Protein AF-0000000087792540 (afdb_homodimer)

Secondary structure (DSSP, 8-state):
-----HHHHHHHHTTT-SEEEEEEEE--SS---HHHHHHHHHHHHHHHHHHHTT-EEEEEEEE-TTSBP-HHHHHHHTTT-HHHHHHHGGGTTSBGGGSPPTTSSSSSHHHHHHHHHHHHHHHTT--PEEEEHHHHHHTTTTHHHHHHHHH-HHHHHHHHHHH-TT---S-SEEEPPTTT--STTEEEEEEETTEEEEEETTTTEEEEEEGGG--EEE-HHHHHHHHHHHTT--EEEEEGGGG-TTT-HHHHHHHHHHHHS-----EEEEE--EEE-GGGTTTHHHHS-HHHHHHHHHSSTTS-EEE-HHHHHHHHHH-EEETTEEHHHIIIIIHHHHTT-GGG--HHHHHHHHHHHHHIIIII----------HHHHHTS-HHHHHHHHHHHHHHHHHHHS--------TT--SHHHHHHHHHHHHHHHHTGGGHHHHHHHHHHHHT-TTSS-HHHHHHHS-HHHHHHHHHHHHHHHHHH-GGGGGT-/-----HHHHHHHHTTT-SEEEEEEEE--SS---HHHHHHHHHHHHHHHHHHHTT-EEEEEEEE-TTSBP-HHHHHHHTTT-HHHHHHHGGGTTSBGGGSPPTTSSSSSHHHHHHHHHHHHHHHTT--PEEEEHHHHHHTTTTHHHHHHHHH-HHHHHHHHHHH-TT---S-SEEEPPTTT--STTEEEEEEETTEEEEEETTTTEEEEEEGGG--EEE-HHHHHHHHHHHTT--EEEEEGGGG-TTT-HHHHHHHHHHHHS-----EEEEE--EEE-GGGTTTHHHHS-HHHHHHHHHSSTTS-EEE-HHHHHHHHHH-EEETTEEHHHIIIIIHHHHTT-GGG--HHHHHHHHHHHHHIIIII----------HHHHHTS-HHHHHHHHHHHHHHHHHHHS--------TTS-SHHHHHHHHHHHHHHHHTGGGHHHHHHHHHHHHT-TTSS-HHHHHHHS-HHHHHHHHHHHHHHHHHH-GGGGGT-

pLDDT: mean 91.98, std 10.21, range [23.58, 98.5]

InterPro domains:
  IPR002904 Lysine-tRNA ligase [PF01921] (36-279)
  IPR002904 Lysine-tRNA ligase [PTHR37940] (22-279)
  IPR014729 Rossmann-like alpha/beta/alpha sandwich fold [G3DSA:3.40.50.620] (3-187)
  IPR014729 Rossmann-like alpha/beta/alpha sandwich fold [G3DSA:3.40.50.620] (188-272)

Radius of gyration: 33.61 Å; Cα contacts (8 Å, |Δi|>4): 1539; chains: 2; bounding box: 86×100×79 Å

Organism: NCBI:txid1960156

Solvent-accessible surface area (backbone atoms only — not comparable to full-atom values): 52754 Å² total; per-residue (Å²): 127,79,81,86,43,70,46,58,50,50,41,62,72,43,66,88,44,52,68,45,26,36,36,39,74,46,62,39,63,36,59,75,40,65,64,67,46,39,56,54,46,44,46,46,51,36,41,50,50,30,39,75,72,46,28,36,51,49,46,36,34,35,30,47,30,58,44,54,36,44,66,70,44,49,36,61,51,52,73,64,38,62,68,58,45,67,73,45,53,83,51,47,28,20,29,31,61,76,34,68,30,91,82,67,81,45,89,12,37,28,54,47,19,45,50,49,41,49,52,56,33,45,63,57,75,37,64,58,37,68,33,55,47,51,36,41,49,75,61,46,74,45,49,68,58,52,52,50,46,68,75,38,49,64,63,54,51,50,52,34,46,70,76,21,69,81,42,78,75,91,48,70,49,35,32,40,31,92,84,78,49,34,28,75,53,21,38,73,73,46,72,55,98,63,30,32,34,35,38,26,73,82,80,68,46,75,46,79,38,48,58,90,71,63,51,61,46,53,26,69,43,58,40,52,18,46,48,31,39,83,68,48,40,37,27,37,48,37,49,59,75,35,55,36,78,58,63,13,49,48,48,54,15,46,52,48,6,48,73,73,38,84,44,51,69,67,48,74,46,61,25,37,55,63,44,62,58,74,88,54,55,68,47,54,76,54,25,36,56,44,68,61,52,48,48,71,53,45,74,54,42,64,48,65,42,74,59,44,68,66,53,51,54,55,48,28,62,65,39,69,75,47,100,88,29,24,43,46,49,32,47,65,46,45,42,46,52,48,46,66,43,61,65,72,48,50,70,70,50,49,53,48,48,52,13,36,34,41,28,24,45,74,72,64,69,41,77,50,53,61,55,66,63,48,69,66,58,57,72,71,46,54,68,68,41,49,50,54,40,46,53,51,52,52,49,53,52,54,63,65,67,48,86,54,95,51,71,79,88,46,90,77,51,74,43,73,55,43,48,55,51,32,50,53,42,45,50,53,56,67,65,54,61,91,51,33,67,61,28,55,53,49,49,23,57,34,54,65,38,79,82,38,62,58,65,44,57,43,68,67,58,47,51,66,68,57,51,49,38,52,49,50,52,52,50,42,50,51,43,56,71,37,67,77,63,56,76,72,116,127,80,80,84,43,72,46,59,51,51,42,60,73,44,66,89,45,53,68,45,27,36,36,39,76,47,62,38,65,37,59,75,40,66,66,64,47,37,57,53,46,45,48,45,50,36,42,50,51,31,38,74,72,45,30,36,51,48,48,37,36,36,30,44,31,59,45,54,36,44,66,69,44,50,35,60,50,53,72,64,36,61,68,59,46,65,72,44,54,83,51,48,28,20,30,31,60,78,33,68,28,91,83,68,82,43,91,13,35,28,53,46,20,44,50,49,38,47,52,56,35,45,64,57,75,38,65,57,37,68,34,54,46,50,36,41,48,75,60,46,73,45,49,66,58,53,53,50,47,67,75,37,50,63,62,54,50,50,51,34,47,71,77,21,67,81,41,77,76,92,50,71,49,36,32,39,33,91,85,80,47,33,28,74,55,20,38,73,76,47,72,55,96,65,30,32,34,35,39,26,72,80,80,68,46,75,47,78,38,49,58,91,70,61,50,62,46,53,26,68,43,58,40,54,18,44,48,32,39,81,68,51,39,39,26,36,47,38,49,61,75,36,58,35,78,58,62,11,50,49,48,51,15,46,51,47,6,49,73,73,37,83,44,49,69,66,48,75,45,59,26,37,56,63,44,62,58,75,89,56,55,68,47,54,78,56,25,36,55,43,67,61,52,47,47,72,54,46,73,53,42,63,47,66,42,74,58,42,69,65,54,51,53,54,48,27,61,66,41,66,75,46,99,91,28,25,42,45,50,34,45,66,45,44,41,46,53,47,47,66,43,61,64,71,48,50,71,70,52,49,52,50,48,51,13,36,35,40,28,23,45,73,72,65,70,41,77,52,52,62,56,66,61,46,69,65,58,56,72,70,45,55,68,69,41,49,50,54,40,48,54,51,50,51,52,53,51,53,62,67,67,47,84,55,93,50,71,78,86,44,91,77,52,73,43,73,56,43,48,53,51,32,51,53,43,44,52,53,56,67,67,54,62,89,52,34,68,60,28,53,52,48,49,22,56,34,53,65,39,78,83,38,62,58,65,46,58,44,69,66,60,48,50,66,68,57,52,50,38,51,49,50,52,50,50,40,49,50,42,56,72,37,68,77,63,55,75,73,116

Foldseek 3Di:
DPPPALLVVLCVVCVPPQEAEEEEEDALLAQWFVLVCLQLLQRVVSVVSNVVSRHHYAYEYEHAQQDFAALVSQCRRVVNPVVSSVVCVVSGQAGQQPAADPVPPDRGSRRVRVVSNQVLCVLLVRHHHYDYVLVCVVVCLCLVVLVVCQVPVVVLQVVCCVQQVPDDDPAQWFFQDPPPRGGRQKHWDHDPPQKTWMAGPVVGDIDIDGSNPTDTDGDPLCRLLQCCPVVVHAEYEDEPQQVDCRHHSQNSSQVCNCPPHPHHHHHYSYFYGEAEDPLCTPLDSQQDRSVLSSCQSHVHGHDYYYDDLVVVVVSQQPDDPDPPDGLNQCLQAQLLQCQQPVVLDDPSVVSSNRNSQSNCVRRVVHGRHHAAFDPCLLVVDDLVLLVLLLVLLVVLLVLVPPPDVFDDDDLQQPGPSSVVSLVVSVVSLVVSPPSSVVSQCSVCVRRVNNPYDPPSRVSSNHDSVRSVVVSVVSVVVSCVPCVVVVPPD/DPPPALLVVLCVVCVPPQEAEEEEEDALLAQWFPLVCLQLLQRVVSVVSNVVSRHHYAYEYEHAQQDFAALVSQCRRVVNPVVSSVVCVVSGQAGQQPAADPVPPDRGSRRVRVVSNQVLCVLLVRHHHYDYVLVCVVVCLCLVVLVVCQVPVVVLQVVCCVQFVPADDPAQWFFQDPPPRGGRQKHWDHDPPQKTWMAGPVVGDIDIDGSNPTDTDGDPLCRLLQCCPVVVHAEYEDEPQQVDCRHHSQNSSQVCNCPPHPHHHHHYSYFYGEAEDPLCTPLDSQQDRSVLSSCQSHVHGHDYYYDDLVVVVVSQQPDDDDPPDGLNQCLQAQLLQCQQVVVLDDPSVVSSNRNSQSNCVRRVVHGRHHAAFDPCLLVVDDLVLLVLLLVLLVVLLVLVPPPDVFDDDDLQQPGPSSVVSLVVSVVSLVVSPPSSVVSQCSVCVRRVNNPYDPPSRVSSNHDSVRSVVVSVVSVVVSCVPCVVVVPPD

Sequence (978 aa):
MQINNLYHNAVAHFSNQPIVTIATGATCAFAGDERSIREHLISDEAARHLRNAGHTVIHLFIDDNLDPLNLRQLRVAVNKDESLIERCKAWCGRPIAHLPDPWGCCESYAAHFEEQVLNRLHYVHCHPTLVRVSKLYERGLYAPAVRFVLENPQKIRDFLQERFPQYTPEKLFWPICPVCDYIDSTRVESVQNGEVQVVCSRCEKTSAQPLDSLTGKLNWKLDCAVRWSFLRIDAEAFSQPFMEPTAGSFPVAQALSQEFFGGHSIFPLNYGLVKMENKMGGKLLDALPPQMLRNIFVDQPVSDINVSRDLLVLTASRHKVLPEFTYLEFIKRILPIWLLTPQDLTWEQRELVKHGIAFGKEFLQTPVQPHLPQRQHIEETDVDVLGDLLTLLKSAVSLREEPIEAPAHSPLGDSEGELELQKQIEDQIAAMGSSKKMALRRFRAIVGQEHGLPVSKLLLLLPLEYLNLLLYLIELFLKCSTPALAEIHMQINNLYHNAVAHFSNQPIVTIATGATCAFAGDERSIREHLISDEAARHLRNAGHTVIHLFIDDNLDPLNLRQLRVAVNKDESLIERCKAWCGRPIAHLPDPWGCCESYAAHFEEQVLNRLHYVHCHPTLVRVSKLYERGLYAPAVRFVLENPQKIRDFLQERFPQYTPEKLFWPICPVCDYIDSTRVESVQNGEVQVVCSRCEKTSAQPLDSLTGKLNWKLDCAVRWSFLRIDAEAFSQPFMEPTAGSFPVAQALSQEFFGGHSIFPLNYGLVKMENKMGGKLLDALPPQMLRNIFVDQPVSDINVSRDLLVLTASRHKVLPEFTYLEFIKRILPIWLLTPQDLTWEQRELVKHGIAFGKEFLQTPVQPHLPQRQHIEETDVDVLGDLLTLLKSAVSLREEPIEAPAHSPLGDSEGELELQKQIEDQIAAMGSSKKMALRRFRAIVGQEHGLPVSKLLLLLPLEYLNLLLYLIELFLKCSTPALAEIH

Nearest PDB structures (foldseek):
  1irx-assembly1_A  TM=7.007E-01  e=8.696E-22  Pyrococcus horikoshii
  1irx-assembly2_B  TM=6.972E-01  e=7.421E-21  Pyrococcus horikoshii
  8qhp-assembly1_B  TM=4.874E-01  e=8.067E-08  Pyrococcus furiosus DSM 3638
  8hfm-assembly1_A  TM=4.895E-01  e=1.969E-05  Mycolicibacterium smegmatis
  5urb-assembly2_B  TM=4.027E-01  e=2.322E-05  Acinetobacter baumannii

Structure (mmCIF, N/CA/C/O backbone):
data_AF-0000000087792540-model_v1
#
loop_
_entity.id
_entity.type
_entity.pdbx_description
1 polymer 'tRNA synthetases class I (K)'
#
loop_
_atom_site.group_PDB
_atom_site.id
_atom_site.type_symbol
_atom_site.label_atom_id
_atom_site.label_alt_id
_atom_site.label_comp_id
_atom_site.label_asym_id
_atom_site.label_entity_id
_atom_site.label_seq_id
_atom_site.pdbx_PDB_ins_code
_atom_site.Cartn_x
_atom_site.Cartn_y
_atom_site.Cartn_z
_atom_site.occupancy
_atom_site.B_iso_or_equiv
_atom_site.auth_seq_id
_atom_site.auth_comp_id
_atom_site.auth_asym_id
_atom_site.auth_atom_id
_atom_site.pdbx_PDB_model_num
ATOM 1 N N . MET A 1 1 ? -4.135 3.269 -38.234 1 23.58 1 MET A N 1
ATOM 2 C CA . MET A 1 1 ? -2.909 2.872 -37.548 1 23.58 1 MET A CA 1
ATOM 3 C C . MET A 1 1 ? -3.222 2.234 -36.199 1 23.58 1 MET A C 1
ATOM 5 O O . MET A 1 1 ? -3.791 2.882 -35.319 1 23.58 1 MET A O 1
ATOM 9 N N . GLN A 1 2 ? -3.684 1.11 -36.043 1 35.21 2 GLN A N 1
ATOM 10 C CA . GLN A 1 2 ? -4.135 0.376 -34.865 1 35.21 2 GLN A CA 1
ATOM 11 C C . GLN A 1 2 ? -3.166 0.556 -33.7 1 35.21 2 GLN A C 1
ATOM 13 O O . GLN A 1 2 ? -1.993 0.191 -33.799 1 35.21 2 GLN A O 1
ATOM 18 N N . ILE A 1 3 ? -3.148 1.649 -33.032 1 42.16 3 ILE A N 1
ATOM 19 C CA . ILE A 1 3 ? -2.23 1.981 -31.948 1 42.16 3 ILE A CA 1
ATOM 20 C C . ILE A 1 3 ? -1.968 0.741 -31.096 1 42.16 3 ILE A C 1
ATOM 22 O O . ILE A 1 3 ? -2.895 0.171 -30.516 1 42.16 3 ILE A O 1
ATOM 26 N N . ASN A 1 4 ? -0.984 -0.176 -31.507 1 56.77 4 ASN A N 1
ATOM 27 C CA . ASN A 1 4 ? -0.444 -1.375 -30.874 1 56.77 4 ASN A CA 1
ATOM 28 C C . ASN A 1 4 ? -0.117 -1.134 -29.403 1 56.77 4 ASN A C 1
ATOM 30 O O . ASN A 1 4 ? 0.945 -0.601 -29.077 1 56.77 4 ASN A O 1
ATOM 34 N N . ASN A 1 5 ? -1.238 -1.122 -28.53 1 86.54 5 ASN A N 1
ATOM 35 C CA . ASN A 1 5 ? -1.163 -0.894 -27.091 1 86.54 5 ASN A CA 1
ATOM 36 C C . ASN A 1 5 ? -0.76 -2.161 -26.343 1 86.54 5 ASN A C 1
ATOM 38 O O . ASN A 1 5 ? -1.407 -3.201 -26.48 1 86.54 5 ASN A O 1
ATOM 42 N N . LEU A 1 6 ? 0.41 -2.161 -25.887 1 94.32 6 LEU A N 1
ATOM 43 C CA . LEU A 1 6 ? 1.03 -3.272 -25.173 1 94.32 6 LEU A CA 1
ATOM 44 C C . LEU A 1 6 ? 0.016 -3.977 -24.28 1 94.32 6 LEU A C 1
ATOM 46 O O . LEU A 1 6 ? -0.065 -5.208 -24.276 1 94.32 6 LEU A O 1
ATOM 50 N N . TYR A 1 7 ? -0.851 -3.293 -23.701 1 96.62 7 TYR A N 1
ATOM 51 C CA . TYR A 1 7 ? -1.78 -3.842 -22.719 1 96.62 7 TYR A CA 1
ATOM 52 C C . TYR A 1 7 ? -2.954 -4.531 -23.405 1 96.62 7 TYR A C 1
ATOM 54 O O . TYR A 1 7 ? -3.353 -5.629 -23.011 1 96.62 7 TYR A O 1
ATOM 62 N N . HIS A 1 8 ? -3.432 -3.916 -24.448 1 95.77 8 HIS A N 1
ATOM 63 C CA . HIS A 1 8 ? -4.518 -4.527 -25.207 1 95.77 8 HIS A CA 1
ATOM 64 C C . HIS A 1 8 ? -4.053 -5.798 -25.909 1 95.77 8 HIS A C 1
ATOM 66 O O . HIS A 1 8 ? -4.811 -6.764 -26.018 1 95.77 8 HIS A O 1
ATOM 72 N N . ASN A 1 9 ? -2.808 -5.72 -26.361 1 96.9 9 ASN A N 1
ATOM 73 C CA . ASN A 1 9 ? -2.246 -6.907 -26.996 1 96.9 9 ASN A CA 1
ATOM 74 C C . ASN A 1 9 ? -2.124 -8.066 -26.011 1 96.9 9 ASN A C 1
ATOM 76 O O . ASN A 1 9 ? -2.334 -9.223 -26.379 1 96.9 9 ASN A O 1
ATOM 80 N N . ALA A 1 10 ? -1.75 -7.784 -24.797 1 97.34 10 ALA A N 1
ATOM 81 C CA . ALA A 1 10 ? -1.669 -8.82 -23.77 1 97.34 10 ALA A CA 1
ATOM 82 C C . ALA A 1 10 ? -3.037 -9.445 -23.512 1 97.34 10 ALA A C 1
ATOM 84 O O . ALA A 1 10 ? -3.164 -10.669 -23.44 1 97.34 10 ALA A O 1
ATOM 85 N N . VAL A 1 11 ? -4.053 -8.581 -23.403 1 97.34 11 VAL A N 1
ATOM 86 C CA . VAL A 1 11 ? -5.408 -9.066 -23.162 1 97.34 11 VAL A CA 1
ATOM 87 C C . VAL A 1 11 ? -5.849 -9.963 -24.316 1 97.34 11 VAL A C 1
ATOM 89 O O . VAL A 1 11 ? -6.416 -11.036 -24.096 1 97.34 11 VAL A O 1
ATOM 92 N N . ALA A 1 12 ? -5.536 -9.516 -25.549 1 97.51 12 ALA A N 1
ATOM 93 C CA . ALA A 1 12 ? -5.898 -10.3 -26.727 1 97.51 12 ALA A CA 1
ATOM 94 C C . ALA A 1 12 ? -5.153 -11.632 -26.749 1 97.51 12 ALA A C 1
ATOM 96 O O . ALA A 1 12 ? -5.74 -12.673 -27.051 1 97.51 12 ALA A O 1
ATOM 97 N N . HIS A 1 13 ? -3.932 -11.59 -26.404 1 97.63 13 HIS A N 1
ATOM 98 C CA . HIS A 1 13 ? -3.079 -12.772 -26.442 1 97.63 13 HIS A CA 1
ATOM 99 C C . HIS A 1 13 ? -3.576 -13.842 -25.475 1 97.63 13 HIS A C 1
ATOM 101 O O . HIS A 1 13 ? -3.572 -15.031 -25.803 1 97.63 13 HIS A O 1
ATOM 107 N N . PHE A 1 14 ? -4.039 -13.437 -24.296 1 97.68 14 PHE A N 1
ATOM 108 C CA . PHE A 1 14 ? -4.397 -14.388 -23.25 1 97.68 14 PHE A CA 1
ATOM 109 C C . PHE A 1 14 ? -5.909 -14.57 -23.179 1 97.68 14 PHE A C 1
ATOM 111 O O . PHE A 1 14 ? -6.439 -15.003 -22.154 1 97.68 14 PHE A O 1
ATOM 118 N N . SER A 1 15 ? -6.64 -14.234 -24.117 1 95.89 15 SER A N 1
ATOM 119 C CA . SER A 1 15 ? -8.098 -14.175 -24.128 1 95.89 15 SER A CA 1
ATOM 120 C C . SER A 1 15 ? -8.708 -15.479 -23.623 1 95.89 15 SER A C 1
ATOM 122 O O . SER A 1 15 ? -9.721 -15.465 -22.921 1 95.89 15 SER A O 1
ATOM 124 N N . ASN A 1 16 ? -8.071 -16.608 -23.875 1 94.56 16 ASN A N 1
ATOM 125 C CA . ASN A 1 16 ? -8.665 -17.897 -23.534 1 94.56 16 ASN A CA 1
ATOM 126 C C . ASN A 1 16 ? -8.024 -18.496 -22.286 1 94.56 16 ASN A C 1
ATOM 128 O O . ASN A 1 16 ? -8.227 -19.673 -21.983 1 94.56 16 ASN A O 1
ATOM 132 N N . GLN A 1 17 ? -7.298 -17.782 -21.621 1 95.32 17 GLN A N 1
ATOM 133 C CA . GLN A 1 17 ? -6.621 -18.256 -20.419 1 95.32 17 GLN A CA 1
ATOM 134 C C . GLN A 1 17 ? -7.233 -17.642 -19.164 1 95.32 17 GLN A C 1
ATOM 136 O O . GLN A 1 17 ? -7.203 -16.423 -18.984 1 95.32 17 GLN A O 1
ATOM 141 N N . PRO A 1 18 ? -7.762 -18.413 -18.282 1 95.79 18 PRO A N 1
ATOM 142 C CA . PRO A 1 18 ? -8.428 -17.864 -17.098 1 95.79 18 PRO A CA 1
ATOM 143 C C . PRO A 1 18 ? -7.445 -17.27 -16.091 1 95.79 18 PRO A C 1
ATOM 145 O O . PRO A 1 18 ? -7.723 -16.227 -15.494 1 95.79 18 PRO A O 1
ATOM 148 N N . ILE A 1 19 ? -6.315 -17.915 -15.888 1 96.65 19 ILE A N 1
ATOM 149 C CA . ILE A 1 19 ? -5.288 -17.479 -14.948 1 96.65 19 ILE A CA 1
ATOM 150 C C . ILE A 1 19 ? -4.013 -17.117 -15.708 1 96.65 19 ILE A C 1
ATOM 152 O O . ILE A 1 19 ? -3.545 -17.887 -16.55 1 96.65 19 ILE A O 1
ATOM 156 N N . VAL A 1 20 ? -3.522 -15.955 -15.538 1 97.84 20 VAL A N 1
ATOM 157 C CA . VAL A 1 20 ? -2.301 -15.479 -16.179 1 97.84 20 VAL A CA 1
ATOM 158 C C . VAL A 1 20 ? -1.269 -15.108 -15.116 1 97.84 20 VAL A C 1
ATOM 160 O O . VAL A 1 20 ? -1.582 -14.391 -14.162 1 97.84 20 VAL A O 1
ATOM 163 N N . THR A 1 21 ? -0.06 -15.569 -15.19 1 98.2 21 THR A N 1
ATOM 164 C CA . THR A 1 21 ? 1.03 -15.217 -14.287 1 98.2 21 THR A CA 1
ATOM 165 C C . THR A 1 21 ? 1.99 -14.237 -14.955 1 98.2 21 THR A C 1
ATOM 167 O O . THR A 1 21 ? 2.535 -14.525 -16.023 1 98.2 21 THR A O 1
ATOM 170 N N . ILE A 1 22 ? 2.147 -13.111 -14.377 1 98.5 22 ILE A N 1
ATOM 171 C CA . ILE A 1 22 ? 3.052 -12.076 -14.865 1 98.5 22 ILE A CA 1
ATOM 172 C C . ILE A 1 22 ? 4.214 -11.904 -13.888 1 98.5 22 ILE A C 1
ATOM 174 O O . ILE A 1 22 ? 4.014 -11.899 -12.672 1 98.5 22 ILE A O 1
ATOM 178 N N . ALA A 1 23 ? 5.436 -11.75 -14.444 1 98.04 23 ALA A N 1
ATOM 179 C CA . ALA A 1 23 ? 6.597 -11.647 -13.564 1 98.04 23 ALA A CA 1
ATOM 180 C C . ALA A 1 23 ? 7.491 -10.478 -13.97 1 98.04 23 ALA A C 1
ATOM 182 O O . ALA A 1 23 ? 7.44 -10.018 -15.113 1 98.04 23 ALA A O 1
ATOM 183 N N . THR A 1 24 ? 8.134 -9.959 -13.003 1 97.4 24 THR A N 1
ATOM 184 C CA . THR A 1 24 ? 9.279 -9.07 -13.168 1 97.4 24 THR A CA 1
ATOM 185 C C . THR A 1 24 ? 10.491 -9.602 -12.408 1 97.4 24 THR A C 1
ATOM 187 O O . THR A 1 24 ? 10.347 -10.412 -11.489 1 97.4 24 THR A O 1
ATOM 190 N N . GLY A 1 25 ? 11.691 -9.227 -12.845 1 94.79 25 GLY A N 1
ATOM 191 C CA . GLY A 1 25 ? 12.912 -9.661 -12.185 1 94.79 25 GLY A CA 1
ATOM 192 C C . GLY A 1 25 ? 13.861 -8.519 -11.874 1 94.79 25 GLY A C 1
ATOM 193 O O . GLY A 1 25 ? 13.985 -7.577 -12.66 1 94.79 25 GLY A O 1
ATOM 194 N N . ALA A 1 26 ? 14.418 -8.572 -10.75 1 94.7 26 ALA A N 1
ATOM 195 C CA . ALA A 1 26 ? 15.459 -7.617 -10.379 1 94.7 26 ALA A CA 1
ATOM 196 C C . ALA A 1 26 ? 16.395 -8.205 -9.328 1 94.7 26 ALA A C 1
ATOM 198 O O . ALA A 1 26 ? 16.078 -9.22 -8.704 1 94.7 26 ALA A O 1
ATOM 199 N N . THR A 1 27 ? 17.563 -7.673 -9.232 1 96.31 27 THR A N 1
ATOM 200 C CA . THR A 1 27 ? 18.474 -7.946 -8.126 1 96.31 27 THR A CA 1
ATOM 201 C C . THR A 1 27 ? 18.371 -6.858 -7.06 1 96.31 27 THR A C 1
ATOM 203 O O . THR A 1 27 ? 18.766 -5.714 -7.294 1 96.31 27 THR A O 1
ATOM 206 N N . CYS A 1 28 ? 17.943 -7.223 -5.876 1 96.11 28 CYS A N 1
ATOM 207 C CA . CYS A 1 28 ? 17.741 -6.247 -4.811 1 96.11 28 CYS A CA 1
ATOM 208 C C . CYS A 1 28 ? 19.028 -6.019 -4.028 1 96.11 28 CYS A C 1
ATOM 210 O O . CYS A 1 28 ? 19.082 -6.281 -2.825 1 96.11 28 CYS A O 1
ATOM 212 N N . ALA A 1 29 ? 19.97 -5.418 -4.687 1 97.02 29 ALA A N 1
ATOM 213 C CA . ALA A 1 29 ? 21.255 -5.119 -4.06 1 97.02 29 ALA A CA 1
ATOM 214 C C . ALA A 1 29 ? 21.259 -3.714 -3.462 1 97.02 29 ALA A C 1
ATOM 216 O O . ALA A 1 29 ? 22.105 -3.392 -2.624 1 97.02 29 ALA A O 1
ATOM 217 N N . PHE A 1 30 ? 20.389 -2.915 -3.893 1 95.2 30 PHE A N 1
ATOM 218 C CA . PHE A 1 30 ? 20.13 -1.556 -3.433 1 95.2 30 PHE A CA 1
ATOM 219 C C . PHE A 1 30 ? 18.701 -1.137 -3.759 1 95.2 30 PHE A C 1
ATOM 221 O O . PHE A 1 30 ? 18.003 -1.824 -4.508 1 95.2 30 PHE A O 1
ATOM 228 N N . ALA A 1 31 ? 18.219 -0.199 -3.24 1 90.91 31 ALA A N 1
ATOM 229 C CA . ALA A 1 31 ? 16.825 0.206 -3.4 1 90.91 31 ALA A CA 1
ATOM 230 C C . ALA A 1 31 ? 16.577 0.783 -4.791 1 90.91 31 ALA A C 1
ATOM 232 O O . ALA A 1 31 ? 15.48 0.652 -5.338 1 90.91 31 ALA A O 1
ATOM 233 N N . GLY A 1 32 ? 17.577 1.341 -5.379 1 87.56 32 GLY A N 1
ATOM 234 C CA . GLY A 1 32 ? 17.402 2 -6.664 1 87.56 32 GLY A CA 1
ATOM 235 C C . GLY A 1 32 ? 16.562 3.26 -6.577 1 87.56 32 GLY A C 1
ATOM 236 O O . GLY A 1 32 ? 16.328 3.783 -5.486 1 87.56 32 GLY A O 1
ATOM 237 N N . ASP A 1 33 ? 16.266 3.864 -7.784 1 90.49 33 ASP A N 1
ATOM 238 C CA . ASP A 1 33 ? 15.39 5.029 -7.861 1 90.49 33 ASP A CA 1
ATOM 239 C C . ASP A 1 33 ? 14.203 4.764 -8.783 1 90.49 33 ASP A C 1
ATOM 241 O O . ASP A 1 33 ? 13.885 3.61 -9.078 1 90.49 33 ASP A O 1
ATOM 245 N N . GLU A 1 34 ? 13.452 5.721 -9.108 1 92.62 34 GLU A N 1
ATOM 246 C CA . GLU A 1 34 ? 12.168 5.549 -9.781 1 92.62 34 GLU A CA 1
ATOM 247 C C . GLU A 1 34 ? 12.353 4.995 -11.19 1 92.62 34 GLU A C 1
ATOM 249 O O . GLU A 1 34 ? 11.408 4.476 -11.788 1 92.62 34 GLU A O 1
ATOM 254 N N . ARG A 1 35 ? 13.592 5.059 -11.839 1 92.87 35 ARG A N 1
ATOM 255 C CA . ARG A 1 35 ? 13.844 4.457 -13.145 1 92.87 35 ARG A CA 1
ATOM 256 C C . ARG A 1 35 ? 13.557 2.96 -13.122 1 92.87 35 ARG A C 1
ATOM 258 O O . ARG A 1 35 ? 12.995 2.416 -14.075 1 92.87 35 ARG A O 1
ATOM 265 N N . SER A 1 36 ? 13.899 2.389 -11.986 1 91.83 36 SER A N 1
ATOM 266 C CA . SER A 1 36 ? 13.781 0.94 -11.868 1 91.83 36 SER A CA 1
ATOM 267 C C . SER A 1 36 ? 12.338 0.522 -11.608 1 91.83 36 SER A C 1
ATOM 269 O O . SER A 1 36 ? 11.981 -0.644 -11.79 1 91.83 36 SER A O 1
ATOM 271 N N . ILE A 1 37 ? 11.497 1.419 -11.232 1 94.63 37 ILE A N 1
ATOM 272 C CA . ILE A 1 37 ? 10.134 1.053 -10.863 1 94.63 37 ILE A CA 1
ATOM 273 C C . ILE A 1 37 ? 9.297 0.842 -12.123 1 94.63 37 ILE A C 1
ATOM 275 O O . ILE A 1 37 ? 8.23 0.226 -12.07 1 94.63 37 ILE A O 1
ATOM 279 N N . ARG A 1 38 ? 9.769 1.461 -13.256 1 95.5 38 ARG A N 1
ATOM 280 C CA . ARG A 1 38 ? 8.975 1.422 -14.48 1 95.5 38 ARG A CA 1
ATOM 281 C C . ARG A 1 38 ? 8.671 -0.015 -14.89 1 95.5 38 ARG A C 1
ATOM 283 O O . ARG A 1 38 ? 7.547 -0.329 -15.287 1 95.5 38 ARG A O 1
ATOM 290 N N . GLU A 1 39 ? 9.702 -0.881 -14.78 1 96.33 39 GLU A N 1
ATOM 291 C CA . GLU A 1 39 ? 9.504 -2.286 -15.122 1 96.33 39 GLU A CA 1
ATOM 292 C C . GLU A 1 39 ? 8.31 -2.873 -14.374 1 96.33 39 GLU A C 1
ATOM 294 O O . GLU A 1 39 ? 7.475 -3.558 -14.967 1 96.33 39 GLU A O 1
ATOM 299 N N . HIS A 1 40 ? 8.247 -2.599 -13.141 1 97.5 40 HIS A N 1
ATOM 300 C CA . HIS A 1 40 ? 7.185 -3.127 -12.291 1 97.5 40 HIS A CA 1
ATOM 301 C C . HIS A 1 40 ? 5.842 -2.486 -12.626 1 97.5 40 HIS A C 1
ATOM 303 O O . HIS A 1 40 ? 4.808 -3.158 -12.61 1 97.5 40 HIS A O 1
ATOM 309 N N . LEU A 1 41 ? 5.855 -1.232 -12.937 1 97.45 41 LEU A N 1
ATOM 310 C CA . LEU A 1 41 ? 4.615 -0.528 -13.243 1 97.45 41 LEU A CA 1
ATOM 311 C C . LEU A 1 41 ? 4.037 -1 -14.573 1 97.45 41 LEU A C 1
ATOM 313 O O . LEU A 1 41 ? 2.816 -1.087 -14.728 1 97.45 41 LEU A O 1
ATOM 317 N N . ILE A 1 42 ? 4.917 -1.309 -15.495 1 97.67 42 ILE A N 1
ATOM 318 C CA . ILE A 1 42 ? 4.468 -1.839 -16.778 1 97.67 42 ILE A CA 1
ATOM 319 C C . ILE A 1 42 ? 3.778 -3.185 -16.568 1 97.67 42 ILE A C 1
ATOM 321 O O . ILE A 1 42 ? 2.69 -3.421 -17.098 1 97.67 42 ILE A O 1
ATOM 325 N N . SER A 1 43 ? 4.404 -4.017 -15.813 1 97.96 43 SER A N 1
ATOM 326 C CA . SER A 1 43 ? 3.823 -5.32 -15.505 1 97.96 43 SER A CA 1
ATOM 327 C C . SER A 1 43 ? 2.508 -5.174 -14.747 1 97.96 43 SER A C 1
ATOM 329 O O . SER A 1 43 ? 1.545 -5.894 -15.02 1 97.96 43 SER A O 1
ATOM 331 N N . ASP A 1 44 ? 2.486 -4.287 -13.836 1 97.94 44 ASP A N 1
ATOM 332 C CA . ASP A 1 44 ? 1.286 -4.065 -13.035 1 97.94 44 ASP A CA 1
ATOM 333 C C . ASP A 1 44 ? 0.145 -3.523 -13.892 1 97.94 44 ASP A C 1
ATOM 335 O O . ASP A 1 44 ? -1.019 -3.866 -13.675 1 97.94 44 ASP A O 1
ATOM 339 N N . GLU A 1 45 ? 0.47 -2.588 -14.784 1 97.75 45 GLU A N 1
ATOM 340 C CA . GLU A 1 45 ? -0.558 -2.054 -15.672 1 97.75 45 GLU A CA 1
ATOM 341 C C . GLU A 1 45 ? -1.13 -3.145 -16.574 1 97.75 45 GLU A C 1
ATOM 343 O O . GLU A 1 45 ? -2.338 -3.187 -16.815 1 97.75 45 GLU A O 1
ATOM 348 N N . ALA A 1 46 ? -0.248 -3.986 -17.081 1 98.07 46 ALA A N 1
ATOM 349 C CA . ALA A 1 46 ? -0.728 -5.134 -17.846 1 98.07 46 ALA A CA 1
ATOM 350 C C . ALA A 1 46 ? -1.633 -6.021 -16.996 1 98.07 46 ALA A C 1
ATOM 352 O O . ALA A 1 46 ? -2.688 -6.464 -17.457 1 98.07 46 ALA A O 1
ATOM 353 N N . ALA A 1 47 ? -1.225 -6.278 -15.808 1 97.92 47 ALA A N 1
ATOM 354 C CA . ALA A 1 47 ? -2.023 -7.077 -14.882 1 97.92 47 ALA A CA 1
ATOM 355 C C . ALA A 1 47 ? -3.4 -6.455 -14.667 1 97.92 47 ALA A C 1
ATOM 357 O O . ALA A 1 47 ? -4.41 -7.162 -14.643 1 97.92 47 ALA A O 1
ATOM 358 N N . ARG A 1 48 ? -3.443 -5.177 -14.462 1 95.78 48 ARG A N 1
ATOM 359 C CA . ARG A 1 48 ? -4.701 -4.468 -14.251 1 95.78 48 ARG A CA 1
ATOM 360 C C . ARG A 1 48 ? -5.63 -4.632 -15.449 1 95.78 48 ARG A C 1
ATOM 362 O O . ARG A 1 48 ? -6.825 -4.882 -15.285 1 95.78 48 ARG A O 1
ATOM 369 N N . HIS A 1 49 ? -5.077 -4.451 -16.681 1 96.76 49 HIS A N 1
ATOM 370 C CA . HIS A 1 49 ? -5.882 -4.627 -17.884 1 96.76 49 HIS A CA 1
ATOM 371 C C . HIS A 1 49 ? -6.418 -6.051 -17.986 1 96.76 49 HIS A C 1
ATOM 373 O O . HIS A 1 49 ? -7.577 -6.257 -18.352 1 96.76 49 HIS A O 1
ATOM 379 N N . LEU A 1 50 ? -5.604 -6.986 -17.632 1 97.87 50 LEU A N 1
ATOM 380 C CA . LEU A 1 50 ? -6.02 -8.383 -17.671 1 97.87 50 LEU A CA 1
ATOM 381 C C . LEU A 1 50 ? -7.089 -8.662 -16.619 1 97.87 50 LEU A C 1
ATOM 383 O O . LEU A 1 50 ? -8.079 -9.342 -16.899 1 97.87 50 LEU A O 1
ATOM 387 N N . ARG A 1 51 ? -6.915 -8.125 -15.441 1 95.45 51 ARG A N 1
ATOM 388 C CA . ARG A 1 51 ? -7.922 -8.291 -14.398 1 95.45 51 ARG A CA 1
ATOM 389 C C . ARG A 1 51 ? -9.257 -7.692 -14.826 1 95.45 51 ARG A C 1
ATOM 391 O O . ARG A 1 51 ? -10.311 -8.296 -14.612 1 95.45 51 ARG A O 1
ATOM 398 N N . ASN A 1 52 ? -9.176 -6.522 -15.386 1 92.91 52 ASN A N 1
ATOM 399 C CA . ASN A 1 52 ? -10.388 -5.861 -15.858 1 92.91 52 ASN A CA 1
ATOM 400 C C . ASN A 1 52 ? -11.078 -6.671 -16.953 1 92.91 52 ASN A C 1
ATOM 402 O O . ASN A 1 52 ? -12.3 -6.607 -17.101 1 92.91 52 ASN A O 1
ATOM 406 N N . ALA A 1 53 ? -10.243 -7.424 -17.688 1 95.17 53 ALA A N 1
ATOM 407 C CA . ALA A 1 53 ? -10.792 -8.271 -18.743 1 95.17 53 ALA A CA 1
ATOM 408 C C . ALA A 1 53 ? -11.313 -9.588 -18.174 1 95.17 53 ALA A C 1
ATOM 410 O O . ALA A 1 53 ? -11.827 -10.431 -18.913 1 95.17 53 ALA A O 1
ATOM 411 N N . GLY A 1 54 ? -11.138 -9.809 -16.892 1 93.68 54 GLY A N 1
ATOM 412 C CA . GLY A 1 54 ? -11.783 -10.94 -16.244 1 93.68 54 GLY A CA 1
ATOM 413 C C . GLY A 1 54 ? -10.815 -12.049 -15.879 1 93.68 54 GLY A C 1
ATOM 414 O O . GLY A 1 54 ? -11.231 -13.123 -15.438 1 93.68 54 GLY A O 1
ATOM 415 N N . HIS A 1 55 ? -9.52 -11.833 -16.023 1 97.07 55 HIS A N 1
ATOM 416 C CA . HIS A 1 55 ? -8.522 -12.843 -15.687 1 97.07 55 HIS A CA 1
ATOM 417 C C . HIS A 1 55 ? -8.141 -12.771 -14.212 1 97.07 55 HIS A C 1
ATOM 419 O O . HIS A 1 55 ? -8.158 -11.693 -13.613 1 97.07 55 HIS A O 1
ATOM 425 N N . THR A 1 56 ? -7.89 -13.912 -13.632 1 96.36 56 THR A N 1
ATOM 426 C CA . THR A 1 56 ? -7.097 -13.942 -12.409 1 96.36 56 THR A CA 1
ATOM 427 C C . THR A 1 56 ? -5.612 -13.788 -12.723 1 96.36 56 THR A C 1
ATOM 429 O O . THR A 1 56 ? -5.061 -14.541 -13.529 1 96.36 56 THR A O 1
ATOM 432 N N . VAL A 1 57 ? -5.008 -12.783 -12.143 1 97.86 57 VAL A N 1
ATOM 433 C CA . VAL A 1 57 ? -3.62 -12.515 -12.504 1 97.86 57 VAL A CA 1
ATOM 434 C C . VAL A 1 57 ? -2.723 -12.706 -11.283 1 97.86 57 VAL A C 1
ATOM 436 O O . VAL A 1 57 ? -2.938 -12.079 -10.243 1 97.86 57 VAL A O 1
ATOM 439 N N . ILE A 1 58 ? -1.763 -13.573 -11.332 1 97.68 58 ILE A N 1
ATOM 440 C CA . ILE A 1 58 ? -0.708 -13.734 -10.337 1 97.68 58 ILE A CA 1
ATOM 441 C C . ILE A 1 58 ? 0.504 -12.891 -10.729 1 97.68 58 ILE A C 1
ATOM 443 O O . ILE A 1 58 ? 1.08 -13.084 -11.802 1 97.68 58 ILE A O 1
ATOM 447 N N . HIS A 1 59 ? 0.79 -11.917 -9.94 1 98.15 59 HIS A N 1
ATOM 448 C CA . HIS A 1 59 ? 1.873 -10.976 -10.2 1 98.15 59 HIS A CA 1
ATOM 449 C C . HIS A 1 59 ? 3.083 -11.272 -9.32 1 98.15 59 HIS A C 1
ATOM 451 O O . HIS A 1 59 ? 3.027 -11.099 -8.101 1 98.15 59 HIS A O 1
ATOM 457 N N . LEU A 1 60 ? 4.209 -11.673 -9.919 1 98.32 60 LEU A N 1
ATOM 458 C CA . LEU A 1 60 ? 5.395 -12.102 -9.186 1 98.32 60 LEU A CA 1
ATOM 459 C C . LEU A 1 60 ? 6.531 -11.097 -9.354 1 98.32 60 LEU A C 1
ATOM 461 O O . LEU A 1 60 ? 6.727 -10.553 -10.443 1 98.32 60 LEU A O 1
ATOM 465 N N . PHE A 1 61 ? 7.202 -10.82 -8.341 1 98.16 61 PHE A N 1
ATOM 466 C CA . PHE A 1 61 ? 8.469 -10.099 -8.328 1 98.16 61 PHE A CA 1
ATOM 467 C C . PHE A 1 61 ? 9.618 -11.029 -7.954 1 98.16 61 PHE A C 1
ATOM 469 O O . PHE A 1 61 ? 9.773 -11.393 -6.786 1 98.16 61 PHE A O 1
ATOM 476 N N . ILE A 1 62 ? 10.447 -11.367 -8.909 1 98.08 62 ILE A N 1
ATOM 477 C CA . ILE A 1 62 ? 11.546 -12.311 -8.737 1 98.08 62 ILE A CA 1
ATOM 478 C C . ILE A 1 62 ? 12.81 -11.562 -8.32 1 98.08 62 ILE A C 1
ATOM 480 O O . ILE A 1 62 ? 13.339 -10.751 -9.084 1 98.08 62 ILE A O 1
ATOM 484 N N . ASP A 1 63 ? 13.28 -11.79 -7.143 1 97.65 63 ASP A N 1
ATOM 485 C CA . ASP A 1 63 ? 14.544 -11.227 -6.681 1 97.65 63 ASP A CA 1
ATOM 486 C C . ASP A 1 63 ? 15.699 -12.197 -6.922 1 97.65 63 ASP A C 1
ATOM 488 O O . ASP A 1 63 ? 15.778 -13.247 -6.281 1 97.65 63 ASP A O 1
ATOM 492 N N . ASP A 1 64 ? 16.581 -11.819 -7.765 1 97.73 64 ASP A N 1
ATOM 493 C CA . ASP A 1 64 ? 17.76 -12.634 -8.045 1 97.73 64 ASP A CA 1
ATOM 494 C C . ASP A 1 64 ? 18.832 -12.434 -6.976 1 97.73 64 ASP A C 1
ATOM 496 O O . ASP A 1 64 ? 19.954 -12.027 -7.283 1 97.73 64 ASP A O 1
ATOM 500 N N . ASN A 1 65 ? 18.538 -12.927 -5.806 1 97.81 65 ASN A N 1
ATOM 501 C CA . ASN A 1 65 ? 19.376 -12.603 -4.657 1 97.81 65 ASN A CA 1
ATOM 502 C C . ASN A 1 65 ? 20.534 -13.586 -4.512 1 97.81 65 ASN A C 1
ATOM 504 O O . ASN A 1 65 ? 21.277 -13.536 -3.53 1 97.81 65 ASN A O 1
ATOM 508 N N . LEU A 1 66 ? 20.804 -14.481 -5.476 1 97.81 66 LEU A N 1
ATOM 509 C CA . LEU A 1 66 ? 22.01 -15.301 -5.515 1 97.81 66 LEU A CA 1
ATOM 510 C C . LEU A 1 66 ? 23.096 -14.631 -6.35 1 97.81 66 LEU A C 1
ATOM 512 O O . LEU A 1 66 ? 24.231 -15.11 -6.399 1 97.81 66 LEU A O 1
ATOM 516 N N . ASP A 1 67 ? 22.714 -13.53 -6.963 1 97.83 67 ASP A N 1
ATOM 517 C CA . ASP A 1 67 ? 23.728 -12.756 -7.671 1 97.83 67 ASP A CA 1
ATOM 518 C C . ASP A 1 67 ? 24.801 -12.248 -6.711 1 97.83 67 ASP A C 1
ATOM 520 O O . ASP A 1 67 ? 24.509 -11.93 -5.557 1 97.83 67 ASP A O 1
ATOM 524 N N . PRO A 1 68 ? 26.014 -12.219 -7.258 1 97.71 68 PRO A N 1
ATOM 525 C CA . PRO A 1 68 ? 27.072 -11.644 -6.424 1 97.71 68 PRO A CA 1
ATOM 526 C C . PRO A 1 68 ? 26.943 -10.131 -6.267 1 97.71 68 PRO A C 1
ATOM 528 O O . PRO A 1 68 ? 26.594 -9.435 -7.224 1 97.71 68 PRO A O 1
ATOM 531 N N . LEU A 1 69 ? 27.228 -9.698 -5.078 1 97.94 69 LEU A N 1
ATOM 532 C CA . LEU A 1 69 ? 27.315 -8.257 -4.87 1 97.94 69 LEU A CA 1
ATOM 533 C C . LEU A 1 69 ? 28.543 -7.679 -5.565 1 97.94 69 LEU A C 1
ATOM 535 O O . LEU A 1 69 ? 29.625 -8.269 -5.514 1 97.94 69 LEU A O 1
ATOM 539 N N . ASN A 1 70 ? 28.39 -6.667 -6.265 1 96.72 70 ASN A N 1
ATOM 540 C CA . ASN A 1 70 ? 29.576 -6.011 -6.805 1 96.72 70 ASN A CA 1
ATOM 541 C C . ASN A 1 70 ? 29.82 -4.659 -6.141 1 96.72 70 ASN A C 1
ATOM 543 O O . ASN A 1 70 ? 28.976 -4.172 -5.387 1 96.72 70 ASN A O 1
ATOM 547 N N . LEU A 1 71 ? 30.939 -4.082 -6.428 1 96.12 71 LEU A N 1
ATOM 548 C CA . LEU A 1 71 ? 31.371 -2.88 -5.723 1 96.12 71 LEU A CA 1
ATOM 549 C C . LEU A 1 71 ? 30.487 -1.691 -6.085 1 96.12 71 LEU A C 1
ATOM 551 O O . LEU A 1 71 ? 30.211 -0.837 -5.239 1 96.12 71 LEU A O 1
ATOM 555 N N . ARG A 1 72 ? 30.123 -1.613 -7.292 1 95.31 72 ARG A N 1
ATOM 556 C CA . ARG A 1 72 ? 29.255 -0.517 -7.711 1 95.31 72 ARG A CA 1
ATOM 557 C C . ARG A 1 72 ? 27.928 -0.552 -6.962 1 95.31 72 ARG A C 1
ATOM 559 O O . ARG A 1 72 ? 27.451 0.48 -6.485 1 95.31 72 ARG A O 1
ATOM 566 N N . GLN A 1 73 ? 27.338 -1.711 -6.872 1 96.07 73 GLN A N 1
ATOM 567 C CA . GLN A 1 73 ? 26.086 -1.896 -6.146 1 96.07 73 GLN A CA 1
ATOM 568 C C . GLN A 1 73 ? 26.245 -1.528 -4.674 1 96.07 73 GLN A C 1
ATOM 570 O O . GLN A 1 73 ? 25.384 -0.856 -4.101 1 96.07 73 GLN A O 1
ATOM 575 N N . LEU A 1 74 ? 27.307 -1.974 -4.119 1 96.92 74 LEU A N 1
ATOM 576 C CA . LEU A 1 74 ? 27.568 -1.672 -2.716 1 96.92 74 LEU A CA 1
ATOM 577 C C . LEU A 1 74 ? 27.663 -0.166 -2.492 1 96.92 74 LEU A C 1
ATOM 579 O O . LEU A 1 74 ? 27.097 0.36 -1.531 1 96.92 74 LEU A O 1
ATOM 583 N N . ARG A 1 75 ? 28.37 0.521 -3.343 1 95.4 75 ARG A N 1
ATOM 584 C CA . ARG A 1 75 ? 28.537 1.966 -3.224 1 95.4 75 ARG A CA 1
ATOM 585 C C . ARG A 1 75 ? 27.187 2.676 -3.251 1 95.4 75 ARG A C 1
ATOM 587 O O . ARG A 1 75 ? 26.944 3.586 -2.456 1 95.4 75 ARG A O 1
ATOM 594 N N . VAL A 1 76 ? 26.314 2.225 -4.142 1 93.03 76 VAL A N 1
ATOM 595 C CA . VAL A 1 76 ? 24.987 2.822 -4.252 1 93.03 76 VAL A CA 1
ATOM 596 C C . VAL A 1 76 ? 24.158 2.468 -3.019 1 93.03 76 VAL A C 1
ATOM 598 O O . VAL A 1 76 ? 23.456 3.32 -2.47 1 93.03 76 VAL A O 1
ATOM 601 N N . ALA A 1 77 ? 24.279 1.298 -2.538 1 94.68 77 ALA A N 1
ATOM 602 C CA . ALA A 1 77 ? 23.491 0.78 -1.423 1 94.68 77 ALA A CA 1
ATOM 603 C C . ALA A 1 77 ? 23.757 1.574 -0.147 1 94.68 77 ALA A C 1
ATOM 605 O O . ALA A 1 77 ? 22.854 1.771 0.669 1 94.68 77 ALA A O 1
ATOM 606 N N . VAL A 1 78 ? 24.993 2.057 -0.002 1 93.25 78 VAL A N 1
ATOM 607 C CA . VAL A 1 78 ? 25.361 2.701 1.255 1 93.25 78 VAL A CA 1
ATOM 608 C C . VAL A 1 78 ? 25.488 4.208 1.046 1 93.25 78 VAL A C 1
ATOM 610 O O . VAL A 1 78 ? 26.117 4.901 1.848 1 93.25 78 VAL A O 1
ATOM 613 N N . ASN A 1 79 ? 25.008 4.691 -0.045 1 88.25 79 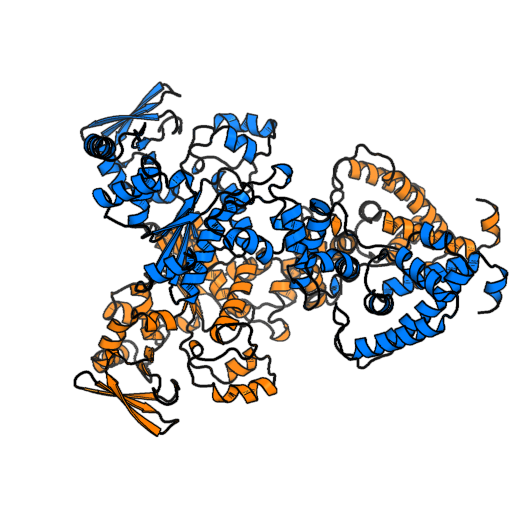ASN A N 1
ATOM 614 C CA . ASN A 1 79 ? 25.035 6.112 -0.373 1 88.25 79 ASN A CA 1
ATOM 615 C C . ASN A 1 79 ? 26.451 6.678 -0.299 1 88.25 79 ASN A C 1
ATOM 617 O O . ASN A 1 79 ? 26.67 7.739 0.287 1 88.25 79 ASN A O 1
ATOM 621 N N . LYS A 1 80 ? 27.504 5.907 -0.671 1 89.59 80 LYS A N 1
ATOM 622 C CA . LYS A 1 80 ? 28.91 6.277 -0.805 1 89.59 80 LYS A CA 1
ATOM 623 C C . LYS A 1 80 ? 29.536 6.561 0.557 1 89.59 80 LYS A C 1
ATOM 625 O O . LYS A 1 80 ? 30.49 7.336 0.657 1 89.59 80 LYS A O 1
ATOM 630 N N . ASP A 1 81 ? 28.87 6.034 1.541 1 93.61 81 ASP A N 1
ATOM 631 C CA . ASP A 1 81 ? 29.487 6.084 2.862 1 93.61 81 ASP A CA 1
ATOM 632 C C . ASP A 1 81 ? 30.772 5.259 2.9 1 93.61 81 ASP A C 1
ATOM 634 O O . ASP A 1 81 ? 30.724 4.027 2.934 1 93.61 81 ASP A O 1
ATOM 638 N N . GLU A 1 82 ? 31.86 5.896 2.99 1 93.83 82 GLU A N 1
ATOM 639 C CA . GLU A 1 82 ? 33.164 5.249 2.884 1 93.83 82 GLU A CA 1
ATOM 640 C C . GLU A 1 82 ? 33.384 4.259 4.025 1 93.83 82 GLU A C 1
ATOM 642 O O . GLU A 1 82 ? 34.037 3.23 3.844 1 93.83 82 GLU A O 1
ATOM 647 N N . SER A 1 83 ? 32.822 4.601 5.119 1 94.9 83 SER A N 1
ATOM 648 C CA . SER A 1 83 ? 32.976 3.712 6.266 1 94.9 83 SER A CA 1
ATOM 649 C C . SER A 1 83 ? 32.265 2.383 6.035 1 94.9 83 SER A C 1
ATOM 651 O O . SER A 1 83 ? 32.816 1.32 6.327 1 94.9 83 SER A O 1
ATOM 653 N N . LEU A 1 84 ? 31.151 2.411 5.522 1 94.33 84 LEU A N 1
ATOM 654 C CA . LEU A 1 84 ? 30.395 1.193 5.253 1 94.33 84 LEU A CA 1
ATOM 655 C C . LEU A 1 84 ? 31.001 0.424 4.083 1 94.33 84 LEU A C 1
ATOM 657 O O . LEU A 1 84 ? 30.99 -0.809 4.074 1 94.33 84 LEU A O 1
ATOM 661 N N . ILE A 1 85 ? 31.474 1.155 3.083 1 95.65 85 ILE A N 1
ATOM 662 C CA . ILE A 1 85 ? 32.107 0.509 1.938 1 95.65 85 ILE A CA 1
ATOM 663 C C . ILE A 1 85 ? 33.308 -0.309 2.407 1 95.65 85 ILE A C 1
ATOM 665 O O . ILE A 1 85 ? 33.458 -1.474 2.031 1 95.65 85 ILE A O 1
ATOM 669 N N . GLU A 1 86 ? 34.113 0.299 3.272 1 95.95 86 GLU A N 1
ATOM 670 C CA . GLU A 1 86 ? 35.304 -0.386 3.765 1 95.95 86 GLU A CA 1
ATOM 671 C C . GLU A 1 86 ? 34.932 -1.618 4.586 1 95.95 86 GLU A C 1
ATOM 673 O O . GLU A 1 86 ? 35.578 -2.662 4.475 1 95.95 86 GLU A O 1
ATOM 678 N N . ARG A 1 87 ? 33.955 -1.495 5.304 1 95.08 87 ARG A N 1
ATOM 679 C CA . ARG A 1 87 ? 33.522 -2.582 6.176 1 95.08 87 ARG A CA 1
ATOM 680 C C . ARG A 1 87 ? 32.947 -3.739 5.366 1 95.08 87 ARG A C 1
ATOM 682 O O . ARG A 1 87 ? 33.061 -4.9 5.764 1 95.08 87 ARG A O 1
ATOM 689 N N . CYS A 1 88 ? 32.362 -3.452 4.203 1 96.5 88 CYS A N 1
ATOM 690 C CA . CYS A 1 88 ? 31.587 -4.465 3.496 1 96.5 88 CYS A CA 1
ATOM 691 C C . CYS A 1 88 ? 32.258 -4.847 2.182 1 96.5 88 CYS A C 1
ATOM 693 O O . CYS A 1 88 ? 31.796 -5.751 1.484 1 96.5 88 CYS A O 1
ATOM 695 N N . LYS A 1 89 ? 33.314 -4.283 1.863 1 95.82 89 LYS A N 1
ATOM 696 C CA . LYS A 1 89 ? 33.994 -4.5 0.589 1 95.82 89 LYS A CA 1
ATOM 697 C C . LYS A 1 89 ? 34.33 -5.974 0.389 1 95.82 89 LYS A C 1
ATOM 699 O O . LYS A 1 89 ? 34.29 -6.479 -0.735 1 95.82 89 LYS A O 1
ATOM 704 N N . ALA A 1 90 ? 34.642 -6.65 1.43 1 95.05 90 ALA A N 1
ATOM 705 C CA . ALA A 1 90 ? 35.01 -8.062 1.365 1 95.05 90 ALA A CA 1
ATOM 706 C C . ALA A 1 90 ? 33.812 -8.924 0.977 1 95.05 90 ALA A C 1
ATOM 708 O O . ALA A 1 90 ? 33.972 -10.091 0.611 1 95.05 90 ALA A O 1
ATOM 709 N N . TRP A 1 91 ? 32.598 -8.374 1.094 1 96.64 91 TRP A N 1
ATOM 710 C CA . TRP A 1 91 ? 31.386 -9.108 0.744 1 96.64 91 TRP A CA 1
ATOM 711 C C . TRP A 1 91 ? 31.254 -9.252 -0.769 1 96.64 91 TRP A C 1
ATOM 713 O O . TRP A 1 91 ? 30.514 -10.11 -1.255 1 96.64 91 TRP A O 1
ATOM 723 N N . CYS A 1 92 ? 31.909 -8.357 -1.55 1 97.68 92 CYS A N 1
ATOM 724 C CA . CYS A 1 92 ? 31.757 -8.34 -3 1 97.68 92 CYS A CA 1
ATOM 725 C C . CYS A 1 92 ? 32.21 -9.659 -3.612 1 97.68 92 CYS A C 1
ATOM 727 O O . CYS A 1 92 ? 33.329 -10.113 -3.362 1 97.68 92 CYS A O 1
ATOM 729 N N . GLY A 1 93 ? 31.343 -10.208 -4.389 1 97.68 93 GLY A N 1
ATOM 730 C CA . GLY A 1 93 ? 31.597 -11.509 -4.987 1 97.68 93 GLY A CA 1
ATOM 731 C C . GLY A 1 93 ? 30.801 -12.628 -4.342 1 97.68 93 GLY A C 1
ATOM 732 O O . GLY A 1 93 ? 30.713 -13.73 -4.889 1 97.68 93 GLY A O 1
ATOM 733 N N . ARG A 1 94 ? 30.267 -12.416 -3.241 1 97.82 94 ARG A N 1
ATOM 734 C CA . ARG A 1 94 ? 29.422 -13.381 -2.544 1 97.82 94 ARG A CA 1
ATOM 735 C C . ARG A 1 94 ? 27.951 -13.167 -2.886 1 97.82 94 ARG A C 1
ATOM 737 O O . ARG A 1 94 ? 27.551 -12.066 -3.27 1 97.82 94 ARG A O 1
ATOM 744 N N . PRO A 1 95 ? 27.153 -14.261 -2.798 1 98.11 95 PRO A N 1
ATOM 745 C CA . PRO A 1 95 ? 25.722 -14.076 -3.05 1 98.11 95 PRO A CA 1
ATOM 746 C C . PRO A 1 95 ? 25.073 -13.098 -2.074 1 98.11 95 PRO A C 1
ATOM 748 O O . PRO A 1 95 ? 25.283 -13.197 -0.863 1 98.11 95 PRO A O 1
ATOM 751 N N . ILE A 1 96 ? 24.247 -12.258 -2.561 1 98.29 96 ILE A N 1
ATOM 752 C CA . ILE A 1 96 ? 23.6 -11.197 -1.797 1 98.29 96 ILE A CA 1
ATOM 753 C C . ILE A 1 96 ? 22.749 -11.807 -0.685 1 98.29 96 ILE A C 1
ATOM 755 O O . ILE A 1 96 ? 22.705 -11.283 0.43 1 98.29 96 ILE A O 1
ATOM 759 N N . ALA A 1 97 ? 22.139 -12.925 -0.936 1 96.86 97 ALA A N 1
ATOM 760 C CA . ALA A 1 97 ? 21.25 -13.6 0.006 1 96.86 97 ALA A CA 1
ATOM 761 C C . ALA A 1 97 ? 22.015 -14.079 1.237 1 96.86 97 ALA A C 1
ATOM 763 O O . ALA A 1 97 ? 21.421 -14.317 2.291 1 96.86 97 ALA A O 1
ATOM 764 N N . HIS A 1 98 ? 23.348 -14.208 1.15 1 96.73 98 HIS A N 1
ATOM 765 C CA . HIS A 1 98 ? 24.146 -14.793 2.222 1 96.73 98 HIS A CA 1
ATOM 766 C C . HIS A 1 98 ? 24.806 -13.712 3.071 1 96.73 98 HIS A C 1
ATOM 768 O O . HIS A 1 98 ? 25.498 -14.017 4.045 1 96.73 98 HIS A O 1
ATOM 774 N N . LEU A 1 99 ? 24.514 -12.503 2.742 1 97.83 99 LEU A N 1
ATOM 775 C CA . LEU A 1 99 ? 25.207 -11.403 3.404 1 97.83 99 LEU A CA 1
ATOM 776 C C . LEU A 1 99 ? 24.41 -10.902 4.604 1 97.83 99 LEU A C 1
ATOM 778 O O . LEU A 1 99 ? 23.181 -10.821 4.548 1 97.83 99 LEU A O 1
ATOM 782 N N . PRO A 1 100 ? 25.076 -10.562 5.649 1 96.12 100 PRO A N 1
ATOM 783 C CA . PRO A 1 100 ? 24.384 -9.965 6.794 1 96.12 100 PRO A CA 1
ATOM 784 C C . PRO A 1 100 ? 23.929 -8.532 6.528 1 96.12 100 PRO A C 1
ATOM 786 O O . PRO A 1 100 ? 24.466 -7.865 5.64 1 96.12 100 PRO A O 1
ATOM 789 N N . ASP A 1 101 ? 23.036 -8.087 7.227 1 95.13 101 ASP A N 1
ATOM 790 C CA . ASP A 1 101 ? 22.566 -6.708 7.143 1 95.13 101 ASP A CA 1
ATOM 791 C C . ASP A 1 101 ? 23.456 -5.774 7.959 1 95.13 101 ASP A C 1
ATOM 793 O O . ASP A 1 101 ? 23.479 -5.848 9.19 1 95.13 101 ASP A O 1
ATOM 797 N N . PRO A 1 102 ? 24.086 -4.889 7.351 1 93.38 102 PRO A N 1
ATOM 798 C CA . PRO A 1 102 ? 24.999 -4.028 8.107 1 93.38 102 PRO A CA 1
ATOM 799 C C . PRO A 1 102 ? 24.265 -3.022 8.99 1 93.38 102 PRO A C 1
ATOM 801 O O . PRO A 1 102 ? 24.877 -2.398 9.861 1 93.38 102 PRO A O 1
ATOM 804 N N . TRP A 1 103 ? 23.015 -2.813 8.83 1 92.15 103 TRP A N 1
ATOM 805 C CA . TRP A 1 103 ? 22.242 -1.855 9.614 1 92.15 103 TRP A CA 1
ATOM 806 C C . TRP A 1 103 ? 21.567 -2.539 10.798 1 92.15 103 TRP A C 1
ATOM 808 O O . TRP A 1 103 ? 21.057 -1.871 11.701 1 92.15 103 TRP A O 1
ATOM 818 N N . GLY A 1 104 ? 21.503 -3.898 10.784 1 91.59 104 GLY A N 1
ATOM 819 C CA . GLY A 1 104 ? 20.998 -4.664 11.912 1 91.59 104 GLY A CA 1
ATOM 820 C C . GLY A 1 104 ? 19.482 -4.691 11.983 1 91.59 104 GLY A C 1
ATOM 821 O O . GLY A 1 104 ? 18.91 -5.225 12.936 1 91.59 104 GLY A O 1
ATOM 822 N N . CYS A 1 105 ? 18.813 -4.22 11.033 1 88.06 105 CYS A N 1
ATOM 823 C CA . CYS A 1 105 ? 17.362 -4.082 11.092 1 88.06 105 CYS A CA 1
ATOM 824 C C . CYS A 1 105 ? 16.674 -5.311 10.509 1 88.06 105 CYS A C 1
ATOM 826 O O . CYS A 1 105 ? 15.516 -5.588 10.827 1 88.06 105 CYS A O 1
ATOM 828 N N . CYS A 1 106 ? 17.329 -6.023 9.614 1 91.53 106 CYS A N 1
ATOM 829 C CA . CYS A 1 106 ? 16.705 -7.109 8.867 1 91.53 106 CYS A CA 1
ATOM 830 C C . CYS A 1 106 ? 17.525 -8.389 8.981 1 91.53 106 CYS A C 1
ATOM 832 O O . CYS A 1 106 ? 18.646 -8.371 9.493 1 91.53 106 CYS A O 1
ATOM 834 N N . GLU A 1 107 ? 17.006 -9.469 8.468 1 90.75 107 GLU A N 1
ATOM 835 C CA . GLU A 1 107 ? 17.62 -10.789 8.578 1 90.75 107 GLU A CA 1
ATOM 836 C C . GLU A 1 107 ? 18.875 -10.887 7.716 1 90.75 107 GLU A C 1
ATOM 838 O O . GLU A 1 107 ? 19.794 -11.646 8.033 1 90.75 107 GLU A O 1
ATOM 843 N N . SER A 1 108 ? 18.897 -10.115 6.664 1 95.06 108 SER A N 1
ATOM 844 C CA . SER A 1 108 ? 20.011 -10.166 5.723 1 95.06 108 SER A CA 1
ATOM 845 C C . SER A 1 108 ? 20.091 -8.891 4.891 1 95.06 108 SER A C 1
ATOM 847 O O . SER A 1 108 ? 19.19 -8.05 4.946 1 95.06 108 SER A O 1
ATOM 849 N N . TYR A 1 109 ? 21.18 -8.792 4.203 1 96.98 109 TYR A N 1
ATOM 850 C CA . TYR A 1 109 ? 21.372 -7.707 3.248 1 96.98 109 TYR A CA 1
ATOM 851 C C . TYR A 1 109 ? 20.268 -7.702 2.198 1 96.98 109 TYR A C 1
ATOM 853 O O . TYR A 1 109 ? 19.676 -6.657 1.915 1 96.98 109 TYR A O 1
ATOM 861 N N . ALA A 1 110 ? 19.948 -8.822 1.677 1 96.46 110 ALA A N 1
ATOM 862 C CA . ALA A 1 110 ? 18.906 -8.946 0.661 1 96.46 110 ALA A CA 1
ATOM 863 C C . ALA A 1 110 ? 17.544 -8.545 1.22 1 96.46 110 ALA A C 1
ATOM 865 O O . ALA A 1 110 ? 16.804 -7.787 0.588 1 96.46 110 ALA A O 1
ATOM 866 N N . ALA A 1 111 ? 17.251 -9.051 2.408 1 95.34 111 ALA A N 1
ATOM 867 C CA . ALA A 1 111 ? 15.966 -8.758 3.037 1 95.34 111 ALA A CA 1
ATOM 868 C C . ALA A 1 111 ? 15.779 -7.255 3.227 1 95.34 111 ALA A C 1
ATOM 870 O O . ALA A 1 111 ? 14.672 -6.736 3.064 1 95.34 111 ALA A O 1
ATOM 871 N N . HIS A 1 112 ? 16.882 -6.602 3.599 1 96.67 112 HIS A N 1
ATOM 872 C CA . HIS A 1 112 ? 16.856 -5.158 3.802 1 96.67 112 HIS A CA 1
ATOM 873 C C . HIS A 1 112 ? 16.408 -4.432 2.538 1 96.67 112 HIS A C 1
ATOM 875 O O . HIS A 1 112 ? 15.502 -3.597 2.584 1 96.67 112 HIS A O 1
ATOM 881 N N . PHE A 1 113 ? 16.872 -4.759 1.455 1 97.24 113 PHE A N 1
ATOM 882 C CA . PHE A 1 113 ? 16.582 -4.024 0.23 1 97.24 113 PHE A CA 1
ATOM 883 C C . PHE A 1 113 ? 15.303 -4.539 -0.42 1 97.24 113 PHE A C 1
ATOM 885 O O . PHE A 1 113 ? 14.592 -3.784 -1.087 1 97.24 113 PHE A O 1
ATOM 892 N N . GLU A 1 114 ? 14.979 -5.835 -0.251 1 96.68 114 GLU A N 1
ATOM 893 C CA . GLU A 1 114 ? 13.673 -6.33 -0.676 1 96.68 114 GLU A CA 1
ATOM 894 C C . GLU A 1 114 ? 12.544 -5.512 -0.057 1 96.68 114 GLU A C 1
ATOM 896 O O . GLU A 1 114 ? 11.61 -5.106 -0.752 1 96.68 114 GLU A O 1
ATOM 901 N N . GLU A 1 115 ? 12.722 -5.303 1.184 1 94.77 115 GLU A N 1
ATOM 902 C CA . GLU A 1 115 ? 11.713 -4.524 1.895 1 94.77 115 GLU A CA 1
ATOM 903 C C . GLU A 1 115 ? 11.621 -3.104 1.343 1 94.77 115 GLU A C 1
ATOM 905 O O . GLU A 1 115 ? 10.524 -2.572 1.162 1 94.77 115 GLU A O 1
ATOM 910 N N . GLN A 1 116 ? 12.73 -2.515 1.111 1 94.46 116 GLN A N 1
ATOM 911 C CA . GLN A 1 116 ? 12.748 -1.152 0.591 1 94.46 116 GLN A CA 1
ATOM 912 C C . GLN A 1 116 ? 12.117 -1.085 -0.797 1 94.46 116 GLN A C 1
ATOM 914 O O . GLN A 1 116 ? 11.338 -0.174 -1.087 1 94.46 116 GLN A O 1
ATOM 919 N N . VAL A 1 117 ? 12.413 -2.001 -1.631 1 96.3 117 VAL A N 1
ATOM 920 C CA . VAL A 1 117 ? 11.872 -2.03 -2.986 1 96.3 117 VAL A CA 1
ATOM 921 C C . VAL A 1 117 ? 10.363 -2.259 -2.935 1 96.3 117 VAL A C 1
ATOM 923 O O . VAL A 1 117 ? 9.599 -1.552 -3.595 1 96.3 117 VAL A O 1
ATOM 926 N N . LEU A 1 118 ? 9.905 -3.147 -2.134 1 95.71 118 LEU A N 1
ATOM 927 C CA . LEU A 1 118 ? 8.481 -3.444 -2.018 1 95.71 118 LEU A CA 1
ATOM 928 C C . LEU A 1 118 ? 7.715 -2.238 -1.486 1 95.71 118 LEU A C 1
ATOM 930 O O . LEU A 1 118 ? 6.618 -1.936 -1.959 1 95.71 118 LEU A O 1
ATOM 934 N N . ASN A 1 119 ? 8.318 -1.61 -0.493 1 92.34 119 ASN A N 1
ATOM 935 C CA . ASN A 1 119 ? 7.661 -0.428 0.053 1 92.34 119 ASN A CA 1
ATOM 936 C C . ASN A 1 119 ? 7.444 0.638 -1.017 1 92.34 119 ASN A C 1
ATOM 938 O O . ASN A 1 119 ? 6.398 1.289 -1.048 1 92.34 119 ASN A O 1
ATOM 942 N N . ARG A 1 120 ? 8.381 0.796 -1.84 1 93.59 120 ARG A N 1
ATOM 943 C CA . ARG A 1 120 ? 8.265 1.759 -2.93 1 93.59 120 ARG A CA 1
ATOM 944 C C . ARG A 1 120 ? 7.183 1.339 -3.919 1 93.59 120 ARG A C 1
ATOM 946 O O . ARG A 1 120 ? 6.4 2.171 -4.382 1 93.59 120 ARG A O 1
ATOM 953 N N . LEU A 1 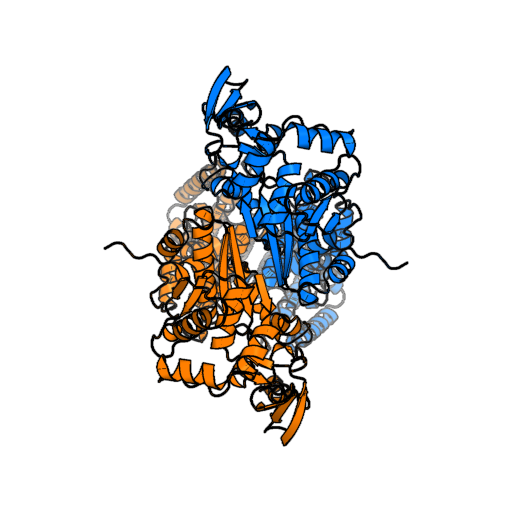121 ? 7.112 0.103 -4.214 1 96.09 121 LEU A N 1
ATOM 954 C CA . LEU A 1 121 ? 6.097 -0.402 -5.133 1 96.09 121 LEU A CA 1
ATOM 955 C C . LEU A 1 121 ? 4.702 -0.261 -4.533 1 96.09 121 LEU A C 1
ATOM 957 O O . LEU A 1 121 ? 3.764 0.145 -5.222 1 96.09 121 LEU A O 1
ATOM 961 N N . HIS A 1 122 ? 4.639 -0.584 -3.27 1 94.03 122 HIS A N 1
ATOM 962 C CA . HIS A 1 122 ? 3.354 -0.482 -2.589 1 94.03 122 HIS A CA 1
ATOM 963 C C . HIS A 1 122 ? 2.845 0.956 -2.584 1 94.03 122 HIS A C 1
ATOM 965 O O . HIS A 1 122 ? 1.639 1.193 -2.681 1 94.03 122 HIS A O 1
ATOM 971 N N . TYR A 1 123 ? 3.755 1.787 -2.513 1 88.92 123 TYR A N 1
ATOM 972 C CA . TYR A 1 123 ? 3.397 3.201 -2.49 1 88.92 123 TYR A CA 1
ATOM 973 C C . TYR A 1 123 ? 2.682 3.603 -3.775 1 88.92 123 TYR A C 1
ATOM 975 O O . TYR A 1 123 ? 1.8 4.464 -3.757 1 88.92 123 TYR A O 1
ATOM 983 N N . VAL A 1 124 ? 3.019 3.01 -4.852 1 93.93 124 VAL A N 1
ATOM 984 C CA . VAL A 1 124 ? 2.398 3.349 -6.129 1 93.93 124 VAL A CA 1
ATOM 985 C C . VAL A 1 124 ? 1.364 2.288 -6.498 1 93.93 124 VAL A C 1
ATOM 987 O O . VAL A 1 124 ? 1.092 2.062 -7.68 1 93.93 124 VAL A O 1
ATOM 990 N N . HIS A 1 125 ? 0.896 1.562 -5.508 1 93.88 125 HIS A N 1
ATOM 991 C CA . HIS A 1 125 ? -0.221 0.628 -5.596 1 93.88 125 HIS A CA 1
ATOM 992 C C . HIS A 1 125 ? 0.13 -0.569 -6.474 1 93.88 125 HIS A C 1
ATOM 994 O O . HIS A 1 125 ? -0.713 -1.058 -7.23 1 93.88 125 HIS A O 1
ATOM 1000 N N . CYS A 1 126 ? 1.389 -0.902 -6.506 1 96.64 126 CYS A N 1
ATOM 1001 C CA . CYS A 1 126 ? 1.881 -2.136 -7.108 1 96.64 126 CYS A CA 1
ATOM 1002 C C . CYS A 1 126 ? 2.208 -3.172 -6.039 1 96.64 126 CYS A C 1
ATOM 1004 O O . CYS A 1 126 ? 3.071 -2.944 -5.19 1 96.64 126 CYS A O 1
ATOM 1006 N N . HIS A 1 127 ? 1.504 -4.3 -6.101 1 96.67 127 HIS A N 1
ATOM 1007 C CA . HIS A 1 127 ? 1.591 -5.241 -4.99 1 96.67 127 HIS A CA 1
ATOM 1008 C C . HIS A 1 127 ? 1.934 -6.643 -5.481 1 96.67 127 HIS A C 1
ATOM 1010 O O . HIS A 1 127 ? 1.137 -7.572 -5.326 1 96.67 127 HIS A O 1
ATOM 1016 N N . PRO A 1 128 ? 3.119 -6.856 -5.944 1 97.41 128 PRO A N 1
ATOM 1017 C CA . PRO A 1 128 ? 3.511 -8.189 -6.41 1 97.41 128 PRO A CA 1
ATOM 1018 C C . PRO A 1 128 ? 3.895 -9.124 -5.266 1 97.41 128 PRO A C 1
ATOM 1020 O O . PRO A 1 128 ? 4.119 -8.671 -4.141 1 97.41 128 PRO A O 1
ATOM 1023 N N . THR A 1 129 ? 3.938 -10.385 -5.574 1 97.03 129 THR A N 1
ATOM 1024 C CA . THR A 1 129 ? 4.426 -11.416 -4.665 1 97.03 129 THR A CA 1
ATOM 1025 C C . THR A 1 129 ? 5.933 -11.6 -4.815 1 97.03 129 THR A C 1
ATOM 1027 O O . THR A 1 129 ? 6.422 -11.9 -5.906 1 97.03 129 THR A O 1
ATOM 1030 N N . LEU A 1 130 ? 6.607 -11.452 -3.756 1 97.03 130 LEU A N 1
ATOM 1031 C CA . LEU A 1 130 ? 8.061 -11.58 -3.773 1 97.03 130 LEU A CA 1
ATOM 1032 C C . LEU A 1 130 ? 8.476 -13.043 -3.882 1 97.03 130 LEU A C 1
ATOM 1034 O O . LEU A 1 130 ? 7.939 -13.9 -3.175 1 97.03 130 LEU A O 1
ATOM 1038 N N . VAL A 1 131 ? 9.349 -13.327 -4.805 1 97.91 131 VAL A N 1
ATOM 1039 C CA . VAL A 1 131 ? 9.97 -14.636 -4.98 1 97.91 131 VAL A CA 1
ATOM 1040 C C . VAL A 1 131 ? 11.484 -14.515 -4.82 1 97.91 131 VAL A C 1
ATOM 1042 O O . VAL A 1 131 ? 12.132 -13.753 -5.541 1 97.91 131 VAL A O 1
ATOM 1045 N N . ARG A 1 132 ? 12.025 -15.237 -3.919 1 96.98 132 ARG A N 1
ATOM 1046 C CA . ARG A 1 132 ? 13.467 -15.255 -3.697 1 96.98 132 ARG A CA 1
ATOM 1047 C C . ARG A 1 132 ? 14.118 -16.429 -4.42 1 96.98 132 ARG A C 1
ATOM 1049 O O . ARG A 1 132 ? 13.912 -17.586 -4.047 1 96.98 132 ARG A O 1
ATOM 1056 N N . VAL A 1 133 ? 14.918 -16.101 -5.327 1 97.58 133 VAL A N 1
ATOM 1057 C CA . VAL A 1 133 ? 15.518 -17.141 -6.157 1 97.58 133 VAL A CA 1
ATOM 1058 C C . VAL A 1 133 ? 16.361 -18.073 -5.289 1 97.58 133 VAL A C 1
ATOM 1060 O O . VAL A 1 133 ? 16.356 -19.29 -5.488 1 97.58 133 VAL A O 1
ATOM 1063 N N . SER A 1 134 ? 17.081 -17.521 -4.332 1 97.31 134 SER A N 1
ATOM 1064 C CA . SER A 1 134 ? 17.894 -18.343 -3.441 1 97.31 134 SER A CA 1
ATOM 1065 C C . SER A 1 134 ? 17.058 -19.436 -2.783 1 97.31 134 SER A C 1
ATOM 1067 O O . SER A 1 134 ? 17.511 -20.575 -2.649 1 97.31 134 SER A O 1
ATOM 1069 N N . LYS A 1 135 ? 15.897 -19.092 -2.436 1 96.73 135 LYS A N 1
ATOM 1070 C CA . LYS A 1 135 ? 15.036 -20.046 -1.743 1 96.73 135 LYS A CA 1
ATOM 1071 C C . LYS A 1 135 ? 14.486 -21.092 -2.708 1 96.73 135 LYS A C 1
ATOM 1073 O O . LYS A 1 135 ? 14.265 -22.242 -2.324 1 96.73 135 LYS A O 1
ATOM 1078 N N . LEU A 1 136 ? 14.284 -20.745 -3.958 1 96.91 136 LEU A N 1
ATOM 1079 C CA . LEU A 1 136 ? 13.88 -21.722 -4.963 1 96.91 136 LEU A CA 1
ATOM 1080 C C . LEU A 1 136 ? 14.957 -22.786 -5.15 1 96.91 136 LEU A C 1
ATOM 1082 O O . LEU A 1 136 ? 14.648 -23.972 -5.278 1 96.91 136 LEU A O 1
ATOM 1086 N N . TYR A 1 137 ? 16.207 -22.306 -5.169 1 96.8 137 TYR A N 1
ATOM 1087 C CA . TYR A 1 137 ? 17.317 -23.248 -5.266 1 96.8 137 TYR A CA 1
ATOM 1088 C C . TYR A 1 137 ? 17.411 -24.11 -4.013 1 96.8 137 TYR A C 1
ATOM 1090 O O . TYR A 1 137 ? 17.555 -25.332 -4.103 1 96.8 137 TYR A O 1
ATOM 1098 N N . GLU A 1 138 ? 17.335 -23.493 -2.882 1 95.51 138 GLU A N 1
ATOM 1099 C CA . GLU A 1 138 ? 17.455 -24.188 -1.604 1 95.51 138 GLU A CA 1
ATOM 1100 C C . GLU A 1 138 ? 16.375 -25.255 -1.451 1 95.51 138 GLU A C 1
ATOM 1102 O O . GLU A 1 138 ? 16.615 -26.309 -0.86 1 95.51 138 GLU A O 1
ATOM 1107 N N . ARG A 1 139 ? 15.292 -25.032 -2.051 1 94.45 139 ARG A N 1
ATOM 1108 C CA . ARG A 1 139 ? 14.168 -25.941 -1.855 1 94.45 139 ARG A CA 1
ATOM 1109 C C . ARG A 1 139 ? 14.035 -26.908 -3.027 1 94.45 139 ARG A C 1
ATOM 1111 O O . ARG A 1 139 ? 13.044 -27.635 -3.13 1 94.45 139 ARG A O 1
ATOM 1118 N N . GLY A 1 140 ? 14.918 -26.837 -3.973 1 94.35 140 GLY A N 1
ATOM 1119 C CA . GLY A 1 140 ? 15.111 -27.934 -4.909 1 94.35 140 GLY A CA 1
ATOM 1120 C C . GLY A 1 140 ? 14.357 -27.747 -6.211 1 94.35 140 GLY A C 1
ATOM 1121 O O . GLY A 1 140 ? 14.354 -28.635 -7.066 1 94.35 140 GLY A O 1
ATOM 1122 N N . LEU A 1 141 ? 13.785 -26.601 -6.428 1 95.45 141 LEU A N 1
ATOM 1123 C CA . LEU A 1 141 ? 12.985 -26.421 -7.635 1 95.45 141 LEU A CA 1
ATOM 1124 C C . LEU A 1 141 ? 13.871 -26.385 -8.875 1 95.45 141 LEU A C 1
ATOM 1126 O O . LEU A 1 141 ? 13.447 -26.794 -9.958 1 95.45 141 LEU A O 1
ATOM 1130 N N . TYR A 1 142 ? 15.109 -25.988 -8.695 1 96.71 142 TYR A N 1
ATOM 1131 C CA . TYR A 1 142 ? 16.035 -25.896 -9.818 1 96.71 142 TYR A CA 1
ATOM 1132 C C . TYR A 1 142 ? 16.841 -27.181 -9.967 1 96.71 142 TYR A C 1
ATOM 1134 O O . TYR A 1 142 ? 17.542 -27.369 -10.964 1 96.71 142 TYR A O 1
ATOM 1142 N N . ALA A 1 143 ? 16.777 -28.124 -9.073 1 95.97 143 ALA A N 1
ATOM 1143 C CA . ALA A 1 143 ? 17.68 -29.269 -8.98 1 95.97 143 ALA A CA 1
ATOM 1144 C C . ALA A 1 143 ? 17.665 -30.084 -10.27 1 95.97 143 ALA A C 1
ATOM 1146 O O . ALA A 1 143 ? 18.721 -30.432 -10.804 1 95.97 143 ALA A O 1
ATOM 1147 N N . PRO A 1 144 ? 16.437 -30.349 -10.838 1 96.1 144 PRO A N 1
ATOM 1148 C CA . PRO A 1 144 ? 16.44 -31.12 -12.083 1 96.1 144 PRO A CA 1
ATOM 1149 C C . PRO A 1 144 ? 17.158 -30.399 -13.222 1 96.1 144 PRO A C 1
ATOM 1151 O O . PRO A 1 144 ? 17.887 -31.027 -13.993 1 96.1 144 PRO A O 1
ATOM 1154 N N . ALA A 1 145 ? 16.969 -29.133 -13.334 1 96.98 145 ALA A N 1
ATOM 1155 C CA . ALA A 1 145 ? 17.596 -28.357 -14.401 1 96.98 145 ALA A CA 1
ATOM 1156 C C . ALA A 1 145 ? 19.106 -28.265 -14.198 1 96.98 145 ALA A C 1
ATOM 1158 O O . ALA A 1 145 ? 19.874 -28.346 -15.159 1 96.98 145 ALA A O 1
ATOM 1159 N N . VAL A 1 146 ? 19.515 -28.043 -12.957 1 96.9 146 VAL A N 1
ATOM 1160 C CA . VAL A 1 146 ? 20.94 -27.977 -12.651 1 96.9 146 VAL A CA 1
ATOM 1161 C C . VAL A 1 146 ? 21.613 -29.292 -13.036 1 96.9 146 VAL A C 1
ATOM 1163 O O . VAL A 1 146 ? 22.67 -29.293 -13.671 1 96.9 146 VAL A O 1
ATOM 1166 N N . ARG A 1 147 ? 21.054 -30.43 -12.681 1 96.04 147 ARG A N 1
ATOM 1167 C CA . ARG A 1 147 ? 21.586 -31.742 -13.035 1 96.04 147 ARG A CA 1
ATOM 1168 C C . ARG A 1 147 ? 21.702 -31.895 -14.548 1 96.04 147 ARG A C 1
ATOM 1170 O O . ARG A 1 147 ? 22.74 -32.326 -15.056 1 96.04 147 ARG A O 1
ATOM 1177 N N . PHE A 1 148 ? 20.668 -31.545 -15.239 1 96.64 148 PHE A N 1
ATOM 1178 C CA . PHE A 1 148 ? 20.657 -31.657 -16.693 1 96.64 148 PHE A CA 1
ATOM 1179 C C . PHE A 1 148 ? 21.784 -30.837 -17.308 1 96.64 148 PHE A C 1
ATOM 1181 O O . PHE A 1 148 ? 22.504 -31.32 -18.184 1 96.64 148 PHE A O 1
ATOM 1188 N N . VAL A 1 149 ? 21.943 -29.559 -16.848 1 97.16 149 VAL A N 1
ATOM 1189 C CA . VAL A 1 149 ? 22.926 -28.638 -17.41 1 97.16 149 VAL A CA 1
ATOM 1190 C C . VAL A 1 149 ? 24.336 -29.165 -17.148 1 97.16 149 VAL A C 1
ATOM 1192 O O . VAL A 1 149 ? 25.192 -29.132 -18.035 1 97.16 149 VAL A O 1
ATOM 1195 N N . LEU A 1 150 ? 24.567 -29.666 -15.951 1 96.35 150 LEU A N 1
ATOM 1196 C CA . LEU A 1 150 ? 25.896 -30.131 -15.569 1 96.35 150 LEU A CA 1
ATOM 1197 C C . LEU A 1 150 ? 26.228 -31.451 -16.255 1 96.35 150 LEU A C 1
ATOM 1199 O O . LEU A 1 150 ? 27.394 -31.729 -16.546 1 96.35 150 LEU A O 1
ATOM 1203 N N . GLU A 1 151 ? 25.253 -32.245 -16.587 1 94.88 151 GLU A N 1
ATOM 1204 C CA . GLU A 1 151 ? 25.473 -33.536 -17.232 1 94.88 151 GLU A CA 1
ATOM 1205 C C . GLU A 1 151 ? 25.539 -33.391 -18.749 1 94.88 151 GLU A C 1
ATOM 1207 O O . GLU A 1 151 ? 26.052 -34.274 -19.44 1 94.88 151 GLU A O 1
ATOM 1212 N N . ASN A 1 152 ? 25.001 -32.276 -19.288 1 95.47 152 ASN A N 1
ATOM 1213 C CA . ASN A 1 152 ? 24.947 -32.094 -20.735 1 95.47 152 ASN A CA 1
ATOM 1214 C C . ASN A 1 152 ? 25.456 -30.716 -21.146 1 95.47 152 ASN A C 1
ATOM 1216 O O . ASN A 1 152 ? 24.791 -30.003 -21.9 1 95.47 152 ASN A O 1
ATOM 1220 N N . PRO A 1 153 ? 26.56 -30.309 -20.66 1 95.86 153 PRO A N 1
ATOM 1221 C CA . PRO A 1 153 ? 27.022 -28.955 -20.972 1 95.86 153 PRO A CA 1
ATOM 1222 C C . PRO A 1 153 ? 27.294 -28.753 -22.461 1 95.86 153 PRO A C 1
ATOM 1224 O O . PRO A 1 153 ? 27.006 -27.683 -23.005 1 95.86 153 PRO A O 1
ATOM 1227 N N . GLN A 1 154 ? 27.803 -29.752 -23.174 1 96.12 154 GLN A N 1
ATOM 1228 C CA . GLN A 1 154 ? 28.144 -29.616 -24.586 1 96.12 154 GLN A CA 1
ATOM 1229 C C . GLN A 1 154 ? 26.889 -29.479 -25.444 1 96.12 154 GLN A C 1
ATOM 1231 O O . GLN A 1 154 ? 26.876 -28.722 -26.417 1 96.12 154 GLN A O 1
ATOM 1236 N N . LYS A 1 155 ? 25.902 -30.198 -25.096 1 97.58 155 LYS A N 1
ATOM 1237 C CA . LYS A 1 155 ? 24.633 -30.098 -25.811 1 97.58 155 LYS A CA 1
ATOM 1238 C C . LYS A 1 155 ? 24.101 -28.668 -25.79 1 97.58 155 LYS A C 1
ATOM 1240 O O . LYS A 1 155 ? 23.62 -28.164 -26.807 1 97.58 155 LYS A O 1
ATOM 1245 N N . ILE A 1 156 ? 24.17 -28.016 -24.655 1 97.9 156 ILE A N 1
ATOM 1246 C CA . ILE A 1 156 ? 23.672 -26.656 -24.48 1 97.9 156 ILE A CA 1
ATOM 1247 C C . ILE A 1 156 ? 24.568 -25.677 -25.235 1 97.9 156 ILE A C 1
ATOM 1249 O O . ILE A 1 156 ? 24.076 -24.785 -25.931 1 97.9 156 ILE A O 1
ATOM 1253 N N . ARG A 1 157 ? 25.843 -25.909 -25.149 1 97.36 157 ARG A N 1
ATOM 1254 C CA . ARG A 1 157 ? 26.781 -25.026 -25.835 1 97.36 157 ARG A CA 1
ATOM 1255 C C . ARG A 1 157 ? 26.632 -25.139 -27.348 1 97.36 157 ARG A C 1
ATOM 1257 O O . ARG A 1 157 ? 26.695 -24.134 -28.06 1 97.36 157 ARG A O 1
ATOM 1264 N N . ASP A 1 158 ? 26.431 -26.357 -27.836 1 98.02 158 ASP A N 1
ATOM 1265 C CA . ASP A 1 158 ? 26.225 -26.561 -29.267 1 98.02 158 ASP A CA 1
ATOM 1266 C C . ASP A 1 158 ? 24.959 -25.854 -29.745 1 98.02 158 ASP A C 1
ATOM 1268 O O . ASP A 1 158 ? 24.959 -25.215 -30.8 1 98.02 158 ASP A O 1
ATOM 1272 N N . PHE A 1 159 ? 23.939 -26 -28.989 1 97.85 159 PHE A N 1
ATOM 1273 C CA . PHE A 1 159 ? 22.674 -25.354 -29.318 1 97.85 159 PHE A CA 1
ATOM 1274 C C . PHE A 1 159 ? 22.841 -23.841 -29.392 1 97.85 159 PHE A C 1
ATOM 1276 O O . PHE A 1 159 ? 22.378 -23.206 -30.341 1 97.85 159 PHE A O 1
ATOM 1283 N N . LEU A 1 160 ? 23.538 -23.241 -28.403 1 97.79 160 LEU A N 1
ATOM 1284 C CA . LEU A 1 160 ? 23.738 -21.797 -28.343 1 97.79 160 LEU A CA 1
ATOM 1285 C C . LEU A 1 160 ? 24.624 -21.323 -29.49 1 97.79 160 LEU A C 1
ATOM 1287 O O . LEU A 1 160 ? 24.363 -20.278 -30.09 1 97.79 160 LEU A O 1
ATOM 1291 N N . GLN A 1 161 ? 25.606 -22.122 -29.782 1 97.06 161 GLN A N 1
ATOM 1292 C CA . GLN A 1 161 ? 26.514 -21.762 -30.867 1 97.06 161 GLN A CA 1
ATOM 1293 C C . GLN A 1 161 ? 25.79 -21.753 -32.21 1 97.06 161 GLN A C 1
ATOM 1295 O O . GLN A 1 161 ? 26.056 -20.9 -33.059 1 97.06 161 GLN A O 1
ATOM 1300 N N . GLU A 1 162 ? 24.971 -22.644 -32.364 1 97.41 162 GLU A N 1
ATOM 1301 C CA . GLU A 1 162 ? 24.236 -22.768 -33.619 1 97.41 162 GLU A CA 1
ATOM 1302 C C . GLU A 1 162 ? 23.184 -21.671 -33.753 1 97.41 162 GLU A C 1
ATOM 1304 O O . GLU A 1 162 ? 23.083 -21.025 -34.798 1 97.41 162 GLU A O 1
ATOM 1309 N N . ARG A 1 163 ? 22.476 -21.395 -32.784 1 96.79 163 ARG A N 1
ATOM 1310 C CA . ARG A 1 163 ? 21.307 -20.525 -32.874 1 96.79 163 ARG A CA 1
ATOM 1311 C C . ARG A 1 163 ? 21.672 -19.081 -32.547 1 96.79 163 ARG A C 1
ATOM 1313 O O . ARG A 1 163 ? 21.077 -18.147 -33.088 1 96.79 163 ARG A O 1
ATOM 1320 N N . PHE A 1 164 ? 22.624 -18.964 -31.63 1 97.4 164 PHE A N 1
ATOM 1321 C CA . PHE A 1 164 ? 23.041 -17.643 -31.173 1 97.4 164 PHE A CA 1
ATOM 1322 C C . PHE A 1 164 ? 24.56 -17.524 -31.175 1 97.4 164 PHE A C 1
ATOM 1324 O O . PHE A 1 164 ? 25.176 -17.354 -30.121 1 97.4 164 PHE A O 1
ATOM 1331 N N . PRO A 1 165 ? 25.157 -17.456 -32.25 1 95.91 165 PRO A N 1
ATOM 1332 C CA . PRO A 1 165 ? 26.619 -17.48 -32.339 1 95.91 165 PRO A CA 1
ATOM 1333 C C . PRO A 1 165 ? 27.273 -16.299 -31.625 1 95.91 165 PRO A C 1
ATOM 1335 O O . PRO A 1 165 ? 28.441 -16.378 -31.235 1 95.91 165 PRO A O 1
ATOM 1338 N N . GLN A 1 166 ? 26.575 -15.294 -31.38 1 94.59 166 GLN A N 1
ATOM 1339 C CA . GLN A 1 166 ? 27.138 -14.102 -30.753 1 94.59 166 GLN A CA 1
ATOM 1340 C C . GLN A 1 166 ? 27.05 -14.188 -29.232 1 94.59 166 GLN A C 1
ATOM 1342 O O . GLN A 1 166 ? 27.51 -13.287 -28.527 1 94.59 166 GLN A O 1
ATOM 1347 N N . TYR A 1 167 ? 26.447 -15.202 -28.726 1 95.19 167 TYR A N 1
ATOM 1348 C CA . TYR A 1 167 ? 26.315 -15.371 -27.283 1 95.19 167 TYR A CA 1
ATOM 1349 C C . TYR A 1 167 ? 27.064 -16.611 -26.808 1 95.19 167 TYR A C 1
ATOM 1351 O O . TYR A 1 167 ? 26.682 -17.737 -27.134 1 95.19 167 TYR A O 1
ATOM 1359 N N . THR A 1 168 ? 28.113 -16.456 -26.074 1 94.7 168 THR A N 1
ATOM 1360 C CA . THR A 1 168 ? 28.892 -17.523 -25.454 1 94.7 168 THR A CA 1
ATOM 1361 C C . THR A 1 168 ? 29.011 -17.301 -23.949 1 94.7 168 THR A C 1
ATOM 1363 O O . THR A 1 168 ? 29.844 -16.513 -23.496 1 94.7 168 THR A O 1
ATOM 1366 N N . PRO A 1 169 ? 28.195 -18.018 -23.204 1 94.52 169 PRO A N 1
ATOM 1367 C CA . PRO A 1 169 ? 28.275 -17.817 -21.755 1 94.52 169 PRO A CA 1
ATOM 1368 C C . PRO A 1 169 ? 29.599 -18.299 -21.165 1 94.52 169 PRO A C 1
ATOM 1370 O O . PRO A 1 169 ? 30.119 -19.34 -21.575 1 94.52 169 PRO A O 1
ATOM 1373 N N . GLU A 1 170 ? 30.067 -17.563 -20.251 1 90.68 170 GLU A N 1
ATOM 1374 C CA . GLU A 1 170 ? 31.29 -17.954 -19.556 1 90.68 170 GLU A CA 1
ATOM 1375 C C . GLU A 1 170 ? 31.091 -19.252 -18.778 1 90.68 170 GLU A C 1
ATOM 1377 O O . GLU A 1 170 ? 31.938 -20.146 -18.824 1 90.68 170 GLU A O 1
ATOM 1382 N N . LYS A 1 171 ? 30.024 -19.314 -18.028 1 95.39 171 LYS A N 1
ATOM 1383 C CA . LYS A 1 171 ? 29.628 -20.467 -17.225 1 95.39 171 LYS A CA 1
ATOM 1384 C C . LYS A 1 171 ? 28.147 -20.784 -17.411 1 95.39 171 LYS A C 1
ATOM 1386 O O . LYS A 1 171 ? 27.318 -19.875 -17.487 1 95.39 171 LYS A O 1
ATOM 1391 N N . LEU A 1 172 ? 27.909 -22.035 -17.501 1 97.2 172 LEU A N 1
ATOM 1392 C CA . LEU A 1 172 ? 26.509 -22.443 -17.523 1 97.2 172 LEU A CA 1
ATOM 1393 C C . LEU A 1 172 ? 25.946 -22.533 -16.109 1 97.2 172 LEU A C 1
ATOM 1395 O O . LEU A 1 172 ? 24.741 -22.368 -15.904 1 97.2 172 LEU A O 1
ATOM 1399 N N . PHE A 1 173 ? 26.826 -22.816 -15.201 1 97.69 173 PHE A N 1
ATOM 1400 C CA . PHE A 1 173 ? 26.507 -22.912 -13.781 1 97.69 173 PHE A CA 1
ATOM 1401 C C . PHE A 1 173 ? 27.572 -22.22 -12.939 1 97.69 173 PHE A C 1
ATOM 1403 O O . PHE A 1 173 ? 28.769 -22.387 -13.182 1 97.69 173 PHE A O 1
ATOM 1410 N N . TRP A 1 174 ? 27.082 -21.411 -12.009 1 97.82 174 TRP A N 1
ATOM 1411 C CA . TRP A 1 174 ? 27.95 -20.682 -11.091 1 97.82 174 TRP A CA 1
ATOM 1412 C C . TRP A 1 174 ? 27.918 -21.306 -9.7 1 97.82 174 TRP A C 1
ATOM 1414 O O . TRP A 1 174 ? 27.039 -20.995 -8.893 1 97.82 174 TRP A O 1
ATOM 1424 N N . PRO A 1 175 ? 28.875 -22.15 -9.402 1 97.59 175 PRO A N 1
ATOM 1425 C CA . PRO A 1 175 ? 28.898 -22.774 -8.077 1 97.59 175 PRO A CA 1
ATOM 1426 C C . PRO A 1 175 ? 29.389 -21.825 -6.986 1 97.59 175 PRO A C 1
ATOM 1428 O O . PRO A 1 175 ? 30.211 -20.944 -7.253 1 97.59 175 PRO A O 1
ATOM 1431 N N . ILE A 1 176 ? 28.862 -21.974 -5.809 1 97.76 176 ILE A N 1
ATOM 1432 C CA . ILE A 1 176 ? 29.37 -21.273 -4.635 1 97.76 176 ILE A CA 1
ATOM 1433 C C . ILE A 1 176 ? 30.493 -22.086 -3.994 1 97.76 176 ILE A C 1
ATOM 1435 O O . ILE A 1 176 ? 30.342 -23.287 -3.759 1 97.76 176 ILE A O 1
ATOM 1439 N N . CYS A 1 177 ? 31.561 -21.446 -3.737 1 96.96 177 CYS A N 1
ATOM 1440 C CA . CYS A 1 177 ? 32.675 -22.131 -3.091 1 96.96 177 CYS A CA 1
ATOM 1441 C C . CYS A 1 177 ? 32.283 -22.62 -1.702 1 96.96 177 CYS A C 1
ATOM 1443 O O . CYS A 1 177 ? 31.854 -21.83 -0.859 1 96.96 177 CYS A O 1
ATOM 1445 N N . PRO A 1 178 ? 32.399 -23.888 -1.42 1 94.55 178 PRO A N 1
ATOM 1446 C CA . PRO A 1 178 ? 32.019 -24.4 -0.101 1 94.55 178 PRO A CA 1
ATOM 1447 C C . PRO A 1 178 ? 32.967 -23.943 1.005 1 94.55 178 PRO A C 1
ATOM 1449 O O . PRO A 1 178 ? 32.662 -24.101 2.19 1 94.55 178 PRO A O 1
ATOM 1452 N N . VAL A 1 179 ? 34.132 -23.328 0.633 1 94.82 179 VAL A N 1
ATOM 1453 C CA . VAL A 1 179 ? 35.155 -22.958 1.606 1 94.82 179 VAL A CA 1
ATOM 1454 C C . VAL A 1 179 ? 35.013 -21.481 1.969 1 94.82 179 VAL A C 1
ATOM 1456 O O . VAL A 1 179 ? 34.974 -21.127 3.149 1 94.82 179 VAL A O 1
ATOM 1459 N N . CYS A 1 180 ? 34.868 -20.69 0.952 1 96.14 180 CYS A N 1
ATOM 1460 C CA . CYS A 1 180 ? 34.918 -19.265 1.258 1 96.14 180 CYS A CA 1
ATOM 1461 C C . CYS A 1 180 ? 33.625 -18.572 0.846 1 96.14 180 CYS A C 1
ATOM 1463 O O . CYS A 1 180 ? 33.48 -17.362 1.025 1 96.14 180 CYS A O 1
ATOM 1465 N N . ASP A 1 181 ? 32.68 -19.2 0.211 1 96.02 181 ASP A N 1
ATOM 1466 C CA . ASP A 1 181 ? 31.311 -18.767 -0.056 1 96.02 181 ASP A CA 1
ATOM 1467 C C . ASP A 1 181 ? 31.261 -17.805 -1.241 1 96.02 181 ASP A C 1
ATOM 1469 O O . ASP A 1 181 ? 30.237 -17.164 -1.484 1 96.02 181 ASP A O 1
ATOM 1473 N N . TYR A 1 182 ? 32.382 -17.652 -1.999 1 97.24 182 TYR A N 1
ATOM 1474 C CA . TYR A 1 182 ? 32.388 -16.787 -3.173 1 97.24 182 TYR A CA 1
ATOM 1475 C C . TYR A 1 182 ? 31.804 -17.506 -4.383 1 97.24 182 TYR A C 1
ATOM 1477 O O . TYR A 1 182 ? 32.038 -18.701 -4.576 1 97.24 182 TYR A O 1
ATOM 1485 N N . ILE A 1 183 ? 31.071 -16.799 -5.177 1 97.9 183 ILE A N 1
ATOM 1486 C CA . ILE A 1 183 ? 30.411 -17.39 -6.336 1 97.9 183 ILE A CA 1
ATOM 1487 C C . ILE A 1 183 ? 31.042 -16.851 -7.619 1 97.9 183 ILE A C 1
ATOM 1489 O O . ILE A 1 183 ? 31.121 -17.56 -8.625 1 97.9 183 ILE A O 1
ATOM 1493 N N . ASP A 1 184 ? 31.561 -15.63 -7.645 1 95.94 184 ASP A N 1
ATOM 1494 C CA . ASP A 1 184 ? 32.044 -14.975 -8.857 1 95.94 184 ASP A CA 1
ATOM 1495 C C . ASP A 1 184 ? 33.352 -15.601 -9.336 1 95.94 184 ASP A C 1
ATOM 1497 O O . ASP A 1 184 ? 33.613 -15.664 -10.539 1 95.94 184 ASP A O 1
ATOM 1501 N N . SER A 1 185 ? 34.173 -16.213 -8.432 1 95.59 185 SER A N 1
ATOM 1502 C CA . SER A 1 185 ? 35.504 -16.715 -8.76 1 95.59 185 SER A CA 1
ATOM 1503 C C . SER A 1 185 ? 35.55 -18.238 -8.697 1 95.59 185 SER A C 1
ATOM 1505 O O . SER A 1 185 ? 36.63 -18.83 -8.641 1 95.59 185 SER A O 1
ATOM 1507 N N . THR A 1 186 ? 34.407 -18.849 -8.637 1 96.9 186 THR A N 1
ATOM 1508 C CA . THR A 1 186 ? 34.31 -20.299 -8.518 1 96.9 186 THR A CA 1
ATOM 1509 C C . THR A 1 186 ? 33.789 -20.914 -9.814 1 96.9 186 THR A C 1
ATOM 1511 O O . THR A 1 186 ? 32.922 -20.34 -10.475 1 96.9 186 THR A O 1
ATOM 1514 N N . ARG A 1 187 ? 34.336 -22.073 -10.226 1 96.27 187 ARG A N 1
ATOM 1515 C CA . ARG A 1 187 ? 33.904 -22.708 -11.467 1 96.27 187 ARG A CA 1
ATOM 1516 C C . ARG A 1 187 ? 33.855 -24.225 -11.318 1 96.27 187 ARG A C 1
ATOM 1518 O O . ARG A 1 187 ? 34.511 -24.79 -10.44 1 96.27 187 ARG A O 1
ATOM 1525 N N . VAL A 1 188 ? 33.067 -24.779 -12.157 1 96.03 188 VAL A N 1
ATOM 1526 C CA . VAL A 1 188 ? 33.025 -26.234 -12.265 1 96.03 188 VAL A CA 1
ATOM 1527 C C . VAL A 1 188 ? 34.166 -26.719 -13.157 1 96.03 188 VAL A C 1
ATOM 1529 O O . VAL A 1 188 ? 34.308 -26.265 -14.295 1 96.03 188 VAL A O 1
ATOM 1532 N N . GLU A 1 189 ? 34.952 -27.611 -12.656 1 94.43 189 GLU A N 1
ATOM 1533 C CA . GLU A 1 189 ? 36.068 -28.146 -13.43 1 94.43 189 GLU A CA 1
ATOM 1534 C C . GLU A 1 189 ? 35.674 -29.432 -14.151 1 94.43 189 GLU A C 1
ATOM 1536 O O . GLU A 1 189 ? 36.107 -29.675 -15.279 1 94.43 189 GLU A O 1
ATOM 1541 N N . SER A 1 190 ? 34.997 -30.309 -13.454 1 93.48 190 SER A N 1
ATOM 1542 C CA . SER A 1 190 ? 34.58 -31.571 -14.057 1 93.48 190 SER A CA 1
ATOM 1543 C C . SER A 1 190 ? 33.396 -32.176 -13.312 1 93.48 190 SER A C 1
ATOM 1545 O O . SER A 1 190 ? 33.172 -31.87 -12.138 1 93.48 190 SER A O 1
ATOM 1547 N N . VAL A 1 191 ? 32.6 -32.851 -14.026 1 93.96 191 VAL A N 1
ATOM 1548 C CA . VAL A 1 191 ? 31.491 -33.629 -13.483 1 93.96 191 VAL A CA 1
ATOM 1549 C C . VAL A 1 191 ? 31.658 -35.1 -13.858 1 93.96 191 VAL A C 1
ATOM 1551 O O . VAL A 1 191 ? 31.605 -35.456 -15.038 1 93.96 191 VAL A O 1
ATOM 1554 N N . GLN A 1 192 ? 31.967 -36.001 -12.843 1 90.35 192 GLN A N 1
ATOM 1555 C CA . GLN A 1 192 ? 32.192 -37.422 -13.085 1 90.35 192 GLN A CA 1
ATOM 1556 C C . GLN A 1 192 ? 31.596 -38.272 -11.966 1 90.35 192 GLN A C 1
ATOM 1558 O O . GLN A 1 192 ? 31.71 -37.926 -10.789 1 90.35 192 GLN A O 1
ATOM 1563 N N . ASN A 1 193 ? 31.003 -39.361 -12.271 1 89.3 193 ASN A N 1
ATOM 1564 C CA . ASN A 1 193 ? 30.504 -40.358 -11.33 1 89.3 193 ASN A CA 1
ATOM 1565 C C . ASN A 1 193 ? 29.665 -39.719 -10.227 1 89.3 193 ASN A C 1
ATOM 1567 O O . ASN A 1 193 ? 29.862 -40.009 -9.046 1 89.3 193 ASN A O 1
ATOM 1571 N N . GLY A 1 194 ? 28.889 -38.696 -10.586 1 88.83 194 GLY A N 1
ATOM 1572 C CA . GLY A 1 194 ? 27.982 -38.091 -9.623 1 88.83 194 GLY A CA 1
ATOM 1573 C C . GLY A 1 194 ? 28.654 -37.058 -8.739 1 88.83 194 GLY A C 1
ATOM 1574 O O . GLY A 1 194 ? 28.04 -36.54 -7.804 1 88.83 194 GLY A O 1
ATOM 1575 N N . GLU A 1 195 ? 29.883 -36.715 -9.049 1 93.62 195 GLU A N 1
ATOM 1576 C CA . GLU A 1 195 ? 30.624 -35.712 -8.291 1 93.62 195 GLU A CA 1
ATOM 1577 C C . GLU A 1 195 ? 31.027 -34.537 -9.178 1 93.62 195 GLU A C 1
ATOM 1579 O O . GLU A 1 195 ? 31.336 -34.72 -10.358 1 93.62 195 GLU A O 1
ATOM 1584 N N . VAL A 1 196 ? 31.032 -33.386 -8.51 1 95.81 196 VAL A N 1
ATOM 1585 C CA . VAL A 1 196 ? 31.423 -32.163 -9.203 1 95.81 196 VAL A CA 1
ATOM 1586 C C . VAL A 1 196 ? 32.684 -31.587 -8.563 1 95.81 196 VAL A C 1
ATOM 1588 O O . VAL A 1 196 ? 32.73 -31.373 -7.349 1 95.81 196 VAL A O 1
ATOM 1591 N N . GLN A 1 197 ? 33.688 -31.415 -9.347 1 95.9 197 GLN A N 1
ATOM 1592 C CA . GLN A 1 197 ? 34.894 -30.739 -8.882 1 95.9 197 GLN A CA 1
ATOM 1593 C C . GLN A 1 197 ? 34.796 -29.231 -9.095 1 95.9 197 GLN A C 1
ATOM 1595 O O . GLN A 1 197 ? 34.589 -28.77 -10.219 1 95.9 197 GLN A O 1
ATOM 1600 N N . VAL A 1 198 ? 34.921 -28.5 -8.021 1 96.52 198 VAL A N 1
ATOM 1601 C CA . VAL A 1 198 ? 34.847 -27.044 -8.076 1 96.52 198 VAL A CA 1
ATOM 1602 C C . VAL A 1 198 ? 36.194 -26.443 -7.681 1 96.52 198 VAL A C 1
ATOM 1604 O O . VAL A 1 198 ? 36.863 -26.944 -6.774 1 96.52 198 VAL A O 1
ATOM 1607 N N . VAL A 1 199 ? 36.591 -25.405 -8.399 1 97.07 199 VAL A N 1
ATOM 1608 C CA . VAL A 1 199 ? 37.834 -24.692 -8.123 1 97.07 199 VAL A CA 1
ATOM 1609 C C . VAL A 1 199 ? 37.541 -23.211 -7.894 1 97.07 199 VAL A C 1
ATOM 1611 O O . VAL A 1 199 ? 36.714 -22.62 -8.594 1 97.07 199 VAL A O 1
ATOM 1614 N N . CYS A 1 200 ? 38.144 -22.63 -6.939 1 97.34 200 CYS A N 1
ATOM 1615 C CA . CYS A 1 200 ? 37.963 -21.222 -6.604 1 97.34 200 CYS A CA 1
ATOM 1616 C C . CYS A 1 200 ? 39.275 -20.458 -6.728 1 97.34 200 CYS A C 1
ATOM 1618 O O . CYS A 1 200 ? 40.269 -20.815 -6.094 1 97.34 200 CYS A O 1
ATOM 1620 N N . SER A 1 201 ? 39.3 -19.409 -7.464 1 96.28 201 SER A N 1
ATOM 1621 C CA . SER A 1 201 ? 40.519 -18.641 -7.693 1 96.28 201 SER A CA 1
ATOM 1622 C C . SER A 1 201 ? 40.801 -17.691 -6.534 1 96.28 201 SER A C 1
ATOM 1624 O O . SER A 1 201 ? 41.924 -17.207 -6.38 1 96.28 201 SER A O 1
ATOM 1626 N N . ARG A 1 202 ? 39.817 -17.437 -5.745 1 94.76 202 ARG A N 1
ATOM 1627 C CA . ARG A 1 202 ? 40.003 -16.531 -4.616 1 94.76 202 ARG A CA 1
ATOM 1628 C C . ARG A 1 202 ? 40.72 -17.229 -3.466 1 94.76 202 ARG A C 1
ATOM 1630 O O . ARG A 1 202 ? 41.667 -16.684 -2.895 1 94.76 202 ARG A O 1
ATOM 1637 N N . CYS A 1 203 ? 40.272 -18.435 -3.101 1 95.67 203 CYS A N 1
ATOM 1638 C CA . CYS A 1 203 ? 40.923 -19.134 -1.999 1 95.67 203 CYS A CA 1
ATOM 1639 C C . CYS A 1 203 ? 41.853 -20.224 -2.519 1 95.67 203 CYS A C 1
ATOM 1641 O O . CYS A 1 203 ? 42.498 -20.922 -1.734 1 95.67 203 CYS A O 1
ATOM 1643 N N . GLU A 1 204 ? 41.898 -20.545 -3.739 1 95.71 204 GLU A N 1
ATOM 1644 C CA . GLU A 1 204 ? 42.793 -21.467 -4.432 1 95.71 204 GLU A CA 1
ATOM 1645 C C . GLU A 1 204 ? 42.559 -22.906 -3.982 1 95.71 204 GLU A C 1
ATOM 1647 O O . GLU A 1 204 ? 43.506 -23.687 -3.865 1 95.71 204 GLU A O 1
ATOM 1652 N N . LYS A 1 205 ? 41.399 -23.177 -3.647 1 96.19 205 LYS A N 1
ATOM 1653 C CA . LYS A 1 205 ? 41.063 -24.532 -3.22 1 96.19 205 LYS A CA 1
ATOM 1654 C C . LYS A 1 205 ? 40.235 -25.253 -4.279 1 96.19 205 LYS A C 1
ATOM 1656 O O . LYS A 1 205 ? 39.542 -24.614 -5.074 1 96.19 205 LYS A O 1
ATOM 1661 N N . THR A 1 206 ? 40.44 -26.568 -4.302 1 95.51 206 THR A N 1
ATOM 1662 C CA . THR A 1 206 ? 39.625 -27.484 -5.093 1 95.51 206 THR A CA 1
ATOM 1663 C C . THR A 1 206 ? 38.805 -28.398 -4.188 1 95.51 206 THR A C 1
ATOM 1665 O O . THR A 1 206 ? 39.328 -28.953 -3.219 1 95.51 206 THR A O 1
ATOM 1668 N N . SER A 1 207 ? 37.59 -28.424 -4.426 1 94.28 207 SER A N 1
ATOM 1669 C CA . SER A 1 207 ? 36.701 -29.237 -3.602 1 94.28 207 SER A CA 1
ATOM 1670 C C . SER A 1 207 ? 35.822 -30.139 -4.462 1 94.28 207 SER A C 1
ATOM 1672 O O . SER A 1 207 ? 35.435 -29.763 -5.57 1 94.28 207 SER A O 1
ATOM 1674 N N . ALA A 1 208 ? 35.609 -31.364 -3.962 1 93.58 208 ALA A N 1
ATOM 1675 C CA . ALA A 1 208 ? 34.675 -32.291 -4.595 1 93.58 208 ALA A CA 1
ATOM 1676 C C . ALA A 1 208 ? 33.37 -32.376 -3.808 1 93.58 208 ALA A C 1
ATOM 1678 O O . ALA A 1 208 ? 33.384 -32.463 -2.578 1 93.58 208 ALA A O 1
ATOM 1679 N N . GLN A 1 209 ? 32.295 -32.196 -4.535 1 92.8 209 GLN A N 1
ATOM 1680 C CA . GLN A 1 209 ? 30.976 -32.265 -3.916 1 92.8 209 GLN A CA 1
ATOM 1681 C C . GLN A 1 209 ? 30.033 -33.15 -4.727 1 92.8 209 GLN A C 1
ATOM 1683 O O . GLN A 1 209 ? 30.14 -33.219 -5.953 1 92.8 209 GLN A O 1
ATOM 1688 N N . PRO A 1 210 ? 29.188 -33.857 -3.965 1 93.52 210 PRO A N 1
ATOM 1689 C CA . PRO A 1 210 ? 28.139 -34.545 -4.721 1 93.52 210 PRO A CA 1
ATOM 1690 C C . PRO A 1 210 ? 27.27 -33.586 -5.532 1 93.52 210 PRO A C 1
ATOM 1692 O O . PRO A 1 210 ? 26.96 -32.486 -5.067 1 93.52 210 PRO A O 1
ATOM 1695 N N . LEU A 1 211 ? 26.886 -34.046 -6.666 1 91.72 211 LEU A N 1
ATOM 1696 C CA . LEU A 1 211 ? 26.087 -33.232 -7.576 1 91.72 211 LEU A CA 1
ATOM 1697 C C . LEU A 1 211 ? 24.832 -32.715 -6.881 1 91.72 211 LEU A C 1
ATOM 1699 O O . LEU A 1 211 ? 24.448 -31.557 -7.064 1 91.72 211 LEU A O 1
ATOM 1703 N N . ASP A 1 212 ? 24.215 -33.488 -6.012 1 88.13 212 ASP A N 1
ATOM 1704 C CA . ASP A 1 212 ? 22.938 -33.154 -5.389 1 88.13 212 ASP A CA 1
ATOM 1705 C C . ASP A 1 212 ? 23.13 -32.18 -4.228 1 88.13 212 ASP A C 1
ATOM 1707 O O . ASP A 1 212 ? 22.166 -31.579 -3.749 1 88.13 212 ASP A O 1
ATOM 1711 N N . SER A 1 213 ? 24.379 -31.97 -3.813 1 89.74 213 SER A N 1
ATOM 1712 C CA . SER A 1 213 ? 24.662 -31.077 -2.694 1 89.74 213 SER A CA 1
ATOM 1713 C C . SER A 1 213 ? 25.283 -29.769 -3.174 1 89.74 213 SER A C 1
ATOM 1715 O O . SER A 1 213 ? 25.603 -28.895 -2.366 1 89.74 213 SER A O 1
ATOM 1717 N N . LEU A 1 214 ? 25.398 -29.685 -4.456 1 92.54 214 LEU A N 1
ATOM 1718 C CA . LEU A 1 214 ? 26.055 -28.514 -5.027 1 92.54 214 LEU A CA 1
ATOM 1719 C C . LEU A 1 214 ? 25.194 -27.268 -4.85 1 92.54 214 LEU A C 1
ATOM 1721 O O . LEU A 1 214 ? 23.989 -27.298 -5.11 1 92.54 214 LEU A O 1
ATOM 1725 N N . THR A 1 215 ? 25.837 -26.225 -4.322 1 95.03 215 THR A N 1
ATOM 1726 C CA . THR A 1 215 ? 25.158 -24.94 -4.192 1 95.03 215 THR A CA 1
ATOM 1727 C C . THR A 1 215 ? 25.652 -23.958 -5.25 1 95.03 215 THR A C 1
ATOM 1729 O O . THR A 1 215 ? 26.833 -23.961 -5.604 1 95.03 215 THR A O 1
ATOM 1732 N N . GLY A 1 216 ? 24.744 -23.192 -5.778 1 97.04 216 GLY A N 1
ATOM 1733 C CA . GLY A 1 216 ? 25.036 -22.238 -6.836 1 97.04 216 GLY A CA 1
ATOM 1734 C C . GLY A 1 216 ? 23.806 -21.824 -7.622 1 97.04 216 GLY A C 1
ATOM 1735 O O . GLY A 1 216 ? 22.679 -21.979 -7.148 1 97.04 216 GLY A O 1
ATOM 1736 N N . LYS A 1 217 ? 24.051 -21.231 -8.765 1 97.43 217 LYS A N 1
ATOM 1737 C CA . LYS A 1 217 ? 22.941 -20.794 -9.605 1 97.43 217 LYS A CA 1
ATOM 1738 C C . LYS A 1 217 ? 23.264 -20.981 -11.085 1 97.43 217 LYS A C 1
ATOM 1740 O O . LYS A 1 217 ? 24.42 -20.858 -11.493 1 97.43 217 LYS A O 1
ATOM 1745 N N . LEU A 1 218 ? 22.318 -21.247 -11.826 1 98.14 218 LEU A N 1
ATOM 1746 C CA . LEU A 1 218 ? 22.453 -21.303 -13.277 1 98.14 218 LEU A CA 1
ATOM 1747 C C . LEU A 1 218 ? 22.779 -19.926 -13.846 1 98.14 218 LEU A C 1
ATOM 1749 O O . LEU A 1 218 ? 22.502 -18.906 -13.212 1 98.14 218 LEU A O 1
ATOM 1753 N N . ASN A 1 219 ? 23.423 -19.98 -15.013 1 96.94 219 ASN A N 1
ATOM 1754 C CA . ASN A 1 219 ? 23.522 -18.74 -15.775 1 96.94 219 ASN A CA 1
ATOM 1755 C C . ASN A 1 219 ? 22.172 -18.036 -15.879 1 96.94 219 ASN A C 1
ATOM 1757 O O . ASN A 1 219 ? 21.133 -18.69 -15.982 1 96.94 219 ASN A O 1
ATOM 1761 N N . TRP A 1 220 ? 22.232 -16.745 -15.861 1 95.52 220 TRP A N 1
ATOM 1762 C CA . TRP A 1 220 ? 21.005 -15.979 -15.668 1 95.52 220 TRP A CA 1
ATOM 1763 C C . TRP A 1 220 ? 19.996 -16.282 -16.771 1 95.52 220 TRP A C 1
ATOM 1765 O O . TRP A 1 220 ? 18.787 -16.293 -16.528 1 95.52 220 TRP A O 1
ATOM 1775 N N . LYS A 1 221 ? 20.404 -16.502 -18.041 1 96.72 221 LYS A N 1
ATOM 1776 C CA . LYS A 1 221 ? 19.465 -16.795 -19.119 1 96.72 221 LYS A CA 1
ATOM 1777 C C . LYS A 1 221 ? 18.877 -18.195 -18.971 1 96.72 221 LYS A C 1
ATOM 1779 O O . LYS A 1 221 ? 17.702 -18.416 -19.272 1 96.72 221 LYS A O 1
ATOM 1784 N N . LEU A 1 222 ? 19.703 -19.134 -18.517 1 97.77 222 LEU A N 1
ATOM 1785 C CA . LEU A 1 222 ? 19.215 -20.47 -18.191 1 97.77 222 LEU A CA 1
ATOM 1786 C C . LEU A 1 222 ? 18.249 -20.422 -17.012 1 97.77 222 LEU A C 1
ATOM 1788 O O . LEU A 1 222 ? 17.213 -21.091 -17.025 1 97.77 222 LEU A O 1
ATOM 1792 N N . ASP A 1 223 ? 18.667 -19.655 -16.022 1 97.46 223 ASP A N 1
ATOM 1793 C CA . ASP A 1 223 ? 17.818 -19.488 -14.846 1 97.46 223 ASP A CA 1
ATOM 1794 C C . ASP A 1 223 ? 16.428 -18.994 -15.237 1 97.46 223 ASP A C 1
ATOM 1796 O O . ASP A 1 223 ? 15.419 -19.555 -14.804 1 97.46 223 ASP A O 1
ATOM 1800 N N . CYS A 1 224 ? 16.363 -17.988 -16.035 1 96.41 224 CYS A N 1
ATOM 1801 C CA . CYS A 1 224 ? 15.111 -17.423 -16.526 1 96.41 224 CYS A CA 1
ATOM 1802 C C . CYS A 1 224 ? 14.279 -18.481 -17.24 1 96.41 224 CYS A C 1
ATOM 1804 O O . CYS A 1 224 ? 13.082 -18.615 -16.98 1 96.41 224 CYS A O 1
ATOM 1806 N N . ALA A 1 225 ? 14.894 -19.233 -18.136 1 97.45 225 ALA A N 1
ATOM 1807 C CA . ALA A 1 225 ? 14.218 -20.27 -18.912 1 97.45 225 ALA A CA 1
ATOM 1808 C C . ALA A 1 225 ? 13.581 -21.312 -17.997 1 97.45 225 ALA A C 1
ATOM 1810 O O . ALA A 1 225 ? 12.447 -21.739 -18.227 1 97.45 225 ALA A O 1
ATOM 1811 N N . VAL A 1 226 ? 14.3 -21.673 -16.978 1 97.63 226 VAL A N 1
ATOM 1812 C CA . VAL A 1 226 ? 13.88 -22.749 -16.087 1 97.63 226 VAL A CA 1
ATOM 1813 C C . VAL A 1 226 ? 12.709 -22.28 -15.226 1 97.63 226 VAL A C 1
ATOM 1815 O O . VAL A 1 226 ? 11.704 -22.983 -15.098 1 97.63 226 VAL A O 1
ATOM 1818 N N . ARG A 1 227 ? 12.774 -21.1 -14.651 1 96.88 227 ARG A N 1
ATOM 1819 C CA . ARG A 1 227 ? 11.74 -20.653 -13.723 1 96.88 227 ARG A CA 1
ATOM 1820 C C . ARG A 1 227 ? 10.43 -20.38 -14.453 1 96.88 227 ARG A C 1
ATOM 1822 O O . ARG A 1 227 ? 9.354 -20.448 -13.855 1 96.88 227 ARG A O 1
ATOM 1829 N N . TRP A 1 228 ? 10.512 -20.04 -15.784 1 97.35 228 TRP A N 1
ATOM 1830 C CA . TRP A 1 228 ? 9.289 -19.842 -16.555 1 97.35 228 TRP A CA 1
ATOM 1831 C C . TRP A 1 228 ? 8.402 -21.082 -16.495 1 97.35 228 TRP A C 1
ATOM 1833 O O . TRP A 1 228 ? 7.175 -20.972 -16.439 1 97.35 228 TRP A O 1
ATOM 1843 N N . SER A 1 229 ? 9.014 -22.218 -16.42 1 94.23 229 SER A N 1
ATOM 1844 C CA . SER A 1 229 ? 8.273 -23.474 -16.45 1 94.23 229 SER A CA 1
ATOM 1845 C C . SER A 1 229 ? 7.667 -23.791 -15.087 1 94.23 229 SER A C 1
ATOM 1847 O O . SER A 1 229 ? 6.447 -23.914 -14.957 1 94.23 229 SER A O 1
ATOM 1849 N N . PHE A 1 230 ? 8.477 -23.817 -14.052 1 92.94 230 PHE A N 1
ATOM 1850 C CA . PHE A 1 230 ? 7.935 -24.351 -12.808 1 92.94 230 PHE A CA 1
ATOM 1851 C C . PHE A 1 230 ? 7.125 -23.29 -12.072 1 92.94 230 PHE A C 1
ATOM 1853 O O . PHE A 1 230 ? 6.309 -23.614 -11.206 1 92.94 230 PHE A O 1
ATOM 1860 N N . LEU A 1 231 ? 7.267 -22.018 -12.398 1 95.24 231 LEU A N 1
ATOM 1861 C CA . LEU A 1 231 ? 6.412 -20.981 -11.83 1 95.24 231 LEU A CA 1
ATOM 1862 C C . LEU A 1 231 ? 5.25 -20.662 -12.766 1 95.24 231 LEU A C 1
ATOM 1864 O O . LEU A 1 231 ? 4.395 -19.836 -12.44 1 95.24 231 LEU A O 1
ATOM 1868 N N . ARG A 1 232 ? 5.286 -21.229 -13.967 1 93.96 232 ARG A N 1
ATOM 1869 C CA . ARG A 1 232 ? 4.235 -21.056 -14.964 1 93.96 232 ARG A CA 1
ATOM 1870 C C . ARG A 1 232 ? 4.059 -19.585 -15.325 1 93.96 232 ARG A C 1
ATOM 1872 O O . ARG A 1 232 ? 2.942 -19.063 -15.297 1 93.96 232 ARG A O 1
ATOM 1879 N N . ILE A 1 233 ? 5.129 -18.953 -15.572 1 97.71 233 ILE A N 1
ATOM 1880 C CA . ILE A 1 233 ? 5.104 -17.542 -15.943 1 97.71 233 ILE A CA 1
ATOM 1881 C C . ILE A 1 233 ? 4.638 -17.397 -17.39 1 97.71 233 ILE A C 1
ATOM 1883 O O . ILE A 1 233 ? 5.171 -18.051 -18.289 1 97.71 233 ILE A O 1
ATOM 1887 N N . ASP A 1 234 ? 3.673 -16.56 -17.615 1 98.24 234 ASP A N 1
ATOM 1888 C CA . ASP A 1 234 ? 3.09 -16.387 -18.941 1 98.24 234 ASP A CA 1
ATOM 1889 C C . ASP A 1 234 ? 3.632 -15.132 -19.621 1 98.24 234 ASP A C 1
ATOM 1891 O O . ASP A 1 234 ? 3.693 -15.062 -20.85 1 98.24 234 ASP A O 1
ATOM 1895 N N . ALA A 1 235 ? 3.915 -14.15 -18.85 1 98.39 235 ALA A N 1
ATOM 1896 C CA . ALA A 1 235 ? 4.419 -12.877 -19.361 1 98.39 235 ALA A CA 1
ATOM 1897 C C . ALA A 1 235 ? 5.486 -12.299 -18.436 1 98.39 235 ALA A C 1
ATOM 1899 O O . ALA A 1 235 ? 5.426 -12.482 -17.218 1 98.39 235 ALA A O 1
ATOM 1900 N N . GLU A 1 236 ? 6.388 -11.577 -18.994 1 97.81 236 GLU A N 1
ATOM 1901 C CA . GLU A 1 236 ? 7.45 -10.927 -18.232 1 97.81 236 GLU A CA 1
ATOM 1902 C C . GLU A 1 236 ? 7.911 -9.641 -18.914 1 97.81 236 GLU A C 1
ATOM 1904 O O . GLU A 1 236 ? 7.918 -9.553 -20.143 1 97.81 236 GLU A O 1
ATOM 1909 N N . ALA A 1 237 ? 8.242 -8.656 -18.114 1 96.47 237 ALA A N 1
ATOM 1910 C CA . ALA A 1 237 ? 8.678 -7.366 -18.643 1 96.47 237 ALA A CA 1
ATOM 1911 C C . ALA A 1 237 ? 10.165 -7.386 -18.981 1 96.47 237 ALA A C 1
ATOM 1913 O O . ALA A 1 237 ? 10.975 -7.918 -18.218 1 96.47 237 ALA A O 1
ATOM 1914 N N . PHE A 1 238 ? 10.497 -6.84 -20.155 1 95.36 238 PHE A N 1
ATOM 1915 C CA . PHE A 1 238 ? 11.871 -6.678 -20.617 1 95.36 238 PHE A CA 1
ATOM 1916 C C . PHE A 1 238 ? 12.085 -5.288 -21.203 1 95.36 238 PHE A C 1
ATOM 1918 O O . PHE A 1 238 ? 11.267 -4.807 -21.99 1 95.36 238 PHE A O 1
ATOM 1925 N N . SER A 1 239 ? 13.132 -4.721 -20.78 1 93.74 239 SER A N 1
ATOM 1926 C CA . SER A 1 239 ? 13.495 -3.485 -21.466 1 93.74 239 SER A CA 1
ATOM 1927 C C . SER A 1 239 ? 14.042 -3.768 -22.861 1 93.74 239 SER A C 1
ATOM 1929 O O . SER A 1 239 ? 14.398 -4.906 -23.175 1 93.74 239 SER A O 1
ATOM 1931 N N . GLN A 1 240 ? 14.221 -2.837 -23.646 1 90.18 240 GLN A N 1
ATOM 1932 C CA . GLN A 1 240 ? 14.559 -2.941 -25.061 1 90.18 240 GLN A CA 1
ATOM 1933 C C . GLN A 1 240 ? 15.899 -3.646 -25.256 1 90.18 240 GLN A C 1
ATOM 1935 O O . GLN A 1 240 ? 16.026 -4.523 -26.113 1 90.18 240 GLN A O 1
ATOM 1940 N N . PRO A 1 241 ? 16.869 -3.42 -24.484 1 88.79 241 PRO A N 1
ATOM 1941 C CA . PRO A 1 241 ? 18.163 -4.07 -24.704 1 88.79 241 PRO A CA 1
ATOM 1942 C C . PRO A 1 241 ? 18.101 -5.585 -24.523 1 88.79 241 PRO A C 1
ATOM 1944 O O . PRO A 1 241 ? 18.844 -6.32 -25.178 1 88.79 241 PRO A O 1
ATOM 1947 N N . PHE A 1 242 ? 17.23 -6.031 -23.708 1 92.12 242 PHE A N 1
ATOM 1948 C CA . PHE A 1 242 ? 17.139 -7.455 -23.412 1 92.12 242 PHE A CA 1
ATOM 1949 C C . PHE A 1 242 ? 16.349 -8.184 -24.493 1 92.12 242 PHE A C 1
ATOM 1951 O O . PHE A 1 242 ? 16.312 -9.416 -24.518 1 92.12 242 PHE A O 1
ATOM 1958 N N . MET A 1 243 ? 15.85 -7.389 -25.401 1 92.08 243 MET A N 1
ATOM 1959 C CA . MET A 1 243 ? 15.033 -7.949 -26.474 1 92.08 243 MET A CA 1
ATOM 1960 C C . MET A 1 243 ? 15.85 -8.112 -27.752 1 92.08 243 MET A C 1
ATOM 1962 O O . MET A 1 243 ? 15.352 -8.637 -28.749 1 92.08 243 MET A O 1
ATOM 1966 N N . GLU A 1 244 ? 17.062 -7.748 -27.7 1 91.95 244 GLU A N 1
ATOM 1967 C CA . GLU A 1 244 ? 17.912 -7.856 -28.883 1 91.95 244 GLU A CA 1
ATOM 1968 C C . GLU A 1 244 ? 17.939 -9.286 -29.415 1 91.95 244 GLU A C 1
ATOM 1970 O O . GLU A 1 244 ? 18.24 -10.224 -28.673 1 91.95 244 GLU A O 1
ATOM 1975 N N . PRO A 1 245 ? 17.768 -9.55 -30.649 1 91.4 245 PRO A N 1
ATOM 1976 C CA . PRO A 1 245 ? 17.488 -10.869 -31.221 1 91.4 245 PRO A CA 1
ATOM 1977 C C . PRO A 1 245 ? 18.697 -11.8 -31.174 1 91.4 245 PRO A C 1
ATOM 1979 O O . PRO A 1 245 ? 18.538 -13.022 -31.118 1 91.4 245 PRO A O 1
ATOM 1982 N N . THR A 1 246 ? 19.892 -11.334 -31.19 1 91.78 246 THR A N 1
ATOM 1983 C CA . THR A 1 246 ? 21.049 -12.197 -31.405 1 91.78 246 THR A CA 1
ATOM 1984 C C . THR A 1 246 ? 21.639 -12.652 -30.073 1 91.78 246 THR A C 1
ATOM 1986 O O . THR A 1 246 ? 22.218 -13.736 -29.982 1 91.78 246 THR A O 1
ATOM 1989 N N . ALA A 1 247 ? 21.458 -11.85 -29.12 1 90.47 247 ALA A N 1
ATOM 1990 C CA . ALA A 1 247 ? 22.112 -12.202 -27.862 1 90.47 247 ALA A CA 1
ATOM 1991 C C . ALA A 1 247 ? 21.304 -11.705 -26.667 1 90.47 247 ALA A C 1
ATOM 1993 O O . ALA A 1 247 ? 21.725 -11.86 -25.518 1 90.47 247 ALA A O 1
ATOM 1994 N N . GLY A 1 248 ? 20.208 -11.165 -26.943 1 93.03 248 GLY A N 1
ATOM 1995 C CA . GLY A 1 248 ? 19.377 -10.644 -25.869 1 93.03 248 GLY A CA 1
ATOM 1996 C C . GLY A 1 248 ? 18.908 -11.716 -24.903 1 93.03 248 GLY A C 1
ATOM 1997 O O . GLY A 1 248 ? 18.808 -12.888 -25.27 1 93.03 248 GLY A O 1
ATOM 1998 N N . SER A 1 249 ? 18.633 -11.302 -23.734 1 94.38 249 SER A N 1
ATOM 1999 C CA . SER A 1 249 ? 18.243 -12.237 -22.684 1 94.38 249 SER A CA 1
ATOM 2000 C C . SER A 1 249 ? 16.937 -12.944 -23.03 1 94.38 249 SER A C 1
ATOM 2002 O O . SER A 1 249 ? 16.81 -14.155 -22.836 1 94.38 249 SER A O 1
ATOM 2004 N N . PHE A 1 250 ? 16.017 -12.212 -23.631 1 96.13 250 PHE A N 1
ATOM 2005 C CA . PHE A 1 250 ? 14.701 -12.791 -23.876 1 96.13 250 PHE A CA 1
ATOM 2006 C C . PHE A 1 250 ? 14.774 -13.859 -24.961 1 96.13 250 PHE A C 1
ATOM 2008 O O . PHE A 1 250 ? 14.395 -15.01 -24.734 1 96.13 250 PHE A O 1
ATOM 2015 N N . PRO A 1 251 ? 15.326 -13.588 -26.17 1 96.61 251 PRO A N 1
ATOM 2016 C CA . PRO A 1 251 ? 15.335 -14.614 -27.215 1 96.61 251 PRO A CA 1
ATOM 2017 C C . PRO A 1 251 ? 16.14 -15.851 -26.821 1 96.61 251 PRO A C 1
ATOM 2019 O O . PRO A 1 251 ? 15.746 -16.976 -27.139 1 96.61 251 PRO A O 1
ATOM 2022 N N . VAL A 1 252 ? 17.216 -15.664 -26.167 1 97.38 252 VAL A N 1
ATOM 2023 C CA . VAL A 1 252 ? 18.055 -16.79 -25.772 1 97.38 252 VAL A CA 1
ATOM 2024 C C . VAL A 1 252 ? 17.321 -17.645 -24.741 1 97.38 252 VAL A C 1
ATOM 2026 O O . VAL A 1 252 ? 17.242 -18.867 -24.882 1 97.38 252 VAL A O 1
ATOM 2029 N N . ALA A 1 253 ? 16.79 -17.003 -23.684 1 97.42 253 ALA A N 1
ATOM 2030 C CA . ALA A 1 253 ? 16.058 -17.731 -22.65 1 97.42 253 ALA A CA 1
ATOM 2031 C C . ALA A 1 253 ? 14.843 -18.443 -23.238 1 97.42 253 ALA A C 1
ATOM 2033 O O . ALA A 1 253 ? 14.544 -19.582 -22.87 1 97.42 253 ALA A O 1
ATOM 2034 N N . GLN A 1 254 ? 14.147 -17.764 -24.149 1 97.12 254 GLN A N 1
ATOM 2035 C CA . GLN A 1 254 ? 12.98 -18.354 -24.797 1 97.12 254 GLN A CA 1
ATOM 2036 C C . GLN A 1 254 ? 13.358 -19.618 -25.565 1 97.12 254 GLN A C 1
ATOM 2038 O O . GLN A 1 254 ? 12.671 -20.637 -25.471 1 97.12 254 GLN A O 1
ATOM 2043 N N . ALA A 1 255 ? 14.436 -19.553 -26.295 1 97.19 255 ALA A N 1
ATOM 2044 C CA . ALA A 1 255 ? 14.896 -20.698 -27.076 1 97.19 255 ALA A CA 1
ATOM 2045 C C . ALA A 1 255 ? 15.311 -21.852 -26.166 1 97.19 255 ALA A C 1
ATOM 2047 O O . ALA A 1 255 ? 14.999 -23.012 -26.444 1 97.19 255 ALA A O 1
ATOM 2048 N N . LEU A 1 256 ? 15.987 -21.529 -25.104 1 97.76 256 LEU A N 1
ATOM 2049 C CA . LEU A 1 256 ? 16.428 -22.539 -24.148 1 97.76 256 LEU A CA 1
ATOM 2050 C C . LEU A 1 256 ? 15.234 -23.209 -23.476 1 97.76 256 LEU A C 1
ATOM 2052 O O . LEU A 1 256 ? 15.232 -24.425 -23.273 1 97.76 256 LEU A O 1
ATOM 2056 N N . SER A 1 257 ? 14.273 -22.402 -23.095 1 97.41 257 SER A N 1
ATOM 2057 C CA . SER A 1 257 ? 13.06 -22.927 -22.478 1 97.41 257 SER A CA 1
ATOM 2058 C C . SER A 1 257 ? 12.354 -23.915 -23.4 1 97.41 257 SER A C 1
ATOM 2060 O O . SER A 1 257 ? 11.968 -25.005 -22.971 1 97.41 257 SER A O 1
ATOM 2062 N N . GLN A 1 258 ? 12.199 -23.633 -24.666 1 96.48 258 GLN A N 1
ATOM 2063 C CA . GLN A 1 258 ? 11.485 -24.441 -25.649 1 96.48 258 GLN A CA 1
ATOM 2064 C C . GLN A 1 258 ? 12.23 -25.74 -25.939 1 96.48 258 GLN A C 1
ATOM 2066 O O . GLN A 1 258 ? 11.61 -26.787 -26.137 1 96.48 258 GLN A O 1
ATOM 2071 N N . GLU A 1 259 ? 13.478 -25.61 -25.925 1 97.12 259 GLU A N 1
ATOM 2072 C CA . GLU A 1 259 ? 14.286 -26.753 -26.34 1 97.12 259 GLU A CA 1
ATOM 2073 C C . GLU A 1 259 ? 14.505 -27.723 -25.183 1 97.12 259 GLU A C 1
ATOM 2075 O O . GLU A 1 259 ? 14.452 -28.941 -25.368 1 97.12 259 GLU A O 1
ATOM 2080 N N . PHE A 1 260 ? 14.715 -27.173 -23.961 1 97.49 260 PHE A N 1
ATOM 2081 C CA . PHE A 1 260 ? 15.289 -28.058 -22.954 1 97.49 260 PHE A CA 1
ATOM 2082 C C . PHE A 1 260 ? 14.412 -28.103 -21.709 1 97.49 260 PHE A C 1
ATOM 2084 O O . PHE A 1 260 ? 14.519 -29.028 -20.9 1 97.49 260 PHE A O 1
ATOM 2091 N N . PHE A 1 261 ? 13.588 -27.089 -21.456 1 96.94 261 PHE A N 1
ATOM 2092 C CA . PHE A 1 261 ? 13.055 -26.959 -20.105 1 96.94 261 PHE A CA 1
ATOM 2093 C C . PHE A 1 261 ? 11.535 -26.864 -20.13 1 96.94 261 PHE A C 1
ATOM 2095 O O . PHE A 1 261 ? 10.947 -26.04 -19.426 1 96.94 261 PHE A O 1
ATOM 2102 N N . GLY A 1 262 ? 10.852 -27.602 -20.847 1 91.54 262 GLY A N 1
ATOM 2103 C CA . GLY A 1 262 ? 9.412 -27.781 -20.746 1 91.54 262 GLY A CA 1
ATOM 2104 C C . GLY A 1 262 ? 8.642 -27.044 -21.825 1 91.54 262 GLY A C 1
ATOM 2105 O O . GLY A 1 262 ? 7.433 -27.236 -21.974 1 91.54 262 GLY A O 1
ATOM 2106 N N . GLY A 1 263 ? 9.305 -26.056 -22.615 1 90.03 263 GLY A N 1
ATOM 2107 C CA . GLY A 1 263 ? 8.716 -25.464 -23.805 1 90.03 263 GLY A CA 1
ATOM 2108 C C . GLY A 1 263 ? 7.765 -24.323 -23.496 1 90.03 263 GLY A C 1
ATOM 2109 O O . GLY A 1 263 ? 6.912 -23.978 -24.317 1 90.03 263 GLY A O 1
ATOM 2110 N N . HIS A 1 264 ? 7.834 -23.793 -22.285 1 91.02 264 HIS A N 1
ATOM 2111 C CA . HIS A 1 264 ? 6.979 -22.672 -21.912 1 91.02 264 HIS A CA 1
ATOM 2112 C C . HIS A 1 264 ? 7.311 -21.43 -22.733 1 91.02 264 HIS A C 1
ATOM 2114 O O . HIS A 1 264 ? 8.484 -21.103 -22.925 1 91.02 264 HIS A O 1
ATOM 2120 N N . SER A 1 265 ? 6.272 -20.791 -23.328 1 92.86 265 SER A N 1
ATOM 2121 C CA . SER A 1 265 ? 6.443 -19.568 -24.105 1 92.86 265 SER A CA 1
ATOM 2122 C C . SER A 1 265 ? 5.986 -18.344 -23.317 1 92.86 265 SER A C 1
ATOM 2124 O O . SER A 1 265 ? 4.916 -18.358 -22.705 1 92.86 265 SER A O 1
ATOM 2126 N N . ILE A 1 266 ? 6.749 -17.294 -23.431 1 96.62 266 ILE A N 1
ATOM 2127 C CA . ILE A 1 266 ? 6.5 -16.095 -22.638 1 96.62 266 ILE A CA 1
ATOM 2128 C C . ILE A 1 266 ? 6.06 -14.954 -23.552 1 96.62 266 ILE A C 1
ATOM 2130 O O . ILE A 1 266 ? 6.638 -14.749 -24.623 1 96.62 266 ILE A O 1
ATOM 2134 N N . PHE A 1 267 ? 5.02 -14.252 -23.167 1 97.45 267 PHE A N 1
ATOM 2135 C CA . PHE A 1 267 ? 4.651 -12.989 -23.795 1 97.45 267 PHE A CA 1
ATOM 2136 C C . PHE A 1 267 ? 5.493 -11.844 -23.245 1 97.45 267 PHE A C 1
ATOM 2138 O O . PHE A 1 267 ? 5.39 -11.501 -22.066 1 97.45 267 PHE A O 1
ATOM 2145 N N . PRO A 1 268 ? 6.358 -11.269 -24.02 1 96.82 268 PRO A N 1
ATOM 2146 C CA . PRO A 1 268 ? 7.219 -10.196 -23.517 1 96.82 268 PRO A CA 1
ATOM 2147 C C . PRO A 1 268 ? 6.488 -8.862 -23.393 1 96.82 268 PRO A C 1
ATOM 2149 O O . PRO A 1 268 ? 5.82 -8.43 -24.336 1 96.82 268 PRO A O 1
ATOM 2152 N N . LEU A 1 269 ? 6.542 -8.259 -22.271 1 97.12 269 LEU A N 1
ATOM 2153 C CA . LEU A 1 269 ? 6.096 -6.885 -22.068 1 97.12 269 LEU A CA 1
ATOM 2154 C C . LEU A 1 269 ? 7.246 -5.905 -22.266 1 97.12 269 LEU A C 1
ATOM 2156 O O . LEU A 1 269 ? 7.867 -5.465 -21.296 1 97.12 269 LEU A O 1
ATOM 2160 N N . ASN A 1 270 ? 7.469 -5.597 -23.47 1 95.81 270 ASN A N 1
ATOM 2161 C CA . ASN A 1 270 ? 8.596 -4.748 -23.841 1 95.81 270 ASN A CA 1
ATOM 2162 C C . ASN A 1 270 ? 8.328 -3.283 -23.506 1 95.81 270 ASN A C 1
ATOM 2164 O O . ASN A 1 270 ? 7.267 -2.75 -23.838 1 95.81 270 ASN A O 1
ATOM 2168 N N . TYR A 1 271 ? 9.254 -2.632 -22.838 1 95.32 271 TYR A N 1
ATOM 2169 C CA . TYR A 1 271 ? 9.037 -1.245 -22.443 1 95.32 271 TYR A CA 1
ATOM 2170 C C . TYR A 1 271 ? 10.276 -0.4 -22.716 1 95.32 271 TYR A C 1
ATOM 2172 O O . TYR A 1 271 ? 11.377 -0.933 -22.873 1 95.32 271 TYR A O 1
ATOM 2180 N N . GLY A 1 272 ? 10.125 0.881 -22.835 1 95.07 272 GLY A N 1
ATOM 2181 C CA . GLY A 1 272 ? 11.204 1.816 -23.111 1 95.07 272 GLY A CA 1
ATOM 2182 C C . GLY A 1 272 ? 11.982 2.211 -21.87 1 95.07 272 GLY A C 1
ATOM 2183 O O . GLY A 1 272 ? 11.513 2.014 -20.748 1 95.07 272 GLY A O 1
ATOM 2184 N N . LEU A 1 273 ? 13.062 2.841 -22.098 1 94.88 273 LEU A N 1
ATOM 2185 C CA . LEU A 1 273 ? 13.963 3.223 -21.016 1 94.88 273 LEU A CA 1
ATOM 2186 C C . LEU A 1 273 ? 13.543 4.555 -20.403 1 94.88 273 LEU A C 1
ATOM 2188 O O . LEU A 1 273 ? 12.816 5.329 -21.029 1 94.88 273 LEU A O 1
ATOM 2192 N N . VAL A 1 274 ? 13.983 4.774 -19.192 1 95.18 274 VAL A N 1
ATOM 2193 C CA . VAL A 1 274 ? 13.728 6.026 -18.488 1 95.18 274 VAL A CA 1
ATOM 2194 C C . VAL A 1 274 ? 15.032 6.804 -18.326 1 95.18 274 VAL A C 1
ATOM 2196 O O . VAL A 1 274 ? 15.995 6.299 -17.746 1 95.18 274 VAL A O 1
ATOM 2199 N N . LYS A 1 275 ? 15.075 7.925 -18.862 1 94.45 275 LYS A N 1
ATOM 2200 C CA . LYS A 1 275 ? 16.165 8.864 -18.614 1 94.45 275 LYS A CA 1
ATOM 2201 C C . LYS A 1 275 ? 15.77 9.9 -17.565 1 94.45 275 LYS A C 1
ATOM 2203 O O . LYS A 1 275 ? 14.645 10.403 -17.574 1 94.45 275 LYS A O 1
ATOM 2208 N N . MET A 1 276 ? 16.591 10.115 -16.615 1 94.22 276 MET A N 1
ATOM 2209 C CA . MET A 1 276 ? 16.325 11.054 -15.529 1 94.22 276 MET A CA 1
ATOM 2210 C C . MET A 1 276 ? 17.627 11.599 -14.95 1 94.22 276 MET A C 1
ATOM 2212 O O . MET A 1 276 ? 18.617 10.873 -14.847 1 94.22 276 MET A O 1
ATOM 2216 N N . GLU A 1 277 ? 17.649 12.848 -14.608 1 89.39 277 GLU A N 1
ATOM 2217 C CA . GLU A 1 277 ? 18.826 13.401 -13.944 1 89.39 277 GLU A CA 1
ATOM 2218 C C . GLU A 1 277 ? 19.059 12.737 -12.59 1 89.39 277 GLU A C 1
ATOM 2220 O O . GLU A 1 277 ? 18.106 12.435 -11.868 1 89.39 277 GLU A O 1
ATOM 2225 N N . ASN A 1 278 ? 20.292 12.542 -12.23 1 85.64 278 ASN A N 1
ATOM 2226 C CA . ASN A 1 278 ? 20.665 11.848 -11.002 1 85.64 278 ASN A CA 1
ATOM 2227 C C . 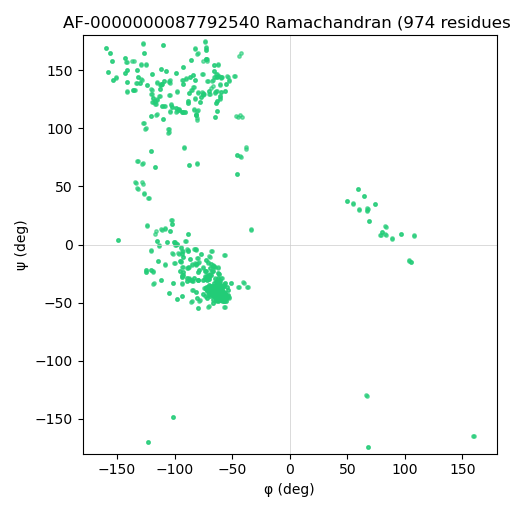ASN A 1 278 ? 20.115 12.557 -9.768 1 85.64 278 ASN A C 1
ATOM 2229 O O . ASN A 1 278 ? 19.706 11.907 -8.804 1 85.64 278 ASN A O 1
ATOM 2233 N N . LYS A 1 279 ? 20.076 13.887 -9.818 1 86.81 279 LYS A N 1
ATOM 2234 C CA . LYS A 1 279 ? 19.659 14.67 -8.658 1 86.81 279 LYS A CA 1
ATOM 2235 C C . LYS A 1 279 ? 18.183 14.445 -8.345 1 86.81 279 LYS A C 1
ATOM 2237 O O . LYS A 1 279 ? 17.731 14.713 -7.23 1 86.81 279 LYS A O 1
ATOM 2242 N N . MET A 1 280 ? 17.442 13.948 -9.279 1 90.91 280 MET A N 1
ATOM 2243 C CA . MET A 1 280 ? 16.004 13.761 -9.109 1 90.91 280 MET A CA 1
ATOM 2244 C C . MET A 1 280 ? 15.694 12.36 -8.593 1 90.91 280 MET A C 1
ATOM 2246 O O . MET A 1 280 ? 14.57 12.084 -8.171 1 90.91 280 MET A O 1
ATOM 2250 N N . GLY A 1 281 ? 16.697 11.501 -8.596 1 88.5 281 GLY A N 1
ATOM 2251 C CA . GLY A 1 281 ? 16.5 10.127 -8.163 1 88.5 281 GLY A CA 1
ATOM 2252 C C . GLY A 1 281 ? 16.041 10.015 -6.722 1 88.5 281 GLY A C 1
ATOM 2253 O O . GLY A 1 281 ? 16.651 10.598 -5.823 1 88.5 281 GLY A O 1
ATOM 2254 N N . GLY A 1 282 ? 14.931 9.327 -6.514 1 89.95 282 GLY A N 1
ATOM 2255 C CA . GLY A 1 282 ? 14.436 9.073 -5.17 1 89.95 282 GLY A CA 1
ATOM 2256 C C . GLY A 1 282 ? 13.519 10.165 -4.655 1 89.95 282 GLY A C 1
ATOM 2257 O O . GLY A 1 282 ? 13.049 10.104 -3.517 1 89.95 282 GLY A O 1
ATOM 2258 N N . LYS A 1 283 ? 13.179 11.138 -5.462 1 92.44 283 LYS A N 1
ATOM 2259 C CA . LYS A 1 283 ? 12.407 12.283 -4.986 1 92.44 283 LYS A CA 1
ATOM 2260 C C . LYS A 1 283 ? 10.979 12.244 -5.524 1 92.44 283 LYS A C 1
ATOM 2262 O O . LYS A 1 283 ? 10.092 12.915 -4.993 1 92.44 283 LYS A O 1
ATOM 2267 N N . LEU A 1 284 ? 10.733 11.469 -6.549 1 95.24 284 LEU A N 1
ATOM 2268 C CA . LEU A 1 284 ? 9.446 11.501 -7.235 1 95.24 284 LEU A CA 1
ATOM 2269 C C . LEU A 1 284 ? 8.363 10.836 -6.391 1 95.24 284 LEU A C 1
ATOM 2271 O O . LEU A 1 284 ? 7.233 11.324 -6.326 1 95.24 284 LEU A O 1
ATOM 2275 N N . LEU A 1 285 ? 8.708 9.801 -5.718 1 93.63 285 LEU A N 1
ATOM 2276 C CA . LEU A 1 285 ? 7.728 9.045 -4.946 1 93.63 285 LEU A CA 1
ATOM 2277 C C . LEU A 1 285 ? 7.113 9.911 -3.852 1 93.63 285 LEU A C 1
ATOM 2279 O O . LEU A 1 285 ? 5.918 9.802 -3.566 1 93.63 285 LEU A O 1
ATOM 2283 N N . ASP A 1 286 ? 7.916 10.733 -3.285 1 91.14 286 ASP A N 1
ATOM 2284 C CA . ASP A 1 286 ? 7.439 11.593 -2.206 1 91.14 286 ASP A CA 1
ATOM 2285 C C . ASP A 1 286 ? 6.687 12.801 -2.759 1 91.14 286 ASP A C 1
ATOM 2287 O O . ASP A 1 286 ? 5.76 13.306 -2.122 1 91.14 286 ASP A O 1
ATOM 2291 N N . ALA A 1 287 ? 7.095 13.193 -3.911 1 94.54 287 ALA A N 1
ATOM 2292 C CA . ALA A 1 287 ? 6.651 14.495 -4.403 1 94.54 287 ALA A CA 1
ATOM 2293 C C . ALA A 1 287 ? 5.393 14.359 -5.256 1 94.54 287 ALA A C 1
ATOM 2295 O O . ALA A 1 287 ? 4.653 15.328 -5.439 1 94.54 287 ALA A O 1
ATOM 2296 N N . LEU A 1 288 ? 5.171 13.214 -5.817 1 96.44 288 LEU A N 1
ATOM 2297 C CA . LEU A 1 288 ? 4.073 13.072 -6.767 1 96.44 288 LEU A CA 1
ATOM 2298 C C . LEU A 1 288 ? 2.977 12.174 -6.202 1 96.44 288 LEU A C 1
ATOM 2300 O O . LEU A 1 288 ? 3.267 11.139 -5.598 1 96.44 288 LEU A O 1
ATOM 2304 N N . PRO A 1 289 ? 1.69 12.612 -6.41 1 95.77 289 PRO A N 1
ATOM 2305 C CA . PRO A 1 289 ? 0.622 11.639 -6.169 1 95.77 289 PRO A CA 1
ATOM 2306 C C . PRO A 1 289 ? 0.829 10.334 -6.934 1 95.77 289 PRO A C 1
ATOM 2308 O O . PRO A 1 289 ? 1.28 10.351 -8.082 1 95.77 289 PRO A O 1
ATOM 2311 N N . PRO A 1 290 ? 0.54 9.235 -6.377 1 94.94 290 PRO A N 1
ATOM 2312 C CA . PRO A 1 290 ? 0.83 7.932 -6.982 1 94.94 290 PRO A CA 1
ATOM 2313 C C . PRO A 1 290 ? 0.273 7.802 -8.397 1 94.94 290 PRO A C 1
ATOM 2315 O O . PRO A 1 290 ? 0.964 7.31 -9.293 1 94.94 290 PRO A O 1
ATOM 2318 N N . GLN A 1 291 ? -0.95 8.249 -8.605 1 94.42 291 GLN A N 1
ATOM 2319 C CA . GLN A 1 291 ? -1.565 8.113 -9.922 1 94.42 291 GLN A CA 1
ATOM 2320 C C . GLN A 1 291 ? -0.822 8.943 -10.964 1 94.42 291 GLN A C 1
ATOM 2322 O O . GLN A 1 291 ? -0.689 8.528 -12.117 1 94.42 291 GLN A O 1
ATOM 2327 N N . MET A 1 292 ? -0.413 10.118 -10.555 1 96.42 292 MET A N 1
ATOM 2328 C CA . MET A 1 292 ? 0.342 10.971 -11.468 1 96.42 292 MET A CA 1
ATOM 2329 C C . MET A 1 292 ? 1.65 10.304 -11.88 1 96.42 292 MET A C 1
ATOM 2331 O O . MET A 1 292 ? 1.997 10.286 -13.062 1 96.42 292 MET A O 1
ATOM 2335 N N . LEU A 1 293 ? 2.343 9.803 -10.927 1 96.2 293 LEU A N 1
ATOM 2336 C CA . LEU A 1 293 ? 3.598 9.111 -11.202 1 96.2 293 LEU A CA 1
ATOM 2337 C C . LEU A 1 293 ? 3.367 7.91 -12.113 1 96.2 293 LEU A C 1
ATOM 2339 O O . LEU A 1 293 ? 4.096 7.716 -13.089 1 96.2 293 LEU A O 1
ATOM 2343 N N . ARG A 1 294 ? 2.403 7.105 -11.848 1 95.93 294 ARG A N 1
ATOM 2344 C CA . ARG A 1 294 ? 2.076 5.935 -12.656 1 95.93 294 ARG A CA 1
ATOM 2345 C C . ARG A 1 294 ? 1.802 6.328 -14.104 1 95.93 294 ARG A C 1
ATOM 2347 O O . ARG A 1 294 ? 2.316 5.699 -15.031 1 95.93 294 ARG A O 1
ATOM 2354 N N . ASN A 1 295 ? 1.022 7.359 -14.262 1 95.55 295 ASN A N 1
ATOM 2355 C CA . ASN A 1 295 ? 0.652 7.782 -15.608 1 95.55 295 ASN A CA 1
ATOM 2356 C C . ASN A 1 295 ? 1.88 8.143 -16.439 1 95.55 295 ASN A C 1
ATOM 2358 O O . ASN A 1 295 ? 1.949 7.818 -17.626 1 95.55 295 ASN A O 1
ATOM 2362 N N . ILE A 1 296 ? 2.793 8.75 -15.829 1 95.76 296 ILE A N 1
ATOM 2363 C CA . ILE A 1 296 ? 4.012 9.142 -16.528 1 95.76 296 ILE A CA 1
ATOM 2364 C C . ILE A 1 296 ? 4.732 7.899 -17.046 1 95.76 296 ILE A C 1
ATOM 2366 O O . ILE A 1 296 ? 5.239 7.892 -18.17 1 95.76 296 ILE A O 1
ATOM 2370 N N . PHE A 1 297 ? 4.686 6.82 -16.337 1 96.16 297 PHE A N 1
ATOM 2371 C CA . PHE A 1 297 ? 5.526 5.662 -16.619 1 96.16 297 PHE A CA 1
ATOM 2372 C C . PHE A 1 297 ? 4.782 4.65 -17.481 1 96.16 297 PHE A C 1
ATOM 2374 O O . PHE A 1 297 ? 5.402 3.84 -18.172 1 96.16 297 PHE A O 1
ATOM 2381 N N . VAL A 1 298 ? 3.398 4.664 -17.491 1 96.25 298 VAL A N 1
ATOM 2382 C CA . VAL A 1 298 ? 2.72 3.516 -18.083 1 96.25 298 VAL A CA 1
ATOM 2383 C C . VAL A 1 298 ? 1.965 3.951 -19.337 1 96.25 298 VAL A C 1
ATOM 2385 O O . VAL A 1 298 ? 1.536 3.112 -20.133 1 96.25 298 VAL A O 1
ATOM 2388 N N . ASP A 1 299 ? 1.771 5.244 -19.572 1 94.57 299 ASP A N 1
ATOM 2389 C CA . ASP A 1 299 ? 0.911 5.718 -20.652 1 94.57 299 ASP A CA 1
ATOM 2390 C C . ASP A 1 299 ? 1.483 5.338 -22.016 1 94.57 299 ASP A C 1
ATOM 2392 O O . ASP A 1 299 ? 0.738 4.974 -22.929 1 94.57 299 ASP A O 1
ATOM 2396 N N . GLN A 1 300 ? 2.809 5.477 -22.155 1 94.28 300 GLN A N 1
ATOM 2397 C CA . GLN A 1 300 ? 3.509 5.087 -23.374 1 94.28 300 GLN A CA 1
ATOM 2398 C C . GLN A 1 300 ? 4.567 4.026 -23.085 1 94.28 300 GLN A C 1
ATOM 2400 O O . GLN A 1 300 ? 5.764 4.32 -23.08 1 94.28 300 GLN A O 1
ATOM 2405 N N . PRO A 1 301 ? 4.115 2.809 -22.971 1 94.77 301 PRO A N 1
ATOM 2406 C CA . PRO A 1 301 ? 4.974 1.757 -22.422 1 94.77 301 PRO A CA 1
ATOM 2407 C C . PRO A 1 301 ? 6.202 1.485 -23.289 1 94.77 301 PRO A C 1
ATOM 2409 O O . PRO A 1 301 ? 7.289 1.232 -22.764 1 94.77 301 PRO A O 1
ATOM 2412 N N . VAL A 1 302 ? 6.134 1.579 -24.601 1 93.71 302 VAL A N 1
ATOM 2413 C CA . VAL A 1 302 ? 7.21 1.146 -25.487 1 93.71 302 VAL A CA 1
ATOM 2414 C C . VAL A 1 302 ? 8.186 2.297 -25.717 1 93.71 302 VAL A C 1
ATOM 2416 O O . VAL A 1 302 ? 9.338 2.076 -26.096 1 93.71 302 VAL A O 1
ATOM 2419 N N . SER A 1 303 ? 7.734 3.53 -25.474 1 94.15 303 SER A N 1
ATOM 2420 C CA . SER A 1 303 ? 8.559 4.707 -25.732 1 94.15 303 SER A CA 1
ATOM 2421 C C . SER A 1 303 ? 9.489 4.997 -24.559 1 94.15 303 SER A C 1
ATOM 2423 O O . SER A 1 303 ? 9.128 4.771 -23.402 1 94.15 303 SER A O 1
ATOM 2425 N N . ASP A 1 304 ? 10.652 5.483 -24.907 1 95.72 304 ASP A N 1
ATOM 2426 C CA . ASP A 1 304 ? 11.526 6.014 -23.866 1 95.72 304 ASP A CA 1
ATOM 2427 C C . ASP A 1 304 ? 10.916 7.254 -23.217 1 95.72 304 ASP A C 1
ATOM 2429 O O . ASP A 1 304 ? 10.161 7.989 -23.857 1 95.72 304 ASP A O 1
ATOM 2433 N N . ILE A 1 305 ? 11.215 7.453 -21.98 1 95.36 305 ILE A N 1
ATOM 2434 C CA . ILE A 1 305 ? 10.732 8.626 -21.259 1 95.36 305 ILE A CA 1
ATOM 2435 C C . ILE A 1 305 ? 11.918 9.445 -20.755 1 95.36 305 ILE A C 1
ATOM 2437 O O . ILE A 1 305 ? 12.894 8.889 -20.245 1 95.36 305 ILE A O 1
ATOM 2441 N N . ASN A 1 306 ? 11.873 10.688 -20.949 1 95.88 306 ASN A N 1
ATOM 2442 C CA . ASN A 1 306 ? 12.809 11.627 -20.339 1 95.88 306 ASN A CA 1
ATOM 2443 C C . ASN A 1 306 ? 12.154 12.417 -19.209 1 95.88 306 ASN A C 1
ATOM 2445 O O . ASN A 1 306 ? 11.454 13.4 -19.458 1 95.88 306 ASN A O 1
ATOM 2449 N N . VAL A 1 307 ? 12.383 12.017 -18.032 1 95.84 307 VAL A N 1
ATOM 2450 C CA . VAL A 1 307 ? 11.787 12.667 -16.87 1 95.84 307 VAL A CA 1
ATOM 2451 C C . VAL A 1 307 ? 12.591 13.913 -16.505 1 95.84 307 VAL A C 1
ATOM 2453 O O . VAL A 1 307 ? 13.744 13.813 -16.079 1 95.84 307 VAL A O 1
ATOM 2456 N N . SER A 1 308 ? 12.028 15.025 -16.68 1 95.48 308 SER A N 1
ATOM 2457 C CA . SER A 1 308 ? 12.635 16.316 -16.374 1 95.48 308 SER A CA 1
ATOM 2458 C C . SER A 1 308 ? 11.739 17.145 -15.46 1 95.48 308 SER A C 1
ATOM 2460 O O . SER A 1 308 ? 10.566 16.819 -15.269 1 95.48 308 SER A O 1
ATOM 2462 N N . ARG A 1 309 ? 12.326 18.139 -14.912 1 94.73 309 ARG A N 1
ATOM 2463 C CA . ARG A 1 309 ? 11.542 19.069 -14.106 1 94.73 309 ARG A CA 1
ATOM 2464 C C . ARG A 1 309 ? 10.397 19.666 -14.917 1 94.73 309 ARG A C 1
ATOM 2466 O O . ARG A 1 309 ? 9.277 19.794 -14.419 1 94.73 309 ARG A O 1
ATOM 2473 N N . ASP A 1 310 ? 10.673 19.985 -16.127 1 95.46 310 ASP A N 1
ATOM 2474 C CA . ASP A 1 310 ? 9.665 20.571 -17.005 1 95.46 310 ASP A CA 1
ATOM 2475 C C . ASP A 1 310 ? 8.498 19.61 -17.22 1 95.46 310 ASP A C 1
ATOM 2477 O O . ASP A 1 310 ? 7.336 20.02 -17.195 1 95.46 310 ASP A O 1
ATOM 2481 N N . LEU A 1 311 ? 8.835 18.387 -17.459 1 95.95 311 LEU A N 1
ATOM 2482 C CA . LEU A 1 311 ? 7.781 17.393 -17.633 1 95.95 311 LEU A CA 1
ATOM 2483 C C . LEU A 1 311 ? 6.918 17.291 -16.381 1 95.95 311 LEU A C 1
ATOM 2485 O O . LEU A 1 311 ? 5.691 17.206 -16.473 1 95.95 311 LEU A O 1
ATOM 2489 N N . LEU A 1 312 ? 7.57 17.296 -15.231 1 96.97 312 LEU A N 1
ATOM 2490 C CA . LEU A 1 312 ? 6.855 17.148 -13.968 1 96.97 312 LEU A CA 1
ATOM 2491 C C . LEU A 1 312 ? 5.936 18.339 -13.721 1 96.97 312 LEU A C 1
ATOM 2493 O O . LEU A 1 312 ? 4.783 18.166 -13.318 1 96.97 312 LEU A O 1
ATOM 2497 N N . VAL A 1 313 ? 6.441 19.52 -13.971 1 96.84 313 VAL A N 1
ATOM 2498 C CA . VAL A 1 313 ? 5.659 20.733 -13.754 1 96.84 313 VAL A CA 1
ATOM 2499 C C . VAL A 1 313 ? 4.492 20.78 -14.738 1 96.84 313 VAL A C 1
ATOM 2501 O O . VAL A 1 313 ? 3.373 21.138 -14.366 1 96.84 313 VAL A O 1
ATOM 2504 N N . LEU A 1 314 ? 4.759 20.45 -15.957 1 96.94 314 LEU A N 1
ATOM 2505 C CA . LEU A 1 314 ? 3.704 20.403 -16.963 1 96.94 314 LEU A CA 1
ATOM 2506 C C . LEU A 1 314 ? 2.624 19.401 -16.572 1 96.94 314 LEU A C 1
ATOM 2508 O O . LEU A 1 314 ? 1.431 19.7 -16.663 1 96.94 314 LEU A O 1
ATOM 2512 N N . THR A 1 315 ? 3.031 18.213 -16.174 1 97.23 315 THR A N 1
ATOM 2513 C CA . THR A 1 315 ? 2.076 17.187 -15.768 1 97.23 315 THR A CA 1
ATOM 2514 C C . THR A 1 315 ? 1.285 17.637 -14.543 1 97.23 315 THR A C 1
ATOM 2516 O O . THR A 1 315 ? 0.082 17.387 -14.448 1 97.23 315 THR A O 1
ATOM 2519 N N . ALA A 1 316 ? 1.968 18.279 -13.604 1 97.72 316 ALA A N 1
ATOM 2520 C CA . ALA A 1 316 ? 1.327 18.783 -12.393 1 97.72 316 ALA A CA 1
ATOM 2521 C C . ALA A 1 316 ? 0.278 19.841 -12.727 1 97.72 316 ALA A C 1
ATOM 2523 O O . ALA A 1 316 ? -0.718 19.983 -12.014 1 97.72 316 ALA A O 1
ATOM 2524 N N . SER A 1 317 ? 0.478 20.592 -13.804 1 97.57 317 SER A N 1
ATOM 2525 C CA . SER A 1 317 ? -0.434 21.657 -14.21 1 97.57 317 SER A CA 1
ATOM 2526 C C . SER A 1 317 ? -1.683 21.091 -14.876 1 97.57 317 SER A C 1
ATOM 2528 O O . SER A 1 317 ? -2.684 21.795 -15.03 1 97.57 317 SER A O 1
ATOM 2530 N N . ARG A 1 318 ? -1.685 19.78 -15.135 1 97.09 318 ARG A N 1
ATOM 2531 C CA . ARG A 1 318 ? -2.801 19.181 -15.859 1 97.09 318 ARG A CA 1
ATOM 2532 C C . ARG A 1 318 ? -3.505 18.129 -15.008 1 97.09 318 ARG A C 1
ATOM 2534 O O . ARG A 1 318 ? -4.682 17.832 -15.226 1 97.09 318 ARG A O 1
ATOM 2541 N N . HIS A 1 319 ? -2.808 17.608 -14.057 1 97.29 319 HIS A N 1
ATOM 2542 C CA . HIS A 1 319 ? -3.347 16.525 -13.242 1 97.29 319 HIS A CA 1
ATOM 2543 C C . HIS A 1 319 ? -4.282 17.061 -12.163 1 97.29 319 HIS A C 1
ATOM 2545 O O . HIS A 1 319 ? -3.837 17.724 -11.223 1 97.29 319 HIS A O 1
ATOM 2551 N N . LYS A 1 320 ? -5.528 16.708 -12.261 1 96.07 320 LYS A N 1
ATOM 2552 C CA . LYS A 1 320 ? -6.511 17.165 -11.284 1 96.07 320 LYS A CA 1
ATOM 2553 C C . LYS A 1 320 ? -6.436 16.341 -10.001 1 96.07 320 LYS A C 1
ATOM 2555 O O . LYS A 1 320 ? -6.382 15.111 -10.05 1 96.07 320 LYS A O 1
ATOM 2560 N N . VAL A 1 321 ? -6.38 16.969 -8.851 1 95.66 321 VAL A N 1
ATOM 2561 C CA . VAL A 1 321 ? -6.317 16.265 -7.574 1 95.66 321 VAL A CA 1
ATOM 2562 C C . VAL A 1 321 ? -7.516 16.65 -6.711 1 95.66 321 VAL A C 1
ATOM 2564 O O . VAL A 1 321 ? -7.852 15.948 -5.755 1 95.66 321 VAL A O 1
ATOM 2567 N N . LEU A 1 322 ? -8.134 17.765 -6.952 1 92.61 322 LEU A N 1
ATOM 2568 C CA . LEU A 1 322 ? -9.382 18.237 -6.361 1 92.61 322 LEU A CA 1
ATOM 2569 C C . LEU A 1 322 ? -10.363 18.678 -7.442 1 92.61 322 LEU A C 1
ATOM 2571 O O . LEU A 1 322 ? -9.967 18.919 -8.584 1 92.61 322 LEU A O 1
ATOM 2575 N N . PRO A 1 323 ? -11.695 18.687 -7.212 1 85.53 323 PRO A N 1
ATOM 2576 C CA . PRO A 1 323 ? -12.681 19.011 -8.245 1 85.53 323 PRO A CA 1
ATOM 2577 C C . PRO A 1 323 ? -12.29 20.236 -9.069 1 85.53 323 PRO A C 1
ATOM 2579 O O . PRO A 1 323 ? -12.431 20.231 -10.294 1 85.53 323 PRO A O 1
ATOM 2582 N N . GLU A 1 324 ? -11.695 21.249 -8.541 1 87.05 324 GLU A N 1
ATOM 2583 C CA . GLU A 1 324 ? -11.457 22.467 -9.309 1 87.05 324 GLU A CA 1
ATOM 2584 C C . GLU A 1 324 ? -9.974 22.826 -9.33 1 87.05 324 GLU A C 1
ATOM 2586 O O . GLU A 1 324 ? -9.592 23.882 -9.838 1 87.05 324 GLU A O 1
ATOM 2591 N N . PHE A 1 325 ? -9.132 21.882 -8.977 1 94.16 325 PHE A N 1
ATOM 2592 C CA . PHE A 1 325 ? -7.736 22.291 -8.868 1 94.16 325 PHE A CA 1
ATOM 2593 C C . PHE A 1 325 ? -6.81 21.203 -9.398 1 94.16 325 PHE A C 1
ATOM 2595 O O . PHE A 1 325 ? -6.986 20.024 -9.085 1 94.16 325 PHE A O 1
ATOM 2602 N N . THR A 1 326 ? -5.882 21.602 -10.236 1 97.26 326 THR A N 1
ATOM 2603 C CA . THR A 1 326 ? -4.767 20.737 -10.607 1 97.26 326 THR A CA 1
ATOM 2604 C C . THR A 1 326 ? -3.774 20.61 -9.456 1 97.26 326 THR A C 1
ATOM 2606 O O . THR A 1 326 ? -3.876 21.328 -8.459 1 97.26 326 THR A O 1
ATOM 2609 N N . TYR A 1 327 ? -2.912 19.681 -9.604 1 97.85 327 TYR A N 1
ATOM 2610 C CA . TYR A 1 327 ? -1.909 19.46 -8.568 1 97.85 327 TYR A CA 1
ATOM 2611 C C . TYR A 1 327 ? -1.085 20.72 -8.33 1 97.85 327 TYR A C 1
ATOM 2613 O O . TYR A 1 327 ? -0.831 21.096 -7.183 1 97.85 327 TYR A O 1
ATOM 2621 N N . LEU A 1 328 ? -0.68 21.41 -9.372 1 96.57 328 LEU A N 1
ATOM 2622 C CA . LEU A 1 328 ? 0.106 22.633 -9.25 1 96.57 328 LEU A CA 1
ATOM 2623 C C . LEU A 1 328 ? -0.707 23.737 -8.582 1 96.57 328 LEU A C 1
ATOM 2625 O O . LEU A 1 328 ? -0.194 24.46 -7.725 1 96.57 328 LEU A O 1
ATOM 2629 N N . GLU A 1 329 ? -1.969 23.872 -8.922 1 94.08 329 GLU A N 1
ATOM 2630 C CA . GLU A 1 329 ? -2.842 24.871 -8.314 1 94.08 329 GLU A CA 1
ATOM 2631 C C . GLU A 1 329 ? -3.08 24.57 -6.837 1 94.08 329 GLU A C 1
ATOM 2633 O O . GLU A 1 329 ? -3.124 25.484 -6.011 1 94.08 329 GLU A O 1
ATOM 2638 N N . PHE A 1 330 ? -3.257 23.319 -6.569 1 95.62 330 PHE A N 1
ATOM 2639 C CA . PHE A 1 330 ? -3.411 22.917 -5.176 1 95.62 330 PHE A CA 1
ATOM 2640 C C . PHE A 1 330 ? -2.218 23.374 -4.345 1 95.62 330 PHE A C 1
ATOM 2642 O O . PHE A 1 330 ? -2.389 23.96 -3.274 1 95.62 330 PHE A O 1
ATOM 2649 N N . ILE A 1 331 ? -1.018 23.144 -4.849 1 94.87 331 ILE A N 1
ATOM 2650 C CA . ILE A 1 331 ? 0.207 23.447 -4.116 1 94.87 331 ILE A CA 1
ATOM 2651 C C . ILE A 1 331 ? 0.318 24.954 -3.897 1 94.87 331 ILE A C 1
ATOM 2653 O O . ILE A 1 331 ? 0.683 25.404 -2.808 1 94.87 331 ILE A O 1
ATOM 2657 N N . LYS A 1 332 ? -0.101 25.718 -4.809 1 91.23 332 LYS A N 1
ATOM 2658 C CA . LYS A 1 332 ? 0.107 27.163 -4.758 1 91.23 332 LYS A CA 1
ATOM 2659 C C . LYS A 1 332 ? -1.013 27.853 -3.984 1 91.23 332 LYS A C 1
ATOM 2661 O O . LYS A 1 332 ? -0.776 28.844 -3.29 1 91.23 332 LYS A O 1
ATOM 2666 N N . ARG A 1 333 ? -2.196 27.274 -4.013 1 90.23 333 ARG A N 1
ATOM 2667 C CA . ARG A 1 333 ? -3.333 28.08 -3.581 1 90.23 333 ARG A CA 1
ATOM 2668 C C . ARG A 1 333 ? -4.007 27.467 -2.358 1 90.23 333 ARG A C 1
ATOM 2670 O O . ARG A 1 333 ? -4.612 28.178 -1.554 1 90.23 333 ARG A O 1
ATOM 2677 N N . ILE A 1 334 ? -4.019 26.197 -2.262 1 92.32 334 ILE A N 1
ATOM 2678 C CA . ILE A 1 334 ? -4.818 25.535 -1.235 1 92.32 334 ILE A CA 1
ATOM 2679 C C . ILE A 1 334 ? -3.906 25.023 -0.123 1 92.32 334 ILE A C 1
ATOM 2681 O O . ILE A 1 334 ? -4.229 25.148 1.061 1 92.32 334 ILE A O 1
ATOM 2685 N N . LEU A 1 335 ? -2.759 24.461 -0.487 1 93.39 335 LEU A N 1
ATOM 2686 C CA . LEU A 1 335 ? -1.855 23.769 0.424 1 93.39 335 LEU A CA 1
ATOM 2687 C C . LEU A 1 335 ? -1.448 24.677 1.58 1 93.39 335 LEU A C 1
ATOM 2689 O O . LEU A 1 335 ? -1.469 24.26 2.74 1 93.39 335 LEU A O 1
ATOM 2693 N N . PRO A 1 336 ? -1.141 25.951 1.387 1 90.16 336 PRO A N 1
ATOM 2694 C CA . PRO A 1 336 ? -0.749 26.804 2.511 1 90.16 336 PRO A CA 1
ATOM 2695 C C . PRO A 1 336 ? -1.854 26.95 3.555 1 90.16 336 PRO A C 1
ATOM 2697 O O . PRO A 1 336 ? -1.568 27.101 4.745 1 90.16 336 PRO A O 1
ATOM 2700 N N . ILE A 1 337 ? -3.079 26.916 3.115 1 90.71 337 ILE A N 1
ATOM 2701 C CA . ILE A 1 337 ? -4.218 27.045 4.018 1 90.71 337 ILE A CA 1
ATOM 2702 C C . ILE A 1 337 ? -4.411 25.745 4.794 1 90.71 337 ILE A C 1
ATOM 2704 O O . ILE A 1 337 ? -4.657 25.767 6.003 1 90.71 337 ILE A O 1
ATOM 2708 N N . TRP A 1 338 ? -4.282 24.614 4.071 1 91.26 338 TRP A N 1
ATOM 2709 C CA . TRP A 1 338 ? -4.463 23.304 4.688 1 91.26 338 TRP A CA 1
ATOM 2710 C C . TRP A 1 338 ? -3.422 23.066 5.776 1 91.26 338 TRP A C 1
ATOM 2712 O O . TRP A 1 338 ? -3.667 22.319 6.726 1 91.26 338 TRP A O 1
ATOM 2722 N N . LEU A 1 339 ? -2.294 23.743 5.673 1 90.76 339 LEU A N 1
ATOM 2723 C CA . LEU A 1 339 ? -1.241 23.577 6.669 1 90.76 339 LEU A CA 1
ATOM 2724 C C . LEU A 1 339 ? -1.643 24.21 7.997 1 90.76 339 LEU A C 1
ATOM 2726 O O . LEU A 1 339 ? -1.07 23.89 9.04 1 90.76 339 LEU A O 1
ATOM 2730 N N . LEU A 1 340 ? -2.679 25.048 7.943 1 89.61 340 LEU A N 1
ATOM 2731 C CA . LEU A 1 340 ? -3.113 25.735 9.155 1 89.61 340 LEU A CA 1
ATOM 2732 C C . LEU A 1 340 ? -4.247 24.975 9.834 1 89.61 340 LEU A C 1
ATOM 2734 O O . LEU A 1 340 ? -4.578 25.248 10.99 1 89.61 340 LEU A O 1
ATOM 2738 N N . THR A 1 341 ? -4.845 24.019 9.099 1 87.92 341 THR A N 1
ATOM 2739 C CA . THR A 1 341 ? -5.975 23.282 9.655 1 87.92 341 THR A CA 1
ATOM 2740 C C . THR A 1 341 ? -5.823 21.785 9.397 1 87.92 341 THR A C 1
ATOM 2742 O O . THR A 1 341 ? -6.741 21.142 8.886 1 87.92 341 THR A O 1
ATOM 2745 N N . PRO A 1 342 ? -4.74 21.231 9.768 1 85.48 342 PRO A N 1
ATOM 2746 C CA . PRO A 1 342 ? -4.516 19.813 9.477 1 85.48 342 PRO A CA 1
ATOM 2747 C C . PRO A 1 342 ? -5.554 18.905 10.133 1 85.48 342 PRO A C 1
ATOM 2749 O O . PRO A 1 342 ? -5.828 17.811 9.631 1 85.48 342 PRO A O 1
ATOM 2752 N N . GLN A 1 343 ? -6.164 19.359 11.227 1 81.85 343 GLN A N 1
ATOM 2753 C CA . GLN A 1 343 ? -7.111 18.539 11.975 1 81.85 343 GLN A CA 1
ATOM 2754 C C . GLN A 1 343 ? -8.399 18.326 11.184 1 81.85 343 GLN A C 1
ATOM 2756 O O . GLN A 1 343 ? -9.163 17.403 11.469 1 81.85 343 GLN A O 1
ATOM 2761 N N . ASP A 1 344 ? -8.639 19.183 10.216 1 84.91 344 ASP A N 1
ATOM 2762 C CA . ASP A 1 344 ? -9.895 19.143 9.472 1 84.91 344 ASP A CA 1
ATOM 2763 C C . ASP A 1 344 ? -9.752 18.314 8.198 1 84.91 344 ASP A C 1
ATOM 2765 O O . ASP A 1 344 ? -10.727 18.11 7.472 1 84.91 344 ASP A O 1
ATOM 2769 N N . LEU A 1 345 ? -8.575 17.835 7.95 1 87.71 345 LEU A N 1
ATOM 2770 C CA . LEU A 1 345 ? -8.314 17.173 6.676 1 87.71 345 LEU A CA 1
ATOM 2771 C C . LEU A 1 345 ? -8.605 15.679 6.771 1 87.71 345 LEU A C 1
ATOM 2773 O O . LEU A 1 345 ? -8.335 15.054 7.799 1 87.71 345 LEU A O 1
ATOM 2777 N N . THR A 1 346 ? -9.119 15.223 5.703 1 84.21 346 THR A N 1
ATOM 2778 C CA . THR A 1 346 ? -9.279 13.779 5.569 1 84.21 346 THR A CA 1
ATOM 2779 C C . THR A 1 346 ? -7.931 13.106 5.322 1 84.21 346 THR A C 1
ATOM 2781 O O . THR A 1 346 ? -6.926 13.782 5.096 1 84.21 346 THR A O 1
ATOM 2784 N N . TRP A 1 347 ? -7.993 11.885 5.309 1 79.11 347 TRP A N 1
ATOM 2785 C CA . TRP A 1 347 ? -6.781 11.105 5.079 1 79.11 347 TRP A CA 1
ATOM 2786 C C . TRP A 1 347 ? -6.214 11.377 3.69 1 79.11 347 TRP A C 1
ATOM 2788 O O . TRP A 1 347 ? -5.003 11.553 3.531 1 79.11 347 TRP A O 1
ATOM 2798 N N . GLU A 1 348 ? -7.031 11.358 2.781 1 84.71 348 GLU A N 1
ATOM 2799 C CA . GLU A 1 348 ? -6.611 11.589 1.402 1 84.71 348 GLU A CA 1
ATOM 2800 C C . GLU A 1 348 ? -6.006 12.98 1.236 1 84.71 348 GLU A C 1
ATOM 2802 O O . GLU A 1 348 ? -5.016 13.151 0.521 1 84.71 348 GLU A O 1
ATOM 2807 N N . GLN A 1 349 ? -6.58 13.872 1.928 1 90.5 349 GLN A N 1
ATOM 2808 C CA . GLN A 1 349 ? -6.102 15.248 1.839 1 90.5 349 GLN A CA 1
ATOM 2809 C C . GLN A 1 349 ? -4.739 15.4 2.509 1 90.5 349 GLN A C 1
ATOM 2811 O O . GLN A 1 349 ? -3.881 16.14 2.023 1 90.5 349 GLN A O 1
ATOM 2816 N N . ARG A 1 350 ? -4.583 14.704 3.552 1 88.24 350 ARG A N 1
ATOM 2817 C CA . ARG A 1 350 ? -3.295 14.747 4.235 1 88.24 350 ARG A CA 1
ATOM 2818 C C . ARG A 1 350 ? -2.188 14.176 3.355 1 88.24 350 ARG A C 1
ATOM 2820 O O . ARG A 1 350 ? -1.054 14.658 3.383 1 88.24 350 ARG A O 1
ATOM 2827 N N . GLU A 1 351 ? -2.535 13.13 2.65 1 88.53 351 GLU A N 1
ATOM 2828 C CA . GLU A 1 351 ? -1.57 12.567 1.71 1 88.53 351 GLU A CA 1
ATOM 2829 C C . GLU A 1 351 ? -1.197 13.579 0.63 1 88.53 351 GLU A C 1
ATOM 2831 O O . GLU A 1 351 ? -0.032 13.677 0.239 1 88.53 351 GLU A O 1
ATOM 2836 N N . LEU A 1 352 ? -2.184 14.207 0.203 1 93.26 352 LEU A N 1
ATOM 2837 C CA . LEU A 1 352 ? -1.954 15.227 -0.814 1 93.26 352 LEU A CA 1
ATOM 2838 C C . LEU A 1 352 ? -1.058 16.338 -0.277 1 93.26 352 LEU A C 1
ATOM 2840 O O . LEU A 1 352 ? -0.205 16.858 -1 1 93.26 352 LEU A O 1
ATOM 2844 N N . VAL A 1 353 ? -1.282 16.71 0.95 1 92.65 353 VAL A N 1
ATOM 2845 C CA . VAL A 1 353 ? -0.465 17.726 1.605 1 92.65 353 VAL A CA 1
ATOM 2846 C C . VAL A 1 353 ? 0.995 17.28 1.628 1 92.65 353 VAL A C 1
ATOM 2848 O O . VAL A 1 353 ? 1.893 18.058 1.297 1 92.65 353 VAL A O 1
ATOM 2851 N N . LYS A 1 354 ? 1.193 16.078 1.959 1 90.8 354 LYS A N 1
ATOM 2852 C CA . LYS A 1 354 ? 2.539 15.515 2.007 1 90.8 354 LYS A CA 1
ATOM 2853 C C . LYS A 1 354 ? 3.227 15.618 0.649 1 90.8 354 LYS A C 1
ATOM 2855 O O . LYS A 1 354 ? 4.358 16.099 0.555 1 90.8 354 LYS A O 1
ATOM 2860 N N . HIS A 1 355 ? 2.612 15.247 -0.367 1 94.98 355 HIS A N 1
ATOM 2861 C CA . HIS A 1 355 ? 3.169 15.3 -1.714 1 94.98 355 HIS A CA 1
ATOM 2862 C C . HIS A 1 355 ? 3.44 16.738 -2.143 1 94.98 355 HIS A C 1
ATOM 2864 O O . HIS A 1 355 ? 4.465 17.022 -2.765 1 94.98 355 HIS A O 1
ATOM 2870 N N . GLY A 1 356 ? 2.511 17.519 -1.829 1 95.35 356 GLY A N 1
ATOM 2871 C CA . GLY A 1 356 ? 2.65 18.911 -2.225 1 95.35 356 GLY A CA 1
ATOM 2872 C C . GLY A 1 356 ? 3.852 19.593 -1.598 1 95.35 356 GLY A C 1
ATOM 2873 O O . GLY A 1 356 ? 4.559 20.352 -2.264 1 95.35 356 GLY A O 1
ATOM 2874 N N . ILE A 1 357 ? 4.06 19.331 -0.315 1 93.29 357 ILE A N 1
ATOM 2875 C CA . ILE A 1 357 ? 5.2 19.921 0.378 1 93.29 357 ILE A CA 1
ATOM 2876 C C . ILE A 1 357 ? 6.499 19.466 -0.285 1 93.29 357 ILE A C 1
ATOM 2878 O O . ILE A 1 357 ? 7.374 20.284 -0.576 1 93.29 357 ILE A O 1
ATOM 2882 N N . ALA A 1 358 ? 6.588 18.23 -0.581 1 93.22 358 ALA A N 1
ATOM 2883 C CA . ALA A 1 358 ? 7.793 17.675 -1.192 1 93.22 358 ALA A CA 1
ATOM 2884 C C . ALA A 1 358 ? 7.999 18.227 -2.599 1 93.22 358 ALA A C 1
ATOM 2886 O O . ALA A 1 358 ? 9.122 18.563 -2.983 1 93.22 358 ALA A O 1
ATOM 2887 N N . PHE A 1 359 ? 6.942 18.295 -3.337 1 95.98 359 PHE A N 1
ATOM 2888 C CA . PHE A 1 359 ? 7.028 18.808 -4.699 1 95.98 359 PHE A CA 1
ATOM 2889 C C . PHE A 1 359 ? 7.488 20.26 -4.703 1 95.98 359 PHE A C 1
ATOM 2891 O O . PHE A 1 359 ? 8.32 20.651 -5.525 1 95.98 359 PHE A O 1
ATOM 2898 N N . GLY A 1 360 ? 6.854 21.074 -3.878 1 93.87 360 GLY A N 1
ATOM 2899 C CA . GLY A 1 360 ? 7.247 22.47 -3.765 1 93.87 360 GLY A CA 1
ATOM 2900 C C . GLY A 1 360 ? 8.72 22.651 -3.451 1 93.87 360 GLY A C 1
ATOM 2901 O O . GLY A 1 360 ? 9.398 23.467 -4.077 1 93.87 360 GLY A O 1
ATOM 2902 N N . LYS A 1 361 ? 9.159 21.891 -2.555 1 90.39 361 LYS A N 1
ATOM 2903 C CA . LYS A 1 361 ? 10.548 21.98 -2.114 1 90.39 361 LYS A CA 1
ATOM 2904 C C . LYS A 1 361 ? 11.503 21.503 -3.204 1 90.39 361 LYS A C 1
ATOM 2906 O O . LYS A 1 361 ? 12.481 22.183 -3.521 1 90.39 361 LYS A O 1
ATOM 2911 N N . GLU A 1 362 ? 11.197 20.385 -3.867 1 91.85 362 GLU A N 1
ATOM 2912 C CA . GLU A 1 362 ? 12.159 19.694 -4.721 1 91.85 362 GLU A CA 1
ATOM 2913 C C . GLU A 1 362 ? 12.111 20.227 -6.15 1 91.85 362 GLU A C 1
ATOM 2915 O O . GLU A 1 362 ? 13.132 20.259 -6.84 1 91.85 362 GLU A O 1
ATOM 2920 N N . PHE A 1 363 ? 10.93 20.671 -6.58 1 94.26 363 PHE A N 1
ATOM 2921 C CA . PHE A 1 363 ? 10.82 20.908 -8.015 1 94.26 363 PHE A CA 1
ATOM 2922 C C . PHE A 1 363 ? 10.362 22.335 -8.294 1 94.26 363 PHE A C 1
ATOM 2924 O O . PHE A 1 363 ? 10.542 22.844 -9.402 1 94.26 363 PHE A O 1
ATOM 2931 N N . LEU A 1 364 ? 9.728 22.964 -7.346 1 93.48 364 LEU A N 1
ATOM 2932 C CA . LEU A 1 364 ? 9.343 24.36 -7.529 1 93.48 364 LEU A CA 1
ATOM 2933 C C . LEU A 1 364 ? 10.32 25.291 -6.82 1 93.48 364 LEU A C 1
ATOM 2935 O O . LEU A 1 364 ? 10.285 26.506 -7.023 1 93.48 364 LEU A O 1
ATOM 2939 N N . GLN A 1 365 ? 11.103 24.703 -5.932 1 88.36 365 GLN A N 1
ATOM 2940 C CA . GLN A 1 365 ? 12.07 25.463 -5.147 1 88.36 365 GLN A CA 1
ATOM 2941 C C . GLN A 1 365 ? 11.377 26.531 -4.306 1 88.36 365 GLN A C 1
ATOM 2943 O O . GLN A 1 365 ? 11.885 27.646 -4.168 1 88.36 365 GLN A O 1
ATOM 2948 N N . THR A 1 366 ? 10.218 26.279 -3.922 1 84.89 366 THR A N 1
ATOM 2949 C CA . THR A 1 366 ? 9.433 27.121 -3.027 1 84.89 366 THR A CA 1
ATOM 2950 C C . THR A 1 366 ? 8.895 26.309 -1.852 1 84.89 366 THR A C 1
ATOM 2952 O O . THR A 1 366 ? 7.94 25.544 -2.006 1 84.89 366 THR A O 1
ATOM 2955 N N . PRO A 1 367 ? 9.496 26.513 -0.771 1 82.41 367 PRO A N 1
ATOM 2956 C CA . PRO A 1 367 ? 8.97 25.785 0.386 1 82.41 367 PRO A CA 1
ATOM 2957 C C . PRO A 1 367 ? 7.544 26.197 0.743 1 82.41 367 PRO A C 1
ATOM 2959 O O . PRO A 1 367 ? 7.216 27.386 0.719 1 82.41 367 PRO A O 1
ATOM 2962 N N . VAL A 1 368 ? 6.744 25.248 0.936 1 86.35 368 VAL A N 1
ATOM 2963 C CA . VAL A 1 368 ? 5.38 25.51 1.382 1 86.35 368 VAL A CA 1
ATOM 2964 C C . VAL A 1 368 ? 5.282 25.303 2.892 1 86.35 368 VAL A C 1
ATOM 2966 O O . VAL A 1 368 ? 5.566 24.214 3.396 1 86.35 368 VAL A O 1
ATOM 2969 N N . GLN A 1 369 ? 4.977 26.298 3.58 1 87.24 369 GLN A N 1
ATOM 2970 C CA . GLN A 1 369 ? 4.885 26.256 5.036 1 87.24 369 GLN A CA 1
ATOM 2971 C C . GLN A 1 369 ? 3.733 27.122 5.539 1 87.24 369 GLN A C 1
ATOM 2973 O O . GLN A 1 369 ? 3.225 27.974 4.808 1 87.24 369 GLN A O 1
ATOM 2978 N N . PRO A 1 370 ? 3.333 26.807 6.792 1 87.43 370 PRO A N 1
ATOM 2979 C CA . PRO A 1 370 ? 2.352 27.724 7.376 1 87.43 370 PRO A CA 1
ATOM 2980 C C . PRO A 1 370 ? 2.871 29.157 7.477 1 87.43 370 PRO A C 1
ATOM 2982 O O . PRO A 1 370 ? 4.01 29.377 7.899 1 87.43 370 PRO A O 1
ATOM 2985 N N . HIS A 1 371 ? 2.061 30.069 7.009 1 89.47 371 HIS A N 1
ATOM 2986 C CA . HIS A 1 371 ? 2.463 31.47 7.054 1 89.47 371 HIS A CA 1
ATOM 2987 C C . HIS A 1 371 ? 1.849 32.181 8.256 1 89.47 371 HIS A C 1
ATOM 2989 O O . HIS A 1 371 ? 0.627 32.324 8.34 1 89.47 371 HIS A O 1
ATOM 2995 N N . LEU A 1 372 ? 2.719 32.587 9.14 1 92.11 372 LEU A N 1
ATOM 2996 C CA . LEU A 1 372 ? 2.273 33.377 10.282 1 92.11 372 LEU A CA 1
ATOM 2997 C C . LEU A 1 372 ? 2.52 34.863 10.044 1 92.11 372 LEU A C 1
ATOM 2999 O O . LEU A 1 372 ? 3.429 35.234 9.299 1 92.11 372 LEU A O 1
ATOM 3003 N N . PRO A 1 373 ? 1.626 35.691 10.612 1 92.96 373 PRO A N 1
ATOM 3004 C CA . PRO A 1 373 ? 1.833 37.131 10.438 1 92.96 373 PRO A CA 1
ATOM 3005 C C . PRO A 1 373 ? 3.213 37.589 10.903 1 92.96 373 PRO A C 1
ATOM 3007 O O . PRO A 1 373 ? 3.697 37.142 11.947 1 92.96 373 PRO A O 1
ATOM 3010 N N . GLN A 1 374 ? 3.767 38.444 10.113 1 92.17 374 GLN A N 1
ATOM 3011 C CA . GLN A 1 374 ? 5.106 38.94 10.415 1 92.17 374 GLN A CA 1
ATOM 3012 C C . GLN A 1 374 ? 5.071 40.415 10.806 1 92.17 374 GLN A C 1
ATOM 3014 O O . GLN A 1 374 ? 4.282 41.189 10.259 1 92.17 374 GLN A O 1
ATOM 3019 N N . ARG A 1 375 ? 6.02 40.76 11.628 1 93.66 375 ARG A N 1
ATOM 3020 C CA . ARG A 1 375 ? 6.145 42.126 12.126 1 93.66 375 ARG A CA 1
ATOM 3021 C C . ARG A 1 375 ? 6.258 43.12 10.975 1 93.66 375 ARG A C 1
ATOM 3023 O O . ARG A 1 375 ? 5.585 44.153 10.972 1 93.66 375 ARG A O 1
ATOM 3030 N N . GLN A 1 376 ? 7.022 42.743 10.019 1 93.54 376 GLN A N 1
ATOM 3031 C CA . GLN A 1 376 ? 7.33 43.635 8.907 1 93.54 376 GLN A CA 1
ATOM 3032 C C . GLN A 1 376 ? 6.069 44.005 8.132 1 93.54 376 GLN A C 1
ATOM 3034 O O . GLN A 1 376 ? 5.877 45.166 7.765 1 93.54 376 GLN A O 1
ATOM 3039 N N . HIS A 1 377 ? 5.203 43.089 7.947 1 93.34 377 HIS A N 1
ATOM 3040 C CA . HIS A 1 377 ? 4.005 43.317 7.147 1 93.34 377 HIS A CA 1
ATOM 3041 C C . HIS A 1 377 ? 3.017 44.22 7.879 1 93.34 377 HIS A C 1
ATOM 3043 O O . HIS A 1 377 ? 2.301 45.002 7.25 1 93.34 377 HIS A O 1
ATOM 3049 N N . ILE A 1 378 ? 3.038 44.139 9.183 1 93.09 378 ILE A N 1
ATOM 3050 C CA . ILE A 1 378 ? 2.125 44.948 9.983 1 93.09 378 ILE A CA 1
ATOM 3051 C C . ILE A 1 378 ? 2.676 46.366 10.12 1 93.09 378 ILE A C 1
ATOM 3053 O O . ILE A 1 378 ? 1.969 47.342 9.857 1 93.09 378 ILE A O 1
ATOM 3057 N N . GLU A 1 379 ? 3.916 46.452 10.414 1 92.99 379 GLU A N 1
ATOM 3058 C CA . GLU A 1 379 ? 4.519 47.746 10.719 1 92.99 379 GLU A CA 1
ATOM 3059 C C . GLU A 1 379 ? 4.701 48.582 9.456 1 92.99 379 GLU A C 1
ATOM 3061 O O . GLU A 1 379 ? 4.729 49.813 9.519 1 92.99 379 GLU A O 1
ATOM 3066 N N . GLU A 1 380 ? 4.759 47.933 8.33 1 91.99 380 GLU A N 1
ATOM 3067 C CA . GLU A 1 380 ? 4.964 48.647 7.073 1 91.99 380 GLU A CA 1
ATOM 3068 C C . GLU A 1 380 ? 3.636 49.096 6.47 1 91.99 380 GLU A C 1
ATOM 3070 O O . GLU A 1 380 ? 3.614 49.866 5.508 1 91.99 380 GLU A O 1
ATOM 3075 N N . THR A 1 381 ? 2.597 48.721 7.034 1 91.96 381 THR A N 1
ATOM 3076 C CA . THR A 1 381 ? 1.284 49.063 6.498 1 91.96 381 THR A CA 1
ATOM 3077 C C . THR A 1 381 ? 0.762 50.351 7.128 1 91.96 381 THR A C 1
ATOM 3079 O O . THR A 1 381 ? 0.883 50.55 8.339 1 91.96 381 THR A O 1
ATOM 3082 N N . ASP A 1 382 ? 0.151 51.224 6.261 1 92.06 382 ASP A N 1
ATOM 3083 C CA . ASP A 1 382 ? -0.443 52.474 6.726 1 92.06 382 ASP A CA 1
ATOM 3084 C C . ASP A 1 382 ? -1.546 52.211 7.748 1 92.06 382 ASP A C 1
ATOM 3086 O O . ASP A 1 382 ? -2.348 51.289 7.581 1 92.06 382 ASP A O 1
ATOM 3090 N N . VAL A 1 383 ? -1.649 53.088 8.752 1 92.77 383 VAL A N 1
ATOM 3091 C CA . VAL A 1 383 ? -2.566 52.913 9.874 1 92.77 383 VAL A CA 1
ATOM 3092 C C . VAL A 1 383 ? -4.007 52.925 9.371 1 92.77 383 VAL A C 1
ATOM 3094 O O . VAL A 1 383 ? -4.852 52.179 9.871 1 92.77 383 VAL A O 1
ATOM 3097 N N . ASP A 1 384 ? -4.288 53.754 8.371 1 91.79 384 ASP A N 1
ATOM 3098 C CA . ASP A 1 384 ? -5.644 53.835 7.837 1 91.79 384 ASP A CA 1
ATOM 3099 C C . ASP A 1 384 ? -6.023 52.55 7.105 1 91.79 384 ASP A C 1
ATOM 3101 O O . ASP A 1 384 ? -7.158 52.081 7.211 1 91.79 384 ASP A O 1
ATOM 3105 N N . VAL A 1 385 ? -5.047 52.083 6.441 1 93.89 385 VAL A N 1
ATOM 3106 C CA . VAL A 1 385 ? -5.254 50.842 5.701 1 93.89 385 VAL A CA 1
ATOM 3107 C C . VAL A 1 385 ? -5.477 49.69 6.678 1 93.89 385 VAL A C 1
ATOM 3109 O O . VAL A 1 385 ? -6.353 48.848 6.465 1 93.89 385 VAL A O 1
ATOM 3112 N N . LEU A 1 386 ? -4.734 49.647 7.747 1 94.3 386 LEU A N 1
ATOM 3113 C CA . LEU A 1 386 ? -4.885 48.617 8.77 1 94.3 386 LEU A CA 1
ATOM 3114 C C . LEU A 1 386 ? -6.246 48.723 9.451 1 94.3 386 LEU A C 1
ATOM 3116 O O . LEU A 1 386 ? -6.828 47.71 9.844 1 94.3 386 LEU A O 1
ATOM 3120 N N . GLY A 1 387 ? -6.621 49.978 9.638 1 93.61 387 GLY A N 1
ATOM 3121 C CA . GLY A 1 387 ? -7.944 50.179 10.209 1 93.61 387 GLY A CA 1
ATOM 3122 C C . GLY A 1 387 ? -9.055 49.583 9.365 1 93.61 387 GLY A C 1
ATOM 3123 O O . GLY A 1 387 ? -9.975 48.956 9.894 1 93.61 387 GLY A O 1
ATOM 3124 N N . ASP A 1 388 ? -8.988 49.793 8.104 1 94.24 388 ASP A N 1
ATOM 3125 C CA . ASP A 1 388 ? -9.969 49.236 7.179 1 94.24 388 ASP A CA 1
ATOM 3126 C C . ASP A 1 388 ? -9.917 47.71 7.175 1 94.24 388 ASP A C 1
ATOM 3128 O O . ASP A 1 388 ? -10.955 47.049 7.111 1 94.24 388 ASP A O 1
ATOM 3132 N N . LEU A 1 389 ? -8.715 47.258 7.195 1 94.67 389 LEU A N 1
ATOM 3133 C CA . LEU A 1 389 ? -8.535 45.811 7.237 1 94.67 389 LEU A CA 1
ATOM 3134 C C . LEU A 1 389 ? -9.124 45.226 8.516 1 94.67 389 LEU A C 1
ATOM 3136 O O . LEU A 1 389 ? -9.746 44.162 8.488 1 94.67 389 LEU A O 1
ATOM 3140 N N . LEU A 1 390 ? -8.909 45.898 9.576 1 95.45 390 LEU A N 1
ATOM 3141 C CA . LEU A 1 390 ? -9.448 45.467 10.861 1 95.45 390 LEU A CA 1
ATOM 3142 C C . LEU A 1 390 ? -10.968 45.359 10.805 1 95.45 390 LEU A C 1
ATOM 3144 O O . LEU A 1 390 ? -11.545 44.397 11.318 1 95.45 390 LEU A O 1
ATOM 3148 N N . THR A 1 391 ? -11.604 46.312 10.223 1 94.95 391 THR A N 1
ATOM 3149 C CA . THR A 1 391 ? -13.057 46.316 10.094 1 94.95 391 THR A CA 1
ATOM 3150 C C . THR A 1 391 ? -13.53 45.124 9.267 1 94.95 391 THR A C 1
ATOM 3152 O O . THR A 1 391 ? -14.512 44.467 9.62 1 94.95 391 THR A O 1
ATOM 3155 N N . LEU A 1 392 ? -12.842 44.885 8.243 1 95.23 392 LEU A N 1
ATOM 3156 C CA . LEU A 1 392 ? -13.179 43.748 7.393 1 95.23 392 LEU A CA 1
ATOM 3157 C C . LEU A 1 392 ? -13.022 42.435 8.153 1 95.23 392 LEU A C 1
ATOM 3159 O O . LEU A 1 392 ? -13.887 41.56 8.073 1 95.23 392 LEU A O 1
ATOM 3163 N N . LEU A 1 393 ? -11.912 42.248 8.863 1 96.36 393 LEU A N 1
ATOM 3164 C CA . LEU A 1 393 ? -11.638 41.033 9.622 1 96.36 393 LEU A CA 1
ATOM 3165 C C . LEU A 1 393 ? -12.687 40.823 10.709 1 96.36 393 LEU A C 1
ATOM 3167 O O . LEU A 1 393 ? -13.154 39.701 10.918 1 96.36 393 LEU A O 1
ATOM 3171 N N . LYS A 1 394 ? -13.047 41.882 11.366 1 95.92 394 LYS A N 1
ATOM 3172 C CA . LYS A 1 394 ? -14.072 41.798 12.402 1 95.92 394 LYS A CA 1
ATOM 3173 C C . LYS A 1 394 ? -15.401 41.319 11.824 1 95.92 394 LYS A C 1
ATOM 3175 O O . LYS A 1 394 ? -16.082 40.486 12.426 1 95.92 394 LYS A O 1
ATOM 3180 N N . SER A 1 395 ? -15.699 41.855 10.731 1 94.24 395 SER A N 1
ATOM 3181 C CA . SER A 1 395 ? -16.941 41.459 10.076 1 94.24 395 SER A CA 1
ATOM 3182 C C . SER A 1 395 ? -16.905 39.991 9.663 1 94.24 395 SER A C 1
ATOM 3184 O O . SER A 1 395 ? -17.879 39.261 9.861 1 94.24 395 SER A O 1
ATOM 3186 N N . ALA A 1 396 ? -15.825 39.597 9.065 1 94.18 396 ALA A N 1
ATOM 3187 C CA . ALA A 1 396 ? -15.683 38.216 8.613 1 94.18 396 ALA A CA 1
ATOM 3188 C C . ALA A 1 396 ? -15.773 37.243 9.786 1 94.18 396 ALA A C 1
ATOM 3190 O O . ALA A 1 396 ? -16.437 36.208 9.693 1 94.18 396 ALA A O 1
ATOM 3191 N N . VAL A 1 397 ? -15.102 37.55 10.884 1 94.84 397 VAL A N 1
ATOM 3192 C CA . VAL A 1 397 ? -15.098 36.691 12.064 1 94.84 397 VAL A CA 1
ATOM 3193 C C . VAL A 1 397 ? -16.499 36.633 12.666 1 94.84 397 VAL A C 1
ATOM 3195 O O . VAL A 1 397 ? -16.964 35.565 13.072 1 94.84 397 VAL A O 1
ATOM 3198 N N . SER A 1 398 ? -17.148 37.753 12.706 1 93.71 398 SER A N 1
ATOM 3199 C CA . SER A 1 398 ? -18.501 37.81 13.25 1 93.71 398 SER A CA 1
ATOM 3200 C C . SER A 1 398 ? -19.464 36.961 12.427 1 93.71 398 SER A C 1
ATOM 3202 O O . SER A 1 398 ? -20.3 36.247 12.983 1 93.71 398 SER A O 1
ATOM 3204 N N . LEU A 1 399 ? -19.347 37.001 11.169 1 91.69 399 LEU A N 1
ATOM 3205 C CA . LEU A 1 399 ? -20.21 36.239 10.274 1 91.69 399 LEU A CA 1
ATOM 3206 C C . LEU A 1 399 ? -19.986 34.74 10.449 1 91.69 399 LEU A C 1
ATOM 3208 O O . LEU A 1 399 ? -20.924 33.949 10.327 1 91.69 399 LEU A O 1
ATOM 3212 N N . ARG A 1 400 ? -18.793 34.366 10.749 1 90.53 400 ARG A N 1
ATOM 3213 C CA . ARG A 1 400 ? -18.445 32.951 10.833 1 90.53 400 ARG A CA 1
ATOM 3214 C C . ARG A 1 400 ? -18.786 32.384 12.207 1 90.53 400 ARG A C 1
ATOM 3216 O O . ARG A 1 400 ? -18.965 31.173 12.357 1 90.53 400 ARG A O 1
ATOM 3223 N N . GLU A 1 401 ? -18.727 33.145 13.241 1 87.41 401 GLU A N 1
ATOM 3224 C CA . GLU A 1 401 ? -19.061 32.687 14.587 1 87.41 401 GLU A CA 1
ATOM 3225 C C . GLU A 1 401 ? -20.571 32.559 14.768 1 87.41 401 GLU A C 1
ATOM 3227 O O . GLU A 1 401 ? -21.036 31.897 15.698 1 87.41 401 GLU A O 1
ATOM 3232 N N . GLU A 1 402 ? -21.324 33.174 13.98 1 74.15 402 GLU A N 1
ATOM 3233 C CA . GLU A 1 402 ? -22.776 33.054 14.058 1 74.15 402 GLU A CA 1
ATOM 3234 C C . GLU A 1 402 ? -23.229 31.627 13.764 1 74.15 402 GLU A C 1
ATOM 3236 O O . GLU A 1 402 ? -22.685 30.969 12.874 1 74.15 402 GLU A O 1
ATOM 3241 N N . PRO A 1 403 ? -24.005 30.964 14.843 1 59.29 403 PRO A N 1
ATOM 3242 C CA . PRO A 1 403 ? -24.453 29.573 14.742 1 59.29 403 PRO A CA 1
ATOM 3243 C C . PRO A 1 403 ? -25.085 29.253 13.389 1 59.29 403 PRO A C 1
ATOM 3245 O O . PRO A 1 403 ? -26.072 29.882 13 1 59.29 403 PRO A O 1
ATOM 3248 N N . ILE A 1 404 ? -24.494 29.351 12.403 1 51.11 404 ILE A N 1
ATOM 3249 C CA . ILE A 1 404 ? -25.199 28.898 11.209 1 51.11 404 ILE A CA 1
ATOM 3250 C C . ILE A 1 404 ? -25.491 27.403 11.319 1 51.11 404 ILE A C 1
ATOM 3252 O O . ILE A 1 404 ? -24.657 26.635 11.805 1 51.11 404 ILE A O 1
ATOM 3256 N N . GLU A 1 405 ? -26.749 27.067 11.381 1 47.42 405 GLU A N 1
ATOM 3257 C CA . GLU A 1 405 ? -27.088 25.657 11.222 1 47.42 405 GLU A CA 1
ATOM 3258 C C . GLU A 1 405 ? -26.137 24.967 10.247 1 47.42 405 GLU A C 1
ATOM 3260 O O . GLU A 1 405 ? -26.578 24.31 9.302 1 47.42 405 GLU A O 1
ATOM 3265 N N . ALA A 1 406 ? -25.077 25.666 9.939 1 45.78 406 ALA A N 1
ATOM 3266 C CA . ALA A 1 406 ? -24.395 25.395 8.676 1 45.78 406 ALA A CA 1
ATOM 3267 C C . ALA A 1 406 ? -23.767 24.005 8.679 1 45.78 406 ALA A C 1
ATOM 3269 O O . ALA A 1 406 ? -23.331 23.516 9.724 1 45.78 406 ALA A O 1
ATOM 3270 N N . PRO A 1 407 ? -23.949 23.393 7.615 1 48.24 407 PRO A N 1
ATOM 3271 C CA . PRO A 1 407 ? -23.392 22.092 7.238 1 48.24 407 PRO A CA 1
ATOM 3272 C C . PRO A 1 407 ? -21.909 21.963 7.578 1 48.24 407 PRO A C 1
ATOM 3274 O O . PRO A 1 407 ? -21.231 22.971 7.79 1 48.24 407 PRO A O 1
ATOM 3277 N N . ALA A 1 408 ? -21.378 20.83 7.636 1 52.43 408 ALA A N 1
ATOM 3278 C CA . ALA A 1 408 ? -20.032 20.331 7.903 1 52.43 408 ALA A CA 1
ATOM 3279 C C . ALA A 1 408 ? -18.986 21.137 7.137 1 52.43 408 ALA A C 1
ATOM 3281 O O . ALA A 1 408 ? -19.131 21.369 5.935 1 52.43 408 ALA A O 1
ATOM 3282 N N . HIS A 1 409 ? -18.173 21.939 7.829 1 58.1 409 HIS A N 1
ATOM 3283 C CA . HIS A 1 409 ? -17.042 22.679 7.279 1 58.1 409 HIS A CA 1
ATOM 3284 C C . HIS A 1 409 ? -16.257 21.827 6.287 1 58.1 409 HIS A C 1
ATOM 3286 O O . HIS A 1 409 ? -15.957 20.663 6.562 1 58.1 409 HIS A O 1
ATOM 3292 N N . SER A 1 410 ? -16.383 22.244 4.939 1 68.47 410 SER A N 1
ATOM 3293 C CA . SER A 1 410 ? -15.571 21.6 3.912 1 68.47 410 SER A CA 1
ATOM 3294 C C . SER A 1 410 ? -14.188 22.238 3.819 1 68.47 410 SER A C 1
ATOM 3296 O O . SER A 1 410 ? -14.058 23.462 3.889 1 68.47 410 SER A O 1
ATOM 3298 N N . PRO A 1 411 ? -13.258 21.504 3.79 1 69.23 411 PRO A N 1
ATOM 3299 C CA . PRO A 1 411 ? -11.911 22.068 3.681 1 69.23 411 PRO A CA 1
ATOM 3300 C C . PRO A 1 411 ? -11.742 22.961 2.454 1 69.23 411 PRO A C 1
ATOM 3302 O O . PRO A 1 411 ? -10.79 23.742 2.38 1 69.23 411 PRO A O 1
ATOM 3305 N N . LEU A 1 412 ? -12.819 22.925 1.567 1 77.31 412 LEU A N 1
ATOM 3306 C CA . LEU A 1 412 ? -12.699 23.75 0.37 1 77.31 412 LEU A CA 1
ATOM 3307 C C . LEU A 1 412 ? -13.748 24.857 0.366 1 77.31 412 LEU A C 1
ATOM 3309 O O . LEU A 1 412 ? -13.786 25.678 -0.553 1 77.31 412 LEU A O 1
ATOM 3313 N N . GLY A 1 413 ? -14.531 24.993 1.365 1 71.86 413 GLY A N 1
ATOM 3314 C CA . GLY A 1 413 ? -15.523 26.053 1.461 1 71.86 413 GLY A CA 1
ATOM 3315 C C . GLY A 1 413 ? -16.601 25.959 0.398 1 71.86 413 GLY A C 1
ATOM 3316 O O . GLY A 1 413 ? -16.992 26.97 -0.189 1 71.86 413 GLY A O 1
ATOM 3317 N N . ASP A 1 414 ? -17.088 24.788 0.1 1 74.86 414 ASP A N 1
ATOM 3318 C CA . ASP A 1 414 ? -17.978 24.663 -1.05 1 74.86 414 ASP A CA 1
ATOM 3319 C C . ASP A 1 414 ? -19.374 24.219 -0.618 1 74.86 414 ASP A C 1
ATOM 3321 O O . ASP A 1 414 ? -20.237 23.96 -1.459 1 74.86 414 ASP A O 1
ATOM 3325 N N . SER A 1 415 ? -19.61 24.26 0.617 1 79 415 SER A N 1
ATOM 3326 C CA . SER A 1 415 ? -20.966 23.958 1.065 1 79 415 SER A CA 1
ATOM 3327 C C . SER A 1 415 ? -21.912 25.12 0.786 1 79 415 SER A C 1
ATOM 3329 O O . SER A 1 415 ? -21.469 26.245 0.548 1 79 415 SER A O 1
ATOM 3331 N N . GLU A 1 416 ? -23.179 24.914 0.698 1 78.93 416 GLU A N 1
ATOM 3332 C CA . GLU A 1 416 ? -24.174 25.946 0.421 1 78.93 416 GLU A CA 1
ATOM 3333 C C . GLU A 1 416 ? -24.098 27.075 1.445 1 78.93 416 GLU A C 1
ATOM 3335 O O . GLU A 1 416 ? -24.176 28.252 1.087 1 78.93 416 GLU A O 1
ATOM 3340 N N . GLY A 1 417 ? -23.946 26.761 2.64 1 80.28 417 GLY A N 1
ATOM 3341 C CA . GLY A 1 417 ? -23.804 27.755 3.692 1 80.28 417 GLY A CA 1
ATOM 3342 C C . GLY A 1 417 ? -22.555 28.603 3.547 1 80.28 417 GLY A C 1
ATOM 3343 O O . GLY A 1 417 ? -22.598 29.82 3.743 1 80.28 417 GLY A O 1
ATOM 3344 N N . GLU A 1 418 ? -21.552 28.004 3.101 1 84.46 418 GLU A N 1
ATOM 3345 C CA . GLU A 1 418 ? -20.285 28.71 2.936 1 84.46 418 GLU A CA 1
ATOM 3346 C C . GLU A 1 418 ? -20.332 29.656 1.739 1 84.46 418 GLU A C 1
ATOM 3348 O O . GLU A 1 418 ? -19.731 30.732 1.768 1 84.46 418 GLU A O 1
ATOM 3353 N N . LEU A 1 419 ? -21.127 29.263 0.799 1 86.96 419 LEU A N 1
ATOM 3354 C CA . LEU A 1 419 ? -21.26 30.115 -0.378 1 86.96 419 LEU A CA 1
ATOM 3355 C C . LEU A 1 419 ? -22.038 31.384 -0.045 1 86.96 419 LEU A C 1
ATOM 3357 O O . LEU A 1 419 ? -21.742 32.457 -0.576 1 86.96 419 LEU A O 1
ATOM 3361 N N . GLU A 1 420 ? -23.022 31.229 0.746 1 89.22 420 GLU A N 1
ATOM 3362 C CA . GLU A 1 420 ? -23.767 32.398 1.203 1 89.22 420 GLU A CA 1
ATOM 3363 C C . GLU A 1 420 ? -22.883 33.33 2.027 1 89.22 420 GLU A C 1
ATOM 3365 O O . GLU A 1 420 ? -22.955 34.552 1.881 1 89.22 420 GLU A O 1
ATOM 3370 N N . LEU A 1 421 ? -22.119 32.76 2.871 1 89.92 421 LEU A N 1
ATOM 3371 C CA . LEU A 1 421 ? -21.198 33.544 3.687 1 89.92 421 LEU A CA 1
ATOM 3372 C C . LEU A 1 421 ? -20.177 34.266 2.815 1 89.92 421 LEU A C 1
ATOM 3374 O O . LEU A 1 421 ? -19.822 35.414 3.088 1 89.92 421 LEU A O 1
ATOM 3378 N N . GLN A 1 422 ? -19.777 33.589 1.796 1 90.99 422 GLN A N 1
ATOM 3379 C CA . GLN A 1 422 ? -18.808 34.187 0.882 1 90.99 422 GLN A CA 1
ATOM 3380 C C . GLN A 1 422 ? -19.393 35.412 0.185 1 90.99 422 GLN A C 1
ATOM 3382 O O . GLN A 1 422 ? -18.707 36.422 0.014 1 90.99 422 GLN A O 1
ATOM 3387 N N . LYS A 1 423 ? -20.617 35.313 -0.14 1 92.84 423 LYS A N 1
ATOM 3388 C CA . LYS A 1 423 ? -21.29 36.438 -0.784 1 92.84 423 LYS A CA 1
ATOM 3389 C C . LYS A 1 423 ? -21.392 37.632 0.161 1 92.84 423 LYS A C 1
ATOM 3391 O O . LYS A 1 423 ? -21.214 38.778 -0.257 1 92.84 423 LYS A O 1
ATOM 3396 N N . GLN A 1 424 ? -21.635 37.358 1.337 1 93.34 424 GLN A N 1
ATOM 3397 C CA . GLN A 1 424 ? -21.728 38.426 2.327 1 93.34 424 GLN A CA 1
ATOM 3398 C C . GLN A 1 424 ? -20.381 39.119 2.516 1 93.34 424 GLN A C 1
ATOM 3400 O O . GLN A 1 424 ? -20.32 40.342 2.651 1 93.34 424 GLN A O 1
ATOM 3405 N N . ILE A 1 425 ? -19.349 38.362 2.509 1 93.88 425 ILE A N 1
ATOM 3406 C CA . ILE A 1 425 ? -18.009 38.922 2.654 1 93.88 425 ILE A CA 1
ATOM 3407 C C . ILE A 1 425 ? -17.659 39.75 1.419 1 93.88 425 ILE A C 1
ATOM 3409 O O . ILE A 1 425 ? -17.047 40.815 1.531 1 93.88 425 ILE A O 1
ATOM 3413 N N . GLU A 1 426 ? -18.118 39.266 0.322 1 93.9 426 GLU A N 1
ATOM 3414 C CA . GLU A 1 426 ? -17.891 40.006 -0.916 1 93.9 426 GLU A CA 1
ATOM 3415 C C . GLU A 1 426 ? -18.598 41.358 -0.889 1 93.9 426 GLU A C 1
ATOM 3417 O O . GLU A 1 426 ? -18.065 42.353 -1.383 1 93.9 426 GLU A O 1
ATOM 3422 N N . ASP A 1 427 ? -19.696 41.363 -0.307 1 93.8 427 ASP A N 1
ATOM 3423 C CA . ASP A 1 427 ? -20.44 42.612 -0.176 1 93.8 427 ASP A CA 1
ATOM 3424 C C . ASP A 1 427 ? -19.71 43.593 0.739 1 93.8 427 ASP A C 1
ATOM 3426 O O . ASP A 1 427 ? -19.701 44.799 0.485 1 93.8 427 ASP A O 1
ATOM 3430 N N . GLN A 1 428 ? -19.164 43.087 1.735 1 92.55 428 GLN A N 1
ATOM 3431 C CA . GLN A 1 428 ? -18.407 43.927 2.657 1 92.55 428 GLN A CA 1
ATOM 3432 C C . GLN A 1 428 ? -17.154 44.486 1.988 1 92.55 428 GLN A C 1
ATOM 3434 O O . GLN A 1 428 ? -16.78 45.638 2.222 1 92.55 428 GLN A O 1
ATOM 3439 N N . ILE A 1 429 ? -16.523 43.665 1.206 1 94.68 429 ILE A N 1
ATOM 3440 C CA . ILE A 1 429 ? -15.33 44.092 0.483 1 94.68 429 ILE A CA 1
ATOM 3441 C C . ILE A 1 429 ? -15.695 45.194 -0.509 1 94.68 429 ILE A C 1
ATOM 3443 O O . ILE A 1 429 ? -14.961 46.175 -0.654 1 94.68 429 ILE A O 1
ATOM 3447 N N . ALA A 1 430 ? -16.835 45.024 -1.081 1 91.93 430 ALA A N 1
ATOM 3448 C CA . ALA A 1 430 ? -17.299 46.004 -2.06 1 91.93 430 ALA A CA 1
ATOM 3449 C C . ALA A 1 430 ? -17.604 47.343 -1.393 1 91.93 430 ALA A C 1
ATOM 3451 O O . ALA A 1 430 ? -17.442 48.4 -2.006 1 91.93 430 ALA A O 1
ATOM 3452 N N . ALA A 1 431 ? -17.864 47.37 -0.138 1 89.75 431 ALA A N 1
ATOM 3453 C CA . ALA A 1 431 ? -18.268 48.565 0.597 1 89.75 431 ALA A CA 1
ATOM 3454 C C . ALA A 1 431 ? -17.052 49.345 1.088 1 89.75 431 ALA A C 1
ATOM 3456 O O . ALA A 1 431 ? -17.178 50.487 1.537 1 89.75 431 ALA A O 1
ATOM 3457 N N . MET A 1 432 ? -15.712 48.864 1.103 1 88.56 432 MET A N 1
ATOM 3458 C CA . MET A 1 432 ? -14.505 49.461 1.666 1 88.56 432 MET A CA 1
ATOM 3459 C C . MET A 1 432 ? -14.108 50.716 0.895 1 88.56 432 MET A C 1
ATOM 3461 O O . MET A 1 432 ? -13.348 51.545 1.399 1 88.56 432 MET A O 1
ATOM 3465 N N . GLY A 1 433 ? -14.668 51.107 -0.129 1 81.29 433 GLY A N 1
ATOM 3466 C CA . GLY A 1 433 ? -14.422 52.344 -0.854 1 81.29 433 GLY A CA 1
ATOM 3467 C C . GLY A 1 433 ? -13.047 52.399 -1.492 1 81.29 433 GLY A C 1
ATOM 3468 O O . GLY A 1 433 ? -12.625 51.447 -2.152 1 81.29 433 GLY A O 1
ATOM 3469 N N . SER A 1 434 ? -12.195 53.565 -1.261 1 81.68 434 SER A N 1
ATOM 3470 C CA . SER A 1 434 ? -10.97 53.877 -1.991 1 81.68 434 SER A CA 1
ATOM 3471 C C . SER A 1 434 ? -9.793 53.058 -1.472 1 81.68 434 SER A C 1
ATOM 3473 O O . SER A 1 434 ? -8.822 52.829 -2.196 1 81.68 434 SER A O 1
ATOM 3475 N N . SER A 1 435 ? -9.818 52.574 -0.251 1 87.1 435 SER A N 1
ATOM 3476 C CA . SER A 1 435 ? -8.693 51.855 0.336 1 87.1 435 SER A CA 1
ATOM 3477 C C . SER A 1 435 ? -8.799 50.356 0.077 1 87.1 435 SER A C 1
ATOM 3479 O O . SER A 1 435 ? -7.934 49.585 0.498 1 87.1 435 SER A O 1
ATOM 3481 N N . LYS A 1 436 ? -9.766 49.922 -0.644 1 91.88 436 LYS A N 1
ATOM 3482 C CA . LYS A 1 436 ? -10.069 48.512 -0.87 1 91.88 436 LYS A CA 1
ATOM 3483 C C . LYS A 1 436 ? -8.87 47.781 -1.465 1 91.88 436 LYS A C 1
ATOM 3485 O O . LYS A 1 436 ? -8.407 46.782 -0.91 1 91.88 436 LYS A O 1
ATOM 3490 N N . LYS A 1 437 ? -8.375 48.326 -2.565 1 93 437 LYS A N 1
ATOM 3491 C CA . LYS A 1 437 ? -7.292 47.669 -3.292 1 93 437 LYS A CA 1
ATOM 3492 C C . LYS A 1 437 ? -6.057 47.51 -2.411 1 93 437 LYS A C 1
ATOM 3494 O O . LYS A 1 437 ? -5.445 46.44 -2.378 1 93 437 LYS A O 1
ATOM 3499 N N . MET A 1 438 ? -5.697 48.503 -1.715 1 93.35 438 MET A N 1
ATOM 3500 C CA . MET A 1 438 ? -4.506 48.474 -0.872 1 93.35 438 MET A CA 1
ATOM 3501 C C . MET A 1 438 ? -4.71 47.557 0.329 1 93.35 438 MET A C 1
ATOM 3503 O O . MET A 1 438 ? -3.802 46.816 0.711 1 93.35 438 MET A O 1
ATOM 3507 N N . ALA A 1 439 ? -5.835 47.618 0.943 1 94.36 439 ALA A N 1
ATOM 3508 C CA . ALA A 1 439 ? -6.142 46.777 2.097 1 94.36 439 ALA A CA 1
ATOM 3509 C C . ALA A 1 439 ? -6.074 45.297 1.731 1 94.36 439 ALA A C 1
ATOM 3511 O O . ALA A 1 439 ? -5.526 44.49 2.484 1 94.36 439 ALA A O 1
ATOM 3512 N N . LEU A 1 440 ? -6.618 44.96 0.594 1 95.14 440 LEU A N 1
ATOM 3513 C CA . LEU A 1 440 ? -6.645 43.566 0.166 1 95.14 440 LEU A CA 1
ATOM 3514 C C . LEU A 1 440 ? -5.244 43.078 -0.187 1 95.14 440 LEU A C 1
ATOM 3516 O O . LEU A 1 440 ? -4.891 41.932 0.099 1 95.14 440 LEU A O 1
ATOM 3520 N N . ARG A 1 441 ? -4.489 43.905 -0.812 1 93.71 441 ARG A N 1
ATOM 3521 C CA . ARG A 1 441 ? -3.108 43.558 -1.134 1 93.71 441 ARG A CA 1
ATOM 3522 C C . ARG A 1 441 ? -2.297 43.306 0.133 1 93.71 441 ARG A C 1
ATOM 3524 O O . ARG A 1 441 ? -1.516 42.355 0.196 1 93.71 441 ARG A O 1
ATOM 3531 N N . ARG A 1 442 ? -2.455 44.107 1.098 1 93.36 442 ARG A N 1
ATOM 3532 C CA . ARG A 1 442 ? -1.721 43.966 2.351 1 93.36 442 ARG A CA 1
ATOM 3533 C C . ARG A 1 442 ? -2.169 42.723 3.111 1 93.36 442 ARG A C 1
ATOM 3535 O O . ARG A 1 442 ? -1.352 42.038 3.73 1 93.36 442 ARG A O 1
ATOM 3542 N N . PHE A 1 443 ? -3.464 42.501 3.056 1 94.75 443 PHE A N 1
ATOM 3543 C CA . PHE A 1 443 ? -3.968 41.284 3.681 1 94.75 443 PHE A CA 1
ATOM 3544 C C . PHE A 1 443 ? -3.284 40.053 3.098 1 94.75 443 PHE A C 1
ATOM 3546 O O . PHE A 1 443 ? -2.81 39.19 3.84 1 94.75 443 PHE A O 1
ATOM 3553 N N . ARG A 1 444 ? -3.165 40.026 1.838 1 93.35 444 ARG A N 1
ATOM 3554 C CA . ARG A 1 444 ? -2.533 38.902 1.155 1 93.35 444 ARG A CA 1
ATOM 3555 C C . ARG A 1 444 ? -1.07 38.765 1.564 1 93.35 444 ARG A C 1
ATOM 3557 O O . ARG A 1 444 ? -0.566 37.652 1.724 1 93.35 444 ARG A O 1
ATOM 3564 N N . ALA A 1 445 ? -0.469 39.81 1.723 1 91.81 445 ALA A N 1
ATOM 3565 C CA . ALA A 1 445 ? 0.933 39.804 2.132 1 91.81 445 ALA A CA 1
ATOM 3566 C C . ALA A 1 445 ? 1.087 39.282 3.558 1 91.81 445 ALA A C 1
ATOM 3568 O O . ALA A 1 445 ? 2.017 38.528 3.852 1 91.81 445 ALA A O 1
ATOM 3569 N N . ILE A 1 446 ? 0.177 39.676 4.396 1 92.23 446 ILE A N 1
ATOM 3570 C CA . ILE A 1 446 ? 0.243 39.31 5.806 1 92.23 446 ILE A CA 1
ATOM 3571 C C . ILE A 1 446 ? 0.027 37.806 5.96 1 92.23 446 ILE A C 1
ATOM 3573 O O . ILE A 1 446 ? 0.676 37.16 6.786 1 92.23 446 ILE A O 1
ATOM 3577 N N . VAL A 1 447 ? -0.844 37.281 5.091 1 91.21 447 VAL A N 1
ATOM 3578 C CA . VAL A 1 447 ? -1.193 35.874 5.257 1 91.21 447 VAL A CA 1
ATOM 3579 C C . VAL A 1 447 ? -0.361 35.019 4.304 1 91.21 447 VAL A C 1
ATOM 3581 O O . VAL A 1 447 ? -0.542 33.801 4.234 1 91.21 447 VAL A O 1
ATOM 3584 N N . GLY A 1 448 ? 0.472 35.569 3.541 1 86.61 448 GLY A N 1
ATOM 3585 C CA . GLY A 1 448 ? 1.383 34.851 2.663 1 86.61 448 GLY A CA 1
ATOM 3586 C C . GLY A 1 448 ? 0.695 34.253 1.45 1 86.61 448 GLY A C 1
ATOM 3587 O O . GLY A 1 448 ? 1.026 33.144 1.027 1 86.61 448 GLY A O 1
ATOM 3588 N N . GLN A 1 449 ? -0.332 34.911 0.889 1 86.89 449 GLN A N 1
ATOM 3589 C CA . GLN A 1 449 ? -1.103 34.422 -0.249 1 86.89 449 GLN A CA 1
ATOM 3590 C C . GLN A 1 449 ? -1.17 35.468 -1.358 1 86.89 449 GLN A C 1
ATOM 3592 O O . GLN A 1 449 ? -2.252 35.786 -1.855 1 86.89 449 GLN A O 1
ATOM 3597 N N . GLU A 1 450 ? -0.082 35.959 -1.758 1 83.41 450 GLU A N 1
ATOM 3598 C CA . GLU A 1 450 ? -0.022 37.028 -2.751 1 83.41 450 GLU A CA 1
ATOM 3599 C C . GLU A 1 450 ? -0.653 36.591 -4.07 1 83.41 450 GLU A C 1
ATOM 3601 O O . GLU A 1 450 ? -1.278 37.398 -4.762 1 83.41 450 GLU A O 1
ATOM 3606 N N . HIS A 1 451 ? -0.571 35.34 -4.464 1 78.89 451 HIS A N 1
ATOM 3607 C CA . HIS A 1 451 ? -1.17 34.834 -5.694 1 78.89 451 HIS A CA 1
ATOM 3608 C C . HIS A 1 451 ? -2.138 33.692 -5.407 1 78.89 451 HIS A C 1
ATOM 3610 O O . HIS A 1 451 ? -2.239 32.746 -6.192 1 78.89 451 HIS A O 1
ATOM 3616 N N . GLY A 1 452 ? -2.85 33.876 -4.363 1 83.89 452 GLY A N 1
ATOM 3617 C CA . GLY A 1 452 ? -3.714 32.787 -3.935 1 83.89 452 GLY A CA 1
ATOM 3618 C C . GLY A 1 452 ? -5.166 32.987 -4.327 1 83.89 452 GLY A C 1
ATOM 3619 O O . GLY A 1 452 ? -5.457 33.546 -5.386 1 83.89 452 GLY A O 1
ATOM 3620 N N . LEU A 1 453 ? -6.076 32.544 -3.603 1 89.15 453 LEU A N 1
ATOM 3621 C CA . LEU A 1 453 ? -7.521 32.572 -3.801 1 89.15 453 LEU A CA 1
ATOM 3622 C C . LEU A 1 453 ? -8.07 33.98 -3.601 1 89.15 453 LEU A C 1
ATOM 3624 O O . LEU A 1 453 ? -7.408 34.829 -3 1 89.15 453 LEU A O 1
ATOM 3628 N N . PRO A 1 454 ? -9.255 34.169 -4.168 1 90.27 454 PRO A N 1
ATOM 3629 C CA . PRO A 1 454 ? -9.899 35.439 -3.828 1 90.27 454 PRO A CA 1
ATOM 3630 C C . PRO A 1 454 ? -10.022 35.654 -2.321 1 90.27 454 PRO A C 1
ATOM 3632 O O . PRO A 1 454 ? -10.278 34.704 -1.577 1 90.27 454 PRO A O 1
ATOM 3635 N N . VAL A 1 455 ? -9.887 36.881 -1.923 1 93.99 455 VAL A N 1
ATOM 3636 C CA . VAL A 1 455 ? -9.834 37.226 -0.506 1 93.99 455 VAL A CA 1
ATOM 3637 C C . VAL A 1 455 ? -11.103 36.743 0.191 1 93.99 455 VAL A C 1
ATOM 3639 O O . VAL A 1 455 ? -11.055 36.292 1.338 1 93.99 455 VAL A O 1
ATOM 3642 N N . SER A 1 456 ? -12.267 36.807 -0.513 1 93.24 456 SER A N 1
ATOM 3643 C CA . SER A 1 456 ? -13.517 36.349 0.085 1 93.24 456 SER A CA 1
ATOM 3644 C C . SER A 1 456 ? -13.446 34.87 0.45 1 93.24 456 SER A C 1
ATOM 3646 O O . SER A 1 456 ? -13.896 34.468 1.526 1 93.24 456 SER A O 1
ATOM 3648 N N . LYS A 1 457 ? -12.888 34.133 -0.382 1 91.42 457 LYS A N 1
ATOM 3649 C CA . LYS A 1 457 ? -12.738 32.704 -0.127 1 91.42 457 LYS A CA 1
ATOM 3650 C C . LYS A 1 457 ? -11.671 32.443 0.933 1 91.42 457 LYS A C 1
ATOM 3652 O O . LYS A 1 457 ? -11.817 31.539 1.758 1 91.42 457 LYS A O 1
ATOM 3657 N N . LEU A 1 458 ? -10.594 33.233 0.87 1 92.52 458 LEU A N 1
ATOM 3658 C CA . LEU A 1 458 ? -9.51 33.092 1.836 1 92.52 458 LEU A CA 1
ATOM 3659 C C . LEU A 1 458 ? -10.012 33.328 3.256 1 92.52 458 LEU A C 1
ATOM 3661 O O . LEU A 1 458 ? -9.663 32.584 4.175 1 92.52 458 LEU A O 1
ATOM 3665 N N . LEU A 1 459 ? -10.82 34.305 3.426 1 93.52 459 LEU A N 1
ATOM 3666 C CA . LEU A 1 459 ? -11.353 34.664 4.736 1 93.52 459 LEU A CA 1
ATOM 3667 C C . LEU A 1 459 ? -12.276 33.572 5.265 1 93.52 459 LEU A C 1
ATOM 3669 O O . LEU A 1 459 ? -12.44 33.426 6.479 1 93.52 459 LEU A O 1
ATOM 3673 N N . LEU A 1 460 ? -12.766 32.841 4.347 1 91.06 460 LEU A N 1
ATOM 3674 C CA . LEU A 1 460 ? -13.655 31.755 4.746 1 91.06 460 LEU A CA 1
ATOM 3675 C C . LEU A 1 460 ? -12.859 30.507 5.112 1 91.06 460 LEU A C 1
ATOM 3677 O O . LEU A 1 460 ? -13.285 29.72 5.96 1 91.06 460 LEU A O 1
ATOM 3681 N N . LEU A 1 461 ? -11.731 30.349 4.482 1 90.02 461 LEU A N 1
ATOM 3682 C CA . LEU A 1 461 ? -11.006 29.089 4.608 1 90.02 461 LEU A CA 1
ATOM 3683 C C . LEU A 1 461 ? -9.973 29.166 5.728 1 90.02 461 LEU A C 1
ATOM 3685 O O . LEU A 1 461 ? -9.606 28.143 6.311 1 90.02 461 LEU A O 1
ATOM 3689 N N . LEU A 1 462 ? -9.463 30.34 6.054 1 91.99 462 LEU A N 1
ATOM 3690 C CA . LEU A 1 462 ? -8.505 30.481 7.145 1 91.99 462 LEU A CA 1
ATOM 3691 C C . LEU A 1 462 ? -9.151 30.141 8.484 1 91.99 462 LEU A C 1
ATOM 3693 O O . LEU A 1 462 ? -10.319 30.464 8.714 1 91.99 462 LEU A O 1
ATOM 3697 N N . PRO A 1 463 ? -8.415 29.536 9.358 1 90.99 463 PRO A N 1
ATOM 3698 C CA . PRO A 1 463 ? -8.983 29.206 10.667 1 90.99 463 PRO A CA 1
ATOM 3699 C C . PRO A 1 463 ? -9.369 30.445 11.472 1 90.99 463 PRO A C 1
ATOM 3701 O O . PRO A 1 463 ? -8.665 31.457 11.43 1 90.99 463 PRO A O 1
ATOM 3704 N N . LEU A 1 464 ? -10.424 30.261 12.237 1 91.47 464 LEU A N 1
ATOM 3705 C CA . LEU A 1 464 ? -10.883 31.369 13.067 1 91.47 464 LEU A CA 1
ATOM 3706 C C . LEU A 1 464 ? -9.803 31.789 14.059 1 91.47 464 LEU A C 1
ATOM 3708 O O . LEU A 1 464 ? -9.652 32.976 14.353 1 91.47 464 LEU A O 1
ATOM 3712 N N . GLU A 1 465 ? -9.068 30.868 14.576 1 90.67 465 GLU A N 1
ATOM 3713 C CA . GLU A 1 465 ? -7.998 31.187 15.517 1 90.67 465 GLU A CA 1
ATOM 3714 C C . GLU A 1 465 ? -6.922 32.045 14.858 1 90.67 465 GLU A C 1
ATOM 3716 O O . GLU A 1 465 ? -6.343 32.924 15.499 1 90.67 465 GLU A O 1
ATOM 3721 N N . TYR A 1 466 ? -6.707 31.719 13.656 1 94.07 466 TYR A N 1
ATOM 3722 C CA . TYR A 1 466 ? -5.729 32.482 12.888 1 94.07 466 TYR A CA 1
ATOM 3723 C C . TYR A 1 466 ? -6.206 33.913 12.666 1 94.07 466 TYR A C 1
ATOM 3725 O O . TYR A 1 466 ? -5.444 34.864 12.855 1 94.07 466 TYR A O 1
ATOM 3733 N N . LEU A 1 467 ? -7.436 34.058 12.329 1 95.31 467 LEU A N 1
ATOM 3734 C CA . LEU A 1 467 ? -8.006 35.38 12.093 1 95.31 467 LEU A CA 1
ATOM 3735 C C . LEU A 1 467 ? -8.066 36.185 13.387 1 95.31 467 LEU A C 1
ATOM 3737 O O . LEU A 1 467 ? -7.807 37.391 13.385 1 95.31 467 LEU A O 1
ATOM 3741 N N . ASN A 1 468 ? -8.384 35.501 14.415 1 95.27 468 ASN A N 1
ATOM 3742 C CA . ASN A 1 468 ? -8.431 36.169 15.711 1 95.27 468 ASN A CA 1
ATOM 3743 C C . ASN A 1 468 ? -7.049 36.654 16.141 1 95.27 468 ASN A C 1
ATOM 3745 O O . ASN A 1 468 ? -6.921 37.72 16.745 1 95.27 468 ASN A O 1
ATOM 3749 N N . LEU A 1 469 ? -6.113 35.89 15.896 1 95.49 469 LEU A N 1
ATOM 3750 C CA . LEU A 1 469 ? -4.742 36.302 16.178 1 95.49 469 LEU A CA 1
ATOM 3751 C C . LEU A 1 469 ? -4.369 37.541 15.371 1 95.49 469 LEU A C 1
ATOM 3753 O O . LEU A 1 469 ? -3.769 38.477 15.904 1 95.49 469 LEU A O 1
ATOM 3757 N N . LEU A 1 470 ? -4.692 37.514 14.142 1 95.84 470 LEU A N 1
ATOM 3758 C CA . LEU A 1 470 ? -4.407 38.648 13.27 1 95.84 470 LEU A CA 1
ATOM 3759 C C . LEU A 1 470 ? -5.144 39.896 13.743 1 95.84 470 LEU A C 1
ATOM 3761 O O . LEU A 1 470 ? -4.57 40.987 13.774 1 95.84 470 LEU A O 1
ATOM 3765 N N . LEU A 1 471 ? -6.391 39.714 14.111 1 95.95 471 LEU A N 1
ATOM 3766 C CA . LEU A 1 471 ? -7.191 40.806 14.655 1 95.95 471 LEU A CA 1
ATOM 3767 C C . LEU A 1 471 ? -6.523 41.407 15.887 1 95.95 471 LEU A C 1
ATOM 3769 O O . LEU A 1 471 ? -6.392 42.629 15.993 1 95.95 471 LEU A O 1
ATOM 3773 N N . TYR A 1 472 ? -6.143 40.573 16.726 1 95.58 472 TYR A N 1
ATOM 3774 C CA . TYR A 1 472 ? -5.535 41.017 17.975 1 95.58 472 TYR A CA 1
ATOM 3775 C C . TYR A 1 472 ? -4.23 41.758 17.714 1 95.58 472 TYR A C 1
ATOM 3777 O O . TYR A 1 472 ? -3.976 42.81 18.306 1 95.58 472 TYR A O 1
ATOM 3785 N N . LEU A 1 473 ? -3.473 41.231 16.848 1 95.75 473 LEU A N 1
ATOM 3786 C CA . LEU A 1 473 ? -2.187 41.824 16.498 1 95.75 473 LEU A CA 1
ATOM 3787 C C . LEU A 1 473 ? -2.373 43.224 15.922 1 95.75 473 LEU A C 1
ATOM 3789 O O . LEU A 1 473 ? -1.667 44.158 16.308 1 95.75 473 LEU A O 1
ATOM 3793 N N . ILE A 1 474 ? -3.307 43.392 15.048 1 95.68 474 ILE A N 1
ATOM 3794 C CA . ILE A 1 474 ? -3.564 44.673 14.4 1 95.68 474 ILE A CA 1
ATOM 3795 C C . ILE A 1 474 ? -4.148 45.656 15.413 1 95.68 474 ILE A C 1
ATOM 3797 O O . ILE A 1 474 ? -3.776 46.832 15.432 1 95.68 474 ILE A O 1
ATOM 3801 N N . GLU A 1 475 ? -5.02 45.179 16.248 1 95.03 475 GLU A N 1
ATOM 3802 C CA . GLU A 1 475 ? -5.592 46.025 17.292 1 95.03 475 GLU A CA 1
ATOM 3803 C C . GLU A 1 475 ? -4.506 46.58 18.209 1 95.03 475 GLU A C 1
ATOM 3805 O O . GLU A 1 475 ? -4.506 47.771 18.528 1 95.03 475 GLU A O 1
ATOM 3810 N N . LEU A 1 476 ? -3.66 45.716 18.624 1 94.56 476 LEU A N 1
ATOM 3811 C CA . LEU A 1 476 ? -2.576 46.137 19.505 1 94.56 476 LEU A CA 1
ATOM 3812 C C . LEU A 1 476 ? -1.678 47.158 18.814 1 94.56 476 LEU A C 1
ATOM 3814 O O . LEU A 1 476 ? -1.273 48.149 19.425 1 94.56 476 LEU A O 1
ATOM 3818 N N . PHE A 1 477 ? -1.354 46.944 17.606 1 95.01 477 PHE A N 1
ATOM 3819 C CA . PHE A 1 477 ? -0.479 47.847 16.866 1 95.01 477 PHE A CA 1
ATOM 3820 C C . PHE A 1 477 ? -1.125 49.218 16.709 1 95.01 477 PHE A C 1
ATOM 3822 O O . PHE A 1 477 ? -0.468 50.244 16.896 1 95.01 477 PHE A O 1
ATOM 3829 N N . LEU A 1 478 ? -2.382 49.24 16.371 1 93.71 478 LEU A N 1
ATOM 3830 C CA . LEU A 1 478 ? -3.098 50.497 16.183 1 93.71 478 LEU A CA 1
ATOM 3831 C C . LEU A 1 478 ? -3.23 51.25 17.502 1 93.71 478 LEU A C 1
ATOM 3833 O O . LEU A 1 478 ? -3.146 52.48 17.531 1 93.71 478 LEU A O 1
ATOM 3837 N N . LYS A 1 479 ? -3.454 50.489 18.53 1 90.74 479 LYS A N 1
ATOM 3838 C CA . LYS A 1 479 ? -3.551 51.097 19.854 1 90.74 479 LYS A CA 1
ATOM 3839 C C . LYS A 1 479 ? -2.233 51.752 20.256 1 90.74 479 LYS A C 1
ATOM 3841 O O . LYS A 1 479 ? -2.227 52.811 20.888 1 90.74 479 LYS A O 1
ATOM 3846 N N . CYS A 1 480 ? -1.162 51.183 19.879 1 88.8 480 CYS A N 1
ATOM 3847 C CA . CYS A 1 480 ? 0.161 51.687 20.231 1 88.8 480 CYS A CA 1
ATOM 3848 C C . CYS A 1 480 ? 0.562 52.846 19.326 1 88.8 480 CYS A C 1
ATOM 3850 O O . CYS A 1 480 ? 1.335 53.716 19.73 1 88.8 480 CYS A O 1
ATOM 3852 N N . SER A 1 481 ? 0.166 52.913 18.179 1 84.54 481 SER A N 1
ATOM 3853 C CA . SER A 1 481 ? 0.608 53.896 17.195 1 84.54 481 SER A CA 1
ATOM 3854 C C . SER A 1 481 ? -0.256 55.152 17.242 1 84.54 481 SER A C 1
ATOM 3856 O O . SER A 1 481 ? 0.17 56.222 16.801 1 84.54 481 SER A O 1
ATOM 3858 N N . THR A 1 482 ? -1.47 55.112 17.609 1 72.14 482 THR A N 1
ATOM 3859 C CA . THR A 1 482 ? -2.332 56.287 17.672 1 72.14 482 THR A CA 1
ATOM 3860 C C . THR A 1 482 ? -2.783 56.55 19.106 1 72.14 482 THR A C 1
ATOM 3862 O O . THR A 1 482 ? -3.853 56.097 19.519 1 72.14 482 THR A O 1
ATOM 3865 N N . PRO A 1 483 ? -1.897 56.911 20.022 1 55.92 483 PRO A N 1
ATOM 3866 C CA . PRO A 1 483 ? -2.288 57.1 21.421 1 55.92 483 PRO A CA 1
ATOM 3867 C C . PRO A 1 483 ? -3.644 57.789 21.566 1 55.92 483 PRO A C 1
ATOM 3869 O O . PRO A 1 483 ? -4.323 57.614 22.581 1 55.92 483 PRO A O 1
ATOM 3872 N N . ALA A 1 484 ? -4.053 58.605 20.805 1 49.78 484 ALA A N 1
ATOM 3873 C CA . ALA A 1 484 ? -5.342 59.282 20.925 1 49.78 484 ALA A CA 1
ATOM 3874 C C . ALA A 1 484 ? -6.496 58.309 20.699 1 49.78 484 ALA A C 1
ATOM 3876 O O . ALA A 1 484 ? -7.594 58.505 21.225 1 49.78 484 ALA A O 1
ATOM 3877 N N . LEU A 1 485 ? -6.431 57.235 20.002 1 43.65 485 LEU A N 1
ATOM 3878 C CA . LEU A 1 485 ? -7.516 56.337 19.624 1 43.65 485 LEU A CA 1
ATOM 3879 C C . LEU A 1 485 ? -7.792 55.323 20.729 1 43.65 485 LEU A C 1
ATOM 3881 O O . LEU A 1 485 ? -8.793 54.603 20.681 1 43.65 485 LEU A O 1
ATOM 3885 N N . ALA A 1 486 ? -7.058 55.006 21.695 1 44 486 ALA A N 1
ATOM 3886 C CA . ALA A 1 486 ? -7.277 54.151 22.859 1 44 486 ALA A CA 1
ATOM 3887 C C . ALA A 1 486 ? -8.427 54.675 23.715 1 44 486 ALA A C 1
ATOM 3889 O O . ALA A 1 486 ? -8.943 53.959 24.577 1 44 486 ALA A O 1
ATOM 3890 N N . GLU A 1 487 ? -8.691 55.893 23.795 1 37.83 487 GLU A N 1
ATOM 3891 C CA . GLU A 1 487 ? -9.715 56.445 24.678 1 37.83 487 GLU A CA 1
ATOM 3892 C C . GLU A 1 487 ? -11.115 56.08 24.195 1 37.83 487 GLU A C 1
ATOM 3894 O O . GLU A 1 487 ? -12.099 56.301 24.904 1 37.83 487 GLU A O 1
ATOM 3899 N N . ILE A 1 488 ? -11.357 55.863 22.959 1 36.26 488 ILE A N 1
ATOM 3900 C CA . ILE A 1 488 ? -12.763 55.797 22.578 1 36.26 488 ILE A CA 1
ATOM 3901 C C . ILE A 1 488 ? -13.293 54.383 22.803 1 36.26 488 ILE A C 1
ATOM 3903 O O . ILE A 1 488 ? -14.505 54.174 22.892 1 36.26 488 ILE A O 1
ATOM 3907 N N . HIS A 1 489 ? -12.793 53.218 22.44 1 34.93 489 HIS A N 1
ATOM 3908 C CA . HIS A 1 489 ? -13.563 51.994 22.636 1 34.93 489 HIS A CA 1
ATOM 3909 C C . HIS A 1 489 ? -13.193 51.316 23.951 1 34.93 489 HIS A C 1
ATOM 3911 O O . HIS A 1 489 ? -12.012 51.217 24.293 1 34.93 489 HIS A O 1
ATOM 3917 N N . MET B 1 1 ? 4.365 -26.381 27.98 1 23.59 1 MET B N 1
ATOM 3918 C CA . MET B 1 1 ? 3.134 -26.13 27.236 1 23.59 1 MET B CA 1
ATOM 3919 C C . MET B 1 1 ? 3.439 -25.548 25.86 1 23.59 1 MET B C 1
ATOM 3921 O O . MET B 1 1 ? 4.019 -24.466 25.753 1 23.59 1 MET B O 1
ATOM 3925 N N . GLN B 1 2 ? 3.897 -26.177 24.91 1 35.1 2 GLN B N 1
ATOM 3926 C CA . GLN B 1 2 ? 4.323 -25.79 23.569 1 35.1 2 GLN B CA 1
ATOM 3927 C C . GLN B 1 2 ? 3.344 -24.8 22.945 1 35.1 2 GLN B C 1
ATOM 3929 O O . GLN B 1 2 ? 2.166 -25.116 22.761 1 35.1 2 GLN B O 1
ATOM 3934 N N . ILE B 1 3 ? 3.315 -23.579 23.314 1 42.07 3 ILE B N 1
ATOM 3935 C CA . ILE B 1 3 ? 2.391 -22.552 22.846 1 42.07 3 ILE B CA 1
ATOM 3936 C C . ILE B 1 3 ? 2.125 -22.738 21.354 1 42.07 3 ILE B C 1
ATOM 3938 O O . ILE B 1 3 ? 3.048 -22.665 20.538 1 42.07 3 ILE B O 1
ATOM 3942 N N . ASN B 1 4 ? 1.161 -23.692 20.956 1 56.52 4 ASN B N 1
ATOM 3943 C CA . ASN B 1 4 ? 0.628 -24.029 19.64 1 56.52 4 ASN B CA 1
ATOM 3944 C C . ASN B 1 4 ? 0.267 -22.778 18.844 1 56.52 4 ASN B C 1
ATOM 3946 O O . ASN B 1 4 ? -0.821 -22.225 19.009 1 56.52 4 ASN B O 1
ATOM 3950 N N . ASN B 1 5 ? 1.376 -22.084 18.261 1 86.6 5 ASN B N 1
ATOM 3951 C CA . ASN B 1 5 ? 1.26 -20.856 17.481 1 86.6 5 ASN B CA 1
ATOM 3952 C C . ASN B 1 5 ? 0.841 -21.144 16.042 1 86.6 5 ASN B C 1
ATOM 3954 O O . ASN B 1 5 ? 1.475 -21.947 15.355 1 86.6 5 ASN B O 1
ATOM 3958 N N . LEU B 1 6 ? -0.338 -20.805 15.747 1 94.35 6 LEU B N 1
ATOM 3959 C CA . LEU B 1 6 ? -0.965 -21.004 14.445 1 94.35 6 LEU B CA 1
ATOM 3960 C C . LEU B 1 6 ? 0.047 -20.817 13.32 1 94.35 6 LEU B C 1
ATOM 3962 O O . LEU B 1 6 ? 0.118 -21.636 12.401 1 94.35 6 LEU B O 1
ATOM 3966 N N . TYR B 1 7 ? 0.924 -19.942 13.443 1 96.64 7 TYR B N 1
ATOM 3967 C CA . TYR B 1 7 ? 1.85 -19.583 12.375 1 96.64 7 TYR B CA 1
ATOM 3968 C C . TYR B 1 7 ? 3.015 -20.564 12.312 1 96.64 7 TYR B C 1
ATOM 3970 O O . TYR B 1 7 ? 3.406 -21.003 11.229 1 96.64 7 TYR B O 1
ATOM 3978 N N . HIS B 1 8 ? 3.49 -20.937 13.462 1 95.74 8 HIS B N 1
ATOM 3979 C CA . HIS B 1 8 ? 4.569 -21.918 13.508 1 95.74 8 HIS B CA 1
ATOM 3980 C C . HIS B 1 8 ? 4.091 -23.285 13.03 1 95.74 8 HIS B C 1
ATOM 3982 O O . HIS B 1 8 ? 4.841 -24.016 12.377 1 95.74 8 HIS B O 1
ATOM 3988 N N . ASN B 1 9 ? 2.848 -23.555 13.392 1 96.87 9 ASN B N 1
ATOM 3989 C CA . ASN B 1 9 ? 2.274 -24.816 12.933 1 96.87 9 ASN B CA 1
ATOM 3990 C C . ASN B 1 9 ? 2.145 -24.852 11.413 1 96.87 9 ASN B C 1
ATOM 3992 O O . ASN B 1 9 ? 2.347 -25.898 10.794 1 96.87 9 ASN B O 1
ATOM 3996 N N . ALA B 1 10 ? 1.779 -23.755 10.823 1 97.32 10 ALA B N 1
ATOM 3997 C CA . ALA B 1 10 ? 1.691 -23.679 9.367 1 97.32 10 ALA B CA 1
ATOM 3998 C C . ALA B 1 10 ? 3.054 -23.913 8.722 1 97.32 10 ALA B C 1
ATOM 4000 O O . ALA B 1 10 ? 3.171 -24.677 7.761 1 97.32 10 ALA B O 1
ATOM 4001 N N . VAL B 1 11 ? 4.075 -23.269 9.283 1 97.32 11 VAL B N 1
ATOM 4002 C CA . VAL B 1 11 ? 5.426 -23.423 8.754 1 97.32 11 VAL B CA 1
ATOM 4003 C C . VAL B 1 11 ? 5.856 -24.885 8.852 1 97.32 11 VAL B C 1
ATOM 4005 O O . VAL B 1 11 ? 6.416 -25.439 7.903 1 97.32 11 VAL B O 1
ATOM 4008 N N . ALA B 1 12 ? 5.543 -25.495 10.004 1 97.49 12 ALA B N 1
ATOM 4009 C CA . ALA B 1 12 ? 5.894 -26.899 10.202 1 97.49 12 ALA B CA 1
ATOM 4010 C C . ALA B 1 12 ? 5.137 -27.796 9.227 1 97.49 12 ALA B C 1
ATOM 4012 O O . ALA B 1 12 ? 5.714 -28.719 8.647 1 97.49 12 ALA B O 1
ATOM 4013 N N . HIS B 1 13 ? 3.915 -27.509 9.041 1 97.63 13 HIS B N 1
ATOM 4014 C CA . HIS B 1 13 ? 3.051 -28.317 8.187 1 97.63 13 HIS B CA 1
ATOM 4015 C C . HIS B 1 13 ? 3.541 -28.311 6.743 1 97.63 13 HIS B C 1
ATOM 4017 O O . HIS B 1 13 ? 3.523 -29.346 6.073 1 97.63 13 HIS B O 1
ATOM 4023 N N . PHE B 1 14 ? 4.013 -27.171 6.254 1 97.68 14 PHE B N 1
ATOM 4024 C CA . PHE B 1 14 ? 4.367 -27.027 4.847 1 97.68 14 PHE B CA 1
ATOM 4025 C C . PHE B 1 14 ? 5.877 -27.109 4.657 1 97.68 14 PHE B C 1
ATOM 4027 O O . PHE B 1 14 ? 6.408 -26.637 3.65 1 97.68 14 PHE B O 1
ATOM 4034 N N . SER B 1 15 ? 6.609 -27.592 5.53 1 95.9 15 SER B N 1
ATOM 4035 C CA . SER B 1 15 ? 8.067 -27.576 5.575 1 95.9 15 SER B CA 1
ATOM 4036 C C . SER B 1 15 ? 8.666 -28.074 4.264 1 95.9 15 SER B C 1
ATOM 4038 O O . SER B 1 15 ? 9.683 -27.552 3.802 1 95.9 15 SER B O 1
ATOM 4040 N N . ASN B 1 16 ? 8.018 -29.005 3.588 1 94.56 16 ASN B N 1
ATOM 4041 C CA . ASN B 1 16 ? 8.599 -29.615 2.396 1 94.56 16 ASN B CA 1
ATOM 4042 C C . ASN B 1 16 ? 7.957 -29.076 1.121 1 94.56 16 ASN B C 1
ATOM 4044 O O . ASN B 1 16 ? 8.149 -29.636 0.04 1 94.56 16 ASN B O 1
ATOM 4048 N N . GLN B 1 17 ? 7.238 -28.089 1.214 1 95.3 17 GLN B N 1
ATOM 4049 C CA . GLN B 1 17 ? 6.562 -27.5 0.064 1 95.3 17 GLN B CA 1
ATOM 4050 C C . GLN B 1 17 ? 7.185 -26.159 -0.314 1 95.3 17 GLN B C 1
ATOM 4052 O O . GLN B 1 17 ? 7.165 -25.214 0.478 1 95.3 17 GLN B O 1
ATOM 4057 N N . PRO B 1 18 ? 7.711 -26.026 -1.481 1 95.73 18 PRO B N 1
ATOM 4058 C CA . PRO B 1 18 ? 8.388 -24.783 -1.86 1 95.73 18 PRO B CA 1
ATOM 4059 C C . PRO B 1 18 ? 7.417 -23.627 -2.084 1 95.73 18 PRO B C 1
ATOM 4061 O O . PRO B 1 18 ? 7.709 -22.489 -1.708 1 95.73 18 PRO B O 1
ATOM 4064 N N . ILE B 1 19 ? 6.284 -23.895 -2.693 1 96.63 19 ILE B N 1
ATOM 4065 C CA . ILE B 1 19 ? 5.265 -22.894 -2.99 1 96.63 19 ILE B CA 1
ATOM 4066 C C . ILE B 1 19 ? 3.991 -23.207 -2.209 1 96.63 19 ILE B C 1
ATOM 4068 O O . ILE B 1 19 ? 3.511 -24.343 -2.222 1 96.63 19 ILE B O 1
ATOM 4072 N N . VAL B 1 20 ? 3.507 -22.292 -1.459 1 97.84 20 VAL B N 1
ATOM 4073 C CA . VAL B 1 20 ? 2.29 -22.443 -0.669 1 97.84 20 VAL B CA 1
ATOM 4074 C C . VAL B 1 20 ? 1.265 -21.394 -1.094 1 97.84 20 VAL B C 1
ATOM 4076 O O . VAL B 1 20 ? 1.586 -20.208 -1.196 1 97.84 20 VAL B O 1
ATOM 4079 N N . THR B 1 21 ? 0.052 -21.746 -1.387 1 98.2 21 THR B N 1
ATOM 4080 C CA . THR B 1 21 ? -1.032 -20.828 -1.719 1 98.2 21 THR B CA 1
ATOM 4081 C C . THR B 1 21 ? -1.986 -20.669 -0.539 1 98.2 21 THR B C 1
ATOM 4083 O O . THR B 1 21 ? -2.536 -21.653 -0.041 1 98.2 21 THR B O 1
ATOM 4086 N N . ILE B 1 22 ? -2.125 -19.495 -0.08 1 98.5 22 ILE B N 1
ATOM 4087 C CA . ILE B 1 22 ? -3.024 -19.164 1.02 1 98.5 22 ILE B CA 1
ATOM 4088 C C . ILE B 1 22 ? -4.181 -18.313 0.503 1 98.5 22 ILE B C 1
ATOM 4090 O O . ILE B 1 22 ? -3.978 -17.405 -0.307 1 98.5 22 ILE B O 1
ATOM 4094 N N . ALA B 1 23 ? -5.407 -18.613 0.996 1 98.03 23 ALA B N 1
ATOM 4095 C CA . ALA B 1 23 ? -6.564 -17.877 0.492 1 98.03 23 ALA B CA 1
ATOM 4096 C C . ALA B 1 23 ? -7.449 -17.395 1.638 1 98.03 23 ALA B C 1
ATOM 4098 O O . ALA B 1 23 ? -7.4 -17.943 2.742 1 98.03 23 ALA B O 1
ATOM 4099 N N . THR B 1 24 ? -8.08 -16.321 1.381 1 97.36 24 THR B N 1
ATOM 4100 C CA . THR B 1 24 ? -9.214 -15.838 2.161 1 97.36 24 THR B CA 1
ATOM 4101 C C . THR B 1 24 ? -10.429 -15.612 1.265 1 97.36 24 THR B C 1
ATOM 4103 O O . THR B 1 24 ? -10.29 -15.461 0.05 1 97.36 24 THR B O 1
ATOM 4106 N N . GLY B 1 25 ? -11.625 -15.68 1.843 1 94.72 25 GLY B N 1
ATOM 4107 C CA . GLY B 1 25 ? -12.848 -15.465 1.086 1 94.72 25 GLY B CA 1
ATOM 4108 C C . GLY B 1 25 ? -13.782 -14.461 1.736 1 94.72 25 GLY B C 1
ATOM 4109 O O . GLY B 1 25 ? -13.9 -14.418 2.962 1 94.72 25 GLY B O 1
ATOM 4110 N N . ALA B 1 26 ? -14.34 -13.657 0.943 1 94.63 26 ALA B N 1
ATOM 4111 C CA . ALA B 1 26 ? -15.368 -12.732 1.414 1 94.63 26 ALA B CA 1
ATOM 4112 C C . ALA B 1 26 ? -16.308 -12.334 0.28 1 94.63 26 ALA B C 1
ATOM 4114 O O . ALA B 1 26 ? -15.999 -12.545 -0.895 1 94.63 26 ALA B O 1
ATOM 4115 N N . THR B 1 27 ? -17.477 -11.903 0.622 1 96.32 27 THR B N 1
ATOM 4116 C CA . THR B 1 27 ? -18.388 -11.251 -0.312 1 96.32 27 THR B CA 1
ATOM 4117 C C . THR B 1 27 ? -18.273 -9.733 -0.21 1 96.32 27 THR B C 1
ATOM 4119 O O . THR B 1 27 ? -18.656 -9.143 0.803 1 96.32 27 THR B O 1
ATOM 4122 N N . CYS B 1 28 ? -17.846 -9.091 -1.268 1 96.09 28 CYS B N 1
ATOM 4123 C CA . CYS B 1 28 ? -17.63 -7.649 -1.246 1 96.09 28 CYS B CA 1
ATOM 4124 C C . CYS B 1 28 ? -18.912 -6.9 -1.591 1 96.09 28 CYS B C 1
ATOM 4126 O O . CYS B 1 28 ? -18.966 -6.177 -2.587 1 96.09 28 CYS B O 1
ATOM 4128 N N . ALA B 1 29 ? -19.851 -6.988 -0.703 1 97.03 29 ALA B N 1
ATOM 4129 C CA . ALA B 1 29 ? -21.13 -6.308 -0.889 1 97.03 29 ALA B CA 1
ATOM 4130 C C . ALA B 1 29 ? -21.117 -4.927 -0.24 1 97.03 29 ALA B C 1
ATOM 4132 O O . ALA B 1 29 ? -21.955 -4.078 -0.554 1 97.03 29 ALA B O 1
ATOM 4133 N N . PHE B 1 30 ? -20.234 -4.724 0.639 1 95.23 30 PHE B N 1
ATOM 4134 C CA . PHE B 1 30 ? -19.96 -3.477 1.343 1 95.23 30 PHE B CA 1
ATOM 4135 C C . PHE B 1 30 ? -18.527 -3.451 1.863 1 95.23 30 PHE B C 1
ATOM 4137 O O . PHE B 1 30 ? -17.836 -4.472 1.842 1 95.23 30 PHE B O 1
ATOM 4144 N N . ALA B 1 31 ? -18.033 -2.445 2.216 1 90.86 31 ALA B N 1
ATOM 4145 C CA . ALA B 1 31 ? -16.635 -2.304 2.614 1 90.86 31 ALA B CA 1
ATOM 4146 C C . ALA B 1 31 ? -16.382 -2.958 3.97 1 90.86 31 ALA B C 1
ATOM 4148 O O . ALA B 1 31 ? -15.289 -3.468 4.226 1 90.86 31 ALA B O 1
ATOM 4149 N N . GLY B 1 32 ? -17.376 -3.014 4.787 1 87.62 32 GLY B N 1
ATOM 4150 C CA . GLY B 1 32 ? -17.194 -3.533 6.134 1 87.62 32 GLY B CA 1
ATOM 4151 C C . GLY B 1 32 ? -16.339 -2.636 7.009 1 87.62 32 GLY B C 1
ATOM 4152 O O . GLY B 1 32 ? -16.089 -1.479 6.664 1 87.62 32 GLY B O 1
ATOM 4153 N N . ASP B 1 33 ? -16.04 -3.139 8.26 1 90.51 33 ASP B N 1
ATOM 4154 C CA . ASP B 1 33 ? -15.152 -2.425 9.173 1 90.51 33 ASP B CA 1
ATOM 4155 C C . ASP B 1 33 ? -13.972 -3.301 9.588 1 90.51 33 ASP B C 1
ATOM 4157 O O . ASP B 1 33 ? -13.665 -4.294 8.925 1 90.51 33 ASP B O 1
ATOM 4161 N N . GLU B 1 34 ? -13.213 -2.908 10.513 1 92.65 34 GLU B N 1
ATOM 4162 C CA . GLU B 1 34 ? -11.936 -3.538 10.833 1 92.65 34 GLU B CA 1
ATOM 4163 C C . GLU B 1 34 ? -12.137 -4.956 11.361 1 92.65 34 GLU B C 1
ATOM 4165 O O . GLU B 1 34 ? -11.203 -5.76 11.369 1 92.65 34 GLU B O 1
ATOM 4170 N N . ARG B 1 35 ? -13.378 -5.38 11.845 1 92.88 35 ARG B N 1
ATOM 4171 C CA . ARG B 1 35 ? -13.647 -6.751 12.265 1 92.88 35 ARG B CA 1
ATOM 4172 C C . ARG B 1 35 ? -13.378 -7.734 11.13 1 92.88 35 ARG B C 1
ATOM 4174 O O . ARG B 1 35 ? -12.828 -8.814 11.355 1 92.88 35 ARG B O 1
ATOM 4181 N N . SER B 1 36 ? -13.716 -7.268 9.951 1 91.82 36 SER B N 1
ATOM 4182 C CA . SER B 1 36 ? -13.618 -8.148 8.79 1 91.82 36 SER B CA 1
ATOM 4183 C C . SER B 1 36 ? -12.179 -8.25 8.294 1 91.82 36 SER B C 1
ATOM 4185 O O . SER B 1 36 ? -11.84 -9.167 7.542 1 91.82 36 SER B O 1
ATOM 4187 N N . ILE B 1 37 ? -11.325 -7.374 8.701 1 94.59 37 ILE B N 1
ATOM 4188 C CA . ILE B 1 37 ? -9.967 -7.364 8.166 1 94.59 37 ILE B CA 1
ATOM 4189 C C . ILE B 1 37 ? -9.137 -8.452 8.845 1 94.59 37 ILE B C 1
ATOM 4191 O O . ILE B 1 37 ? -8.078 -8.836 8.344 1 94.59 37 ILE B O 1
ATOM 4195 N N . ARG B 1 38 ? -9.604 -8.88 10.062 1 95.46 38 ARG B N 1
ATOM 4196 C CA . ARG B 1 38 ? -8.816 -9.826 10.846 1 95.46 38 ARG B CA 1
ATOM 4197 C C . ARG B 1 38 ? -8.526 -11.091 10.046 1 95.46 38 ARG B C 1
ATOM 4199 O O . ARG B 1 38 ? -7.406 -11.607 10.074 1 95.46 38 ARG B O 1
ATOM 4206 N N . GLU B 1 39 ? -9.563 -11.58 9.33 1 96.29 39 GLU B N 1
ATOM 4207 C CA . GLU B 1 39 ? -9.381 -12.773 8.509 1 96.29 39 GLU B CA 1
ATOM 4208 C C . GLU B 1 39 ? -8.191 -12.618 7.566 1 96.29 39 GLU B C 1
ATOM 4210 O O . GLU B 1 39 ? -7.367 -13.526 7.444 1 96.29 39 GLU B O 1
ATOM 4215 N N . HIS B 1 40 ? -8.121 -11.515 6.957 1 97.48 40 HIS B N 1
ATOM 4216 C CA . HIS B 1 40 ? -7.059 -11.243 5.994 1 97.48 40 HIS B CA 1
ATOM 4217 C C . HIS B 1 40 ? -5.713 -11.076 6.691 1 97.48 40 HIS B C 1
ATOM 4219 O O . HIS B 1 40 ? -4.684 -11.522 6.177 1 97.48 40 HIS B O 1
ATOM 4225 N N . LEU B 1 41 ? -5.714 -10.47 7.833 1 97.41 41 LEU B N 1
ATOM 4226 C CA . LEU B 1 41 ? -4.47 -10.238 8.559 1 97.41 41 LEU B CA 1
ATOM 4227 C C . LEU B 1 41 ? -3.899 -11.547 9.091 1 97.41 41 LEU B C 1
ATOM 4229 O O . LEU B 1 41 ? -2.679 -11.73 9.125 1 97.41 41 LEU B O 1
ATOM 4233 N N . ILE B 1 42 ? -4.787 -12.436 9.477 1 97.64 42 ILE B N 1
ATOM 4234 C CA . ILE B 1 42 ? -4.345 -13.748 9.936 1 97.64 42 ILE B CA 1
ATOM 4235 C C . ILE B 1 42 ? -3.668 -14.496 8.79 1 97.64 42 ILE B C 1
ATOM 4237 O O . ILE B 1 42 ? -2.585 -15.061 8.963 1 97.64 42 ILE B O 1
ATOM 4241 N N . SER B 1 43 ? -4.294 -14.478 7.671 1 97.95 43 SER B N 1
ATOM 4242 C CA . SER B 1 43 ? -3.726 -15.121 6.491 1 97.95 43 SER B CA 1
ATOM 4243 C C . SER B 1 43 ? -2.407 -14.471 6.087 1 97.95 43 SER B C 1
ATOM 4245 O O . SER B 1 43 ? -1.451 -15.163 5.729 1 97.95 43 SER B O 1
ATOM 4247 N N . ASP B 1 44 ? -2.379 -13.201 6.141 1 97.93 44 ASP B N 1
ATOM 4248 C CA . ASP B 1 44 ? -1.175 -12.465 5.768 1 97.93 44 ASP B CA 1
ATOM 4249 C C . ASP B 1 44 ? -0.032 -12.752 6.739 1 97.93 44 ASP B C 1
ATOM 4251 O O . ASP B 1 44 ? 1.129 -12.829 6.333 1 97.93 44 ASP B O 1
ATOM 4255 N N . GLU B 1 45 ? -0.348 -12.8 8.027 1 97.72 45 GLU B N 1
ATOM 4256 C CA . GLU B 1 45 ? 0.681 -13.115 9.013 1 97.72 45 GLU B CA 1
ATOM 4257 C C . GLU B 1 45 ? 1.24 -14.519 8.799 1 97.72 45 GLU B C 1
ATOM 4259 O O . GLU B 1 45 ? 2.447 -14.738 8.923 1 97.72 45 GLU B O 1
ATOM 4264 N N . ALA B 1 46 ? 0.344 -15.445 8.512 1 98.07 46 ALA B N 1
ATOM 4265 C CA . ALA B 1 46 ? 0.81 -16.785 8.165 1 98.07 46 ALA B CA 1
ATOM 4266 C C . ALA B 1 46 ? 1.71 -16.751 6.933 1 98.07 46 ALA B C 1
ATOM 4268 O O . ALA B 1 46 ? 2.76 -17.398 6.906 1 98.07 46 ALA B O 1
ATOM 4269 N N . ALA B 1 47 ? 1.306 -16.036 5.957 1 97.93 47 ALA B N 1
ATOM 4270 C CA . ALA B 1 47 ? 2.101 -15.885 4.74 1 97.93 47 ALA B CA 1
ATOM 4271 C C . ALA B 1 47 ? 3.484 -15.322 5.055 1 97.93 47 ALA B C 1
ATOM 4273 O O . ALA B 1 47 ? 4.488 -15.784 4.508 1 97.93 47 ALA B O 1
ATOM 4274 N N . ARG B 1 48 ? 3.542 -14.317 5.868 1 95.77 48 ARG B N 1
ATOM 4275 C CA . ARG B 1 48 ? 4.807 -13.699 6.251 1 95.77 48 ARG B CA 1
ATOM 4276 C C . ARG B 1 48 ? 5.728 -14.71 6.925 1 95.77 48 ARG B C 1
ATOM 4278 O O . ARG B 1 48 ? 6.923 -14.766 6.625 1 95.77 48 ARG B O 1
ATOM 4285 N N . HIS B 1 49 ? 5.173 -15.499 7.878 1 96.76 49 HIS B N 1
ATOM 4286 C CA . HIS B 1 49 ? 5.971 -16.521 8.547 1 96.76 49 HIS B CA 1
ATOM 4287 C C . HIS B 1 49 ? 6.495 -17.551 7.552 1 96.76 49 HIS B C 1
ATOM 4289 O O . HIS B 1 49 ? 7.649 -17.974 7.64 1 96.76 49 HIS B O 1
ATOM 4295 N N . LEU B 1 50 ? 5.671 -17.906 6.624 1 97.86 50 LEU B N 1
ATOM 4296 C CA . LEU B 1 50 ? 6.073 -18.871 5.606 1 97.86 50 LEU B CA 1
ATOM 4297 C C . LEU B 1 50 ? 7.144 -18.283 4.694 1 97.86 50 LEU B C 1
ATOM 4299 O O . LEU B 1 50 ? 8.125 -18.956 4.368 1 97.86 50 LEU B O 1
ATOM 4303 N N . ARG B 1 51 ? 6.981 -17.039 4.309 1 95.5 51 ARG B N 1
ATOM 4304 C CA . ARG B 1 51 ? 7.992 -16.38 3.488 1 95.5 51 ARG B CA 1
ATOM 4305 C C . ARG B 1 51 ? 9.33 -16.315 4.216 1 95.5 51 ARG B C 1
ATOM 4307 O O . ARG B 1 51 ? 10.38 -16.567 3.62 1 95.5 51 ARG B O 1
ATOM 4314 N N . ASN B 1 52 ? 9.257 -15.957 5.459 1 92.9 52 ASN B N 1
ATOM 4315 C CA . ASN B 1 52 ? 10.472 -15.882 6.264 1 92.9 52 ASN B CA 1
ATOM 4316 C C . ASN B 1 52 ? 11.149 -17.244 6.386 1 92.9 52 ASN B C 1
ATOM 4318 O O . ASN B 1 52 ? 12.37 -17.325 6.529 1 92.9 52 ASN B O 1
ATOM 4322 N N . ALA B 1 53 ? 10.305 -18.286 6.31 1 95.15 53 ALA B N 1
ATOM 4323 C CA . ALA B 1 53 ? 10.84 -19.643 6.378 1 95.15 53 ALA B CA 1
ATOM 4324 C C . ALA B 1 53 ? 11.351 -20.101 5.015 1 95.15 53 ALA B C 1
ATOM 4326 O O . ALA B 1 53 ? 11.855 -21.218 4.876 1 95.15 53 ALA B O 1
ATOM 4327 N N . GLY B 1 54 ? 11.177 -19.287 3.997 1 93.68 54 GLY B N 1
ATOM 4328 C CA . GLY B 1 54 ? 11.813 -19.564 2.719 1 93.68 54 GLY B CA 1
ATOM 4329 C C . GLY B 1 54 ? 10.835 -20.022 1.653 1 93.68 54 GLY B C 1
ATOM 4330 O O . GLY B 1 54 ? 11.242 -20.412 0.557 1 93.68 54 GLY B O 1
ATOM 4331 N N . HIS B 1 55 ? 9.543 -19.977 1.924 1 97.09 55 HIS B N 1
ATOM 4332 C CA . HIS B 1 55 ? 8.537 -20.39 0.952 1 97.09 55 HIS B CA 1
ATOM 4333 C C . HIS B 1 55 ? 8.161 -19.239 0.025 1 97.09 55 HIS B C 1
ATOM 4335 O O . HIS B 1 55 ? 8.19 -18.075 0.431 1 97.09 55 HIS B O 1
ATOM 4341 N N . THR B 1 56 ? 7.899 -19.566 -1.212 1 96.34 56 THR B N 1
ATOM 4342 C CA . THR B 1 56 ? 7.112 -18.665 -2.046 1 96.34 56 THR B CA 1
ATOM 4343 C C . THR B 1 56 ? 5.627 -18.78 -1.715 1 96.34 56 THR B C 1
ATOM 4345 O O . THR B 1 56 ? 5.064 -19.877 -1.735 1 96.34 56 THR B O 1
ATOM 4348 N N . VAL B 1 57 ? 5.035 -17.667 -1.354 1 97.87 57 VAL B N 1
ATOM 4349 C CA . VAL B 1 57 ? 3.648 -17.745 -0.907 1 97.87 57 VAL B CA 1
ATOM 4350 C C . VAL B 1 57 ? 2.754 -16.951 -1.857 1 97.87 57 VAL B C 1
ATOM 4352 O O . VAL B 1 57 ? 2.98 -15.76 -2.083 1 97.87 57 VAL B O 1
ATOM 4355 N N . ILE B 1 58 ? 1.787 -17.553 -2.466 1 97.7 58 ILE B N 1
ATOM 4356 C CA . ILE B 1 58 ? 0.735 -16.906 -3.243 1 97.7 58 ILE B CA 1
ATOM 4357 C C . ILE B 1 58 ? -0.471 -16.63 -2.348 1 97.7 58 ILE B C 1
ATOM 4359 O O . ILE B 1 58 ? -1.054 -17.555 -1.778 1 97.7 58 ILE B O 1
ATOM 4363 N N . HIS B 1 59 ? -0.749 -15.397 -2.14 1 98.15 59 HIS B N 1
ATOM 4364 C CA . HIS B 1 59 ? -1.826 -14.958 -1.26 1 98.15 59 HIS B CA 1
ATOM 4365 C C . HIS B 1 59 ? -3.036 -14.487 -2.061 1 98.15 59 HIS B C 1
ATOM 4367 O O . HIS B 1 59 ? -2.975 -13.459 -2.739 1 98.15 59 HIS B O 1
ATOM 4373 N N . LEU B 1 60 ? -4.159 -15.19 -1.964 1 98.32 60 LEU B N 1
ATOM 4374 C CA . LEU B 1 60 ? -5.347 -14.917 -2.765 1 98.32 60 LEU B CA 1
ATOM 4375 C C . LEU B 1 60 ? -6.471 -14.36 -1.898 1 98.32 60 LEU B C 1
ATOM 4377 O O . LEU B 1 60 ? -6.667 -14.807 -0.765 1 98.32 60 LEU B O 1
ATOM 4381 N N . PHE B 1 61 ? -7.138 -13.41 -2.363 1 98.13 61 PHE B N 1
ATOM 4382 C CA . PHE B 1 61 ? -8.398 -12.906 -1.83 1 98.13 61 PHE B CA 1
ATOM 4383 C C . PHE B 1 61 ? -9.554 -13.235 -2.768 1 98.13 61 PHE B C 1
ATOM 4385 O O . PHE B 1 61 ? -9.709 -12.604 -3.815 1 98.13 61 PHE B O 1
ATOM 4392 N N . ILE B 1 62 ? -10.387 -14.162 -2.381 1 98.07 62 ILE B N 1
ATOM 4393 C CA . ILE B 1 62 ? -11.492 -14.655 -3.196 1 98.07 62 ILE B CA 1
ATOM 4394 C C . ILE B 1 62 ? -12.749 -13.836 -2.909 1 98.07 62 ILE B C 1
ATOM 4396 O O . ILE B 1 62 ? -13.275 -13.865 -1.794 1 98.07 62 ILE B O 1
ATOM 4400 N N . ASP B 1 63 ? -13.213 -13.105 -3.865 1 97.64 63 ASP B N 1
ATOM 4401 C CA . ASP B 1 63 ? -14.472 -12.375 -3.748 1 97.64 63 ASP B CA 1
ATOM 4402 C C . ASP B 1 63 ? -15.635 -13.192 -4.306 1 97.64 63 ASP B C 1
ATOM 4404 O O . ASP B 1 63 ? -15.722 -13.412 -5.515 1 97.64 63 ASP B O 1
ATOM 4408 N N . ASP B 1 64 ? -16.516 -13.569 -3.461 1 97.71 64 ASP B N 1
ATOM 4409 C CA . ASP B 1 64 ? -17.702 -14.31 -3.878 1 97.71 64 ASP B CA 1
ATOM 4410 C C . ASP B 1 64 ? -18.769 -13.371 -4.435 1 97.71 64 ASP B C 1
ATOM 4412 O O . ASP B 1 64 ? -19.887 -13.317 -3.918 1 97.71 64 ASP B O 1
ATOM 4416 N N . ASN B 1 65 ? -18.481 -12.83 -5.58 1 97.81 65 ASN B N 1
ATOM 4417 C CA . ASN B 1 65 ? -19.311 -11.749 -6.099 1 97.81 65 ASN B CA 1
ATOM 4418 C C . ASN B 1 65 ? -20.482 -12.284 -6.919 1 97.81 65 ASN B C 1
ATOM 4420 O O . ASN B 1 65 ? -21.223 -11.511 -7.529 1 97.81 65 ASN B O 1
ATOM 4424 N N . LEU B 1 66 ? -20.762 -13.6 -6.946 1 97.81 66 LEU B N 1
ATOM 4425 C CA . LEU B 1 66 ? -21.978 -14.162 -7.522 1 97.81 66 LEU B CA 1
ATOM 4426 C C . LEU B 1 66 ? -23.057 -14.33 -6.458 1 97.81 66 LEU B C 1
ATOM 4428 O O . LEU B 1 66 ? -24.198 -14.676 -6.774 1 97.81 66 LEU B O 1
ATOM 4432 N N . ASP B 1 67 ? -22.665 -14.061 -5.228 1 97.84 67 ASP B N 1
ATOM 4433 C CA . ASP B 1 67 ? -23.672 -14.065 -4.171 1 97.84 67 ASP B CA 1
ATOM 4434 C C . ASP B 1 67 ? -24.738 -13.002 -4.425 1 97.84 67 ASP B C 1
ATOM 4436 O O . ASP B 1 67 ? -24.44 -11.932 -4.961 1 97.84 67 ASP B O 1
ATOM 4440 N N . PRO B 1 68 ? -25.949 -13.381 -4.032 1 97.72 68 PRO B N 1
ATOM 4441 C CA . PRO B 1 68 ? -26.999 -12.368 -4.152 1 97.72 68 PRO B CA 1
ATOM 4442 C C . PRO B 1 68 ? -26.856 -11.245 -3.126 1 97.72 68 PRO B C 1
ATOM 4444 O O . PRO B 1 68 ? -26.499 -11.5 -1.973 1 97.72 68 PRO B O 1
ATOM 4447 N N . LEU B 1 69 ? -27.135 -10.063 -3.587 1 97.94 69 LEU B N 1
ATOM 4448 C CA . LEU B 1 69 ? -27.206 -8.948 -2.649 1 97.94 69 LEU B CA 1
ATOM 4449 C C . LEU B 1 69 ? -28.43 -9.073 -1.748 1 97.94 69 LEU B C 1
ATOM 4451 O O . LEU B 1 69 ? -29.52 -9.409 -2.218 1 97.94 69 LEU B O 1
ATOM 4455 N N . ASN B 1 70 ? -28.271 -8.925 -0.532 1 96.74 70 ASN B N 1
ATOM 4456 C CA . ASN B 1 70 ? -29.453 -8.881 0.322 1 96.74 70 ASN B CA 1
ATOM 4457 C C . ASN B 1 70 ? -29.685 -7.483 0.887 1 96.74 70 ASN B C 1
ATOM 4459 O O . ASN B 1 70 ? -28.837 -6.601 0.739 1 96.74 70 ASN B O 1
ATOM 4463 N N . LEU B 1 71 ? -30.793 -7.309 1.519 1 96.18 71 LEU B N 1
ATOM 4464 C CA . LEU B 1 71 ? -31.214 -5.98 1.947 1 96.18 71 LEU B CA 1
ATOM 4465 C C . LEU B 1 71 ? -30.321 -5.462 3.069 1 96.18 71 LEU B C 1
ATOM 4467 O O . LEU B 1 71 ? -30.035 -4.264 3.139 1 96.18 71 LEU B O 1
ATOM 4471 N N . ARG B 1 72 ? -29.956 -6.31 3.928 1 95.37 72 ARG B N 1
ATOM 4472 C CA . ARG B 1 72 ? -29.081 -5.896 5.02 1 95.37 72 ARG B CA 1
ATOM 4473 C C . ARG B 1 72 ? -27.751 -5.373 4.488 1 95.37 72 ARG B C 1
ATOM 4475 O O . ARG B 1 72 ? -27.263 -4.334 4.936 1 95.37 72 ARG B O 1
ATOM 4482 N N . GLN B 1 73 ? -27.18 -6.089 3.56 1 96.11 73 GLN B N 1
ATOM 4483 C CA . GLN B 1 73 ? -25.927 -5.683 2.931 1 96.11 73 GLN B CA 1
ATOM 4484 C C . GLN B 1 73 ? -26.077 -4.338 2.225 1 96.11 73 GLN B C 1
ATOM 4486 O O . GLN B 1 73 ? -25.209 -3.471 2.34 1 96.11 73 GLN B O 1
ATOM 4491 N N . LEU B 1 74 ? -27.138 -4.204 1.527 1 96.97 74 LEU B N 1
ATOM 4492 C CA . LEU B 1 74 ? -27.392 -2.955 0.819 1 96.97 74 LEU B CA 1
ATOM 4493 C C . LEU B 1 74 ? -27.471 -1.784 1.793 1 96.97 74 LEU B C 1
ATOM 4495 O O . LEU B 1 74 ? -26.897 -0.722 1.542 1 96.97 74 LEU B O 1
ATOM 4499 N N . ARG B 1 75 ? -28.177 -1.956 2.879 1 95.48 75 ARG B N 1
ATOM 4500 C CA . ARG B 1 75 ? -28.328 -0.904 3.879 1 95.48 75 ARG B CA 1
ATOM 4501 C C . ARG B 1 75 ? -26.972 -0.461 4.417 1 95.48 75 ARG B C 1
ATOM 4503 O O . ARG B 1 75 ? -26.715 0.736 4.56 1 95.48 75 ARG B O 1
ATOM 4510 N N . VAL B 1 76 ? -26.104 -1.432 4.672 1 93.07 76 VAL B N 1
ATOM 4511 C CA . VAL B 1 76 ? -24.771 -1.128 5.181 1 93.07 76 VAL B CA 1
ATOM 4512 C C . VAL B 1 76 ? -23.944 -0.45 4.09 1 93.07 76 VAL B C 1
ATOM 4514 O O . VAL B 1 76 ? -23.235 0.524 4.354 1 93.07 76 VAL B O 1
ATOM 4517 N N . ALA B 1 77 ? -24.077 -0.876 2.9 1 94.74 77 ALA B N 1
ATOM 4518 C CA . ALA B 1 77 ? -23.293 -0.396 1.765 1 94.74 77 ALA B CA 1
ATOM 4519 C C . ALA B 1 77 ? -23.548 1.087 1.511 1 94.74 77 ALA B C 1
ATOM 4521 O O . ALA B 1 77 ? -22.64 1.82 1.111 1 94.74 77 ALA B O 1
ATOM 4522 N N . VAL B 1 78 ? -24.776 1.527 1.782 1 93.37 78 VAL B N 1
ATOM 4523 C CA . VAL B 1 78 ? -25.134 2.897 1.428 1 93.37 78 VAL B CA 1
ATOM 4524 C C . VAL B 1 78 ? -25.245 3.745 2.693 1 93.37 78 VAL B C 1
ATOM 4526 O O . VAL B 1 78 ? -25.863 4.813 2.68 1 93.37 78 VAL B O 1
ATOM 4529 N N . ASN B 1 79 ? -24.769 3.241 3.772 1 88.55 79 ASN B N 1
ATOM 4530 C CA . ASN B 1 79 ? -24.779 3.941 5.052 1 88.55 79 ASN B CA 1
ATOM 4531 C C . ASN B 1 79 ? -26.187 4.386 5.437 1 88.55 79 ASN B C 1
ATOM 4533 O O . ASN B 1 79 ? -26.392 5.532 5.842 1 88.55 79 ASN B O 1
ATOM 4537 N N . LYS B 1 80 ? -27.213 3.591 5.115 1 89.83 80 LYS B N 1
ATOM 4538 C CA . LYS B 1 80 ? -28.614 3.75 5.496 1 89.83 80 LYS B CA 1
ATOM 4539 C C . LYS B 1 80 ? -29.237 4.962 4.809 1 89.83 80 LYS B C 1
ATOM 4541 O O . LYS B 1 80 ? -30.186 5.555 5.326 1 89.83 80 LYS B O 1
ATOM 4546 N N . ASP B 1 81 ? -28.598 5.345 3.755 1 93.71 81 ASP B N 1
ATOM 4547 C CA . ASP B 1 81 ? -29.212 6.37 2.917 1 93.71 81 ASP B CA 1
ATOM 4548 C C . ASP B 1 81 ? -30.505 5.86 2.284 1 93.71 81 ASP B C 1
ATOM 4550 O O . ASP B 1 81 ? -30.47 5.068 1.34 1 93.71 81 ASP B O 1
ATOM 4554 N N . GLU B 1 82 ? -31.585 6.361 2.713 1 93.87 82 GLU B N 1
ATOM 4555 C CA . GLU B 1 82 ? -32.896 5.862 2.311 1 93.87 82 GLU B CA 1
ATOM 4556 C C . GLU B 1 82 ? -33.125 6.055 0.814 1 93.87 82 GLU B C 1
ATOM 4558 O O . GLU B 1 82 ? -33.79 5.24 0.172 1 93.87 82 GLU B O 1
ATOM 4563 N N . SER B 1 83 ? -32.557 7.092 0.33 1 94.99 83 SER B N 1
ATOM 4564 C CA . SER B 1 83 ? -32.72 7.358 -1.096 1 94.99 83 SER B CA 1
ATOM 4565 C C . SER B 1 83 ? -32.022 6.297 -1.94 1 94.99 83 SER B C 1
ATOM 4567 O O . SER B 1 83 ? -32.583 5.812 -2.924 1 94.99 83 SER B O 1
ATOM 4569 N N . LEU B 1 84 ? -30.912 5.929 -1.583 1 94.4 84 LEU B N 1
ATOM 4570 C CA . LEU B 1 84 ? -30.168 4.913 -2.32 1 94.4 84 LEU B CA 1
ATOM 4571 C C . LEU B 1 84 ? -30.781 3.532 -2.11 1 94.4 84 LEU B C 1
ATOM 4573 O O . LEU B 1 84 ? -30.78 2.703 -3.023 1 94.4 84 LEU B O 1
ATOM 4577 N N . ILE B 1 85 ? -31.259 3.28 -0.899 1 95.69 85 ILE B N 1
ATOM 4578 C CA . ILE B 1 85 ? -31.901 2.001 -0.616 1 95.69 85 ILE B CA 1
ATOM 4579 C C . ILE B 1 85 ? -33.11 1.816 -1.53 1 95.69 85 ILE B C 1
ATOM 4581 O O . ILE B 1 85 ? -33.272 0.763 -2.151 1 95.69 85 ILE B O 1
ATOM 4585 N N . GLU B 1 86 ? -33.904 2.874 -1.647 1 96.02 86 GLU B N 1
ATOM 4586 C CA . GLU B 1 86 ? -35.101 2.797 -2.48 1 96.02 86 GLU B CA 1
ATOM 4587 C C . GLU B 1 86 ? -34.74 2.586 -3.947 1 96.02 86 GLU B C 1
ATOM 4589 O O . GLU B 1 86 ? -35.396 1.814 -4.649 1 96.02 86 GLU B O 1
ATOM 4594 N N . ARG B 1 87 ? -33.763 3.188 -4.345 1 95.19 87 ARG B N 1
ATOM 4595 C CA . ARG B 1 87 ? -33.34 3.113 -5.74 1 95.19 87 ARG B CA 1
ATOM 4596 C C . ARG B 1 87 ? -32.778 1.734 -6.068 1 95.19 87 ARG B C 1
ATOM 4598 O O . ARG B 1 87 ? -32.905 1.258 -7.199 1 95.19 87 ARG B O 1
ATOM 4605 N N . CYS B 1 88 ? -32.194 1.06 -5.083 1 96.53 88 CYS B N 1
ATOM 4606 C CA . CYS B 1 88 ? -31.428 -0.147 -5.373 1 96.53 88 CYS B CA 1
ATOM 4607 C C . CYS B 1 88 ? -32.106 -1.378 -4.782 1 96.53 88 CYS B C 1
ATOM 4609 O O . CYS B 1 88 ? -31.652 -2.504 -4.994 1 96.53 88 CYS B O 1
ATOM 4611 N N . LYS B 1 89 ? -33.153 -1.231 -4.135 1 95.82 89 LYS B N 1
ATOM 4612 C CA . LYS B 1 89 ? -33.839 -2.321 -3.447 1 95.82 89 LYS B CA 1
ATOM 4613 C C . LYS B 1 89 ? -34.188 -3.448 -4.414 1 95.82 89 LYS B C 1
ATOM 4615 O O . LYS B 1 89 ? -34.156 -4.624 -4.043 1 95.82 89 LYS B O 1
ATOM 4620 N N . ALA B 1 90 ? -34.499 -3.114 -5.619 1 95.03 90 ALA B N 1
ATOM 4621 C CA . ALA B 1 90 ? -34.879 -4.098 -6.629 1 95.03 90 ALA B CA 1
ATOM 4622 C C . ALA B 1 90 ? -33.691 -4.973 -7.018 1 95.03 90 ALA B C 1
ATOM 4624 O O . ALA B 1 90 ? -33.862 -6.02 -7.646 1 95.03 90 ALA B O 1
ATOM 4625 N N . TRP B 1 91 ? -32.477 -4.531 -6.692 1 96.67 91 TRP B N 1
ATOM 4626 C CA . TRP B 1 91 ? -31.273 -5.291 -7.011 1 96.67 91 TRP B CA 1
ATOM 4627 C C . TRP B 1 91 ? -31.151 -6.518 -6.114 1 96.67 91 TRP B C 1
ATOM 4629 O O . TRP B 1 91 ? -30.421 -7.459 -6.436 1 96.67 91 TRP B O 1
ATOM 4639 N N . CYS B 1 92 ? -31.799 -6.503 -4.917 1 97.71 92 CYS B N 1
ATOM 4640 C CA . CYS B 1 92 ? -31.65 -7.575 -3.939 1 97.71 92 CYS B CA 1
ATOM 4641 C C . CYS B 1 92 ? -32.117 -8.906 -4.515 1 97.71 92 CYS B C 1
ATOM 4643 O O . CYS B 1 92 ? -33.237 -9.012 -5.017 1 97.71 92 CYS B O 1
ATOM 4645 N N . GLY B 1 93 ? -31.248 -9.856 -4.402 1 97.69 93 GLY B N 1
ATOM 4646 C CA . GLY B 1 93 ? -31.517 -11.167 -4.973 1 97.69 93 GLY B CA 1
ATOM 4647 C C . GLY B 1 93 ? -30.733 -11.437 -6.243 1 97.69 93 GLY B C 1
ATOM 4648 O O . GLY B 1 93 ? -30.656 -12.579 -6.7 1 97.69 93 GLY B O 1
ATOM 4649 N N . ARG B 1 94 ? -30.194 -10.479 -6.831 1 97.83 94 ARG B N 1
ATOM 4650 C CA . ARG B 1 94 ? -29.355 -10.609 -8.019 1 97.83 94 ARG B CA 1
ATOM 4651 C C . ARG B 1 94 ? -27.884 -10.737 -7.639 1 97.83 94 ARG B C 1
ATOM 4653 O O . ARG B 1 94 ? -27.474 -10.294 -6.564 1 97.83 94 ARG B O 1
ATOM 4660 N N . PRO B 1 95 ? -27.099 -11.4 -8.516 1 98.13 95 PRO B N 1
ATOM 4661 C CA . PRO B 1 95 ? -25.667 -11.477 -8.217 1 98.13 95 PRO B CA 1
ATOM 4662 C C . PRO B 1 95 ? -25.006 -10.103 -8.138 1 98.13 95 PRO B C 1
ATOM 4664 O O . PRO B 1 95 ? -25.217 -9.261 -9.015 1 98.13 95 PRO B O 1
ATOM 4667 N N . ILE B 1 96 ? -24.171 -9.913 -7.193 1 98.3 96 ILE B N 1
ATOM 4668 C CA . ILE B 1 96 ? -23.514 -8.641 -6.915 1 98.3 96 ILE B CA 1
ATOM 4669 C C . ILE B 1 96 ? -22.667 -8.224 -8.116 1 98.3 96 ILE B C 1
ATOM 4671 O O . ILE B 1 96 ? -22.618 -7.043 -8.468 1 98.3 96 ILE B O 1
ATOM 4675 N N . ALA B 1 97 ? -22.069 -9.166 -8.79 1 96.9 97 ALA B N 1
ATOM 4676 C CA . ALA B 1 97 ? -21.186 -8.921 -9.927 1 96.9 97 ALA B CA 1
ATOM 4677 C C . ALA B 1 97 ? -21.955 -8.315 -11.098 1 96.9 97 ALA B C 1
ATOM 4679 O O . ALA B 1 97 ? -21.362 -7.695 -11.984 1 96.9 97 ALA B O 1
ATOM 4680 N N . HIS B 1 98 ? -23.287 -8.45 -11.131 1 96.82 98 HIS B N 1
ATOM 4681 C CA . HIS B 1 98 ? -24.09 -8.031 -12.275 1 96.82 98 HIS B CA 1
ATOM 4682 C C . HIS B 1 98 ? -24.727 -6.667 -12.031 1 96.82 98 HIS B C 1
ATOM 4684 O O . HIS B 1 98 ? -25.397 -6.124 -12.912 1 96.82 98 HIS B O 1
ATOM 4690 N N . LEU B 1 99 ? -24.429 -6.121 -10.91 1 97.85 99 LEU B N 1
ATOM 4691 C CA . LEU B 1 99 ? -25.106 -4.888 -10.524 1 97.85 99 LEU B CA 1
ATOM 4692 C C . LEU B 1 99 ? -24.3 -3.667 -10.954 1 97.85 99 LEU B C 1
ATOM 4694 O O . LEU B 1 99 ? -23.07 -3.667 -10.866 1 97.85 99 LEU B O 1
ATOM 4698 N N . PRO B 1 100 ? -24.963 -2.655 -11.393 1 96.15 100 PRO B N 1
ATOM 4699 C CA . PRO B 1 100 ? -24.261 -1.411 -11.716 1 96.15 100 PRO B CA 1
ATOM 4700 C C . PRO B 1 100 ? -23.792 -0.659 -10.472 1 96.15 100 PRO B C 1
ATOM 4702 O O . PRO B 1 100 ? -24.322 -0.874 -9.379 1 96.15 100 PRO B O 1
ATOM 4705 N N . ASP B 1 101 ? -22.892 0.15 -10.607 1 95.2 101 ASP B N 1
ATOM 4706 C CA . ASP B 1 101 ? -22.407 1.002 -9.525 1 95.2 101 ASP B CA 1
ATOM 4707 C C . ASP B 1 101 ? -23.285 2.241 -9.366 1 95.2 101 ASP B C 1
ATOM 4709 O O . ASP B 1 101 ? -23.299 3.114 -10.237 1 95.2 101 ASP B O 1
ATOM 4713 N N . PRO B 1 102 ? -23.915 2.386 -8.303 1 93.49 102 PRO B N 1
ATOM 4714 C CA . PRO B 1 102 ? -24.814 3.533 -8.159 1 93.49 102 PRO B CA 1
ATOM 4715 C C . PRO B 1 102 ? -24.064 4.853 -7.992 1 93.49 102 PRO B C 1
ATOM 4717 O O . PRO B 1 102 ? -24.664 5.926 -8.096 1 93.49 102 PRO B O 1
ATOM 4720 N N . TRP B 1 103 ? -22.808 4.857 -7.733 1 92.21 103 TRP B N 1
ATOM 4721 C CA . TRP B 1 103 ? -22.019 6.07 -7.539 1 92.21 103 TRP B CA 1
ATOM 4722 C C . TRP B 1 103 ? -21.344 6.495 -8.839 1 92.21 103 TRP B C 1
ATOM 4724 O O . TRP B 1 103 ? -20.812 7.603 -8.936 1 92.21 103 TRP B O 1
ATOM 4734 N N . GLY B 1 104 ? -21.31 5.586 -9.851 1 91.61 104 GLY B N 1
ATOM 4735 C CA . GLY B 1 104 ? -20.808 5.917 -11.175 1 91.61 104 GLY B CA 1
ATOM 4736 C C . GLY B 1 104 ? -19.293 5.937 -11.251 1 91.61 104 GLY B C 1
ATOM 4737 O O . GLY B 1 104 ? -18.723 6.294 -12.284 1 91.61 104 GLY B O 1
ATOM 4738 N N . CYS B 1 105 ? -18.623 5.529 -10.275 1 88.07 105 CYS B N 1
ATOM 4739 C CA . CYS B 1 105 ? -17.171 5.65 -10.216 1 88.07 105 CYS B CA 1
ATOM 4740 C C . CYS B 1 105 ? -16.497 4.391 -10.75 1 88.07 105 CYS B C 1
ATOM 4742 O O . CYS B 1 105 ? -15.341 4.433 -11.173 1 88.07 105 CYS B O 1
ATOM 4744 N N . CYS B 1 106 ? -17.163 3.25 -10.686 1 91.47 106 CYS B N 1
ATOM 4745 C CA . CYS B 1 106 ? -16.553 1.964 -11.006 1 91.47 106 CYS B CA 1
ATOM 4746 C C . CYS B 1 106 ? -17.387 1.205 -12.032 1 91.47 106 CYS B C 1
ATOM 4748 O O . CYS B 1 106 ? -18.508 1.61 -12.348 1 91.47 106 CYS B O 1
ATOM 4750 N N . GLU B 1 107 ? -16.877 0.103 -12.508 1 90.73 107 GLU B N 1
ATOM 4751 C CA . GLU B 1 107 ? -17.506 -0.687 -13.562 1 90.73 107 GLU B CA 1
ATOM 4752 C C . GLU B 1 107 ? -18.763 -1.387 -13.052 1 90.73 107 GLU B C 1
ATOM 4754 O O . GLU B 1 107 ? -19.689 -1.65 -13.821 1 90.73 107 GLU B O 1
ATOM 4759 N N . SER B 1 108 ? -18.779 -1.652 -11.78 1 95.03 108 SER B N 1
ATOM 4760 C CA . SER B 1 108 ? -19.894 -2.38 -11.183 1 95.03 108 SER B CA 1
ATOM 4761 C C . SER B 1 108 ? -19.964 -2.148 -9.677 1 95.03 108 SER B C 1
ATOM 4763 O O . SER B 1 108 ? -19.055 -1.554 -9.093 1 95.03 108 SER B O 1
ATOM 4765 N N . TYR B 1 109 ? -21.055 -2.59 -9.137 1 96.99 109 TYR B N 1
ATOM 4766 C CA . TYR B 1 109 ? -21.241 -2.576 -7.69 1 96.99 109 TYR B CA 1
ATOM 4767 C C . TYR B 1 109 ? -20.141 -3.366 -6.992 1 96.99 109 TYR B C 1
ATOM 4769 O O . TYR B 1 109 ? -19.54 -2.886 -6.028 1 96.99 109 TYR B O 1
ATOM 4777 N N . ALA B 1 110 ? -19.825 -4.497 -7.482 1 96.47 110 ALA B N 1
ATOM 4778 C CA . ALA B 1 110 ? -18.788 -5.347 -6.901 1 96.47 110 ALA B CA 1
ATOM 4779 C C . ALA B 1 110 ? -17.42 -4.675 -6.982 1 96.47 110 ALA B C 1
ATOM 4781 O O . ALA B 1 110 ? -16.676 -4.647 -5.999 1 96.47 110 ALA B O 1
ATOM 4782 N N . ALA B 1 111 ? -17.128 -4.129 -8.148 1 95.34 111 ALA B N 1
ATOM 4783 C CA . ALA B 1 111 ? -15.839 -3.475 -8.355 1 95.34 111 ALA B CA 1
ATOM 4784 C C . ALA B 1 111 ? -15.637 -2.333 -7.363 1 95.34 111 ALA B C 1
ATOM 4786 O O . ALA B 1 111 ? -14.527 -2.118 -6.872 1 95.34 111 ALA B O 1
ATOM 4787 N N . HIS B 1 112 ? -16.73 -1.617 -7.115 1 96.7 112 HIS B N 1
ATOM 4788 C CA . HIS B 1 112 ? -16.691 -0.505 -6.173 1 96.7 112 HIS B CA 1
ATOM 4789 C C . HIS B 1 112 ? -16.24 -0.968 -4.792 1 96.7 112 HIS B C 1
ATOM 4791 O O . HIS B 1 112 ? -15.329 -0.383 -4.202 1 96.7 112 HIS B O 1
ATOM 4797 N N . PHE B 1 113 ? -16.713 -1.992 -4.317 1 97.24 113 PHE B N 1
ATOM 4798 C CA . PHE B 1 113 ? -16.418 -2.418 -2.954 1 97.24 113 PHE B CA 1
ATOM 4799 C C . PHE B 1 113 ? -15.147 -3.258 -2.912 1 97.24 113 PHE B C 1
ATOM 4801 O O . PHE B 1 113 ? -14.433 -3.263 -1.907 1 97.24 113 PHE B O 1
ATOM 4808 N N . GLU B 1 114 ? -14.832 -3.993 -3.996 1 96.67 114 GLU B N 1
ATOM 4809 C CA . GLU B 1 114 ? -13.532 -4.648 -4.09 1 96.67 114 GLU B CA 1
ATOM 4810 C C . GLU B 1 114 ? -12.394 -3.65 -3.895 1 96.67 114 GLU B C 1
ATOM 4812 O O . GLU B 1 114 ? -11.457 -3.909 -3.138 1 96.67 114 GLU B O 1
ATOM 4817 N N . GLU B 1 115 ? -12.572 -2.579 -4.559 1 94.74 115 GLU B N 1
ATOM 4818 C CA . GLU B 1 115 ? -11.555 -1.536 -4.456 1 94.74 115 GLU B CA 1
ATOM 4819 C C . GLU B 1 115 ? -11.453 -1.005 -3.029 1 94.74 115 GLU B C 1
ATOM 4821 O O . GLU B 1 115 ? -10.351 -0.796 -2.517 1 94.74 115 GLU B O 1
ATOM 4826 N N . GLN B 1 116 ? -12.559 -0.78 -2.43 1 94.39 116 GLN B N 1
ATOM 4827 C CA . GLN B 1 116 ? -12.566 -0.26 -1.067 1 94.39 116 GLN B CA 1
ATOM 4828 C C . GLN B 1 116 ? -11.939 -1.257 -0.095 1 94.39 116 GLN B C 1
ATOM 4830 O O . GLN B 1 116 ? -11.154 -0.873 0.774 1 94.39 116 GLN B O 1
ATOM 4835 N N . VAL B 1 117 ? -12.243 -2.489 -0.228 1 96.25 117 VAL B N 1
ATOM 4836 C CA . VAL B 1 117 ? -11.705 -3.523 0.649 1 96.25 117 VAL B CA 1
ATOM 4837 C C . VAL B 1 117 ? -10.198 -3.648 0.437 1 96.25 117 VAL B C 1
ATOM 4839 O O . VAL B 1 117 ? -9.429 -3.674 1.401 1 96.25 117 VAL B O 1
ATOM 4842 N N . LEU B 1 118 ? -9.744 -3.649 -0.757 1 95.67 118 LEU B N 1
ATOM 4843 C CA . LEU B 1 118 ? -8.323 -3.771 -1.064 1 95.67 118 LEU B CA 1
ATOM 4844 C C . LEU B 1 118 ? -7.545 -2.576 -0.524 1 95.67 118 LEU B C 1
ATOM 4846 O O . LEU B 1 118 ? -6.445 -2.735 0.009 1 95.67 118 LEU B O 1
ATOM 4850 N N . ASN B 1 119 ? -8.134 -1.411 -0.712 1 92.25 119 ASN B N 1
ATOM 4851 C CA . ASN B 1 119 ? -7.466 -0.22 -0.198 1 92.25 119 ASN B CA 1
ATOM 4852 C C . ASN B 1 119 ? -7.241 -0.31 1.309 1 92.25 119 ASN B C 1
ATOM 4854 O O . ASN B 1 119 ? -6.189 0.092 1.809 1 92.25 119 ASN B O 1
ATOM 4858 N N . ARG B 1 120 ? -8.183 -0.809 1.986 1 93.58 120 ARG B N 1
ATOM 4859 C CA . ARG B 1 120 ? -8.058 -0.981 3.43 1 93.58 120 ARG B CA 1
ATOM 4860 C C . ARG B 1 120 ? -6.982 -2.007 3.768 1 93.58 120 ARG B C 1
ATOM 4862 O O . ARG B 1 120 ? -6.196 -1.807 4.696 1 93.58 120 ARG B O 1
ATOM 4869 N N . LEU B 1 121 ? -6.925 -3.046 3.043 1 96.06 121 LEU B N 1
ATOM 4870 C CA . LEU B 1 121 ? -5.918 -4.076 3.272 1 96.06 121 LEU B CA 1
ATOM 4871 C C . LEU B 1 121 ? -4.52 -3.546 2.969 1 96.06 121 LEU B C 1
ATOM 4873 O O . LEU B 1 121 ? -3.58 -3.796 3.726 1 96.06 121 LEU B O 1
ATOM 4877 N N . HIS B 1 122 ? -4.459 -2.824 1.885 1 94.04 122 HIS B N 1
ATOM 4878 C CA . HIS B 1 122 ? -3.171 -2.257 1.498 1 94.04 122 HIS B CA 1
ATOM 4879 C C . HIS B 1 122 ? -2.649 -1.298 2.563 1 94.04 122 HIS B C 1
ATOM 4881 O O . HIS B 1 122 ? -1.441 -1.223 2.798 1 94.04 122 HIS B O 1
ATOM 4887 N N . TYR B 1 123 ? -3.549 -0.685 3.142 1 88.98 123 TYR B N 1
ATOM 4888 C CA . TYR B 1 123 ? -3.179 0.272 4.179 1 88.98 123 TYR B CA 1
ATOM 4889 C C . TYR B 1 123 ? -2.463 -0.422 5.331 1 88.98 123 TYR B C 1
ATOM 4891 O O . TYR B 1 123 ? -1.575 0.16 5.96 1 88.98 123 TYR B O 1
ATOM 4899 N N . VAL B 1 124 ? -2.8 -1.622 5.602 1 93.92 124 VAL B N 1
ATOM 4900 C CA . VAL B 1 124 ? -2.18 -2.353 6.702 1 93.92 124 VAL B CA 1
ATOM 4901 C C . VAL B 1 124 ? -1.159 -3.347 6.152 1 93.92 124 VAL B C 1
ATOM 4903 O O . VAL B 1 124 ? -0.897 -4.383 6.768 1 93.92 124 VAL B O 1
ATOM 4906 N N . HIS B 1 125 ? -0.697 -3.098 4.946 1 93.89 125 HIS B N 1
ATOM 4907 C CA . HIS B 1 125 ? 0.409 -3.797 4.301 1 93.89 125 HIS B CA 1
ATOM 4908 C C . HIS B 1 125 ? 0.043 -5.245 3.995 1 93.89 125 HIS B C 1
ATOM 4910 O O . HIS B 1 125 ? 0.88 -6.142 4.123 1 93.89 125 HIS B O 1
ATOM 4916 N N . CYS B 1 126 ? -1.217 -5.474 3.772 1 96.64 126 CYS B N 1
ATOM 4917 C CA . CYS B 1 126 ? -1.724 -6.74 3.257 1 96.64 126 CYS B CA 1
ATOM 4918 C C . CYS B 1 126 ? -2.059 -6.631 1.775 1 96.64 126 CYS B C 1
ATOM 4920 O O . CYS B 1 126 ? -2.92 -5.841 1.385 1 96.64 126 CYS B O 1
ATOM 4922 N N . HIS B 1 127 ? -1.367 -7.438 0.97 1 96.66 127 HIS B N 1
ATOM 4923 C CA . HIS B 1 127 ? -1.463 -7.236 -0.471 1 96.66 127 HIS B CA 1
ATOM 4924 C C . HIS B 1 127 ? -1.82 -8.534 -1.187 1 96.66 127 HIS B C 1
ATOM 4926 O O . HIS B 1 127 ? -1.033 -9.042 -1.99 1 96.66 127 HIS B O 1
ATOM 4932 N N . PRO B 1 128 ? -3.006 -9.014 -1.02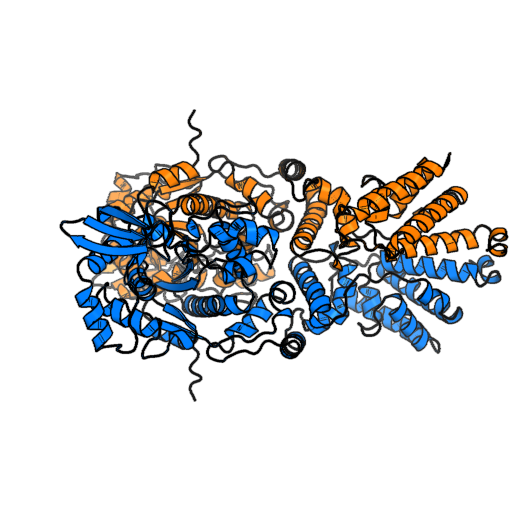4 1 97.42 128 PRO B N 1
ATOM 4933 C CA . PRO B 1 128 ? -3.412 -10.247 -1.703 1 97.42 128 PRO B CA 1
ATOM 4934 C C . PRO B 1 128 ? -3.803 -10.016 -3.161 1 97.42 128 PRO B C 1
ATOM 4936 O O . PRO B 1 128 ? -4.016 -8.873 -3.574 1 97.42 128 PRO B O 1
ATOM 4939 N N . THR B 1 129 ? -3.863 -11.087 -3.889 1 97.02 129 THR B N 1
ATOM 4940 C CA . THR B 1 129 ? -4.356 -11.093 -5.262 1 97.02 129 THR B CA 1
ATOM 4941 C C . THR B 1 129 ? -5.866 -11.313 -5.293 1 97.02 129 THR B C 1
ATOM 4943 O O . THR B 1 129 ? -6.362 -12.322 -4.788 1 97.02 129 THR B O 1
ATOM 4946 N N . LEU B 1 130 ? -6.534 -10.417 -5.891 1 97.01 130 LEU B N 1
ATOM 4947 C CA . LEU B 1 130 ? -7.989 -10.501 -5.971 1 97.01 130 LEU B CA 1
ATOM 4948 C C . LEU B 1 130 ? -8.417 -11.555 -6.987 1 97.01 130 LEU B C 1
ATOM 4950 O O . LEU B 1 130 ? -7.883 -11.606 -8.097 1 97.01 130 LEU B O 1
ATOM 4954 N N . VAL B 1 131 ? -9.287 -12.427 -6.583 1 97.91 131 VAL B N 1
ATOM 4955 C CA . VAL B 1 131 ? -9.922 -13.424 -7.439 1 97.91 131 VAL B CA 1
ATOM 4956 C C . VAL B 1 131 ? -11.433 -13.209 -7.45 1 97.91 131 VAL B C 1
ATOM 4958 O O . VAL B 1 131 ? -12.078 -13.233 -6.399 1 97.91 131 VAL B O 1
ATOM 4961 N N . ARG B 1 132 ? -11.985 -13.009 -8.584 1 96.97 132 ARG B N 1
ATOM 4962 C CA . ARG B 1 132 ? -13.427 -12.844 -8.74 1 96.97 132 ARG B CA 1
ATOM 4963 C C . ARG B 1 132 ? -14.09 -14.161 -9.129 1 96.97 132 ARG B C 1
ATOM 4965 O O . ARG B 1 132 ? -13.893 -14.657 -10.241 1 96.97 132 ARG B O 1
ATOM 4972 N N . VAL B 1 133 ? -14.892 -14.614 -8.278 1 97.6 133 VAL B N 1
ATOM 4973 C CA . VAL B 1 133 ? -15.502 -15.921 -8.497 1 97.6 133 VAL B CA 1
ATOM 4974 C C . VAL B 1 133 ? -16.352 -15.889 -9.765 1 97.6 133 VAL B C 1
ATOM 4976 O O . VAL B 1 133 ? -16.361 -16.849 -10.539 1 97.6 133 VAL B O 1
ATOM 4979 N N . SER B 1 134 ? -17.065 -14.804 -9.99 1 97.31 134 SER B N 1
ATOM 4980 C CA . SER B 1 134 ? -17.882 -14.681 -11.192 1 97.31 134 SER B CA 1
ATOM 4981 C C . SER B 1 134 ? -17.056 -14.929 -12.45 1 97.31 134 SER B C 1
ATOM 4983 O O . SER B 1 134 ? -17.52 -15.588 -13.384 1 97.31 134 SER B O 1
ATOM 4985 N N . LYS B 1 135 ? -15.888 -14.45 -12.43 1 96.76 135 LYS B N 1
ATOM 4986 C CA . LYS B 1 135 ? -15.034 -14.576 -13.608 1 96.76 135 LYS B CA 1
ATOM 4987 C C . LYS B 1 135 ? -14.497 -15.998 -13.747 1 96.76 135 LYS B C 1
ATOM 4989 O O . LYS B 1 135 ? -14.284 -16.48 -14.861 1 96.76 135 LYS B O 1
ATOM 4994 N N . LEU B 1 136 ? -14.299 -16.697 -12.659 1 96.92 136 LEU B N 1
ATOM 4995 C CA . LEU B 1 136 ? -13.908 -18.101 -12.721 1 96.92 136 LEU B CA 1
ATOM 4996 C C . LEU B 1 136 ? -14.996 -18.94 -13.383 1 96.92 136 LEU B C 1
ATOM 4998 O O . LEU B 1 136 ? -14.699 -19.83 -14.184 1 96.92 136 LEU B O 1
ATOM 5002 N N . TYR B 1 137 ? -16.233 -18.618 -13.009 1 96.83 137 TYR B N 1
ATOM 5003 C CA . TYR B 1 137 ? -17.353 -19.308 -13.64 1 96.83 137 TYR B CA 1
ATOM 5004 C C . TYR B 1 137 ? -17.452 -18.949 -15.118 1 96.83 137 TYR B C 1
ATOM 5006 O O . TYR B 1 137 ? -17.608 -19.829 -15.967 1 96.83 137 TYR B O 1
ATOM 5014 N N . GLU B 1 138 ? -17.376 -17.699 -15.412 1 95.52 138 GLU B N 1
ATOM 5015 C CA . GLU B 1 138 ? -17.5 -17.208 -16.781 1 95.52 138 GLU B CA 1
ATOM 5016 C C . GLU B 1 138 ? -16.429 -17.813 -17.684 1 95.52 138 GLU B C 1
ATOM 5018 O O . GLU B 1 138 ? -16.677 -18.071 -18.863 1 95.52 138 GLU B O 1
ATOM 5023 N N . ARG B 1 139 ? -15.348 -18.122 -17.116 1 94.4 139 ARG B N 1
ATOM 5024 C CA . ARG B 1 139 ? -14.232 -18.591 -17.93 1 94.4 139 ARG B CA 1
ATOM 5025 C C . ARG B 1 139 ? -14.111 -20.11 -17.872 1 94.4 139 ARG B C 1
ATOM 5027 O O . ARG B 1 139 ? -13.127 -20.679 -18.348 1 94.4 139 ARG B O 1
ATOM 5034 N N . GLY B 1 140 ? -14.993 -20.758 -17.182 1 94.34 140 GLY B N 1
ATOM 5035 C CA . GLY B 1 140 ? -15.199 -22.185 -17.374 1 94.34 140 GLY B CA 1
ATOM 5036 C C . GLY B 1 140 ? -14.445 -23.037 -16.372 1 94.34 140 GLY B C 1
ATOM 5037 O O . GLY B 1 140 ? -14.453 -24.267 -16.464 1 94.34 140 GLY B O 1
ATOM 5038 N N . LEU B 1 141 ? -13.863 -22.44 -15.381 1 95.45 141 LEU B N 1
ATOM 5039 C CA . LEU B 1 141 ? -13.064 -23.228 -14.449 1 95.45 141 LEU B CA 1
ATOM 5040 C C . LEU B 1 141 ? -13.953 -24.124 -13.593 1 95.45 141 LEU B C 1
ATOM 5042 O O . LEU B 1 141 ? -13.535 -25.208 -13.181 1 95.45 141 LEU B O 1
ATOM 5046 N N . TYR B 1 142 ? -15.185 -23.713 -13.406 1 96.72 142 TYR B N 1
ATOM 5047 C CA . TYR B 1 142 ? -16.113 -24.483 -12.584 1 96.72 142 TYR B CA 1
ATOM 5048 C C . TYR B 1 142 ? -16.934 -25.44 -13.44 1 96.72 142 TYR B C 1
ATOM 5050 O O . TYR B 1 142 ? -17.641 -26.303 -12.914 1 96.72 142 TYR B O 1
ATOM 5058 N N . ALA B 1 143 ? -16.876 -25.405 -14.739 1 96.02 143 ALA B N 1
ATOM 5059 C CA . ALA B 1 143 ? -17.791 -26.088 -15.65 1 96.02 143 ALA B CA 1
ATOM 5060 C C . ALA B 1 143 ? -17.791 -27.594 -15.4 1 96.02 143 ALA B C 1
ATOM 5062 O O . ALA B 1 143 ? -18.853 -28.213 -15.299 1 96.02 143 ALA B O 1
ATOM 5063 N N . PRO B 1 144 ? -16.562 -28.208 -15.225 1 96.12 144 PRO B N 1
ATOM 5064 C CA . PRO B 1 144 ? -16.578 -29.651 -14.972 1 96.12 144 PRO B CA 1
ATOM 5065 C C . PRO B 1 144 ? -17.293 -30.014 -13.672 1 96.12 144 PRO B C 1
ATOM 5067 O O . PRO B 1 144 ? -18.031 -31.001 -13.624 1 96.12 144 PRO B O 1
ATOM 5070 N N . ALA B 1 145 ? -17.101 -29.252 -12.651 1 97.01 145 ALA B N 1
ATOM 5071 C CA . ALA B 1 145 ? -17.725 -29.526 -11.36 1 97.01 145 ALA B CA 1
ATOM 5072 C C . ALA B 1 145 ? -19.232 -29.298 -11.419 1 97.01 145 ALA B C 1
ATOM 5074 O O . ALA B 1 145 ? -20.006 -30.061 -10.836 1 97.01 145 ALA B O 1
ATOM 5075 N N . VAL B 1 146 ? -19.635 -28.214 -12.078 1 96.93 146 VAL B N 1
ATOM 5076 C CA . VAL B 1 146 ? -21.058 -27.927 -12.225 1 96.93 146 VAL B CA 1
ATOM 5077 C C . VAL B 1 146 ? -21.747 -29.083 -12.948 1 96.93 146 VAL B C 1
ATOM 5079 O O . VAL B 1 146 ? -22.807 -29.547 -12.521 1 96.93 146 VAL B O 1
ATOM 5082 N N . ARG B 1 147 ? -21.194 -29.582 -14.041 1 96.11 147 ARG B N 1
ATOM 5083 C CA . ARG B 1 147 ? -21.741 -30.714 -14.781 1 96.11 147 ARG B CA 1
ATOM 5084 C C . ARG B 1 147 ? -21.866 -31.944 -13.888 1 96.11 147 ARG B C 1
ATOM 5086 O O . ARG B 1 147 ? -22.911 -32.598 -13.866 1 96.11 147 ARG B O 1
ATOM 5093 N N . PHE B 1 148 ? -20.835 -32.237 -13.167 1 96.66 148 PHE B N 1
ATOM 5094 C CA . PHE B 1 148 ? -20.831 -33.397 -12.282 1 96.66 148 PHE B CA 1
ATOM 5095 C C . PHE B 1 148 ? -21.953 -33.299 -11.256 1 96.66 148 PHE B C 1
ATOM 5097 O O . PHE B 1 148 ? -22.684 -34.267 -11.033 1 96.66 148 PHE B O 1
ATOM 5104 N N . VAL B 1 149 ? -22.092 -32.106 -10.603 1 97.18 149 VAL B N 1
ATOM 5105 C CA . VAL B 1 149 ? -23.069 -31.904 -9.538 1 97.18 149 VAL B CA 1
ATOM 5106 C C . VAL B 1 149 ? -24.482 -32.045 -10.099 1 97.18 149 VAL B C 1
ATOM 5108 O O . VAL B 1 149 ? -25.342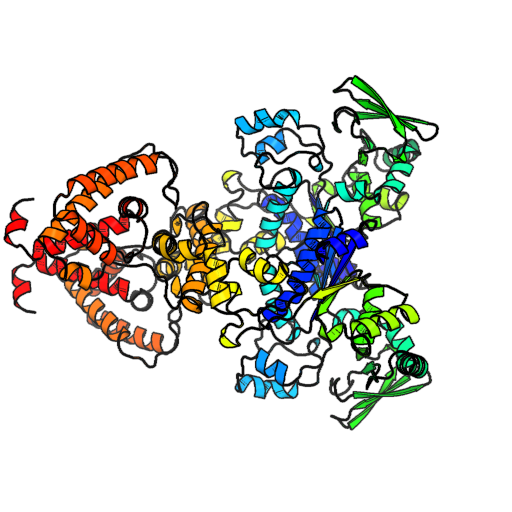 -32.679 -9.481 1 97.18 149 VAL B O 1
ATOM 5111 N N . LEU B 1 150 ? -24.719 -31.477 -11.277 1 96.41 150 LEU B N 1
ATOM 5112 C CA . LEU B 1 150 ? -26.051 -31.487 -11.871 1 96.41 150 LEU B CA 1
ATOM 5113 C C . LEU B 1 150 ? -26.4 -32.875 -12.398 1 96.41 150 LEU B C 1
ATOM 5115 O O . LEU B 1 150 ? -27.57 -33.264 -12.405 1 96.41 150 LEU B O 1
ATOM 5119 N N . GLU B 1 151 ? -25.426 -33.663 -12.77 1 94.95 151 GLU B N 1
ATOM 5120 C CA . GLU B 1 151 ? -25.663 -35.001 -13.304 1 94.95 151 GLU B CA 1
ATOM 5121 C C . GLU B 1 151 ? -25.731 -36.037 -12.186 1 94.95 151 GLU B C 1
ATOM 5123 O O . GLU B 1 151 ? -26.252 -37.137 -12.382 1 94.95 151 GLU B O 1
ATOM 5128 N N . ASN B 1 152 ? -25.192 -35.704 -10.987 1 95.5 152 ASN B N 1
ATOM 5129 C CA . ASN B 1 152 ? -25.141 -36.663 -9.889 1 95.5 152 ASN B CA 1
ATOM 5130 C C . ASN B 1 152 ? -25.638 -36.049 -8.584 1 95.5 152 ASN B C 1
ATOM 5132 O O . ASN B 1 152 ? -24.969 -36.143 -7.554 1 95.5 152 ASN B O 1
ATOM 5136 N N . PRO B 1 153 ? -26.734 -35.415 -8.604 1 95.84 153 PRO B N 1
ATOM 5137 C CA . PRO B 1 153 ? -27.184 -34.743 -7.382 1 95.84 153 PRO B CA 1
ATOM 5138 C C . PRO B 1 153 ? -27.461 -35.718 -6.24 1 95.84 153 PRO B C 1
ATOM 5140 O O . PRO B 1 153 ? -27.164 -35.417 -5.081 1 95.84 153 PRO B O 1
ATOM 5143 N N . GLN B 1 154 ? -27.983 -36.901 -6.513 1 96.15 154 GLN B N 1
ATOM 5144 C CA . GLN B 1 154 ? -28.329 -37.861 -5.47 1 96.15 154 GLN B CA 1
ATOM 5145 C C . GLN B 1 154 ? -27.077 -38.424 -4.803 1 96.15 154 GLN B C 1
ATOM 5147 O O . GLN B 1 154 ? -27.06 -38.646 -3.591 1 96.15 154 GLN B O 1
ATOM 5152 N N . LYS B 1 155 ? -26.1 -38.653 -5.575 1 97.57 155 LYS B N 1
ATOM 5153 C CA . LYS B 1 155 ? -24.833 -39.134 -5.031 1 97.57 155 LYS B CA 1
ATOM 5154 C C . LYS B 1 155 ? -24.285 -38.171 -3.981 1 97.57 155 LYS B C 1
ATOM 5156 O O . LYS B 1 155 ? -23.801 -38.6 -2.931 1 97.57 155 LYS B O 1
ATOM 5161 N N . ILE B 1 156 ? -24.331 -36.884 -4.246 1 97.9 156 ILE B N 1
ATOM 5162 C CA . ILE B 1 156 ? -23.816 -35.854 -3.35 1 97.9 156 ILE B CA 1
ATOM 5163 C C . ILE B 1 156 ? -24.704 -35.757 -2.111 1 97.9 156 ILE B C 1
ATOM 5165 O O . ILE B 1 156 ? -24.204 -35.688 -0.986 1 97.9 156 ILE B O 1
ATOM 5169 N N . ARG B 1 157 ? -25.985 -35.839 -2.341 1 97.36 157 ARG B N 1
ATOM 5170 C CA . ARG B 1 157 ? -26.916 -35.754 -1.22 1 97.36 157 ARG B CA 1
ATOM 5171 C C . ARG B 1 157 ? -26.773 -36.961 -0.298 1 97.36 157 ARG B C 1
ATOM 5173 O O . ARG B 1 157 ? -26.83 -36.824 0.926 1 97.36 157 ARG B O 1
ATOM 5180 N N . ASP B 1 158 ? -26.586 -38.135 -0.887 1 98.02 158 ASP B N 1
ATOM 5181 C CA . ASP B 1 158 ? -26.386 -39.34 -0.088 1 98.02 158 ASP B CA 1
ATOM 5182 C C . ASP B 1 158 ? -25.114 -39.239 0.75 1 98.02 158 ASP B C 1
ATOM 5184 O O . ASP B 1 158 ? -25.11 -39.602 1.928 1 98.02 158 ASP B O 1
ATOM 5188 N N . PHE B 1 159 ? -24.102 -38.786 0.14 1 97.85 159 PHE B N 1
ATOM 5189 C CA . PHE B 1 159 ? -22.831 -38.612 0.833 1 97.85 159 PHE B CA 1
ATOM 5190 C C . PHE B 1 159 ? -22.984 -37.659 2.013 1 97.85 159 PHE B C 1
ATOM 5192 O O . PHE B 1 159 ? -22.516 -37.948 3.116 1 97.85 159 PHE B O 1
ATOM 5199 N N . LEU B 1 160 ? -23.669 -36.518 1.808 1 97.81 160 LEU B N 1
ATOM 5200 C CA . LEU B 1 160 ? -23.854 -35.51 2.846 1 97.81 160 LEU B CA 1
ATOM 5201 C C . LEU B 1 160 ? -24.737 -36.043 3.969 1 97.81 160 LEU B C 1
ATOM 5203 O O . LEU B 1 160 ? -24.466 -35.799 5.147 1 97.81 160 LEU B O 1
ATOM 5207 N N . GLN B 1 161 ? -25.729 -36.786 3.569 1 97.08 161 GLN B N 1
ATOM 5208 C CA . GLN B 1 161 ? -26.636 -37.347 4.565 1 97.08 161 GLN B CA 1
ATOM 5209 C C . GLN B 1 161 ? -25.915 -38.348 5.463 1 97.08 161 GLN B C 1
ATOM 5211 O O . GLN B 1 161 ? -26.175 -38.409 6.667 1 97.08 161 GLN B O 1
ATOM 5216 N N . GLU B 1 162 ? -25.105 -39.06 4.9 1 97.44 162 GLU B N 1
ATOM 5217 C CA . GLU B 1 162 ? -24.373 -40.083 5.64 1 97.44 162 GLU B CA 1
ATOM 5218 C C . GLU B 1 162 ? -23.309 -39.46 6.539 1 97.44 162 GLU B C 1
ATOM 5220 O O . GLU B 1 162 ? -23.204 -39.807 7.717 1 97.44 162 GLU B O 1
ATOM 5225 N N . ARG B 1 163 ? -22.591 -38.556 6.093 1 96.81 163 ARG B N 1
ATOM 5226 C CA . ARG B 1 163 ? -21.413 -38.053 6.792 1 96.81 163 ARG B CA 1
ATOM 5227 C C . ARG B 1 163 ? -21.763 -36.843 7.652 1 96.81 163 ARG B C 1
ATOM 5229 O O . ARG B 1 163 ? -21.159 -36.629 8.706 1 96.81 163 ARG B O 1
ATOM 5236 N N . PHE B 1 164 ? -22.719 -36.077 7.141 1 97.4 164 PHE B N 1
ATOM 5237 C CA . PHE B 1 164 ? -23.123 -34.855 7.825 1 97.4 164 PHE B CA 1
ATOM 5238 C C . PHE B 1 164 ? -24.641 -34.764 7.921 1 97.4 164 PHE B C 1
ATOM 5240 O O . PHE B 1 164 ? -25.252 -33.859 7.349 1 97.4 164 PHE B O 1
ATOM 5247 N N . PRO B 1 165 ? -25.233 -35.504 8.678 1 96.02 165 PRO B N 1
ATOM 5248 C CA . PRO B 1 165 ? -26.696 -35.573 8.727 1 96.02 165 PRO B CA 1
ATOM 5249 C C . PRO B 1 165 ? -27.336 -34.249 9.135 1 96.02 165 PRO B C 1
ATOM 5251 O O . PRO B 1 165 ? -28.503 -34 8.82 1 96.02 165 PRO B O 1
ATOM 5254 N N . GLN B 1 166 ? -26.626 -33.422 9.727 1 94.57 166 GLN B N 1
ATOM 5255 C CA . GLN B 1 166 ? -27.175 -32.156 10.202 1 94.57 166 GLN B CA 1
ATOM 5256 C C . GLN B 1 166 ? -27.086 -31.08 9.124 1 94.57 166 GLN B C 1
ATOM 5258 O O . GLN B 1 166 ? -27.537 -29.951 9.328 1 94.57 166 GLN B O 1
ATOM 5263 N N . TYR B 1 167 ? -26.484 -31.373 8.026 1 95.2 167 TYR B N 1
ATOM 5264 C CA . TYR B 1 167 ? -26.348 -30.411 6.938 1 95.2 167 TYR B CA 1
ATOM 5265 C C . TYR B 1 167 ? -27.11 -30.874 5.702 1 95.2 167 TYR B C 1
ATOM 5267 O O . TYR B 1 167 ? -26.74 -31.868 5.073 1 95.2 167 TYR B O 1
ATOM 5275 N N . THR B 1 168 ? -28.155 -30.211 5.329 1 94.72 168 THR B N 1
ATOM 5276 C CA . THR B 1 168 ? -28.95 -30.453 4.13 1 94.72 168 THR B CA 1
ATOM 5277 C C . THR B 1 168 ? -29.069 -29.182 3.294 1 94.72 168 THR B C 1
ATOM 5279 O O . THR B 1 168 ? -29.905 -28.322 3.579 1 94.72 168 THR B O 1
ATOM 5282 N N . PRO B 1 169 ? -28.258 -29.098 2.266 1 94.5 169 PRO B N 1
ATOM 5283 C CA . PRO B 1 169 ? -28.336 -27.882 1.453 1 94.5 169 PRO B CA 1
ATOM 5284 C C . PRO B 1 169 ? -29.658 -27.761 0.697 1 94.5 169 PRO B C 1
ATOM 5286 O O . PRO B 1 169 ? -30.172 -28.758 0.183 1 94.5 169 PRO B O 1
ATOM 5289 N N . GLU B 1 170 ? -30.134 -26.593 0.643 1 90.73 170 GLU B N 1
ATOM 5290 C CA . GLU B 1 170 ? -31.357 -26.333 -0.11 1 90.73 170 GLU B CA 1
ATOM 5291 C C . GLU B 1 170 ? -31.158 -26.611 -1.598 1 90.73 170 GLU B C 1
ATOM 5293 O O . GLU B 1 170 ? -32.006 -27.238 -2.236 1 90.73 170 GLU B O 1
ATOM 5298 N N . LYS B 1 171 ? -30.093 -26.094 -2.141 1 95.4 171 LYS B N 1
ATOM 5299 C CA . LYS B 1 171 ? -29.701 -26.26 -3.538 1 95.4 171 LYS B CA 1
ATOM 5300 C C . LYS B 1 171 ? -28.224 -26.624 -3.655 1 95.4 171 LYS B C 1
ATOM 5302 O O . LYS B 1 171 ? -27.386 -26.081 -2.931 1 95.4 171 LYS B O 1
ATOM 5307 N N . LEU B 1 172 ? -27.986 -27.523 -4.53 1 97.2 172 LEU B N 1
ATOM 5308 C CA . LEU B 1 172 ? -26.589 -27.825 -4.824 1 97.2 172 LEU B CA 1
ATOM 5309 C C . LEU B 1 172 ? -26.021 -26.837 -5.838 1 97.2 172 LEU B C 1
ATOM 5311 O O . LEU B 1 172 ? -24.814 -26.588 -5.858 1 97.2 172 LEU B O 1
ATOM 5315 N N . PHE B 1 173 ? -26.897 -26.348 -6.649 1 97.72 173 PHE B N 1
ATOM 5316 C CA . PHE B 1 173 ? -26.574 -25.355 -7.667 1 97.72 173 PHE B CA 1
ATOM 5317 C C . PHE B 1 173 ? -27.628 -24.255 -7.704 1 97.72 173 PHE B C 1
ATOM 5319 O O . PHE B 1 173 ? -28.828 -24.536 -7.655 1 97.72 173 PHE B O 1
ATOM 5326 N N . TRP B 1 174 ? -27.128 -23.024 -7.727 1 97.85 174 TRP B N 1
ATOM 5327 C CA . TRP B 1 174 ? -27.986 -21.845 -7.788 1 97.85 174 TRP B CA 1
ATOM 5328 C C . TRP B 1 174 ? -27.957 -21.222 -9.179 1 97.85 174 TRP B C 1
ATOM 5330 O O . TRP B 1 174 ? -27.072 -20.42 -9.489 1 97.85 174 TRP B O 1
ATOM 5340 N N . PRO B 1 175 ? -28.922 -21.559 -10.001 1 97.63 175 PRO B N 1
ATOM 5341 C CA . PRO B 1 175 ? -28.949 -20.985 -11.348 1 97.63 175 PRO B CA 1
ATOM 5342 C C . PRO B 1 175 ? -29.425 -19.534 -11.361 1 97.63 175 PRO B C 1
ATOM 5344 O O . PRO B 1 175 ? -30.232 -19.137 -10.516 1 97.63 175 PRO B O 1
ATOM 5347 N N . ILE B 1 176 ? -28.898 -18.763 -12.268 1 97.8 176 ILE B N 1
ATOM 5348 C CA . ILE B 1 176 ? -29.391 -17.414 -12.522 1 97.8 176 ILE B CA 1
ATOM 5349 C C . ILE B 1 176 ? -30.52 -17.462 -13.549 1 97.8 176 ILE B C 1
ATOM 5351 O O . ILE B 1 176 ? -30.38 -18.084 -14.605 1 97.8 176 ILE B O 1
ATOM 5355 N N . CYS B 1 177 ? -31.576 -16.83 -13.237 1 97.01 177 CYS B N 1
ATOM 5356 C CA . CYS B 1 177 ? -32.695 -16.791 -14.173 1 97.01 177 CYS B CA 1
ATOM 5357 C C . CYS B 1 177 ? -32.301 -16.083 -15.464 1 97.01 177 CYS B C 1
ATOM 5359 O O . CYS B 1 177 ? -31.859 -14.933 -15.436 1 97.01 177 CYS B O 1
ATOM 5361 N N . PRO B 1 178 ? -32.438 -16.718 -16.596 1 94.63 178 PRO B N 1
ATOM 5362 C CA . PRO B 1 178 ? -32.057 -16.079 -17.857 1 94.63 178 PRO B CA 1
ATOM 5363 C C . PRO B 1 178 ? -32.993 -14.937 -18.247 1 94.63 178 PRO B C 1
ATOM 5365 O O . PRO B 1 178 ? -32.683 -14.162 -19.155 1 94.63 178 PRO B O 1
ATOM 5368 N N . VAL B 1 179 ? -34.14 -14.785 -17.539 1 94.84 179 VAL B N 1
ATOM 5369 C CA . VAL B 1 179 ? -35.152 -13.798 -17.904 1 94.84 179 VAL B CA 1
ATOM 5370 C C . VAL B 1 179 ? -34.988 -12.548 -17.043 1 94.84 179 VAL B C 1
ATOM 5372 O O . VAL B 1 179 ? -34.932 -11.431 -17.563 1 94.84 179 VAL B O 1
ATOM 5375 N N . CYS B 1 180 ? -34.846 -12.78 -15.775 1 96.17 180 CYS B N 1
ATOM 5376 C CA . CYS B 1 180 ? -34.878 -11.605 -14.911 1 96.17 180 CYS B CA 1
ATOM 5377 C C . CYS B 1 180 ? -33.578 -11.468 -14.128 1 96.17 180 CYS B C 1
ATOM 5379 O O . CYS B 1 180 ? -33.414 -10.528 -13.349 1 96.17 180 CYS B O 1
ATOM 5381 N N . ASP B 1 181 ? -32.653 -12.374 -14.177 1 96.1 181 ASP B N 1
ATOM 5382 C CA . ASP B 1 181 ? -31.282 -12.305 -13.68 1 96.1 181 ASP B CA 1
ATOM 5383 C C . ASP B 1 181 ? -31.23 -12.548 -12.174 1 96.1 181 ASP B C 1
ATOM 5385 O O . ASP B 1 181 ? -30.2 -12.316 -11.537 1 96.1 181 ASP B O 1
ATOM 5389 N N . TYR B 1 182 ? -32.35 -13.005 -11.547 1 97.26 182 TYR B N 1
ATOM 5390 C CA . TYR B 1 182 ? -32.356 -13.307 -10.121 1 97.26 182 TYR B CA 1
ATOM 5391 C C . TYR B 1 182 ? -31.783 -14.695 -9.855 1 97.26 182 TYR B C 1
ATOM 5393 O O . TYR B 1 182 ? -32.035 -15.633 -10.615 1 97.26 182 TYR B O 1
ATOM 5401 N N . ILE B 1 183 ? -31.052 -14.827 -8.804 1 97.92 183 ILE B N 1
ATOM 5402 C CA . ILE B 1 183 ? -30.402 -16.091 -8.478 1 97.92 183 ILE B CA 1
ATOM 5403 C C . ILE B 1 183 ? -31.03 -16.686 -7.22 1 97.92 183 ILE B C 1
ATOM 5405 O O . ILE B 1 183 ? -31.123 -17.908 -7.082 1 97.92 183 ILE B O 1
ATOM 5409 N N . ASP B 1 184 ? -31.535 -15.89 -6.284 1 95.97 184 ASP B N 1
ATOM 5410 C CA . ASP B 1 184 ? -32.017 -16.358 -4.988 1 95.97 184 ASP B CA 1
ATOM 5411 C C . ASP B 1 184 ? -33.332 -17.121 -5.135 1 95.97 184 ASP B C 1
ATOM 5413 O O . ASP B 1 184 ? -33.587 -18.075 -4.397 1 95.97 184 ASP B O 1
ATOM 5417 N N . SER B 1 185 ? -34.159 -16.832 -6.175 1 95.55 185 SER B N 1
ATOM 5418 C CA . SER B 1 185 ? -35.495 -17.398 -6.327 1 95.55 185 SER B CA 1
ATOM 5419 C C . SER B 1 185 ? -35.555 -18.366 -7.504 1 95.55 185 SER B C 1
ATOM 5421 O O . SER B 1 185 ? -36.64 -18.71 -7.977 1 95.55 185 SER B O 1
ATOM 5423 N N . THR B 1 186 ? -34.415 -18.739 -8.017 1 96.97 186 THR B N 1
ATOM 5424 C CA . THR B 1 186 ? -34.331 -19.616 -9.179 1 96.97 186 THR B CA 1
ATOM 5425 C C . THR B 1 186 ? -33.818 -20.997 -8.779 1 96.97 186 THR B C 1
ATOM 5427 O O . THR B 1 186 ? -32.946 -21.115 -7.916 1 96.97 186 THR B O 1
ATOM 5430 N N . ARG B 1 187 ? -34.373 -22.067 -9.365 1 96.32 187 ARG B N 1
ATOM 5431 C CA . ARG B 1 187 ? -33.952 -23.42 -9.014 1 96.32 187 ARG B CA 1
ATOM 5432 C C . ARG B 1 187 ? -33.92 -24.32 -10.245 1 96.32 187 ARG B C 1
ATOM 5434 O O . ARG B 1 187 ? -34.58 -24.035 -11.246 1 96.32 187 ARG B O 1
ATOM 5441 N N . VAL B 1 188 ? -33.143 -25.321 -10.108 1 96.12 188 VAL B N 1
ATOM 5442 C CA . VAL B 1 188 ? -33.117 -26.369 -11.122 1 96.12 188 VAL B CA 1
ATOM 5443 C C . VAL B 1 188 ? -34.268 -27.345 -10.886 1 96.12 188 VAL B C 1
ATOM 5445 O O . VAL B 1 188 ? -34.412 -27.89 -9.789 1 96.12 188 VAL B O 1
ATOM 5448 N N . GLU B 1 189 ? -35.067 -27.549 -11.883 1 94.53 189 GLU B N 1
ATOM 5449 C CA . GLU B 1 189 ? -36.193 -28.471 -11.764 1 94.53 189 GLU B CA 1
ATOM 5450 C C . GLU B 1 189 ? -35.815 -29.869 -12.246 1 94.53 189 GLU B C 1
ATOM 5452 O O . GLU B 1 189 ? -36.259 -30.868 -11.677 1 94.53 189 GLU B O 1
ATOM 5457 N N . SER B 1 190 ? -35.136 -29.947 -13.364 1 93.62 190 SER B N 1
ATOM 5458 C CA . SER B 1 190 ? -34.732 -31.241 -13.904 1 93.62 190 SER B CA 1
ATOM 5459 C C . SER B 1 190 ? -33.551 -31.097 -14.858 1 93.62 190 SER B C 1
ATOM 5461 O O . SER B 1 190 ? -33.325 -30.022 -15.417 1 93.62 190 SER B O 1
ATOM 5463 N N . VAL B 1 191 ? -32.771 -32.081 -14.886 1 94.11 191 VAL B N 1
ATOM 5464 C CA . VAL B 1 191 ? -31.668 -32.203 -15.833 1 94.11 191 VAL B CA 1
ATOM 5465 C C . VAL B 1 191 ? -31.851 -33.461 -16.679 1 94.11 191 VAL B C 1
ATOM 5467 O O . VAL B 1 191 ? -31.801 -34.579 -16.16 1 94.11 191 VAL B O 1
ATOM 5470 N N . GLN B 1 192 ? -32.161 -33.302 -18.026 1 90.46 192 GLN B N 1
ATOM 5471 C CA . GLN B 1 192 ? -32.402 -34.427 -18.924 1 90.46 192 GLN B CA 1
ATOM 5472 C C . GLN B 1 192 ? -31.811 -34.162 -20.306 1 90.46 192 GLN B C 1
ATOM 5474 O O . GLN B 1 192 ? -31.915 -33.051 -20.829 1 90.46 192 GLN B O 1
ATOM 5479 N N . ASN B 1 193 ? -31.233 -35.115 -20.914 1 89.44 193 ASN B N 1
ATOM 5480 C CA . ASN B 1 193 ? -30.743 -35.082 -22.288 1 89.44 193 ASN B CA 1
ATOM 5481 C C . ASN B 1 193 ? -29.893 -33.842 -22.55 1 89.44 193 ASN B C 1
ATOM 5483 O O . ASN B 1 193 ? -30.09 -33.149 -23.55 1 89.44 193 ASN B O 1
ATOM 5487 N N . GLY B 1 194 ? -29.099 -33.44 -21.551 1 88.96 194 GLY B N 1
ATOM 5488 C CA . GLY B 1 194 ? -28.184 -32.327 -21.744 1 88.96 194 GLY B CA 1
ATOM 5489 C C . GLY B 1 194 ? -28.845 -30.973 -21.564 1 88.96 194 GLY B C 1
ATOM 5490 O O . GLY B 1 194 ? -28.227 -29.936 -21.815 1 88.96 194 GLY B O 1
ATOM 5491 N N . GLU B 1 195 ? -30.066 -30.961 -21.096 1 93.71 195 GLU B N 1
ATOM 5492 C CA . GLU B 1 195 ? -30.799 -29.723 -20.85 1 93.71 195 GLU B CA 1
ATOM 5493 C C . GLU B 1 195 ? -31.197 -29.599 -19.382 1 93.71 195 GLU B C 1
ATOM 5495 O O . GLU B 1 195 ? -31.51 -30.599 -18.731 1 93.71 195 GLU B O 1
ATOM 5500 N N . VAL B 1 196 ? -31.192 -28.335 -18.971 1 95.85 196 VAL B N 1
ATOM 5501 C CA . VAL B 1 196 ? -31.573 -28.034 -17.595 1 95.85 196 VAL B CA 1
ATOM 5502 C C . VAL B 1 196 ? -32.826 -27.162 -17.584 1 95.85 196 VAL B C 1
ATOM 5504 O O . VAL B 1 196 ? -32.864 -26.11 -18.228 1 95.85 196 VAL B O 1
ATOM 5507 N N . GLN B 1 197 ? -33.832 -27.627 -16.928 1 95.93 197 GLN B N 1
ATOM 5508 C CA . GLN B 1 197 ? -35.03 -26.819 -16.727 1 95.93 197 GLN B CA 1
ATOM 5509 C C . GLN B 1 197 ? -34.919 -25.976 -15.46 1 95.93 197 GLN B C 1
ATOM 5511 O O . GLN B 1 197 ? -34.711 -26.511 -14.369 1 95.93 197 GLN B O 1
ATOM 5516 N N . VAL B 1 198 ? -35.032 -24.688 -15.628 1 96.56 198 VAL B N 1
ATOM 5517 C CA . VAL B 1 198 ? -34.944 -23.762 -14.503 1 96.56 198 VAL B CA 1
ATOM 5518 C C . VAL B 1 198 ? -36.284 -23.057 -14.308 1 96.56 198 VAL B C 1
ATOM 5520 O O . VAL B 1 198 ? -36.957 -22.709 -15.281 1 96.56 198 VAL B O 1
ATOM 5523 N N . VAL B 1 199 ? -36.666 -22.896 -13.049 1 97.11 199 VAL B N 1
ATOM 5524 C CA . VAL B 1 199 ? -37.901 -22.205 -12.691 1 97.11 199 VAL B CA 1
ATOM 5525 C C . VAL B 1 199 ? -37.591 -21.051 -11.74 1 97.11 199 VAL B C 1
ATOM 5527 O O . VAL B 1 199 ? -36.76 -21.188 -10.839 1 97.11 199 VAL B O 1
ATOM 5530 N N . CYS B 1 200 ? -38.187 -19.948 -11.942 1 97.35 200 CYS B N 1
ATOM 5531 C CA . CYS B 1 200 ? -37.987 -18.761 -11.119 1 97.35 200 CYS B CA 1
ATOM 5532 C C . CYS B 1 200 ? -39.289 -18.333 -10.453 1 97.35 200 CYS B C 1
ATOM 5534 O O . CYS B 1 200 ? -40.286 -18.084 -11.133 1 97.35 200 CYS B O 1
ATOM 5536 N N . SER B 1 201 ? -39.301 -18.184 -9.177 1 96.3 201 SER B N 1
ATOM 5537 C CA . SER B 1 201 ? -40.51 -17.83 -8.441 1 96.3 201 SER B CA 1
ATOM 5538 C C . SER B 1 201 ? -40.772 -16.329 -8.497 1 96.3 201 SER B C 1
ATOM 5540 O O . SER B 1 201 ? -41.885 -15.877 -8.219 1 96.3 201 SER B O 1
ATOM 5542 N N . ARG B 1 202 ? -39.791 -15.585 -8.845 1 94.74 202 ARG B N 1
ATOM 5543 C CA . ARG B 1 202 ? -39.958 -14.137 -8.916 1 94.74 202 ARG B CA 1
ATOM 5544 C C . ARG B 1 202 ? -40.678 -13.731 -10.197 1 94.74 202 ARG B C 1
ATOM 5546 O O . ARG B 1 202 ? -41.622 -12.939 -10.161 1 94.74 202 ARG B O 1
ATOM 5553 N N . CYS B 1 203 ? -40.244 -14.25 -11.345 1 95.7 203 CYS B N 1
ATOM 5554 C CA . CYS B 1 203 ? -40.9 -13.882 -12.595 1 95.7 203 CYS B CA 1
ATOM 5555 C C . CYS B 1 203 ? -41.846 -14.984 -13.058 1 95.7 203 CYS B C 1
ATOM 5557 O O . CYS B 1 203 ? -42.503 -14.849 -14.092 1 95.7 203 CYS B O 1
ATOM 5559 N N . GLU B 1 204 ? -41.885 -16.12 -12.489 1 95.73 204 GLU B N 1
ATOM 5560 C CA . GLU B 1 204 ? -42.796 -17.24 -12.709 1 95.73 204 GLU B CA 1
ATOM 5561 C C . GLU B 1 204 ? -42.579 -17.866 -14.084 1 95.73 204 GLU B C 1
ATOM 5563 O O . GLU B 1 204 ? -43.534 -18.295 -14.734 1 95.73 204 GLU B O 1
ATOM 5568 N N . LYS B 1 205 ? -41.421 -17.805 -14.52 1 96.19 205 LYS B N 1
ATOM 5569 C CA . LYS B 1 205 ? -41.103 -18.393 -15.818 1 96.19 205 LYS B CA 1
ATOM 5570 C C . LYS B 1 205 ? -40.292 -19.675 -15.657 1 96.19 205 LYS B C 1
ATOM 5572 O O . LYS B 1 205 ? -39.597 -19.854 -14.654 1 96.19 205 LYS B O 1
ATOM 5577 N N . THR B 1 206 ? -40.506 -20.561 -16.628 1 95.57 206 THR B N 1
ATOM 5578 C CA . THR B 1 206 ? -39.709 -21.772 -16.791 1 95.57 206 THR B CA 1
ATOM 5579 C C . THR B 1 206 ? -38.896 -21.714 -18.081 1 95.57 206 THR B C 1
ATOM 5581 O O . THR B 1 206 ? -39.419 -21.348 -19.136 1 95.57 206 THR B O 1
ATOM 5584 N N . SER B 1 207 ? -37.692 -21.93 -17.95 1 94.32 207 SER B N 1
ATOM 5585 C CA . SER B 1 207 ? -36.809 -21.864 -19.11 1 94.32 207 SER B CA 1
ATOM 5586 C C . SER B 1 207 ? -35.943 -23.115 -19.218 1 94.32 207 SER B C 1
ATOM 5588 O O . SER B 1 207 ? -35.555 -23.696 -18.202 1 94.32 207 SER B O 1
ATOM 5590 N N . ALA B 1 208 ? -35.726 -23.553 -20.454 1 93.61 208 ALA B N 1
ATOM 5591 C CA . ALA B 1 208 ? -34.804 -24.652 -20.732 1 93.61 208 ALA B CA 1
ATOM 5592 C C . ALA B 1 208 ? -33.496 -24.134 -21.324 1 93.61 208 ALA B C 1
ATOM 5594 O O . ALA B 1 208 ? -33.505 -23.269 -22.203 1 93.61 208 ALA B O 1
ATOM 5595 N N . GLN B 1 209 ? -32.431 -24.571 -20.712 1 92.88 209 GLN B N 1
ATOM 5596 C CA . GLN B 1 209 ? -31.109 -24.167 -21.18 1 92.88 209 GLN B CA 1
ATOM 5597 C C . GLN B 1 209 ? -30.18 -25.371 -21.311 1 92.88 209 GLN B C 1
ATOM 5599 O O . GLN B 1 209 ? -30.295 -26.335 -20.552 1 92.88 209 GLN B O 1
ATOM 5604 N N . PRO B 1 210 ? -29.331 -25.278 -22.353 1 93.63 210 PRO B N 1
ATOM 5605 C CA . PRO B 1 210 ? -28.292 -26.311 -22.372 1 93.63 210 PRO B CA 1
ATOM 5606 C C . PRO B 1 210 ? -27.417 -26.291 -21.121 1 93.63 210 PRO B C 1
ATOM 5608 O O . PRO B 1 210 ? -27.093 -25.217 -20.607 1 93.63 210 PRO B O 1
ATOM 5611 N N . LEU B 1 211 ? -27.046 -27.448 -20.713 1 91.92 211 LEU B N 1
ATOM 5612 C CA . LEU B 1 211 ? -26.245 -27.597 -19.503 1 91.92 211 LEU B CA 1
ATOM 5613 C C . LEU B 1 211 ? -24.978 -26.752 -19.582 1 91.92 211 LEU B C 1
ATOM 5615 O O . LEU B 1 211 ? -24.585 -26.122 -18.598 1 91.92 211 LEU B O 1
ATOM 5619 N N . ASP B 1 212 ? -24.361 -26.635 -20.737 1 88.22 212 ASP B N 1
ATOM 5620 C CA . ASP B 1 212 ? -23.075 -25.966 -20.906 1 88.22 212 ASP B CA 1
ATOM 5621 C C . ASP B 1 212 ? -23.247 -24.449 -20.951 1 88.22 212 ASP B C 1
ATOM 5623 O O . ASP B 1 212 ? -22.273 -23.705 -20.827 1 88.22 212 ASP B O 1
ATOM 5627 N N . SER B 1 213 ? -24.494 -23.975 -21.07 1 89.96 213 SER B N 1
ATOM 5628 C CA . SER B 1 213 ? -24.757 -22.542 -21.147 1 89.96 213 SER B CA 1
ATOM 5629 C C . SER B 1 213 ? -25.37 -22.021 -19.851 1 89.96 213 SER B C 1
ATOM 5631 O O . SER B 1 213 ? -25.671 -20.831 -19.735 1 89.96 213 SER B O 1
ATOM 5633 N N . LEU B 1 214 ? -25.498 -22.921 -18.933 1 92.66 214 LEU B N 1
ATOM 5634 C CA . LEU B 1 214 ? -26.149 -22.558 -17.679 1 92.66 214 LEU B CA 1
ATOM 5635 C C . LEU B 1 214 ? -25.275 -21.607 -16.869 1 92.66 214 LEU B C 1
ATOM 5637 O O . LEU B 1 214 ? -24.074 -21.839 -16.716 1 92.66 214 LEU B O 1
ATOM 5641 N N . THR B 1 215 ? -25.897 -20.509 -16.445 1 95.11 215 THR B N 1
ATOM 5642 C CA . THR B 1 215 ? -25.204 -19.565 -15.575 1 95.11 215 THR B CA 1
ATOM 5643 C C . THR B 1 215 ? -25.693 -19.698 -14.135 1 95.11 215 THR B C 1
ATOM 5645 O O . THR B 1 215 ? -26.875 -19.955 -13.896 1 95.11 215 THR B O 1
ATOM 5648 N N . GLY B 1 216 ? -24.78 -19.583 -13.218 1 97.09 216 GLY B N 1
ATOM 5649 C CA . GLY B 1 216 ? -25.067 -19.735 -11.801 1 97.09 216 GLY B CA 1
ATOM 5650 C C . GLY B 1 216 ? -23.835 -20.054 -10.974 1 97.09 216 GLY B C 1
ATOM 5651 O O . GLY B 1 216 ? -22.708 -19.812 -11.411 1 97.09 216 GLY B O 1
ATOM 5652 N N . LYS B 1 217 ? -24.077 -20.508 -9.77 1 97.47 217 LYS B N 1
ATOM 5653 C CA . LYS B 1 217 ? -22.965 -20.854 -8.89 1 97.47 217 LYS B CA 1
ATOM 5654 C C . LYS B 1 217 ? -23.295 -22.077 -8.04 1 97.47 217 LYS B C 1
ATOM 5656 O O . LYS B 1 217 ? -24.453 -22.292 -7.675 1 97.47 217 LYS B O 1
ATOM 5661 N N . LEU B 1 218 ? -22.357 -22.82 -7.746 1 98.14 218 LEU B N 1
ATOM 5662 C CA . LEU B 1 218 ? -22.499 -23.939 -6.82 1 98.14 218 LEU B CA 1
ATOM 5663 C C . LEU B 1 218 ? -22.814 -23.443 -5.413 1 98.14 218 LEU B C 1
ATOM 5665 O O . LEU B 1 218 ? -22.522 -22.294 -5.075 1 98.14 218 LEU B O 1
ATOM 5669 N N . ASN B 1 219 ? -23.464 -24.337 -4.676 1 96.94 219 ASN B N 1
ATOM 5670 C CA . ASN B 1 219 ? -23.553 -24.08 -3.243 1 96.94 219 ASN B CA 1
ATOM 5671 C C . ASN B 1 219 ? -22.196 -23.705 -2.655 1 96.94 219 ASN B C 1
ATOM 5673 O O . ASN B 1 219 ? -21.165 -24.235 -3.074 1 96.94 219 ASN B O 1
ATOM 5677 N N . TRP B 1 220 ? -22.245 -22.83 -1.702 1 95.49 220 TRP B N 1
ATOM 5678 C CA . TRP B 1 220 ? -21.008 -22.189 -1.268 1 95.49 220 TRP B CA 1
ATOM 5679 C C . TRP B 1 220 ? -20.007 -23.223 -0.763 1 95.49 220 TRP B C 1
ATOM 5681 O O . TRP B 1 220 ? -18.797 -23.062 -0.938 1 95.49 220 TRP B O 1
ATOM 5691 N N . LYS B 1 221 ? -20.422 -24.317 -0.08 1 96.69 221 LYS B N 1
ATOM 5692 C CA . LYS B 1 221 ? -19.489 -25.325 0.416 1 96.69 221 LYS B CA 1
ATOM 5693 C C . LYS B 1 221 ? -18.916 -26.155 -0.73 1 96.69 221 LYS B C 1
ATOM 5695 O O . LYS B 1 221 ? -17.746 -26.54 -0.699 1 96.69 221 LYS B O 1
ATOM 5700 N N . LEU B 1 222 ? -19.75 -26.433 -1.735 1 97.75 222 LEU B N 1
ATOM 5701 C CA . LEU B 1 222 ? -19.275 -27.084 -2.951 1 97.75 222 LEU B CA 1
ATOM 5702 C C . LEU B 1 222 ? -18.304 -26.183 -3.706 1 97.75 222 LEU B C 1
ATOM 5704 O O . LEU B 1 222 ? -17.274 -26.649 -4.2 1 97.75 222 LEU B O 1
ATOM 5708 N N . ASP B 1 223 ? -18.712 -24.929 -3.785 1 97.44 223 ASP B N 1
ATOM 5709 C CA . ASP B 1 223 ? -17.857 -23.949 -4.449 1 97.44 223 ASP B CA 1
ATOM 5710 C C . ASP B 1 223 ? -16.463 -23.926 -3.827 1 97.44 223 ASP B C 1
ATOM 5712 O O . ASP B 1 223 ? -15.458 -23.988 -4.539 1 97.44 223 ASP B O 1
ATOM 5716 N N . CYS B 1 224 ? -16.39 -23.852 -2.549 1 96.39 224 CYS B N 1
ATOM 5717 C CA . CYS B 1 224 ? -15.133 -23.854 -1.808 1 96.39 224 CYS B CA 1
ATOM 5718 C C . CYS B 1 224 ? -14.315 -25.099 -2.127 1 96.39 224 CYS B C 1
ATOM 5720 O O . CYS B 1 224 ? -13.118 -25.006 -2.408 1 96.39 224 CYS B O 1
ATOM 5722 N N . ALA B 1 225 ? -14.934 -26.259 -2.084 1 97.43 225 ALA B N 1
ATOM 5723 C CA . ALA B 1 225 ? -14.272 -27.534 -2.346 1 97.43 225 ALA B CA 1
ATOM 5724 C C . ALA B 1 225 ? -13.643 -27.55 -3.736 1 97.43 225 ALA B C 1
ATOM 5726 O O . ALA B 1 225 ? -12.513 -28.013 -3.907 1 97.43 225 ALA B O 1
ATOM 5727 N N . VAL B 1 226 ? -14.368 -27.03 -4.679 1 97.64 226 VAL B N 1
ATOM 5728 C CA . VAL B 1 226 ? -13.958 -27.086 -6.078 1 97.64 226 VAL B CA 1
ATOM 5729 C C . VAL B 1 226 ? -12.777 -26.144 -6.308 1 97.64 226 VAL B C 1
ATOM 5731 O O . VAL B 1 226 ? -11.781 -26.527 -6.926 1 97.64 226 VAL B O 1
ATOM 5734 N N . ARG B 1 227 ? -12.827 -24.93 -5.81 1 96.87 227 ARG B N 1
ATOM 5735 C CA . ARG B 1 227 ? -11.785 -23.951 -6.103 1 96.87 227 ARG B CA 1
ATOM 5736 C C . ARG B 1 227 ? -10.475 -24.326 -5.419 1 96.87 227 ARG B C 1
ATOM 5738 O O . ARG B 1 227 ? -9.398 -23.929 -5.87 1 96.87 227 ARG B O 1
ATOM 5745 N N . TRP B 1 228 ? -10.56 -25.089 -4.276 1 97.33 228 TRP B N 1
ATOM 5746 C CA . TRP B 1 228 ? -9.337 -25.542 -3.623 1 97.33 228 TRP B CA 1
ATOM 5747 C C . TRP B 1 228 ? -8.46 -26.327 -4.593 1 97.33 228 TRP B C 1
ATOM 5749 O O . TRP B 1 228 ? -7.232 -26.219 -4.555 1 97.33 228 TRP B O 1
ATOM 5759 N N . SER B 1 229 ? -9.081 -27.027 -5.493 1 94.28 229 SER B N 1
ATOM 5760 C CA . SER B 1 229 ? -8.351 -27.889 -6.417 1 94.28 229 SER B CA 1
ATOM 5761 C C . SER B 1 229 ? -7.745 -27.084 -7.562 1 94.28 229 SER B C 1
ATOM 5763 O O . SER B 1 229 ? -6.527 -27.084 -7.75 1 94.28 229 SER B O 1
ATOM 5765 N N . PHE B 1 230 ? -8.556 -26.315 -8.265 1 93.02 230 PHE B N 1
ATOM 5766 C CA . PHE B 1 230 ? -8.017 -25.742 -9.493 1 93.02 230 PHE B CA 1
ATOM 5767 C C . PHE B 1 230 ? -7.197 -24.493 -9.193 1 93.02 230 PHE B C 1
ATOM 5769 O O . PHE B 1 230 ? -6.385 -24.065 -10.016 1 93.02 230 PHE B O 1
ATOM 5776 N N . LEU B 1 231 ? -7.326 -23.901 -8.018 1 95.27 231 LEU B N 1
ATOM 5777 C CA . LEU B 1 231 ? -6.46 -22.794 -7.625 1 95.27 231 LEU B CA 1
ATOM 5778 C C . LEU B 1 231 ? -5.299 -23.291 -6.771 1 95.27 231 LEU B C 1
ATOM 5780 O O . LEU B 1 231 ? -4.435 -22.505 -6.373 1 95.27 231 LEU B O 1
ATOM 5784 N N . ARG B 1 232 ? -5.34 -24.565 -6.403 1 94 232 ARG B N 1
ATOM 5785 C CA . ARG B 1 232 ? -4.289 -25.203 -5.617 1 94 232 ARG B CA 1
ATOM 5786 C C . ARG B 1 232 ? -4.1 -24.496 -4.279 1 94 232 ARG B C 1
ATOM 5788 O O . ARG B 1 232 ? -2.978 -24.141 -3.911 1 94 232 ARG B O 1
ATOM 5795 N N . ILE B 1 233 ? -5.174 -24.252 -3.635 1 97.72 233 ILE B N 1
ATOM 5796 C CA . ILE B 1 233 ? -5.136 -23.589 -2.335 1 97.72 233 ILE B CA 1
ATOM 5797 C C . ILE B 1 233 ? -4.672 -24.576 -1.266 1 97.72 233 ILE B C 1
ATOM 5799 O O . ILE B 1 233 ? -5.214 -25.679 -1.153 1 97.72 233 ILE B O 1
ATOM 5803 N N . ASP B 1 234 ? -3.694 -24.184 -0.491 1 98.24 234 ASP B N 1
ATOM 5804 C CA . ASP B 1 234 ? -3.114 -25.064 0.519 1 98.24 234 ASP B CA 1
ATOM 5805 C C . ASP B 1 234 ? -3.648 -24.732 1.91 1 98.24 234 ASP B C 1
ATOM 5807 O O . ASP B 1 234 ? -3.713 -25.603 2.78 1 98.24 234 ASP B O 1
ATOM 5811 N N . ALA B 1 235 ? -3.92 -23.507 2.13 1 98.39 235 ALA B N 1
ATOM 5812 C CA . ALA B 1 235 ? -4.415 -23.038 3.421 1 98.39 235 ALA B CA 1
ATOM 5813 C C . ALA B 1 235 ? -5.474 -21.954 3.242 1 98.39 235 ALA B C 1
ATOM 5815 O O . ALA B 1 235 ? -5.414 -21.171 2.291 1 98.39 235 ALA B O 1
ATOM 5816 N N . GLU B 1 236 ? -6.371 -21.884 4.157 1 97.81 236 GLU B N 1
ATOM 5817 C CA . GLU B 1 236 ? -7.425 -20.874 4.14 1 97.81 236 GLU B CA 1
ATOM 5818 C C . GLU B 1 236 ? -7.874 -20.521 5.555 1 97.81 236 GLU B C 1
ATOM 5820 O O . GLU B 1 236 ? -7.886 -21.379 6.44 1 97.81 236 GLU B O 1
ATOM 5825 N N . ALA B 1 237 ? -8.187 -19.263 5.76 1 96.45 237 ALA B N 1
ATOM 5826 C CA . ALA B 1 237 ? -8.613 -18.793 7.076 1 96.45 237 ALA B CA 1
ATOM 5827 C C . ALA B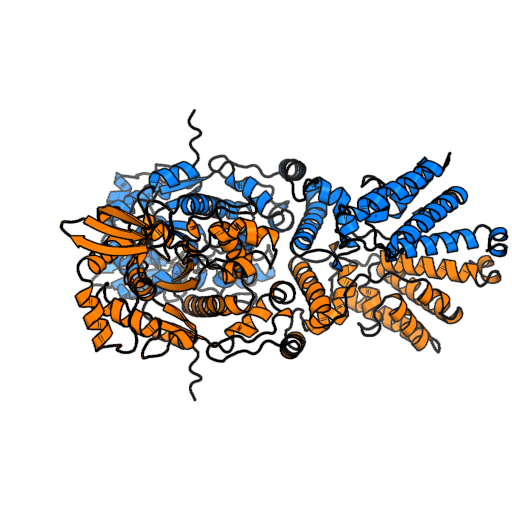 1 237 ? -10.101 -19.048 7.295 1 96.45 237 ALA B C 1
ATOM 5829 O O . ALA B 1 237 ? -10.914 -18.831 6.393 1 96.45 237 ALA B O 1
ATOM 5830 N N . PHE B 1 238 ? -10.432 -19.55 8.49 1 95.37 238 PHE B N 1
ATOM 5831 C CA . PHE B 1 238 ? -11.806 -19.78 8.921 1 95.37 238 PHE B CA 1
ATOM 5832 C C . PHE B 1 238 ? -12.016 -19.282 10.346 1 95.37 238 PHE B C 1
ATOM 5834 O O . PHE B 1 238 ? -11.2 -19.55 11.23 1 95.37 238 PHE B O 1
ATOM 5841 N N . SER B 1 239 ? -13.064 -18.579 10.48 1 93.65 239 SER B N 1
ATOM 5842 C CA . SER B 1 239 ? -13.424 -18.261 11.857 1 93.65 239 SER B CA 1
ATOM 5843 C C . SER B 1 239 ? -13.974 -19.486 12.581 1 93.65 239 SER B C 1
ATOM 5845 O O . SER B 1 239 ? -14.333 -20.479 11.947 1 93.65 239 SER B O 1
ATOM 5847 N N . GLN B 1 240 ? -14.145 -19.449 13.796 1 90.02 240 GLN B N 1
ATOM 5848 C CA . GLN B 1 240 ? -14.489 -20.57 14.665 1 90.02 240 GLN B CA 1
ATOM 5849 C C . GLN B 1 240 ? -15.831 -21.179 14.272 1 90.02 240 GLN B C 1
ATOM 5851 O O . GLN B 1 240 ? -15.963 -22.402 14.188 1 90.02 240 GLN B O 1
ATOM 5856 N N . PRO B 1 241 ? -16.8 -20.45 13.928 1 88.87 241 PRO B N 1
ATOM 5857 C CA . PRO B 1 241 ? -18.096 -21.042 13.589 1 88.87 241 PRO B CA 1
ATOM 5858 C C . PRO B 1 241 ? -18.037 -21.917 12.339 1 88.87 241 PRO B C 1
ATOM 5860 O O . PRO B 1 241 ? -18.783 -22.893 12.227 1 88.87 241 PRO B O 1
ATOM 5863 N N . PHE B 1 242 ? -17.175 -21.615 11.464 1 92.26 242 PHE B N 1
ATOM 5864 C CA . PHE B 1 242 ? -17.087 -22.346 10.205 1 92.26 242 PHE B CA 1
ATOM 5865 C C . PHE B 1 242 ? -16.305 -23.641 10.384 1 92.26 242 PHE B C 1
ATOM 5867 O O . PHE B 1 242 ? -16.275 -24.484 9.485 1 92.26 242 PHE B O 1
ATOM 5874 N N . MET B 1 243 ? -15.799 -23.781 11.575 1 92.11 243 MET B N 1
ATOM 5875 C CA . MET B 1 243 ? -14.987 -24.958 11.872 1 92.11 243 MET B CA 1
ATOM 5876 C C . MET B 1 243 ? -15.808 -26.014 12.605 1 92.11 243 MET B C 1
ATOM 5878 O O . MET B 1 243 ? -15.314 -27.109 12.88 1 92.11 243 MET B O 1
ATOM 5882 N N . GLU B 1 244 ? -17.024 -25.718 12.845 1 92.07 244 GLU B N 1
ATOM 5883 C CA . GLU B 1 244 ? -17.876 -26.665 13.558 1 92.07 244 GLU B CA 1
ATOM 5884 C C . GLU B 1 244 ? -17.917 -28.014 12.845 1 92.07 244 GLU B C 1
ATOM 5886 O O . GLU B 1 244 ? -18.222 -28.083 11.653 1 92.07 244 GLU B O 1
ATOM 5891 N N . PRO B 1 245 ? -17.751 -29.108 13.476 1 91.34 245 PRO B N 1
ATOM 5892 C CA . PRO B 1 245 ? -17.488 -30.417 12.873 1 91.34 245 PRO B CA 1
ATOM 5893 C C . PRO B 1 245 ? -18.705 -30.991 12.153 1 91.34 245 PRO B C 1
ATOM 5895 O O . PRO B 1 245 ? -18.558 -31.764 11.203 1 91.34 245 PRO B O 1
ATOM 5898 N N . THR B 1 246 ? -19.889 -30.682 12.519 1 91.91 246 THR B N 1
ATOM 5899 C CA . THR B 1 246 ? -21.054 -31.407 12.026 1 91.91 246 THR B CA 1
ATOM 5900 C C . THR B 1 246 ? -21.646 -30.713 10.802 1 91.91 246 THR B C 1
ATOM 5902 O O . THR B 1 246 ? -22.241 -31.362 9.94 1 91.91 246 THR B O 1
ATOM 5905 N N . ALA B 1 247 ? -21.456 -29.472 10.759 1 90.68 247 ALA B N 1
ATOM 5906 C CA . ALA B 1 247 ? -22.109 -28.765 9.66 1 90.68 247 ALA B CA 1
ATOM 5907 C C . ALA B 1 247 ? -21.294 -27.55 9.229 1 90.68 247 ALA B C 1
ATOM 5909 O O . ALA B 1 247 ? -21.717 -26.788 8.356 1 90.68 247 ALA B O 1
ATOM 5910 N N . GLY B 1 248 ? -20.195 -27.405 9.813 1 93.07 248 GLY B N 1
ATOM 5911 C CA . GLY B 1 248 ? -19.358 -26.264 9.478 1 93.07 248 GLY B CA 1
ATOM 5912 C C . GLY B 1 248 ? -18.896 -26.267 8.033 1 93.07 248 GLY B C 1
ATOM 5913 O O . GLY B 1 248 ? -18.804 -27.325 7.407 1 93.07 248 GLY B O 1
ATOM 5914 N N . SER B 1 249 ? -18.608 -25.122 7.555 1 94.32 249 SER B N 1
ATOM 5915 C CA . SER B 1 249 ? -18.222 -24.97 6.156 1 94.32 249 SER B CA 1
ATOM 5916 C C . SER B 1 249 ? -16.923 -25.711 5.857 1 94.32 249 SER B C 1
ATOM 5918 O O . SER B 1 249 ? -16.805 -26.376 4.826 1 94.32 249 SER B O 1
ATOM 5920 N N . PHE B 1 250 ? -15.996 -25.674 6.802 1 96.15 250 PHE B N 1
ATOM 5921 C CA . PHE B 1 250 ? -14.686 -26.257 6.535 1 96.15 250 PHE B CA 1
ATOM 5922 C C . PHE B 1 250 ? -14.774 -27.777 6.467 1 96.15 250 PHE B C 1
ATOM 5924 O O . PHE B 1 250 ? -14.408 -28.38 5.456 1 96.15 250 PHE B O 1
ATOM 5931 N N . PRO B 1 251 ? -15.334 -28.494 7.465 1 96.65 251 PRO B N 1
ATOM 5932 C CA . PRO B 1 251 ? -15.359 -29.957 7.398 1 96.65 251 PRO B CA 1
ATOM 5933 C C . PRO B 1 251 ? -16.176 -30.479 6.218 1 96.65 251 PRO B C 1
ATOM 5935 O O . PRO B 1 251 ? -15.796 -31.471 5.591 1 96.65 251 PRO B O 1
ATOM 5938 N N . VAL B 1 252 ? -17.244 -29.852 5.932 1 97.38 252 VAL B N 1
ATOM 5939 C CA . VAL B 1 252 ? -18.094 -30.299 4.833 1 97.38 252 VAL B CA 1
ATOM 5940 C C . VAL B 1 252 ? -17.366 -30.108 3.505 1 97.38 252 VAL B C 1
ATOM 5942 O O . VAL B 1 252 ? -17.298 -31.03 2.689 1 97.38 252 VAL B O 1
ATOM 5945 N N . ALA B 1 253 ? -16.831 -28.902 3.278 1 97.42 253 ALA B N 1
ATOM 5946 C CA . ALA B 1 253 ? -16.104 -28.624 2.042 1 97.42 253 ALA B CA 1
ATOM 5947 C C . ALA B 1 253 ? -14.897 -29.546 1.896 1 97.42 253 ALA B C 1
ATOM 5949 O O . ALA B 1 253 ? -14.609 -30.033 0.8 1 97.42 253 ALA B O 1
ATOM 5950 N N . GLN B 1 254 ? -14.202 -29.782 3.008 1 97.17 254 GLN B N 1
ATOM 5951 C CA . GLN B 1 254 ? -13.044 -30.67 2.994 1 97.17 254 GLN B CA 1
ATOM 5952 C C . GLN B 1 254 ? -13.438 -32.081 2.566 1 97.17 254 GLN B C 1
ATOM 5954 O O . GLN B 1 254 ? -12.761 -32.696 1.739 1 97.17 254 GLN B O 1
ATOM 5959 N N . ALA B 1 255 ? -14.511 -32.575 3.101 1 97.23 255 ALA B N 1
ATOM 5960 C CA . ALA B 1 255 ? -14.987 -33.916 2.77 1 97.23 255 ALA B CA 1
ATOM 5961 C C . ALA B 1 255 ? -15.41 -34.002 1.306 1 97.23 255 ALA B C 1
ATOM 5963 O O . ALA B 1 255 ? -15.111 -34.985 0.624 1 97.23 255 ALA B O 1
ATOM 5964 N N . LEU B 1 256 ? -16.075 -32.99 0.842 1 97.78 256 LEU B N 1
ATOM 5965 C CA . LEU B 1 256 ? -16.523 -32.945 -0.545 1 97.78 256 LEU B CA 1
ATOM 5966 C C . LEU B 1 256 ? -15.334 -32.9 -1.499 1 97.78 256 LEU B C 1
ATOM 5968 O O . LEU B 1 256 ? -15.343 -33.559 -2.541 1 97.78 256 LEU B O 1
ATOM 5972 N N . SER B 1 257 ? -14.368 -32.083 -1.152 1 97.44 257 SER B N 1
ATOM 5973 C CA . SER B 1 257 ? -13.157 -31.983 -1.962 1 97.44 257 SER B CA 1
ATOM 5974 C C . SER B 1 257 ? -12.464 -33.336 -2.089 1 97.44 257 SER B C 1
ATOM 5976 O O . SER B 1 257 ? -12.092 -33.747 -3.189 1 97.44 257 SER B O 1
ATOM 5978 N N . GLN B 1 258 ? -12.31 -34.088 -1.035 1 96.55 258 GLN B N 1
ATOM 5979 C CA . GLN B 1 258 ? -11.608 -35.367 -0.987 1 96.55 258 GLN B CA 1
ATOM 5980 C C . GLN B 1 258 ? -12.368 -36.44 -1.76 1 96.55 258 GLN B C 1
ATOM 5982 O O . GLN B 1 258 ? -11.76 -37.292 -2.411 1 96.55 258 GLN B O 1
ATOM 5987 N N . GLU B 1 259 ? -13.614 -36.333 -1.674 1 97.15 259 GLU B N 1
ATOM 5988 C CA . GLU B 1 259 ? -14.435 -37.396 -2.246 1 97.15 259 GLU B CA 1
ATOM 5989 C C . GLU B 1 259 ? -14.662 -37.177 -3.739 1 97.15 259 GLU B C 1
ATOM 5991 O O . GLU B 1 259 ? -14.619 -38.126 -4.524 1 97.15 259 GLU B O 1
ATOM 5996 N N . PHE B 1 260 ? -14.867 -35.9 -4.136 1 97.48 260 PHE B N 1
ATOM 5997 C CA . PHE B 1 260 ? -15.447 -35.733 -5.463 1 97.48 260 PHE B CA 1
ATOM 5998 C C . PHE B 1 260 ? -14.568 -34.839 -6.329 1 97.48 260 PHE B C 1
ATOM 6000 O O . PHE B 1 260 ? -14.68 -34.85 -7.557 1 97.48 260 PHE B O 1
ATOM 6007 N N . PHE B 1 261 ? -13.739 -33.98 -5.748 1 96.93 261 PHE B N 1
ATOM 6008 C CA . PHE B 1 261 ? -13.203 -32.889 -6.552 1 96.93 261 PHE B CA 1
ATOM 6009 C C . PHE B 1 261 ? -11.681 -32.855 -6.474 1 96.93 261 PHE B C 1
ATOM 6011 O O . PHE B 1 261 ? -11.085 -31.787 -6.321 1 96.93 261 PHE B O 1
ATOM 6018 N N . GLY B 1 262 ? -11.011 -33.885 -6.56 1 91.65 262 GLY B N 1
ATOM 6019 C CA . GLY B 1 262 ? -9.573 -33.938 -6.772 1 91.65 262 GLY B CA 1
ATOM 6020 C C . GLY B 1 262 ? -8.795 -34.268 -5.512 1 91.65 262 GLY B C 1
ATOM 6021 O O . GLY B 1 262 ? -7.587 -34.508 -5.567 1 91.65 262 GLY B O 1
ATOM 6022 N N . GLY B 1 263 ? -9.437 -34.197 -4.24 1 90.26 263 GLY B N 1
ATOM 6023 C CA . GLY B 1 263 ? -8.84 -34.702 -3.014 1 90.26 263 GLY B CA 1
ATOM 6024 C C . GLY B 1 263 ? -7.883 -33.718 -2.368 1 90.26 263 GLY B C 1
ATOM 6025 O O . GLY B 1 263 ? -7.035 -34.107 -1.562 1 90.26 263 GLY B O 1
ATOM 6026 N N . HIS B 1 264 ? -7.948 -32.471 -2.784 1 91.16 264 HIS B N 1
ATOM 6027 C CA . HIS B 1 264 ? -7.086 -31.453 -2.195 1 91.16 264 HIS B CA 1
ATOM 6028 C C . HIS B 1 264 ? -7.416 -31.236 -0.722 1 91.16 264 HIS B C 1
ATOM 6030 O O . HIS B 1 264 ? -8.588 -31.167 -0.348 1 91.16 264 HIS B O 1
ATOM 6036 N N . SER B 1 265 ? -6.37 -31.239 0.154 1 92.88 265 SER B N 1
ATOM 6037 C CA . SER B 1 265 ? -6.537 -30.999 1.583 1 92.88 265 SER B CA 1
ATOM 6038 C C . SER B 1 265 ? -6.061 -29.603 1.969 1 92.88 265 SER B C 1
ATOM 6040 O O . SER B 1 265 ? -4.989 -29.167 1.542 1 92.88 265 SER B O 1
ATOM 6042 N N . ILE B 1 266 ? -6.811 -28.985 2.837 1 96.56 266 ILE B N 1
ATOM 6043 C CA . ILE B 1 266 ? -6.543 -27.6 3.207 1 96.56 266 ILE B CA 1
ATOM 6044 C C . ILE B 1 266 ? -6.092 -27.532 4.664 1 96.56 266 ILE B C 1
ATOM 6046 O O . ILE B 1 266 ? -6.672 -28.19 5.531 1 96.56 266 ILE B O 1
ATOM 6050 N N . PHE B 1 267 ? -5.042 -26.783 4.923 1 97.45 267 PHE B N 1
ATOM 6051 C CA . PHE B 1 267 ? -4.665 -26.417 6.283 1 97.45 267 PHE B CA 1
ATOM 6052 C C . PHE B 1 267 ? -5.495 -25.237 6.776 1 97.45 267 PHE B C 1
ATOM 6054 O O . PHE B 1 267 ? -5.386 -24.13 6.246 1 97.45 267 PHE B O 1
ATOM 6061 N N . PRO B 1 268 ? -6.356 -25.426 7.734 1 96.83 268 PRO B N 1
ATOM 6062 C CA . PRO B 1 268 ? -7.207 -24.329 8.203 1 96.83 268 PRO B CA 1
ATOM 6063 C C . PRO B 1 268 ? -6.463 -23.353 9.112 1 96.83 268 PRO B C 1
ATOM 6065 O O . PRO B 1 268 ? -5.797 -23.773 10.062 1 96.83 268 PRO B O 1
ATOM 6068 N N . LEU B 1 269 ? -6.506 -22.116 8.803 1 97.11 269 LEU B N 1
ATOM 6069 C CA . LEU B 1 269 ? -6.046 -21.052 9.69 1 97.11 269 LEU B CA 1
ATOM 6070 C C . LEU B 1 269 ? -7.189 -20.535 10.556 1 97.11 269 LEU B C 1
ATOM 6072 O O . LEU B 1 269 ? -7.811 -19.521 10.23 1 97.11 269 LEU B O 1
ATOM 6076 N N . ASN B 1 270 ? -7.401 -21.206 11.597 1 95.7 270 ASN B N 1
ATOM 6077 C CA . ASN B 1 270 ? -8.517 -20.903 12.487 1 95.7 270 ASN B CA 1
ATOM 6078 C C . ASN B 1 270 ? -8.233 -19.672 13.343 1 95.7 270 ASN B C 1
ATOM 6080 O O . ASN B 1 270 ? -7.161 -19.559 13.939 1 95.7 270 ASN B O 1
ATOM 6084 N N . TYR B 1 271 ? -9.163 -18.752 13.403 1 95.29 271 TYR B N 1
ATOM 6085 C CA . TYR B 1 271 ? -8.935 -17.533 14.17 1 95.29 271 TYR B CA 1
ATOM 6086 C C . TYR B 1 271 ? -10.167 -17.164 14.987 1 95.29 271 TYR B C 1
ATOM 6088 O O . TYR B 1 271 ? -11.273 -17.629 14.699 1 95.29 271 TYR B O 1
ATOM 6096 N N . GLY B 1 272 ? -10.003 -16.402 16.013 1 95.03 272 GLY B N 1
ATOM 6097 C CA . GLY B 1 272 ? -11.075 -15.978 16.899 1 95.03 272 GLY B CA 1
ATOM 6098 C C . GLY B 1 272 ? -11.847 -14.783 16.372 1 95.03 272 GLY B C 1
ATOM 6099 O O . GLY B 1 272 ? -11.377 -14.081 15.473 1 95.03 272 GLY B O 1
ATOM 6100 N N . LEU B 1 273 ? -12.925 -14.521 17.005 1 94.83 273 LEU B N 1
ATOM 6101 C CA . LEU B 1 273 ? -13.818 -13.451 16.577 1 94.83 273 LEU B CA 1
ATOM 6102 C C . LEU B 1 273 ? -13.381 -12.112 17.162 1 94.83 273 LEU B C 1
ATOM 6104 O O . LEU B 1 273 ? -12.649 -12.072 18.153 1 94.83 273 LEU B O 1
ATOM 6108 N N . VAL B 1 274 ? -13.813 -11.06 16.52 1 95.15 274 VAL B N 1
ATOM 6109 C CA . VAL B 1 274 ? -13.538 -9.705 16.986 1 95.15 274 VAL B CA 1
ATOM 6110 C C . VAL B 1 274 ? -14.832 -9.052 17.468 1 95.15 274 VAL B C 1
ATOM 6112 O O . VAL B 1 274 ? -15.799 -8.942 16.711 1 95.15 274 VAL B O 1
ATOM 6115 N N . LYS B 1 275 ? -14.86 -8.713 18.664 1 94.44 275 LYS B N 1
ATOM 6116 C CA . LYS B 1 275 ? -15.936 -7.889 19.208 1 94.44 275 LYS B CA 1
ATOM 6117 C C . LYS B 1 275 ? -15.521 -6.422 19.282 1 94.44 275 LYS B C 1
ATOM 6119 O O . LYS B 1 275 ? -14.389 -6.11 19.659 1 94.44 275 LYS B O 1
ATOM 6124 N N . MET B 1 276 ? -16.334 -5.562 18.816 1 94.26 276 MET B N 1
ATOM 6125 C CA . MET B 1 276 ? -16.051 -4.13 18.791 1 94.26 276 MET B CA 1
ATOM 6126 C C . MET B 1 276 ? -17.342 -3.32 18.819 1 94.26 276 MET B C 1
ATOM 6128 O O . MET B 1 276 ? -18.341 -3.714 18.214 1 94.26 276 MET B O 1
ATOM 6132 N N . GLU B 1 277 ? -17.353 -2.23 19.519 1 89.51 277 GLU B N 1
ATOM 6133 C CA . GLU B 1 277 ? -18.519 -1.352 19.494 1 89.51 277 GLU B CA 1
ATOM 6134 C C . GLU B 1 277 ? -18.755 -0.787 18.097 1 89.51 277 GLU B C 1
ATOM 6136 O O . GLU B 1 277 ? -17.803 -0.461 17.384 1 89.51 277 GLU B O 1
ATOM 6141 N N . ASN B 1 278 ? -19.987 -0.633 17.721 1 85.9 278 ASN B N 1
ATOM 6142 C CA . ASN B 1 278 ? -20.362 -0.18 16.386 1 85.9 278 ASN B CA 1
ATOM 6143 C C . ASN B 1 278 ? -19.803 1.209 16.088 1 85.9 278 ASN B C 1
ATOM 6145 O O . ASN B 1 278 ? -19.395 1.49 14.96 1 85.9 278 ASN B O 1
ATOM 6149 N N . LYS B 1 279 ? -19.754 2.062 17.105 1 86.9 279 LYS B N 1
ATOM 6150 C CA . LYS B 1 279 ? -19.325 3.444 16.914 1 86.9 279 LYS B CA 1
ATOM 6151 C C . LYS B 1 279 ? -17.849 3.514 16.532 1 86.9 279 LYS B C 1
ATOM 6153 O O . LYS B 1 279 ? -17.39 4.523 15.991 1 86.9 279 LYS B O 1
ATOM 6158 N N . MET B 1 280 ? -17.111 2.48 16.777 1 91.02 280 MET B N 1
ATOM 6159 C CA . MET B 1 280 ? -15.674 2.468 16.52 1 91.02 280 MET B CA 1
ATOM 6160 C C . MET B 1 280 ? -15.375 1.92 15.128 1 91.02 280 MET B C 1
ATOM 6162 O O . MET B 1 280 ? -14.25 2.035 14.639 1 91.02 280 MET B O 1
ATOM 6166 N N . GLY B 1 281 ? -16.388 1.352 14.496 1 88.62 281 GLY B N 1
ATOM 6167 C CA . GLY B 1 281 ? -16.201 0.761 13.18 1 88.62 281 GLY B CA 1
ATOM 6168 C C . GLY B 1 281 ? -15.735 1.76 12.138 1 88.62 281 GLY B C 1
ATOM 6169 O O . GLY B 1 281 ? -16.336 2.825 11.98 1 88.62 281 GLY B O 1
ATOM 6170 N N . GLY B 1 282 ? -14.626 1.441 11.477 1 89.96 282 GLY B N 1
ATOM 6171 C CA . GLY B 1 282 ? -14.128 2.273 10.393 1 89.96 282 GLY B CA 1
ATOM 6172 C C . GLY B 1 282 ? -13.198 3.374 10.866 1 89.96 282 GLY B C 1
ATOM 6173 O O . GLY B 1 282 ? -12.714 4.173 10.061 1 89.96 282 GLY B O 1
ATOM 6174 N N . LYS B 1 283 ? -12.864 3.419 12.136 1 92.42 283 LYS B N 1
ATOM 6175 C CA . LYS B 1 283 ? -12.08 4.527 12.674 1 92.42 283 LYS B CA 1
ATOM 6176 C C . LYS B 1 283 ? -10.656 4.086 12.999 1 92.42 283 LYS B C 1
ATOM 6178 O O . LYS B 1 283 ? -9.76 4.92 13.148 1 92.42 283 LYS B O 1
ATOM 6183 N N . LEU B 1 284 ? -10.423 2.804 13.083 1 95.27 284 LEU B N 1
ATOM 6184 C CA . LEU B 1 284 ? -9.139 2.3 13.558 1 95.27 284 LEU B CA 1
ATOM 6185 C C . LEU B 1 284 ? -8.059 2.475 12.496 1 95.27 284 LEU B C 1
ATOM 6187 O O . LEU B 1 284 ? -6.923 2.836 12.813 1 95.27 284 LEU B O 1
ATOM 6191 N N . LEU B 1 285 ? -8.408 2.289 11.285 1 93.57 285 LEU B N 1
ATOM 6192 C CA . LEU B 1 285 ? -7.432 2.35 10.202 1 93.57 285 LEU B CA 1
ATOM 6193 C C . LEU B 1 285 ? -6.799 3.735 10.118 1 93.57 285 LEU B C 1
ATOM 6195 O O . LEU B 1 285 ? -5.604 3.86 9.843 1 93.57 285 LEU B O 1
ATOM 6199 N N . ASP B 1 286 ? -7.587 4.714 10.349 1 91.07 286 ASP B N 1
ATOM 6200 C CA . ASP B 1 286 ? -7.097 6.086 10.267 1 91.07 286 ASP B CA 1
ATOM 6201 C C . ASP B 1 286 ? -6.343 6.477 11.536 1 91.07 286 ASP B C 1
ATOM 6203 O O . ASP B 1 286 ? -5.413 7.286 11.488 1 91.07 286 ASP B O 1
ATOM 6207 N N . ALA B 1 287 ? -6.758 5.884 12.603 1 94.53 287 ALA B N 1
ATOM 6208 C CA . ALA B 1 287 ? -6.305 6.382 13.899 1 94.53 287 ALA B CA 1
ATOM 6209 C C . ALA B 1 287 ? -5.053 5.644 14.363 1 94.53 287 ALA B C 1
ATOM 6211 O O . ALA B 1 287 ? -4.306 6.145 15.206 1 94.53 287 ALA B O 1
ATOM 6212 N N . LEU B 1 288 ? -4.837 4.457 13.881 1 96.48 288 LEU B N 1
ATOM 6213 C CA . LEU B 1 288 ? -3.744 3.642 14.401 1 96.48 288 LEU B CA 1
ATOM 6214 C C . LEU B 1 288 ? -2.656 3.456 13.349 1 96.48 288 LEU B C 1
ATOM 6216 O O . LEU B 1 288 ? -2.955 3.218 12.177 1 96.48 288 LEU B O 1
ATOM 6220 N N . PRO B 1 289 ? -1.365 3.583 13.807 1 95.81 289 PRO B N 1
ATOM 6221 C CA . PRO B 1 289 ? -0.307 3.102 12.915 1 95.81 289 PRO B CA 1
ATOM 6222 C C . PRO B 1 289 ? -0.534 1.664 12.453 1 95.81 289 PRO B C 1
ATOM 6224 O O . PRO B 1 289 ? -0.989 0.825 13.234 1 95.81 289 PRO B O 1
ATOM 6227 N N . PRO B 1 290 ? -0.254 1.351 11.258 1 94.95 290 PRO B N 1
ATOM 6228 C CA . PRO B 1 290 ? -0.564 0.037 10.689 1 94.95 290 PRO B CA 1
ATOM 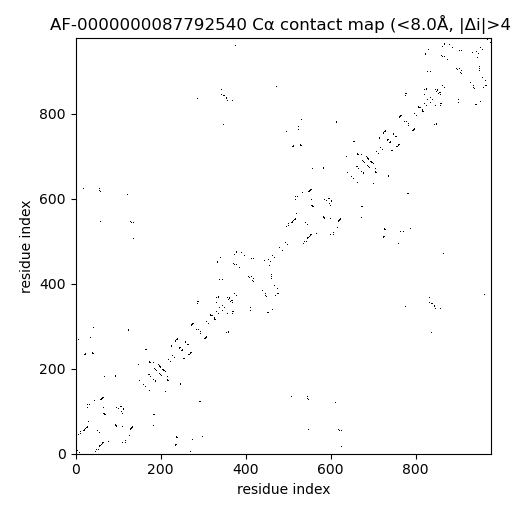6229 C C . PRO B 1 290 ? -0.013 -1.113 11.529 1 94.95 290 PRO B C 1
ATOM 6231 O O . PRO B 1 290 ? -0.713 -2.102 11.762 1 94.95 290 PRO B O 1
ATOM 6234 N N . GLN B 1 291 ? 1.214 -0.985 11.987 1 94.43 291 GLN B N 1
ATOM 6235 C CA . GLN B 1 291 ? 1.82 -2.066 12.756 1 94.43 291 GLN B CA 1
ATOM 6236 C C . GLN B 1 291 ? 1.082 -2.284 14.074 1 94.43 291 GLN B C 1
ATOM 6238 O O . GLN B 1 291 ? 0.938 -3.42 14.531 1 94.43 291 GLN B O 1
ATOM 6243 N N . MET B 1 292 ? 0.697 -1.197 14.684 1 96.43 292 MET B N 1
ATOM 6244 C CA . MET B 1 292 ? -0.052 -1.303 15.933 1 96.43 292 MET B CA 1
ATOM 6245 C C . MET B 1 292 ? -1.371 -2.039 15.715 1 96.43 292 MET B C 1
ATOM 6247 O O . MET B 1 292 ? -1.726 -2.928 16.491 1 96.43 292 MET B O 1
ATOM 6251 N N . LEU B 1 293 ? -2.07 -1.649 14.715 1 96.26 293 LEU B N 1
ATOM 6252 C CA . LEU B 1 293 ? -3.333 -2.3 14.388 1 96.26 293 LEU B CA 1
ATOM 6253 C C . LEU B 1 293 ? -3.122 -3.782 14.098 1 96.26 293 LEU B C 1
ATOM 6255 O O . LEU B 1 293 ? -3.856 -4.63 14.611 1 96.26 293 LEU B O 1
ATOM 6259 N N . ARG B 1 294 ? -2.167 -4.13 13.313 1 95.95 294 ARG B N 1
ATOM 6260 C CA . ARG B 1 294 ? -1.861 -5.516 12.975 1 95.95 294 ARG B CA 1
ATOM 6261 C C . ARG B 1 294 ? -1.59 -6.338 14.231 1 95.95 294 ARG B C 1
ATOM 6263 O O . ARG B 1 294 ? -2.117 -7.442 14.382 1 95.95 294 ARG B O 1
ATOM 6270 N N . ASN B 1 295 ? -0.797 -5.781 15.103 1 95.54 295 ASN B N 1
ATOM 6271 C CA . ASN B 1 295 ? -0.429 -6.509 16.312 1 95.54 295 ASN B CA 1
ATOM 6272 C C . ASN B 1 295 ? -1.656 -6.874 17.142 1 95.54 295 ASN B C 1
ATOM 6274 O O . ASN B 1 295 ? -1.737 -7.977 17.687 1 95.54 295 ASN B O 1
ATOM 6278 N N . ILE B 1 296 ? -2.56 -6.008 17.189 1 95.77 296 ILE B N 1
ATOM 6279 C CA . ILE B 1 296 ? -3.778 -6.255 17.954 1 95.77 296 ILE B CA 1
ATOM 6280 C C . ILE B 1 296 ? -4.516 -7.46 17.376 1 95.77 296 ILE B C 1
ATOM 6282 O O . ILE B 1 296 ? -5.025 -8.3 18.121 1 95.77 296 ILE B O 1
ATOM 6286 N N . PHE B 1 297 ? -4.477 -7.647 16.103 1 96.11 297 PHE B N 1
ATOM 6287 C CA . PHE B 1 297 ? -5.332 -8.619 15.432 1 96.11 297 PHE B CA 1
ATOM 6288 C C . PHE B 1 297 ? -4.602 -9.944 15.246 1 96.11 297 PHE B C 1
ATOM 6290 O O . PHE B 1 297 ? -5.235 -10.993 15.105 1 96.11 297 PHE B O 1
ATOM 6297 N N . VAL B 1 298 ? -3.22 -9.957 15.253 1 96.22 298 VAL B N 1
ATOM 6298 C CA . VAL B 1 298 ? -2.556 -11.169 14.785 1 96.22 298 VAL B CA 1
ATOM 6299 C C . VAL B 1 298 ? -1.799 -11.823 15.939 1 96.22 298 VAL B C 1
ATOM 6301 O O . VAL B 1 298 ? -1.379 -12.978 15.839 1 96.22 298 VAL B O 1
ATOM 6304 N N . ASP B 1 299 ? -1.59 -11.141 17.061 1 94.51 299 ASP B N 1
ATOM 6305 C CA . ASP B 1 299 ? -0.728 -11.641 18.128 1 94.51 299 ASP B CA 1
ATOM 6306 C C . ASP B 1 299 ? -1.309 -12.907 18.756 1 94.51 299 ASP B C 1
ATOM 6308 O O . ASP B 1 299 ? -0.57 -13.835 19.089 1 94.51 299 ASP B O 1
ATOM 6312 N N . GLN B 1 300 ? -2.637 -12.911 18.955 1 94.27 300 GLN B N 1
ATOM 6313 C CA . GLN B 1 300 ? -3.345 -14.075 19.477 1 94.27 300 GLN B CA 1
ATOM 6314 C C . GLN B 1 300 ? -4.412 -14.555 18.498 1 94.27 300 GLN B C 1
ATOM 6316 O O . GLN B 1 300 ? -5.606 -14.348 18.721 1 94.27 300 GLN B O 1
ATOM 6321 N N . PRO B 1 301 ? -3.976 -15.281 17.511 1 94.69 301 PRO B N 1
ATOM 6322 C CA . PRO B 1 301 ? -4.845 -15.563 16.366 1 94.69 301 PRO B CA 1
ATOM 6323 C C . PRO B 1 301 ? -6.078 -16.379 16.748 1 94.69 301 PRO B C 1
ATOM 6325 O O . PRO B 1 301 ? -7.167 -16.144 16.219 1 94.69 301 PRO B O 1
ATOM 6328 N N . VAL B 1 302 ? -6.003 -17.3 17.686 1 93.7 302 VAL B N 1
ATOM 6329 C CA . VAL B 1 302 ? -7.084 -18.24 17.958 1 93.7 302 VAL B CA 1
ATOM 6330 C C . VAL B 1 302 ? -8.049 -17.638 18.978 1 93.7 302 VAL B C 1
ATOM 6332 O O . VAL B 1 302 ? -9.204 -18.06 19.073 1 93.7 302 VAL B O 1
ATOM 6335 N N . SER B 1 303 ? -7.583 -16.641 19.74 1 94.22 303 SER B N 1
ATOM 6336 C CA . SER B 1 303 ? -8.397 -16.041 20.792 1 94.22 303 SER B CA 1
ATOM 6337 C C . SER B 1 303 ? -9.321 -14.965 20.23 1 94.22 303 SER B C 1
ATOM 6339 O O . SER B 1 303 ? -8.958 -14.259 19.287 1 94.22 303 SER B O 1
ATOM 6341 N N . ASP B 1 304 ? -10.482 -14.882 20.835 1 95.72 304 ASP B N 1
ATOM 6342 C CA . ASP B 1 304 ? -11.345 -13.742 20.542 1 95.72 304 ASP B CA 1
ATOM 6343 C C . ASP B 1 304 ? -10.717 -12.438 21.03 1 95.72 304 ASP B C 1
ATOM 6345 O O . ASP B 1 304 ? -9.951 -12.435 21.996 1 95.72 304 ASP B O 1
ATOM 6349 N N . ILE B 1 305 ? -11.008 -11.388 20.355 1 95.35 305 ILE B N 1
ATOM 6350 C CA . ILE B 1 305 ? -10.51 -10.074 20.746 1 95.35 305 ILE B CA 1
ATOM 6351 C C . ILE B 1 305 ? -11.684 -9.141 21.032 1 95.35 305 ILE B C 1
ATOM 6353 O O . ILE B 1 305 ? -12.664 -9.119 20.283 1 95.35 305 ILE B O 1
ATOM 6357 N N . ASN B 1 306 ? -11.632 -8.47 22.09 1 95.89 306 ASN B N 1
ATOM 6358 C CA . ASN B 1 306 ? -12.554 -7.381 22.394 1 95.89 306 ASN B CA 1
ATOM 6359 C C . ASN B 1 306 ? -11.887 -6.018 22.23 1 95.89 306 ASN B C 1
ATOM 6361 O O . ASN B 1 306 ? -11.178 -5.558 23.126 1 95.89 306 ASN B O 1
ATOM 6365 N N . VAL B 1 307 ? -12.115 -5.396 21.154 1 95.85 307 VAL B N 1
ATOM 6366 C CA . VAL B 1 307 ? -11.507 -4.102 20.863 1 95.85 307 VAL B CA 1
ATOM 6367 C C . VAL B 1 307 ? -12.296 -2.992 21.553 1 95.85 307 VAL B C 1
ATOM 6369 O O . VAL B 1 307 ? -13.448 -2.729 21.199 1 95.85 307 VAL B O 1
ATOM 6372 N N . SER B 1 308 ? -11.721 -2.391 22.497 1 95.43 308 SER B N 1
ATOM 6373 C CA . SER B 1 308 ? -12.313 -1.296 23.26 1 95.43 308 SER B CA 1
ATOM 6374 C C . SER B 1 308 ? -11.403 -0.072 23.267 1 95.43 308 SER B C 1
ATOM 6376 O O . SER B 1 308 ? -10.232 -0.16 22.89 1 95.43 308 SER B O 1
ATOM 6378 N N . ARG B 1 309 ? -11.982 1.009 23.648 1 94.72 309 ARG B N 1
ATOM 6379 C CA . ARG B 1 309 ? -11.184 2.221 23.8 1 94.72 309 ARG B CA 1
ATOM 6380 C C . ARG B 1 309 ? -10.035 2.002 24.778 1 94.72 309 ARG B C 1
ATOM 6382 O O . ARG B 1 309 ? -8.911 2.446 24.535 1 94.72 309 ARG B O 1
ATOM 6389 N N . ASP B 1 310 ? -10.308 1.313 25.821 1 95.47 310 ASP B N 1
ATOM 6390 C CA . ASP B 1 310 ? -9.297 1.037 26.836 1 95.47 310 ASP B CA 1
ATOM 6391 C C . ASP B 1 310 ? -8.141 0.226 26.255 1 95.47 310 ASP B C 1
ATOM 6393 O O . ASP B 1 310 ? -6.975 0.505 26.538 1 95.47 310 ASP B O 1
ATOM 6397 N N . LEU B 1 311 ? -8.492 -0.761 25.505 1 95.96 311 LEU B N 1
ATOM 6398 C CA . LEU B 1 311 ? -7.451 -1.564 24.874 1 95.96 311 LEU B CA 1
ATOM 6399 C C . LEU B 1 311 ? -6.583 -0.706 23.959 1 95.96 311 LEU B C 1
ATOM 6401 O O . LEU B 1 311 ? -5.358 -0.843 23.95 1 95.96 311 LEU B O 1
ATOM 6405 N N . LEU B 1 312 ? -7.23 0.167 23.204 1 96.98 312 LEU B N 1
ATOM 6406 C CA . LEU B 1 312 ? -6.511 1.004 22.249 1 96.98 312 LEU B CA 1
ATOM 6407 C C . LEU B 1 312 ? -5.577 1.971 22.97 1 96.98 312 LEU B C 1
ATOM 6409 O O . LEU B 1 312 ? -4.425 2.143 22.567 1 96.98 312 LEU B O 1
ATOM 6413 N N . VAL B 1 313 ? -6.067 2.574 24.017 1 96.82 313 VAL B N 1
ATOM 6414 C CA . VAL B 1 313 ? -5.271 3.535 24.774 1 96.82 313 VAL B CA 1
ATOM 6415 C C . VAL B 1 313 ? -4.108 2.819 25.457 1 96.82 313 VAL B C 1
ATOM 6417 O O . VAL B 1 313 ? -2.983 3.322 25.47 1 96.82 313 VAL B O 1
ATOM 6420 N N . LEU B 1 314 ? -4.386 1.691 26.019 1 96.94 314 LEU B N 1
ATOM 6421 C CA . LEU B 1 314 ? -3.336 0.896 26.647 1 96.94 314 LEU B CA 1
ATOM 6422 C C . LEU B 1 314 ? -2.266 0.51 25.632 1 96.94 314 LEU B C 1
ATOM 6424 O O . LEU B 1 314 ? -1.07 0.626 25.91 1 96.94 314 LEU B O 1
ATOM 6428 N N . THR B 1 315 ? -2.685 0.02 24.484 1 97.22 315 THR B N 1
ATOM 6429 C CA . THR B 1 315 ? -1.741 -0.369 23.442 1 97.22 315 THR B CA 1
ATOM 6430 C C . THR B 1 315 ? -0.94 0.836 22.96 1 97.22 315 THR B C 1
ATOM 6432 O O . THR B 1 315 ? 0.261 0.728 22.702 1 97.22 315 THR B O 1
ATOM 6435 N N . ALA B 1 316 ? -1.61 1.971 22.824 1 97.71 316 ALA B N 1
ATOM 6436 C CA . ALA B 1 316 ? -0.957 3.204 22.392 1 97.71 316 ALA B CA 1
ATOM 6437 C C . ALA B 1 316 ? 0.102 3.646 23.398 1 97.71 316 ALA B C 1
ATOM 6439 O O . ALA B 1 316 ? 1.102 4.264 23.024 1 97.71 316 ALA B O 1
ATOM 6440 N N . SER B 1 317 ? -0.089 3.344 24.674 1 97.56 317 SER B N 1
ATOM 6441 C CA . SER B 1 317 ? 0.834 3.739 25.733 1 97.56 317 SER B CA 1
ATOM 6442 C C . SER B 1 317 ? 2.075 2.853 25.744 1 97.56 317 SER B C 1
ATOM 6444 O O . SER B 1 317 ? 3.083 3.195 26.365 1 97.56 317 SER B O 1
ATOM 6446 N N . ARG B 1 318 ? 2.053 1.791 24.941 1 97.06 318 ARG B N 1
ATOM 6447 C CA . ARG B 1 318 ? 3.16 0.84 24.966 1 97.06 318 ARG B CA 1
ATOM 6448 C C . ARG B 1 318 ? 3.855 0.773 23.61 1 97.06 318 ARG B C 1
ATOM 6450 O O . ARG B 1 318 ? 5.028 0.403 23.525 1 97.06 318 ARG B O 1
ATOM 6457 N N . HIS B 1 319 ? 3.156 1.136 22.587 1 97.27 319 HIS B N 1
ATOM 6458 C CA . HIS B 1 319 ? 3.686 1.023 21.233 1 97.27 319 HIS B CA 1
ATOM 6459 C C . HIS B 1 319 ? 4.631 2.176 20.912 1 97.27 319 HIS B C 1
ATOM 6461 O O . HIS B 1 319 ? 4.197 3.324 20.788 1 97.27 319 HIS B O 1
ATOM 6467 N N . LYS B 1 320 ? 5.869 1.863 20.7 1 96.09 320 LYS B N 1
ATOM 6468 C CA . LYS B 1 320 ? 6.862 2.887 20.387 1 96.09 320 LYS B CA 1
ATOM 6469 C C . LYS B 1 320 ? 6.784 3.299 18.92 1 96.09 320 LYS B C 1
ATOM 6471 O O . LYS B 1 320 ? 6.721 2.445 18.033 1 96.09 320 LYS B O 1
ATOM 6476 N N . VAL B 1 321 ? 6.736 4.573 18.639 1 95.68 321 VAL B N 1
ATOM 6477 C CA . VAL B 1 321 ? 6.668 5.062 17.265 1 95.68 321 VAL B CA 1
ATOM 6478 C C . VAL B 1 321 ? 7.873 5.954 16.973 1 95.68 321 VAL B C 1
ATOM 6480 O O . VAL B 1 321 ? 8.202 6.202 15.811 1 95.68 321 VAL B O 1
ATOM 6483 N N . LEU B 1 322 ? 8.502 6.511 17.957 1 92.62 322 LEU B N 1
ATOM 6484 C CA . LEU B 1 322 ? 9.753 7.261 17.91 1 92.62 322 LEU B CA 1
ATOM 6485 C C . LEU B 1 322 ? 10.737 6.743 18.953 1 92.62 322 LEU B C 1
ATOM 6487 O O . LEU B 1 322 ? 10.343 6.055 19.897 1 92.62 322 LEU B O 1
ATOM 6491 N N . PRO B 1 323 ? 12.074 6.895 18.79 1 85.49 323 PRO B N 1
ATOM 6492 C CA . PRO B 1 323 ? 13.062 6.334 19.714 1 85.49 323 PRO B CA 1
ATOM 6493 C C . PRO B 1 323 ? 12.68 6.534 21.179 1 85.49 323 PRO B C 1
ATOM 6495 O O . PRO B 1 323 ? 12.819 5.614 21.988 1 85.49 323 PRO B O 1
ATOM 6498 N N . GLU B 1 324 ? 12.094 7.614 21.586 1 86.91 324 GLU B N 1
ATOM 6499 C CA . GLU B 1 324 ? 11.865 7.849 23.008 1 86.91 324 GLU B CA 1
ATOM 6500 C C . GLU B 1 324 ? 10.386 8.091 23.297 1 86.91 324 GLU B C 1
ATOM 6502 O O . GLU B 1 324 ? 10.016 8.431 24.423 1 86.91 324 GLU B O 1
ATOM 6507 N N . PHE B 1 325 ? 9.542 7.723 22.366 1 94.12 325 PHE B N 1
ATOM 6508 C CA . PHE B 1 325 ? 8.15 8.09 22.604 1 94.12 325 PHE B CA 1
ATOM 6509 C C . PHE B 1 325 ? 7.212 6.978 22.149 1 94.12 325 PHE B C 1
ATOM 6511 O O . PHE B 1 325 ? 7.375 6.43 21.057 1 94.12 325 PHE B O 1
ATOM 6518 N N . THR B 1 326 ? 6.286 6.618 23.018 1 97.23 326 THR B N 1
ATOM 6519 C CA . THR B 1 326 ? 5.161 5.776 22.626 1 97.23 326 THR B CA 1
ATOM 6520 C C . THR B 1 326 ? 4.169 6.56 21.772 1 97.23 326 THR B C 1
ATOM 6522 O O . THR B 1 326 ? 4.279 7.782 21.648 1 97.23 326 THR B O 1
ATOM 6525 N N . TYR B 1 327 ? 3.297 5.846 21.183 1 97.82 327 TYR B N 1
ATOM 6526 C CA . TYR B 1 327 ? 2.295 6.484 20.337 1 97.82 327 TYR B CA 1
ATOM 6527 C C . TYR B 1 327 ? 1.485 7.505 21.127 1 97.82 327 TYR B C 1
ATOM 6529 O O . TYR B 1 327 ? 1.237 8.615 20.648 1 97.82 327 TYR B O 1
ATOM 6537 N N . LEU B 1 328 ? 1.085 7.187 22.335 1 96.57 328 LEU B N 1
ATOM 6538 C CA . LEU B 1 328 ? 0.312 8.096 23.174 1 96.57 328 LEU B CA 1
ATOM 6539 C C . LEU B 1 328 ? 1.137 9.322 23.551 1 96.57 328 LEU B C 1
ATOM 6541 O O . LEU B 1 328 ? 0.633 10.447 23.522 1 96.57 328 LEU B O 1
ATOM 6545 N N . GLU B 1 329 ? 2.399 9.148 23.861 1 93.98 329 GLU B N 1
ATOM 6546 C CA . GLU B 1 329 ? 3.283 10.259 24.198 1 93.98 329 GLU B CA 1
ATOM 6547 C C . GLU B 1 329 ? 3.52 11.162 22.991 1 93.98 329 GLU B C 1
ATOM 6549 O O . GLU B 1 329 ? 3.574 12.386 23.125 1 93.98 329 GLU B O 1
ATOM 6554 N N . PHE B 1 330 ? 3.687 10.525 21.881 1 95.57 330 PHE B N 1
ATOM 6555 C CA . PHE B 1 330 ? 3.839 11.298 20.654 1 95.57 330 PHE B CA 1
ATOM 6556 C C . PHE B 1 330 ? 2.651 12.232 20.453 1 95.57 330 PHE B C 1
ATOM 6558 O O . PHE B 1 330 ? 2.829 13.421 20.18 1 95.57 330 PHE B O 1
ATOM 6565 N N . ILE B 1 331 ? 1.454 11.708 20.626 1 94.76 331 ILE B N 1
ATOM 6566 C CA . ILE B 1 331 ? 0.234 12.467 20.374 1 94.76 331 ILE B CA 1
ATOM 6567 C C . ILE B 1 331 ? 0.137 13.63 21.358 1 94.76 331 ILE B C 1
ATOM 6569 O O . ILE B 1 331 ? -0.224 14.746 20.976 1 94.76 331 ILE B O 1
ATOM 6573 N N . LYS B 1 332 ? 0.561 13.455 22.529 1 91.13 332 LYS B N 1
ATOM 6574 C CA . LYS B 1 332 ? 0.366 14.452 23.577 1 91.13 332 LYS B CA 1
ATOM 6575 C C . LYS B 1 332 ? 1.494 15.481 23.574 1 91.13 332 LYS B C 1
ATOM 6577 O O . LYS B 1 332 ? 1.267 16.659 23.859 1 91.13 332 LYS B O 1
ATOM 6582 N N . ARG B 1 333 ? 2.67 15.067 23.141 1 90.09 333 ARG B N 1
ATOM 6583 C CA . ARG B 1 333 ? 3.815 15.917 23.449 1 90.09 333 ARG B CA 1
ATOM 6584 C C . ARG B 1 333 ? 4.483 16.421 22.173 1 90.09 333 ARG B C 1
ATOM 6586 O O . ARG B 1 333 ? 5.084 17.497 22.164 1 90.09 333 ARG B O 1
ATOM 6593 N N . ILE B 1 334 ? 4.49 15.652 21.168 1 92.23 334 ILE B N 1
ATOM 6594 C CA . ILE B 1 334 ? 5.282 15.975 19.986 1 92.23 334 ILE B CA 1
ATOM 6595 C C . ILE B 1 334 ? 4.366 16.475 18.871 1 92.23 334 ILE B C 1
ATOM 6597 O O . ILE B 1 334 ? 4.693 17.441 18.177 1 92.23 334 ILE B O 1
ATOM 6601 N N . LEU B 1 335 ? 3.213 15.838 18.701 1 93.28 335 LEU B N 1
ATOM 6602 C CA . LEU B 1 335 ? 2.302 16.066 17.584 1 93.28 335 LEU B CA 1
ATOM 6603 C C . LEU B 1 335 ? 1.907 17.536 17.497 1 93.28 335 LEU B C 1
ATOM 6605 O O . LEU B 1 335 ? 1.928 18.126 16.414 1 93.28 335 LEU B O 1
ATOM 6609 N N . PRO B 1 336 ? 1.615 18.244 18.58 1 89.95 336 PRO B N 1
ATOM 6610 C CA . PRO B 1 336 ? 1.232 19.654 18.471 1 89.95 336 PRO B CA 1
ATOM 6611 C C . PRO B 1 336 ? 2.339 20.521 17.875 1 89.95 336 PRO B C 1
ATOM 6613 O O . PRO B 1 336 ? 2.054 21.512 17.198 1 89.95 336 PRO B O 1
ATOM 6616 N N . ILE B 1 337 ? 3.562 20.161 18.128 1 90.47 337 ILE B N 1
ATOM 6617 C CA . ILE B 1 337 ? 4.702 20.912 17.613 1 90.47 337 ILE B CA 1
ATOM 6618 C C . ILE B 1 337 ? 4.88 20.623 16.124 1 90.47 337 ILE B C 1
ATOM 6620 O O . ILE B 1 337 ? 5.124 21.536 15.333 1 90.47 337 ILE B O 1
ATOM 6624 N N . TRP B 1 338 ? 4.737 19.329 15.768 1 91.18 338 TRP B N 1
ATOM 6625 C CA . TRP B 1 338 ? 4.906 18.914 14.379 1 91.18 338 TRP B CA 1
ATOM 6626 C C . TRP B 1 338 ? 3.861 19.571 13.483 1 91.18 338 TRP B C 1
ATOM 6628 O O . TRP B 1 338 ? 4.099 19.779 12.291 1 91.18 338 TRP B O 1
ATOM 6638 N N . LEU B 1 339 ? 2.74 19.952 14.063 1 90.56 339 LEU B N 1
ATOM 6639 C CA . LEU B 1 339 ? 1.686 20.592 13.282 1 90.56 339 LEU B CA 1
ATOM 6640 C C . LEU B 1 339 ? 2.098 21.999 12.864 1 90.56 339 LEU B C 1
ATOM 6642 O O . LEU B 1 339 ? 1.537 22.561 11.921 1 90.56 339 LEU B O 1
ATOM 6646 N N . LEU B 1 340 ? 3.138 22.513 13.531 1 89.33 340 LEU B N 1
ATOM 6647 C CA . LEU B 1 340 ? 3.581 23.871 13.234 1 89.33 340 LEU B CA 1
ATOM 6648 C C . LEU B 1 340 ? 4.719 23.862 12.219 1 89.33 340 LEU B C 1
ATOM 6650 O O . LEU B 1 340 ? 5.054 24.901 11.646 1 89.33 340 LEU B O 1
ATOM 6654 N N . THR B 1 341 ? 5.311 22.673 12.001 1 87.7 341 THR B N 1
ATOM 6655 C CA . THR B 1 341 ? 6.446 22.585 11.089 1 87.7 341 THR B CA 1
ATOM 6656 C C . THR B 1 341 ? 6.28 21.409 10.131 1 87.7 341 THR B C 1
ATOM 6658 O O . THR B 1 341 ? 7.187 20.586 9.988 1 87.7 341 THR B O 1
ATOM 6661 N N . PRO B 1 342 ? 5.186 21.338 9.464 1 85.19 342 PRO B N 1
ATOM 6662 C CA . PRO B 1 342 ? 4.946 20.187 8.59 1 85.19 342 PRO B CA 1
ATOM 6663 C C . PRO B 1 342 ? 5.979 20.068 7.472 1 85.19 342 PRO B C 1
ATOM 6665 O O . PRO B 1 342 ? 6.234 18.968 6.977 1 85.19 342 PRO B O 1
ATOM 6668 N N . GLN B 1 343 ? 6.6 21.186 7.095 1 81.75 343 GLN B N 1
ATOM 6669 C CA . GLN B 1 343 ? 7.541 21.195 5.981 1 81.75 343 GLN B CA 1
ATOM 6670 C C . GLN B 1 343 ? 8.82 20.441 6.335 1 81.75 343 GLN B C 1
ATOM 6672 O O . GLN B 1 343 ? 9.576 20.039 5.448 1 81.75 343 GLN B O 1
ATOM 6677 N N . ASP B 1 344 ? 9.072 20.266 7.613 1 84.69 344 ASP B N 1
ATOM 6678 C CA . ASP B 1 344 ? 10.322 19.667 8.07 1 84.69 344 ASP B CA 1
ATOM 6679 C C . ASP B 1 344 ? 10.162 18.165 8.294 1 84.69 344 ASP B C 1
ATOM 6681 O O . ASP B 1 344 ? 11.131 17.473 8.613 1 84.69 344 ASP B O 1
ATOM 6685 N N . LEU B 1 345 ? 8.972 17.669 8.097 1 87.89 345 LEU B N 1
ATOM 6686 C CA . LEU B 1 345 ? 8.698 16.28 8.448 1 87.89 345 LEU B CA 1
ATOM 6687 C C . LEU B 1 345 ? 8.977 15.356 7.267 1 87.89 345 LEU B C 1
ATOM 6689 O O . LEU B 1 345 ? 8.706 15.711 6.118 1 87.89 345 LEU B O 1
ATOM 6693 N N . THR B 1 346 ? 9.49 14.266 7.647 1 84.44 346 THR B N 1
ATOM 6694 C CA . THR B 1 346 ? 9.643 13.206 6.657 1 84.44 346 THR B CA 1
ATOM 6695 C C . THR B 1 346 ? 8.292 12.582 6.32 1 84.44 346 THR B C 1
ATOM 6697 O O . THR B 1 346 ? 7.287 12.873 6.973 1 84.44 346 THR B O 1
ATOM 6700 N N . TRP B 1 347 ? 8.338 11.761 5.427 1 80.03 347 TRP B N 1
ATOM 6701 C CA . TRP B 1 347 ? 7.125 11.072 4.999 1 80.03 347 TRP B CA 1
ATOM 6702 C C . TRP B 1 347 ? 6.552 10.224 6.13 1 80.03 347 TRP B C 1
ATOM 6704 O O . TRP B 1 347 ? 5.344 10.243 6.378 1 80.03 347 TRP B O 1
ATOM 6714 N N . GLU B 1 348 ? 7.368 9.522 6.708 1 85.1 348 GLU B N 1
ATOM 6715 C CA . GLU B 1 348 ? 6.944 8.65 7.799 1 85.1 348 GLU B CA 1
ATOM 6716 C C . GLU B 1 348 ? 6.355 9.456 8.953 1 85.1 348 GLU B C 1
ATOM 6718 O O . GLU B 1 348 ? 5.362 9.048 9.559 1 85.1 348 GLU B O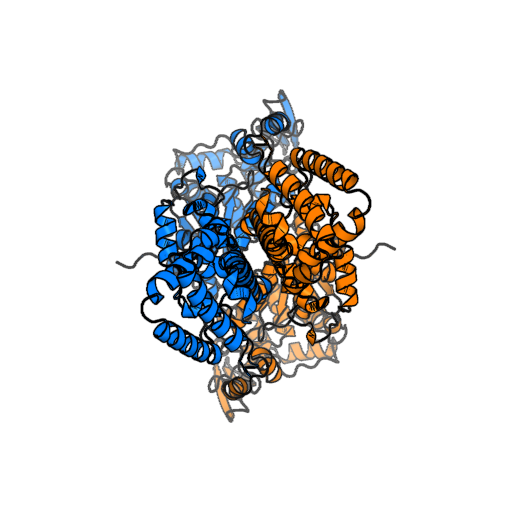 1
ATOM 6723 N N . GLN B 1 349 ? 6.947 10.557 9.152 1 90.68 349 GLN B N 1
ATOM 6724 C CA . GLN B 1 349 ? 6.485 11.41 10.242 1 90.68 349 GLN B CA 1
ATOM 6725 C C . GLN B 1 349 ? 5.124 12.022 9.923 1 90.68 349 GLN B C 1
ATOM 6727 O O . GLN B 1 349 ? 4.276 12.159 10.807 1 90.68 349 GLN B O 1
ATOM 6732 N N . ARG B 1 350 ? 4.957 12.335 8.708 1 88.54 350 ARG B N 1
ATOM 6733 C CA . ARG B 1 350 ? 3.671 12.888 8.298 1 88.54 350 ARG B CA 1
ATOM 6734 C C . ARG B 1 350 ? 2.555 11.862 8.465 1 88.54 350 ARG B C 1
ATOM 6736 O O . ARG B 1 350 ? 1.428 12.215 8.818 1 88.54 350 ARG B O 1
ATOM 6743 N N . GLU B 1 351 ? 2.884 10.645 8.151 1 88.85 351 GLU B N 1
ATOM 6744 C CA . GLU B 1 351 ? 1.909 9.579 8.365 1 88.85 351 GLU B CA 1
ATOM 6745 C C . GLU B 1 351 ? 1.548 9.451 9.842 1 88.85 351 GLU B C 1
ATOM 6747 O O . GLU B 1 351 ? 0.383 9.237 10.185 1 88.85 351 GLU B O 1
ATOM 6752 N N . LEU B 1 352 ? 2.546 9.536 10.59 1 93.3 352 LEU B N 1
ATOM 6753 C CA . LEU B 1 352 ? 2.326 9.458 12.03 1 93.3 352 LEU B CA 1
ATOM 6754 C C . LEU B 1 352 ? 1.445 10.607 12.509 1 93.3 352 LEU B C 1
ATOM 6756 O O . LEU B 1 352 ? 0.595 10.42 13.383 1 93.3 352 LEU B O 1
ATOM 6760 N N . VAL B 1 353 ? 1.679 11.761 11.962 1 92.57 353 VAL B N 1
ATOM 6761 C CA . VAL B 1 353 ? 0.876 12.934 12.292 1 92.57 353 VAL B CA 1
ATOM 6762 C C . VAL B 1 353 ? -0.589 12.67 11.953 1 92.57 353 VAL B C 1
ATOM 6764 O O . VAL B 1 353 ? -1.479 12.945 12.761 1 92.57 353 VAL B O 1
ATOM 6767 N N . LYS B 1 354 ? -0.805 12.13 10.836 1 90.73 354 LYS B N 1
ATOM 6768 C CA . LYS B 1 354 ? -2.159 11.807 10.396 1 90.73 354 LYS B CA 1
ATOM 6769 C C . LYS B 1 354 ? -2.848 10.868 11.382 1 90.73 354 LYS B C 1
ATOM 6771 O O . LYS B 1 354 ? -3.972 11.13 11.815 1 90.73 354 LYS B O 1
ATOM 6776 N N . HIS B 1 355 ? -2.239 9.849 11.768 1 95 355 HIS B N 1
ATOM 6777 C CA . HIS B 1 355 ? -2.801 8.883 12.707 1 95 355 HIS B CA 1
ATOM 6778 C C . HIS B 1 355 ? -3.058 9.523 14.067 1 95 355 HIS B C 1
ATOM 6780 O O . HIS B 1 355 ? -4.082 9.256 14.699 1 95 355 HIS B O 1
ATOM 6786 N N . GLY B 1 356 ? -2.118 10.267 14.437 1 95.29 356 GLY B N 1
ATOM 6787 C CA . GLY B 1 356 ? -2.245 10.9 15.74 1 95.29 356 GLY B CA 1
ATOM 6788 C C . GLY B 1 356 ? -3.439 11.831 15.836 1 95.29 356 GLY B C 1
ATOM 6789 O O . GLY B 1 356 ? -4.141 11.847 16.849 1 95.29 356 GLY B O 1
ATOM 6790 N N . ILE B 1 357 ? -3.642 12.61 14.777 1 93.15 357 ILE B N 1
ATOM 6791 C CA . ILE B 1 357 ? -4.774 13.53 14.759 1 93.15 357 ILE B CA 1
ATOM 6792 C C . ILE B 1 357 ? -6.079 12.745 14.868 1 93.15 357 ILE B C 1
ATOM 6794 O O . ILE B 1 357 ? -6.946 13.08 15.679 1 93.15 357 ILE B O 1
ATOM 6798 N N . ALA B 1 358 ? -6.18 11.707 14.15 1 93.08 358 ALA B N 1
ATOM 6799 C CA . ALA B 1 358 ? -7.392 10.893 14.148 1 93.08 358 ALA B CA 1
ATOM 6800 C C . ALA B 1 358 ? -7.597 10.211 15.498 1 93.08 358 ALA B C 1
ATOM 6802 O O . ALA B 1 358 ? -8.717 10.159 16.011 1 93.08 358 ALA B O 1
ATOM 6803 N N . PHE B 1 359 ? -6.541 9.692 16.043 1 95.88 359 PHE B N 1
ATOM 6804 C CA . PHE B 1 359 ? -6.626 9.016 17.332 1 95.88 359 PHE B CA 1
ATOM 6805 C C . PHE B 1 359 ? -7.075 9.983 18.421 1 95.88 359 PHE B C 1
ATOM 6807 O O . PHE B 1 359 ? -7.905 9.636 19.263 1 95.88 359 PHE B O 1
ATOM 6814 N N . GLY B 1 360 ? -6.433 11.135 18.476 1 93.74 360 GLY B N 1
ATOM 6815 C CA . GLY B 1 360 ? -6.814 12.151 19.445 1 93.74 360 GLY B CA 1
ATOM 6816 C C . GLY B 1 360 ? -8.283 12.521 19.376 1 93.74 360 GLY B C 1
ATOM 6817 O O . GLY B 1 360 ? -8.956 12.607 20.406 1 93.74 360 GLY B O 1
ATOM 6818 N N . LYS B 1 361 ? -8.733 12.689 18.207 1 90.31 361 LYS B N 1
ATOM 6819 C CA . LYS B 1 361 ? -10.12 13.09 17.987 1 90.31 361 LYS B CA 1
ATOM 6820 C C . LYS B 1 361 ? -11.083 11.966 18.359 1 90.31 361 LYS B C 1
ATOM 6822 O O . LYS B 1 361 ? -12.056 12.19 19.082 1 90.31 361 LYS B O 1
ATOM 6827 N N . GLU B 1 362 ? -10.784 10.728 17.965 1 91.78 362 GLU B N 1
ATOM 6828 C CA . GLU B 1 362 ? -11.754 9.639 18.021 1 91.78 362 GLU B CA 1
ATOM 6829 C C . GLU B 1 362 ? -11.708 8.927 19.37 1 91.78 362 GLU B C 1
ATOM 6831 O O . GLU B 1 362 ? -12.731 8.441 19.856 1 91.78 362 GLU B O 1
ATOM 6836 N N . PHE B 1 363 ? -10.521 8.886 19.99 1 94.26 363 PHE B N 1
ATOM 6837 C CA . PHE B 1 363 ? -10.417 7.969 21.119 1 94.26 363 PHE B CA 1
ATOM 6838 C C . PHE B 1 363 ? -9.946 8.703 22.37 1 94.26 363 PHE B C 1
ATOM 6840 O O . PHE B 1 363 ? -10.128 8.215 23.487 1 94.26 363 PHE B O 1
ATOM 6847 N N . LEU B 1 364 ? -9.299 9.827 22.207 1 93.42 364 LEU B N 1
ATOM 6848 C CA . LEU B 1 364 ? -8.901 10.613 23.37 1 93.42 364 LEU B CA 1
ATOM 6849 C C . LEU B 1 364 ? -9.869 11.768 23.603 1 93.42 364 LEU B C 1
ATOM 6851 O O . LEU B 1 364 ? -9.829 12.415 24.652 1 93.42 364 LEU B O 1
ATOM 6855 N N . GLN B 1 365 ? -10.653 12.054 22.573 1 88.24 365 GLN B N 1
ATOM 6856 C CA . GLN B 1 365 ? -11.609 13.155 22.625 1 88.24 365 GLN B CA 1
ATOM 6857 C C . GLN B 1 365 ? -10.902 14.486 22.866 1 88.24 365 GLN B C 1
ATOM 6859 O O . GLN B 1 365 ? -11.402 15.334 23.608 1 88.24 365 GLN B O 1
ATOM 6864 N N . THR B 1 366 ? -9.737 14.596 22.427 1 84.64 366 THR B N 1
ATOM 6865 C CA . THR B 1 366 ? -8.94 15.817 22.46 1 84.64 366 THR B CA 1
ATOM 6866 C C . THR B 1 366 ? -8.408 16.154 21.07 1 84.64 366 THR B C 1
ATOM 6868 O O . THR B 1 366 ? -7.452 15.534 20.599 1 84.64 366 THR B O 1
ATOM 6871 N N . PRO B 1 367 ? -9.012 17.09 20.509 1 82.26 367 PRO B N 1
ATOM 6872 C CA . PRO B 1 367 ? -8.496 17.465 19.19 1 82.26 367 PRO B CA 1
ATOM 6873 C C . PRO B 1 367 ? -7.067 18.001 19.247 1 82.26 367 PRO B C 1
ATOM 6875 O O . PRO B 1 367 ? -6.729 18.776 20.146 1 82.26 367 PRO B O 1
ATOM 6878 N N . VAL B 1 368 ? -6.275 17.507 18.405 1 86.31 368 VAL B N 1
ATOM 6879 C CA . VAL B 1 368 ? -4.909 18.008 18.288 1 86.31 368 VAL B CA 1
ATOM 6880 C C . VAL B 1 368 ? -4.817 18.99 17.122 1 86.31 368 VAL B C 1
ATOM 6882 O O . VAL B 1 368 ? -5.109 18.633 15.978 1 86.31 368 VAL B O 1
ATOM 6885 N N . GLN B 1 369 ? -4.504 20.163 17.405 1 87.3 369 GLN B N 1
ATOM 6886 C CA . GLN B 1 369 ? -4.417 21.217 16.399 1 87.3 369 GLN B CA 1
ATOM 6887 C C . GLN B 1 369 ? -3.26 22.166 16.696 1 87.3 369 GLN B C 1
ATOM 6889 O O . GLN B 1 369 ? -2.742 22.191 17.814 1 87.3 369 GLN B O 1
ATOM 6894 N N . PRO B 1 370 ? -2.866 22.882 15.619 1 87.48 370 PRO B N 1
ATOM 6895 C CA . PRO B 1 370 ? -1.878 23.926 15.903 1 87.48 370 PRO B CA 1
ATOM 6896 C C . PRO B 1 370 ? -2.384 24.96 16.906 1 87.48 370 PRO B C 1
ATOM 6898 O O . PRO B 1 370 ? -3.524 25.42 16.802 1 87.48 370 PRO B O 1
ATOM 6901 N N . HIS B 1 371 ? -1.564 25.232 17.882 1 89.46 371 HIS B N 1
ATOM 6902 C CA . HIS B 1 371 ? -1.953 26.202 18.899 1 89.46 371 HIS B CA 1
ATOM 6903 C C . HIS B 1 371 ? -1.335 27.568 18.623 1 89.46 371 HIS B C 1
ATOM 6905 O O . HIS B 1 371 ? -0.113 27.723 18.672 1 89.46 371 HIS B O 1
ATOM 6911 N N . LEU B 1 372 ? -2.197 28.494 18.333 1 92.12 372 LEU B N 1
ATOM 6912 C CA . LEU B 1 372 ? -1.747 29.87 18.154 1 92.12 372 LEU B CA 1
ATOM 6913 C C . LEU B 1 372 ? -1.979 30.687 19.421 1 92.12 372 LEU B C 1
ATOM 6915 O O . LEU B 1 372 ? -2.886 30.387 20.2 1 92.12 372 LEU B O 1
ATOM 6919 N N . PRO B 1 373 ? -1.086 31.66 19.659 1 92.91 373 PRO B N 1
ATOM 6920 C CA . PRO B 1 373 ? -1.28 32.496 20.846 1 92.91 373 PRO B CA 1
ATOM 6921 C C . PRO B 1 373 ? -2.655 33.159 20.882 1 92.91 373 PRO B C 1
ATOM 6923 O O . PRO B 1 373 ? -3.144 33.632 19.852 1 92.91 373 PRO B O 1
ATOM 6926 N N . GLN B 1 374 ? -3.199 33.153 22.049 1 92.15 374 GLN B N 1
ATOM 6927 C CA . GLN B 1 374 ? -4.532 33.721 22.225 1 92.15 374 GLN B CA 1
ATOM 6928 C C . GLN B 1 374 ? -4.481 34.995 23.063 1 92.15 374 GLN B C 1
ATOM 6930 O O . GLN B 1 374 ? -3.684 35.098 23.998 1 92.15 374 GLN B O 1
ATOM 6935 N N . ARG B 1 375 ? -5.436 35.842 22.777 1 93.62 375 ARG B N 1
ATOM 6936 C CA . ARG B 1 375 ? -5.547 37.125 23.463 1 93.62 375 ARG B CA 1
ATOM 6937 C C . ARG B 1 375 ? -5.653 36.932 24.972 1 93.62 375 ARG B C 1
ATOM 6939 O O . ARG B 1 375 ? -4.965 37.609 25.739 1 93.62 375 ARG B O 1
ATOM 6946 N N . GLN B 1 376 ? -6.42 35.98 25.33 1 93.48 376 GLN B N 1
ATOM 6947 C CA . GLN B 1 376 ? -6.723 35.75 26.738 1 93.48 376 GLN B CA 1
ATOM 6948 C C . GLN B 1 376 ? -5.461 35.408 27.524 1 93.48 376 GLN B C 1
ATOM 6950 O O . GLN B 1 376 ? -5.261 35.904 28.635 1 93.48 376 GLN B O 1
ATOM 6955 N N . HIS B 1 377 ? -4.602 34.653 26.967 1 93.31 377 HIS B N 1
ATOM 6956 C CA . HIS B 1 377 ? -3.403 34.199 27.662 1 93.31 377 HIS B CA 1
ATOM 6957 C C . HIS B 1 377 ? -2.405 35.338 27.842 1 93.31 377 HIS B C 1
ATOM 6959 O O . HIS B 1 377 ? -1.681 35.383 28.839 1 93.31 377 HIS B O 1
ATOM 6965 N N . ILE B 1 378 ? -2.424 36.256 26.914 1 93.09 378 ILE B N 1
ATOM 6966 C CA . ILE B 1 378 ? -1.503 37.384 26.98 1 93.09 378 ILE B CA 1
ATOM 6967 C C . ILE B 1 378 ? -2.041 38.434 27.949 1 93.09 378 ILE B C 1
ATOM 6969 O O . ILE B 1 378 ? -1.328 38.879 28.852 1 93.09 378 ILE B O 1
ATOM 6973 N N . GLU B 1 379 ? -3.284 38.716 27.816 1 92.97 379 GLU B N 1
ATOM 6974 C CA . GLU B 1 379 ? -3.876 39.81 28.58 1 92.97 379 GLU B CA 1
ATOM 6975 C C . GLU B 1 379 ? -4.054 39.428 30.046 1 92.97 379 GLU B C 1
ATOM 6977 O O . GLU B 1 379 ? -4.072 40.295 30.922 1 92.97 379 GLU B O 1
ATOM 6982 N N . GLU B 1 380 ? -4.117 38.158 30.314 1 92 380 GLU B N 1
ATOM 6983 C CA . GLU B 1 380 ? -4.32 37.699 31.685 1 92 380 GLU B CA 1
ATOM 6984 C C . GLU B 1 380 ? -2.99 37.539 32.416 1 92 380 GLU B C 1
ATOM 6986 O O . GLU B 1 380 ? -2.964 37.334 33.631 1 92 380 GLU B O 1
ATOM 6991 N N . THR B 1 381 ? -1.955 37.704 31.761 1 91.95 381 THR B N 1
ATOM 6992 C CA . THR B 1 381 ? -0.641 37.523 32.367 1 91.95 381 THR B CA 1
ATOM 6993 C C . THR B 1 381 ? -0.105 38.848 32.902 1 91.95 381 THR B C 1
ATOM 6995 O O . THR B 1 381 ? -0.213 39.881 32.238 1 91.95 381 THR B O 1
ATOM 6998 N N . ASP B 1 382 ? 0.509 38.776 34.117 1 91.99 382 ASP B N 1
ATOM 6999 C CA . ASP B 1 382 ? 1.115 39.952 34.735 1 91.99 382 ASP B CA 1
ATOM 7000 C C . ASP B 1 382 ? 2.221 40.528 33.853 1 91.99 382 ASP B C 1
ATOM 7002 O O . ASP B 1 382 ? 3.014 39.781 33.275 1 91.99 382 ASP B O 1
ATOM 7006 N N . VAL B 1 383 ? 2.34 41.858 33.841 1 92.69 383 VAL B N 1
ATOM 7007 C CA . VAL B 1 383 ? 3.259 42.569 32.959 1 92.69 383 VAL B CA 1
ATOM 7008 C C . VAL B 1 383 ? 4.699 42.189 33.298 1 92.69 383 VAL B C 1
ATOM 7010 O O . VAL B 1 383 ? 5.538 42.057 32.404 1 92.69 383 VAL B O 1
ATOM 7013 N N . ASP B 1 384 ? 4.987 41.993 34.582 1 91.64 384 ASP B N 1
ATOM 7014 C CA . ASP B 1 384 ? 6.341 41.636 34.993 1 91.64 384 ASP B CA 1
ATOM 7015 C C . ASP B 1 384 ? 6.706 40.231 34.521 1 91.64 384 ASP B C 1
ATOM 7017 O O . ASP B 1 384 ? 7.837 39.986 34.096 1 91.64 384 ASP B O 1
ATOM 7021 N N . VAL B 1 385 ? 5.72 39.437 34.621 1 93.87 385 VAL B N 1
ATOM 7022 C CA . VAL B 1 385 ? 5.912 38.057 34.188 1 93.87 385 VAL B CA 1
ATOM 7023 C C . VAL B 1 385 ? 6.128 38.015 32.677 1 93.87 385 VAL B C 1
ATOM 7025 O O . VAL B 1 385 ? 6.995 37.287 32.187 1 93.87 385 VAL B O 1
ATOM 7028 N N . LEU B 1 386 ? 5.388 38.788 31.935 1 94.26 386 LEU B N 1
ATOM 7029 C CA . LEU B 1 386 ? 5.533 38.864 30.486 1 94.26 386 LEU B CA 1
ATOM 7030 C C . LEU B 1 386 ? 6.897 39.432 30.105 1 94.26 386 LEU B C 1
ATOM 7032 O O . LEU B 1 386 ? 7.473 39.044 29.086 1 94.26 386 LEU B O 1
ATOM 7036 N N . GLY B 1 387 ? 7.283 40.399 30.912 1 93.55 387 GLY B N 1
ATOM 7037 C CA . GLY B 1 387 ? 8.609 40.949 30.675 1 93.55 387 GLY B CA 1
ATOM 7038 C C . GLY B 1 387 ? 9.712 39.914 30.787 1 93.55 387 GLY B C 1
ATOM 7039 O O . GLY B 1 387 ? 10.628 39.884 29.962 1 93.55 387 GLY B O 1
ATOM 7040 N N . ASP B 1 388 ? 9.645 39.115 31.791 1 94.22 388 ASP B N 1
ATOM 7041 C CA . ASP B 1 388 ? 10.619 38.046 31.987 1 94.22 388 ASP B CA 1
ATOM 7042 C C . ASP B 1 388 ? 10.552 37.028 30.851 1 94.22 388 ASP B C 1
ATOM 7044 O O . ASP B 1 388 ? 11.584 36.532 30.393 1 94.22 388 ASP B O 1
ATOM 7048 N N . LEU B 1 389 ? 9.346 36.748 30.508 1 94.69 389 LEU B N 1
ATOM 7049 C CA . LEU B 1 389 ? 9.153 35.817 29.402 1 94.69 389 LEU B CA 1
ATOM 7050 C C . LEU B 1 389 ? 9.74 36.377 28.111 1 94.69 389 LEU B C 1
ATOM 7052 O O . LEU B 1 389 ? 10.352 35.643 27.332 1 94.69 389 LEU B O 1
ATOM 7056 N N . LEU B 1 390 ? 9.533 37.615 27.904 1 95.42 390 LEU B N 1
ATOM 7057 C CA . LEU B 1 390 ? 10.071 38.285 26.725 1 95.42 390 LEU B CA 1
ATOM 7058 C C . LEU B 1 390 ? 11.59 38.159 26.673 1 95.42 390 LEU B C 1
ATOM 7060 O O . LEU B 1 390 ? 12.159 37.895 25.611 1 95.42 390 LEU B O 1
ATOM 7064 N N . THR B 1 391 ? 12.242 38.359 27.77 1 94.95 391 THR B N 1
ATOM 7065 C CA . THR B 1 391 ? 13.694 38.255 27.851 1 94.95 391 THR B CA 1
ATOM 7066 C C . THR B 1 391 ? 14.155 36.84 27.511 1 94.95 391 THR B C 1
ATOM 7068 O O . THR B 1 391 ? 15.131 36.658 26.78 1 94.95 391 THR B O 1
ATOM 7071 N N . LEU B 1 392 ? 13.458 35.924 28.008 1 95.21 392 LEU B N 1
ATOM 7072 C CA . LEU B 1 392 ? 13.784 34.531 27.725 1 95.21 392 LEU B CA 1
ATOM 7073 C C . LEU B 1 392 ? 13.617 34.224 26.24 1 95.21 392 LEU B C 1
ATOM 7075 O O . LEU B 1 392 ? 14.474 33.577 25.635 1 95.21 392 LEU B O 1
ATOM 7079 N N . LEU B 1 393 ? 12.504 34.629 25.64 1 96.34 393 LEU B N 1
ATOM 7080 C CA . LEU B 1 393 ? 12.22 34.386 24.23 1 96.34 393 LEU B CA 1
ATOM 7081 C C . LEU B 1 393 ? 13.268 35.05 23.343 1 96.34 393 LEU B C 1
ATOM 7083 O O . LEU B 1 393 ? 13.724 34.456 22.363 1 96.34 393 LEU B O 1
ATOM 7087 N N . LYS B 1 394 ? 13.64 36.248 23.685 1 95.9 394 LYS B N 1
ATOM 7088 C CA . LYS B 1 394 ? 14.665 36.957 22.925 1 95.9 394 LYS B CA 1
ATOM 7089 C C . LYS B 1 394 ? 15.988 36.197 22.944 1 95.9 394 LYS B C 1
ATOM 7091 O O . LYS B 1 394 ? 16.662 36.087 21.918 1 95.9 394 LYS B O 1
ATOM 7096 N N . SER B 1 395 ? 16.293 35.737 24.079 1 94.22 395 SER B N 1
ATOM 7097 C CA . SER B 1 395 ? 17.53 34.975 24.212 1 94.22 395 SER B CA 1
ATOM 7098 C C . SER B 1 395 ? 17.479 33.69 23.393 1 94.22 395 SER B C 1
ATOM 7100 O O . SER B 1 395 ? 18.445 33.345 22.708 1 94.22 395 SER B O 1
ATOM 7102 N N . ALA B 1 396 ? 16.394 32.993 23.507 1 94.2 396 ALA B N 1
ATOM 7103 C CA . ALA B 1 396 ? 16.239 31.736 22.78 1 94.2 396 ALA B CA 1
ATOM 7104 C C . ALA B 1 396 ? 16.319 31.961 21.272 1 94.2 396 ALA B C 1
ATOM 7106 O O . ALA B 1 396 ? 16.974 31.198 20.559 1 94.2 396 ALA B O 1
ATOM 7107 N N . VAL B 1 397 ? 15.647 32.988 20.772 1 94.86 397 VAL B N 1
ATOM 7108 C CA . VAL B 1 397 ? 15.634 33.295 19.345 1 94.86 397 VAL B CA 1
ATOM 7109 C C . VAL B 1 397 ? 17.035 33.696 18.89 1 94.86 397 VAL B C 1
ATOM 7111 O O . VAL B 1 397 ? 17.489 33.284 17.82 1 94.86 397 VAL B O 1
ATOM 7114 N N . SER B 1 398 ? 17.703 34.469 19.695 1 93.76 398 SER B N 1
ATOM 7115 C CA . SER B 1 398 ? 19.056 34.904 19.364 1 93.76 398 SER B CA 1
ATOM 7116 C C . SER B 1 398 ? 20.01 33.718 19.272 1 93.76 398 SER B C 1
ATOM 7118 O O . SER B 1 398 ? 20.839 33.651 18.362 1 93.76 398 SER B O 1
ATOM 7120 N N . LEU B 1 399 ? 19.889 32.799 20.136 1 91.72 399 LEU B N 1
ATOM 7121 C CA . LEU B 1 399 ? 20.744 31.617 20.158 1 91.72 399 LEU B CA 1
ATOM 7122 C C . LEU B 1 399 ? 20.505 30.75 18.926 1 91.72 399 LEU B C 1
ATOM 7124 O O . LEU B 1 399 ? 21.436 30.129 18.408 1 91.72 399 LEU B O 1
ATOM 7128 N N . ARG B 1 400 ? 19.305 30.734 18.459 1 90.53 400 ARG B N 1
ATOM 7129 C CA . ARG B 1 400 ? 18.942 29.856 17.351 1 90.53 400 ARG B CA 1
ATOM 7130 C C . ARG B 1 400 ? 19.279 30.498 16.01 1 90.53 400 ARG B C 1
ATOM 7132 O O . ARG B 1 400 ? 19.448 29.801 15.007 1 90.53 400 ARG B O 1
ATOM 7139 N N . GLU B 1 401 ? 19.226 31.783 15.893 1 87.52 401 GLU B N 1
ATOM 7140 C CA . GLU B 1 401 ? 19.555 32.478 14.653 1 87.52 401 GLU B CA 1
ATOM 7141 C C . GLU B 1 401 ? 21.064 32.517 14.426 1 87.52 401 GLU B C 1
ATOM 7143 O O . GLU B 1 401 ? 21.523 32.766 13.309 1 87.52 401 GLU B O 1
ATOM 7148 N N . GLU B 1 402 ? 21.834 32.343 15.399 1 74.28 402 GLU B N 1
ATOM 7149 C CA . GLU B 1 402 ? 23.285 32.313 15.247 1 74.28 402 GLU B CA 1
ATOM 7150 C C . GLU B 1 402 ? 23.725 31.137 14.38 1 74.28 402 GLU B C 1
ATOM 7152 O O . GLU B 1 402 ? 23.17 30.041 14.484 1 74.28 402 GLU B O 1
ATOM 7157 N N . PRO B 1 403 ? 24.494 31.495 13.168 1 59.51 403 PRO B N 1
ATOM 7158 C CA . PRO B 1 403 ? 24.934 30.489 12.2 1 59.51 403 PRO B CA 1
ATOM 7159 C C . PRO B 1 403 ? 25.565 29.267 12.864 1 59.51 403 PRO B C 1
ATOM 7161 O O . PRO B 1 403 ? 26.563 29.394 13.578 1 59.51 403 PRO B O 1
ATOM 7164 N N . ILE B 1 404 ? 24.977 28.61 13.595 1 51.23 404 ILE B N 1
ATOM 7165 C CA . ILE B 1 404 ? 25.678 27.418 14.06 1 51.23 404 ILE B CA 1
ATOM 7166 C C . ILE B 1 404 ? 25.957 26.49 12.879 1 51.23 404 ILE B C 1
ATOM 7168 O O . ILE B 1 404 ? 25.118 26.339 11.989 1 51.23 404 ILE B O 1
ATOM 7172 N N . GLU B 1 405 ? 27.205 26.304 12.565 1 47.64 405 GLU B N 1
ATOM 7173 C CA . GLU B 1 405 ? 27.538 25.236 11.626 1 47.64 405 GLU B CA 1
ATOM 7174 C C . GLU B 1 405 ? 26.587 24.052 11.778 1 47.64 405 GLU B C 1
ATOM 7176 O O . GLU B 1 405 ? 27.028 22.906 11.889 1 47.64 405 GLU B O 1
ATOM 7181 N N . ALA B 1 406 ? 25.528 24.281 12.479 1 46.58 406 ALA B N 1
ATOM 7182 C CA . ALA B 1 406 ? 24.854 23.162 13.134 1 46.58 406 ALA B CA 1
ATOM 7183 C C . ALA B 1 406 ? 24.214 22.231 12.108 1 46.58 406 ALA B C 1
ATOM 7185 O O . ALA B 1 406 ? 23.775 22.677 11.045 1 46.58 406 ALA B O 1
ATOM 7186 N N . PRO B 1 407 ? 24.424 21.022 12.343 1 48.9 407 PRO B N 1
ATOM 7187 C CA . PRO B 1 407 ? 23.852 19.882 11.623 1 48.9 407 PRO B CA 1
ATOM 7188 C C . PRO B 1 407 ? 22.367 20.062 11.318 1 48.9 407 PRO B C 1
ATOM 7190 O O . PRO B 1 407 ? 21.701 20.892 11.942 1 48.9 407 PRO B O 1
ATOM 7193 N N . ALA B 1 408 ? 21.831 19.312 10.47 1 53.49 408 ALA B N 1
ATOM 7194 C CA . ALA B 1 408 ? 20.48 19.181 9.93 1 53.49 408 ALA B CA 1
ATOM 7195 C C . ALA B 1 408 ? 19.439 19.194 11.046 1 53.49 408 ALA B C 1
ATOM 7197 O O . ALA B 1 408 ? 19.571 18.469 12.035 1 53.49 408 ALA B O 1
ATOM 7198 N N . HIS B 1 409 ? 18.63 20.219 11.177 1 58.93 409 HIS B N 1
ATOM 7199 C CA . HIS B 1 409 ? 17.507 20.318 12.103 1 58.93 409 HIS B CA 1
ATOM 7200 C C . HIS B 1 409 ? 16.705 19.021 12.136 1 58.93 409 HIS B C 1
ATOM 7202 O O . HIS B 1 409 ? 16.398 18.449 11.088 1 58.93 409 HIS B O 1
ATOM 7208 N N . SER B 1 410 ? 16.8 18.309 13.348 1 69.32 410 SER B N 1
ATOM 7209 C CA . SER B 1 410 ? 15.981 17.121 13.562 1 69.32 410 SER B CA 1
ATOM 7210 C C . SER B 1 410 ? 14.603 17.489 14.101 1 69.32 410 SER B C 1
ATOM 7212 O O . SER B 1 410 ? 14.482 18.351 14.974 1 69.32 410 SER B O 1
ATOM 7214 N N . PRO B 1 411 ? 13.667 16.972 13.57 1 69.91 411 PRO B N 1
ATOM 7215 C CA . PRO B 1 411 ? 12.324 17.277 14.068 1 69.91 411 PRO B CA 1
ATOM 7216 C C . PRO B 1 411 ? 12.16 16.963 15.554 1 69.91 411 PRO B C 1
ATOM 7218 O O . PRO B 1 411 ? 11.213 17.436 16.187 1 69.91 411 PRO B O 1
ATOM 7221 N N . LEU B 1 412 ? 13.233 16.279 16.111 1 77.76 412 LEU B N 1
ATOM 7222 C CA . LEU B 1 412 ? 13.118 15.942 17.526 1 77.76 412 LEU B CA 1
ATOM 7223 C C . LEU B 1 412 ? 14.176 16.673 18.347 1 77.76 412 LEU B C 1
ATOM 7225 O O . LEU B 1 412 ? 14.214 16.546 19.573 1 77.76 412 LEU B O 1
ATOM 7229 N N . GLY B 1 413 ? 14.96 17.501 17.784 1 72.31 413 GLY B N 1
ATOM 7230 C CA . GLY B 1 413 ? 15.957 18.275 18.504 1 72.31 413 GLY B CA 1
ATOM 7231 C C . GLY B 1 413 ? 17.035 17.417 19.14 1 72.31 413 GLY B C 1
ATOM 7232 O O . GLY B 1 413 ? 17.432 17.656 20.282 1 72.31 413 GLY B O 1
ATOM 7233 N N . ASP B 1 414 ? 17.511 16.412 18.453 1 75.27 414 ASP B N 1
ATOM 7234 C CA . ASP B 1 414 ? 18.403 15.471 19.123 1 75.27 414 ASP B CA 1
ATOM 7235 C C . ASP B 1 414 ? 19.79 15.478 18.483 1 75.27 414 ASP B C 1
ATOM 7237 O O . ASP B 1 414 ? 20.645 14.662 18.834 1 75.27 414 ASP B O 1
ATOM 7241 N N . SER B 1 415 ? 20.006 16.377 17.642 1 79.19 415 SER B N 1
ATOM 7242 C CA . SER B 1 415 ? 21.357 16.496 17.103 1 79.19 415 SER B CA 1
ATOM 7243 C C . SER B 1 415 ? 22.319 17.059 18.144 1 79.19 415 SER B C 1
ATOM 7245 O O . SER B 1 415 ? 21.89 17.638 19.145 1 79.19 415 SER B O 1
ATOM 7247 N N . GLU B 1 416 ? 23.6 16.894 18.095 1 79.2 416 GLU B N 1
ATOM 7248 C CA . GLU B 1 416 ? 24.604 17.37 19.041 1 79.2 416 GLU B CA 1
ATOM 7249 C C . GLU B 1 416 ? 24.54 18.887 19.196 1 79.2 416 GLU B C 1
ATOM 7251 O O . GLU B 1 416 ? 24.627 19.406 20.311 1 79.2 416 GLU B O 1
ATOM 7256 N N . GLY B 1 417 ? 24.389 19.564 18.172 1 80.45 417 GLY B N 1
ATOM 7257 C CA . GLY B 1 417 ? 24.26 21.012 18.21 1 80.45 417 GLY B CA 1
ATOM 7258 C C . GLY B 1 417 ? 23.019 21.48 18.946 1 80.45 417 GLY B C 1
ATOM 7259 O O . GLY B 1 417 ? 23.074 22.439 19.719 1 80.45 417 GLY B O 1
ATOM 7260 N N . GLU B 1 418 ? 22.008 20.762 18.806 1 84.64 418 GLU B N 1
ATOM 7261 C CA . GLU B 1 418 ? 20.747 21.119 19.45 1 84.64 418 GLU B CA 1
ATOM 7262 C C . GLU B 1 418 ? 20.803 20.86 20.953 1 84.64 418 GLU B C 1
ATOM 7264 O O . GLU B 1 418 ? 20.212 21.604 21.738 1 84.64 418 GLU B O 1
ATOM 7269 N N . LEU B 1 419 ? 21.59 19.893 21.28 1 87.18 419 LEU B N 1
ATOM 7270 C CA . LEU B 1 419 ? 21.729 19.584 22.699 1 87.18 419 LEU B CA 1
ATOM 7271 C C . LEU B 1 419 ? 22.518 20.673 23.418 1 87.18 419 LEU B C 1
ATOM 7273 O O . LEU B 1 419 ? 22.228 20.998 24.571 1 87.18 419 LEU B O 1
ATOM 7277 N N . GLU B 1 420 ? 23.51 21.151 22.773 1 89.42 420 GLU B N 1
ATOM 7278 C CA . GLU B 1 420 ? 24.267 22.265 23.335 1 89.42 420 GLU B CA 1
ATOM 7279 C C . GLU B 1 420 ? 23.394 23.507 23.485 1 89.42 420 GLU B C 1
ATOM 7281 O O . GLU B 1 420 ? 23.476 24.212 24.492 1 89.42 420 GLU B O 1
ATOM 7286 N N . LEU B 1 421 ? 22.624 23.762 22.502 1 90.1 421 LEU B N 1
ATOM 7287 C CA . LEU B 1 421 ? 21.713 24.901 22.547 1 90.1 421 LEU B CA 1
ATOM 7288 C C . LEU B 1 421 ? 20.695 24.74 23.671 1 90.1 421 LEU B C 1
ATOM 7290 O O . LEU B 1 421 ? 20.351 25.712 24.346 1 90.1 421 LEU B O 1
ATOM 7294 N N . GLN B 1 422 ? 20.289 23.542 23.852 1 91.12 422 GLN B N 1
ATOM 7295 C CA . GLN B 1 422 ? 19.325 23.268 24.912 1 91.12 422 GLN B CA 1
ATOM 7296 C C . GLN B 1 422 ? 19.921 23.562 26.286 1 91.12 422 GLN B C 1
ATOM 7298 O O . GLN B 1 422 ? 19.245 24.114 27.157 1 91.12 422 GLN B O 1
ATOM 7303 N N . LYS B 1 423 ? 21.151 23.228 26.418 1 92.92 423 LYS B N 1
ATOM 7304 C CA . LYS B 1 423 ? 21.834 23.493 27.68 1 92.92 423 LYS B CA 1
ATOM 7305 C C . LYS B 1 423 ? 21.948 24.993 27.939 1 92.92 423 LYS B C 1
ATOM 7307 O O . LYS B 1 423 ? 21.783 25.447 29.073 1 92.92 423 LYS B O 1
ATOM 7312 N N . GLN B 1 424 ? 22.186 25.694 26.954 1 93.47 424 GLN B N 1
ATOM 7313 C CA . GLN B 1 424 ? 22.289 27.143 27.089 1 93.47 424 GLN B CA 1
ATOM 7314 C C . GLN B 1 424 ? 20.95 27.756 27.487 1 93.47 424 GLN B C 1
ATOM 7316 O O . GLN B 1 424 ? 20.901 28.672 28.311 1 93.47 424 GLN B O 1
ATOM 7321 N N . ILE B 1 425 ? 19.905 27.246 26.933 1 94.03 425 ILE B N 1
ATOM 7322 C CA . ILE B 1 425 ? 18.572 27.738 27.261 1 94.03 425 ILE B CA 1
ATOM 7323 C C . ILE B 1 425 ? 18.226 27.371 28.703 1 94.03 425 ILE B C 1
ATOM 7325 O O . ILE B 1 425 ? 17.624 28.169 29.425 1 94.03 425 ILE B O 1
ATOM 7329 N N . GLU B 1 426 ? 18.681 26.228 29.062 1 93.97 426 GLU B N 1
ATOM 7330 C CA . GLU B 1 426 ? 18.46 25.802 30.441 1 93.97 426 GLU B CA 1
ATOM 7331 C C . GLU B 1 426 ? 19.178 26.721 31.425 1 93.97 426 GLU B C 1
ATOM 7333 O O . GLU B 1 426 ? 18.651 27.024 32.497 1 93.97 426 GLU B O 1
ATOM 7338 N N . ASP B 1 427 ? 20.282 27.142 31.034 1 93.85 427 ASP B N 1
ATOM 7339 C CA . ASP B 1 427 ? 21.037 28.071 31.871 1 93.85 427 ASP B CA 1
ATOM 7340 C C . ASP B 1 427 ? 20.315 29.411 31.994 1 93.85 427 ASP B C 1
ATOM 7342 O O . ASP B 1 427 ? 20.315 30.026 33.062 1 93.85 427 ASP B O 1
ATOM 7346 N N . GLN B 1 428 ? 19.757 29.828 30.967 1 92.61 428 GLN B N 1
ATOM 7347 C CA . GLN B 1 428 ? 19.008 31.079 30.982 1 92.61 428 GLN B CA 1
ATOM 7348 C C . GLN B 1 428 ? 17.76 30.963 31.852 1 92.61 428 GLN B C 1
ATOM 7350 O O . GLN B 1 428 ? 17.396 31.908 32.554 1 92.61 428 GLN B O 1
ATOM 7355 N N . ILE B 1 429 ? 17.127 29.831 31.762 1 94.71 429 ILE B N 1
ATOM 7356 C CA . ILE B 1 429 ? 15.937 29.587 32.57 1 94.71 429 ILE B CA 1
ATOM 7357 C C . ILE B 1 429 ? 16.31 29.582 34.05 1 94.71 429 ILE B C 1
ATOM 7359 O O . ILE B 1 429 ? 15.585 30.133 34.882 1 94.71 429 ILE B O 1
ATOM 7363 N N . ALA B 1 430 ? 17.465 29.047 34.301 1 91.9 430 ALA B N 1
ATOM 7364 C CA . ALA B 1 430 ? 17.936 28.971 35.682 1 91.9 430 ALA B CA 1
ATOM 7365 C C . ALA B 1 430 ? 18.256 30.359 36.229 1 91.9 430 ALA B C 1
ATOM 7367 O O . ALA B 1 430 ? 18.104 30.61 37.427 1 91.9 430 ALA B O 1
ATOM 7368 N N . ALA B 1 431 ? 18.536 31.311 35.4 1 89.6 431 ALA B N 1
ATOM 7369 C CA . ALA B 1 431 ? 18.958 32.653 35.795 1 89.6 431 ALA B CA 1
ATOM 7370 C C . ALA B 1 431 ? 17.753 33.552 36.056 1 89.6 431 ALA B C 1
ATOM 7372 O O . ALA B 1 431 ? 17.897 34.65 36.598 1 89.6 431 ALA B O 1
ATOM 7373 N N . MET B 1 432 ? 16.37 33.248 35.699 1 88.55 432 MET B N 1
ATOM 7374 C CA . MET B 1 432 ? 15.17 34.076 35.767 1 88.55 432 MET B CA 1
ATOM 7375 C C . MET B 1 432 ? 14.782 34.355 37.215 1 88.55 432 MET B C 1
ATOM 7377 O O . MET B 1 432 ? 14.032 35.293 37.492 1 88.55 432 MET B O 1
ATOM 7381 N N . GLY B 1 433 ? 15.332 33.866 38.171 1 81.24 433 GLY B N 1
ATOM 7382 C CA . GLY B 1 433 ? 15.093 34.167 39.573 1 81.24 433 GLY B CA 1
ATOM 7383 C C . GLY B 1 433 ? 13.723 33.724 40.053 1 81.24 433 GLY B C 1
ATOM 7384 O O . GLY B 1 433 ? 13.301 32.597 39.787 1 81.24 433 GLY B O 1
ATOM 7385 N N . SER B 1 434 ? 12.87 34.667 40.784 1 81.72 434 SER B N 1
ATOM 7386 C CA . SER B 1 434 ? 11.656 34.325 41.518 1 81.72 434 SER B CA 1
ATOM 7387 C C . SER B 1 434 ? 10.467 34.168 40.577 1 81.72 434 SER B C 1
ATOM 7389 O O . SER B 1 434 ? 9.498 33.479 40.902 1 81.72 434 SER B O 1
ATOM 7391 N N . SER B 1 435 ? 10.47 34.758 39.403 1 86.91 435 SER B N 1
ATOM 7392 C CA . SER B 1 435 ? 9.333 34.716 38.489 1 86.91 435 SER B CA 1
ATOM 7393 C C . SER B 1 435 ? 9.428 33.524 37.543 1 86.91 435 SER B C 1
ATOM 7395 O O . SER B 1 435 ? 8.557 33.329 36.693 1 86.91 435 SER B O 1
ATOM 7397 N N . LYS B 1 436 ? 10.401 32.699 37.685 1 91.73 436 LYS B N 1
ATOM 7398 C CA . LYS B 1 436 ? 10.693 31.59 36.782 1 91.73 436 LYS B CA 1
ATOM 7399 C C . LYS B 1 436 ? 9.488 30.664 36.641 1 91.73 436 LYS B C 1
ATOM 7401 O O . LYS B 1 436 ? 9.019 30.412 35.53 1 91.73 436 LYS B O 1
ATOM 7406 N N . LYS B 1 437 ? 8.988 30.212 37.794 1 92.92 437 LYS B N 1
ATOM 7407 C CA . LYS B 1 437 ? 7.9 29.238 37.795 1 92.92 437 LYS B CA 1
ATOM 7408 C C . LYS B 1 437 ? 6.664 29.795 37.094 1 92.92 437 LYS B C 1
ATOM 7410 O O . LYS B 1 437 ? 6.046 29.11 36.276 1 92.92 437 LYS B O 1
ATOM 7415 N N . MET B 1 438 ? 6.317 30.977 37.374 1 93.39 438 MET B N 1
ATOM 7416 C CA . MET B 1 438 ? 5.126 31.593 36.796 1 93.39 438 MET B CA 1
ATOM 7417 C C . MET B 1 438 ? 5.325 31.875 35.311 1 93.39 438 MET B C 1
ATOM 7419 O O . MET B 1 438 ? 4.414 31.669 34.508 1 93.39 438 MET B O 1
ATOM 7423 N N . ALA B 1 439 ? 6.45 32.366 34.946 1 94.34 439 ALA B N 1
ATOM 7424 C CA . ALA B 1 439 ? 6.752 32.663 33.549 1 94.34 439 ALA B CA 1
ATOM 7425 C C . ALA B 1 439 ? 6.673 31.404 32.691 1 94.34 439 ALA B C 1
ATOM 7427 O O . ALA B 1 439 ? 6.119 31.43 31.589 1 94.34 439 ALA B O 1
ATOM 7428 N N . LEU B 1 440 ? 7.21 30.326 33.191 1 95.13 440 LEU B N 1
ATOM 7429 C CA . LEU B 1 440 ? 7.225 29.077 32.437 1 95.13 440 LEU B CA 1
ATOM 7430 C C . LEU B 1 440 ? 5.82 28.497 32.318 1 95.13 440 LEU B C 1
ATOM 7432 O O . LEU B 1 440 ? 5.457 27.946 31.276 1 95.13 440 LEU B O 1
ATOM 7436 N N . ARG B 1 441 ? 5.076 28.586 33.357 1 93.63 441 ARG B N 1
ATOM 7437 C CA . ARG B 1 441 ? 3.692 28.126 33.321 1 93.63 441 ARG B CA 1
ATOM 7438 C C . ARG B 1 441 ? 2.882 28.907 32.291 1 93.63 441 ARG B C 1
ATOM 7440 O O . ARG B 1 441 ? 2.092 28.325 31.544 1 93.63 441 ARG B O 1
ATOM 7447 N N . ARG B 1 442 ? 3.05 30.164 32.241 1 93.27 442 ARG B N 1
ATOM 7448 C CA . ARG B 1 442 ? 2.318 31.007 31.302 1 93.27 442 ARG B CA 1
ATOM 7449 C C . ARG B 1 442 ? 2.757 30.737 29.867 1 93.27 442 ARG B C 1
ATOM 7451 O O . ARG B 1 442 ? 1.935 30.745 28.948 1 93.27 442 ARG B O 1
ATOM 7458 N N . PHE B 1 443 ? 4.047 30.541 29.733 1 94.74 443 PHE B N 1
ATOM 7459 C CA . PHE B 1 443 ? 4.542 30.188 28.408 1 94.74 443 PHE B CA 1
ATOM 7460 C C . PHE B 1 443 ? 3.846 28.937 27.885 1 94.74 443 PHE B C 1
ATOM 7462 O O . PHE B 1 443 ? 3.367 28.916 26.749 1 94.74 443 PHE B O 1
ATOM 7469 N N . ARG B 1 444 ? 3.724 27.982 28.706 1 93.3 444 ARG B N 1
ATOM 7470 C CA . ARG B 1 444 ? 3.083 26.727 28.329 1 93.3 444 ARG B CA 1
ATOM 7471 C C . ARG B 1 444 ? 1.619 26.948 27.962 1 93.3 444 ARG B C 1
ATOM 7473 O O . ARG B 1 444 ? 1.106 26.325 27.03 1 93.3 444 ARG B O 1
ATOM 7480 N N . ALA B 1 445 ? 1.028 27.768 28.64 1 91.63 445 ALA B N 1
ATOM 7481 C CA . ALA B 1 445 ? -0.374 28.077 28.369 1 91.63 445 ALA B CA 1
ATOM 7482 C C . ALA B 1 445 ? -0.529 28.79 27.028 1 91.63 445 ALA B C 1
ATOM 7484 O O . ALA B 1 445 ? -1.463 28.51 26.274 1 91.63 445 ALA B O 1
ATOM 7485 N N . ILE B 1 446 ? 0.385 29.671 26.754 1 92.06 446 ILE B N 1
ATOM 7486 C CA . ILE B 1 446 ? 0.318 30.475 25.539 1 92.06 446 ILE B CA 1
ATOM 7487 C C . ILE B 1 446 ? 0.525 29.582 24.317 1 92.06 446 ILE B C 1
ATOM 7489 O O . ILE B 1 446 ? -0.128 29.767 23.288 1 92.06 446 ILE B O 1
ATOM 7493 N N . VAL B 1 447 ? 1.393 28.585 24.511 1 90.99 447 VAL B N 1
ATOM 7494 C CA . VAL B 1 447 ? 1.733 27.764 23.353 1 90.99 447 VAL B CA 1
ATOM 7495 C C . VAL B 1 447 ? 0.893 26.489 23.358 1 90.99 447 VAL B C 1
ATOM 7497 O O . VAL B 1 447 ? 1.062 25.624 22.496 1 90.99 447 VAL B O 1
ATOM 7500 N N . GLY B 1 448 ? 0.071 26.293 24.271 1 86.38 448 GLY B N 1
ATOM 7501 C CA . GLY B 1 448 ? -0.849 25.168 24.327 1 86.38 448 GLY B CA 1
ATOM 7502 C C . GLY B 1 448 ? -0.17 23.86 24.685 1 86.38 448 GLY B C 1
ATOM 7503 O O . GLY B 1 448 ? -0.513 22.808 24.142 1 86.38 448 GLY B O 1
ATOM 7504 N N . GLN B 1 449 ? 0.854 23.862 25.537 1 86.52 449 GLN B N 1
ATOM 7505 C CA . GLN B 1 449 ? 1.614 22.678 25.924 1 86.52 449 GLN B CA 1
ATOM 7506 C C . GLN B 1 449 ? 1.7 22.552 27.442 1 86.52 449 GLN B C 1
ATOM 7508 O O . GLN B 1 449 ? 2.789 22.391 27.997 1 86.52 449 GLN B O 1
ATOM 7513 N N . GLU B 1 450 ? 0.632 22.562 28.096 1 82.52 450 GLU B N 1
ATOM 7514 C CA . GLU B 1 450 ? 0.588 22.539 29.555 1 82.52 450 GLU B CA 1
ATOM 7515 C C . GLU B 1 450 ? 1.218 21.263 30.106 1 82.52 450 GLU B C 1
ATOM 7517 O O . GLU B 1 450 ? 1.846 21.283 31.166 1 82.52 450 GLU B O 1
ATOM 7522 N N . HIS B 1 451 ? 1.132 20.131 29.433 1 78.26 451 HIS B N 1
ATOM 7523 C CA . HIS B 1 451 ? 1.729 18.877 29.878 1 78.26 451 HIS B CA 1
ATOM 7524 C C . HIS B 1 451 ? 2.689 18.322 28.83 1 78.26 451 HIS B C 1
ATOM 7526 O O . HIS B 1 451 ? 2.798 17.105 28.665 1 78.26 451 HIS B O 1
ATOM 7532 N N . GLY B 1 452 ? 3.401 19.222 28.277 1 83.4 452 GLY B N 1
ATOM 7533 C CA . GLY B 1 452 ? 4.255 18.807 27.176 1 83.4 452 GLY B CA 1
ATOM 7534 C C . GLY B 1 452 ? 5.709 18.643 27.577 1 83.4 452 GLY B C 1
ATOM 7535 O O . GLY B 1 452 ? 6.005 18.226 28.699 1 83.4 452 GLY B O 1
ATOM 7536 N N . LEU B 1 453 ? 6.615 18.878 26.764 1 88.95 453 LEU B N 1
ATOM 7537 C CA . LEU B 1 453 ? 8.061 18.746 26.904 1 88.95 453 LEU B CA 1
ATOM 7538 C C . LEU B 1 453 ? 8.62 19.834 27.815 1 88.95 453 LEU B C 1
ATOM 7540 O O . LEU B 1 453 ? 7.965 20.851 28.049 1 88.95 453 LEU B O 1
ATOM 7544 N N . PRO B 1 454 ? 9.811 19.533 28.329 1 90.28 454 PRO B N 1
ATOM 7545 C CA . PRO B 1 454 ? 10.464 20.633 29.043 1 90.28 454 PRO B CA 1
ATOM 7546 C C . PRO B 1 454 ? 10.583 21.898 28.196 1 90.28 454 PRO B C 1
ATOM 7548 O O . PRO B 1 454 ? 10.833 21.817 26.991 1 90.28 454 PRO B O 1
ATOM 7551 N N . VAL B 1 455 ? 10.448 23.017 28.846 1 93.96 455 VAL B N 1
ATOM 7552 C CA . VAL B 1 455 ? 10.394 24.303 28.159 1 93.96 455 VAL B CA 1
ATOM 7553 C C . VAL B 1 455 ? 11.66 24.498 27.327 1 93.96 455 VAL B C 1
ATOM 7555 O O . VAL B 1 455 ? 11.608 25.053 26.227 1 93.96 455 VAL B O 1
ATOM 7558 N N . SER B 1 456 ? 12.821 24.008 27.834 1 93.24 456 SER B N 1
ATOM 7559 C CA . SER B 1 456 ? 14.067 24.144 27.087 1 93.24 456 SER B CA 1
ATOM 7560 C C . SER B 1 456 ? 13.986 23.431 25.742 1 93.24 456 SER B C 1
ATOM 7562 O O . SER B 1 456 ? 14.427 23.965 24.722 1 93.24 456 SER B O 1
ATOM 7564 N N . LYS B 1 457 ? 13.421 22.315 25.761 1 91.53 457 LYS B N 1
ATOM 7565 C CA . LYS B 1 457 ? 13.262 21.552 24.526 1 91.53 457 LYS B CA 1
ATOM 7566 C C . LYS B 1 457 ? 12.192 22.171 23.632 1 91.53 457 LYS B C 1
ATOM 7568 O O . LYS B 1 457 ? 12.333 22.188 22.407 1 91.53 457 LYS B O 1
ATOM 7573 N N . LEU B 1 458 ? 11.132 22.652 24.262 1 92.49 458 LEU B N 1
ATOM 7574 C CA . LEU B 1 458 ? 10.043 23.279 23.52 1 92.49 458 LEU B CA 1
ATOM 7575 C C . LEU B 1 458 ? 10.543 24.495 22.747 1 92.49 458 LEU B C 1
ATOM 7577 O O . LEU B 1 458 ? 10.184 24.686 21.582 1 92.49 458 LEU B O 1
ATOM 7581 N N . LEU B 1 459 ? 11.357 25.272 23.351 1 93.49 459 LEU B N 1
ATOM 7582 C CA . LEU B 1 459 ? 11.889 26.486 22.743 1 93.49 459 LEU B CA 1
ATOM 7583 C C . LEU B 1 459 ? 12.804 26.15 21.569 1 93.49 459 LEU B C 1
ATOM 7585 O O . LEU B 1 459 ? 12.965 26.958 20.652 1 93.49 459 LEU B O 1
ATOM 7589 N N . LEU B 1 460 ? 13.283 24.978 21.631 1 91.05 460 LEU B N 1
ATOM 7590 C CA . LEU B 1 460 ? 14.165 24.549 20.55 1 91.05 460 LEU B CA 1
ATOM 7591 C C . LEU B 1 460 ? 13.36 23.991 19.381 1 91.05 460 LEU B C 1
ATOM 7593 O O . LEU B 1 460 ? 13.781 24.095 18.227 1 91.05 460 LEU B O 1
ATOM 7597 N N . LEU B 1 461 ? 12.227 23.421 19.692 1 89.87 461 LEU B N 1
ATOM 7598 C CA . LEU B 1 461 ? 11.492 22.679 18.674 1 89.87 461 LEU B CA 1
ATOM 7599 C C . LEU B 1 461 ? 10.459 23.57 17.991 1 89.87 461 LEU B C 1
ATOM 7601 O O . LEU B 1 461 ? 10.084 23.325 16.842 1 89.87 461 LEU B O 1
ATOM 7605 N N . LEU B 1 462 ? 9.968 24.601 18.648 1 91.91 462 LEU B N 1
ATOM 7606 C CA . LEU B 1 462 ? 9.009 25.512 18.033 1 91.91 462 LEU B CA 1
ATOM 7607 C C . LEU B 1 462 ? 9.65 26.28 16.882 1 91.91 462 LEU B C 1
ATOM 7609 O O . LEU B 1 462 ? 10.821 26.659 16.958 1 91.91 462 LEU B O 1
ATOM 7613 N N . PRO B 1 463 ? 8.901 26.531 15.857 1 90.91 463 PRO B N 1
ATOM 7614 C CA . PRO B 1 463 ? 9.463 27.284 14.734 1 90.91 463 PRO B CA 1
ATOM 7615 C C . PRO B 1 463 ? 9.864 28.707 15.12 1 90.91 463 PRO B C 1
ATOM 7617 O O . PRO B 1 463 ? 9.173 29.354 15.91 1 90.91 463 PRO B O 1
ATOM 7620 N N . LEU B 1 464 ? 10.922 29.145 14.466 1 91.43 464 LEU B N 1
ATOM 7621 C CA . LEU B 1 464 ? 11.396 30.497 14.739 1 91.43 464 LEU B CA 1
ATOM 7622 C C . LEU B 1 464 ? 10.325 31.528 14.402 1 91.43 464 LEU B C 1
ATOM 7624 O O . LEU B 1 464 ? 10.189 32.539 15.095 1 91.43 464 LEU B O 1
ATOM 7628 N N . GLU B 1 465 ? 9.579 31.309 13.369 1 90.66 465 GLU B N 1
ATOM 7629 C CA . GLU B 1 465 ? 8.515 32.234 12.99 1 90.66 465 GLU B CA 1
ATOM 7630 C C . GLU B 1 465 ? 7.446 32.321 14.076 1 90.66 465 GLU B C 1
ATOM 7632 O O . GLU B 1 465 ? 6.879 33.39 14.312 1 90.66 465 GLU B O 1
ATOM 7637 N N . TYR B 1 466 ? 7.219 31.212 14.638 1 94.03 466 TYR B N 1
ATOM 7638 C CA . TYR B 1 466 ? 6.248 31.155 15.724 1 94.03 466 TYR B CA 1
ATOM 7639 C C . TYR B 1 466 ? 6.739 31.939 16.936 1 94.03 466 TYR B C 1
ATOM 7641 O O . TYR B 1 466 ? 5.987 32.719 17.524 1 94.03 466 TYR B O 1
ATOM 7649 N N . LEU B 1 467 ? 7.969 31.772 17.257 1 95.3 467 LEU B N 1
ATOM 7650 C CA . LEU B 1 467 ? 8.551 32.473 18.396 1 95.3 467 LEU B CA 1
ATOM 7651 C C . LEU B 1 467 ? 8.622 33.974 18.131 1 95.3 467 LEU B C 1
ATOM 7653 O O . LEU B 1 467 ? 8.376 34.779 19.031 1 95.3 467 LEU B O 1
ATOM 7657 N N . ASN B 1 468 ? 8.94 34.286 16.94 1 95.24 468 ASN B N 1
ATOM 7658 C CA . ASN B 1 468 ? 8.995 35.696 16.572 1 95.24 468 ASN B CA 1
ATOM 7659 C C . ASN B 1 468 ? 7.619 36.351 16.655 1 95.24 468 ASN B C 1
ATOM 7661 O O . ASN B 1 468 ? 7.503 37.513 17.05 1 95.24 468 ASN B O 1
ATOM 7665 N N . LEU B 1 469 ? 6.666 35.666 16.254 1 95.5 469 LEU B N 1
ATOM 7666 C CA . LEU B 1 469 ? 5.3 36.162 16.379 1 95.5 469 LEU B CA 1
ATOM 7667 C C . LEU B 1 469 ? 4.936 36.388 17.842 1 95.5 469 LEU B C 1
ATOM 7669 O O . LEU B 1 469 ? 4.346 37.415 18.188 1 95.5 469 LEU B O 1
ATOM 7673 N N . LEU B 1 470 ? 5.258 35.452 18.64 1 95.83 470 LEU B N 1
ATOM 7674 C CA . LEU B 1 470 ? 4.98 35.56 20.068 1 95.83 470 LEU B CA 1
ATOM 7675 C C . LEU B 1 470 ? 5.731 36.738 20.68 1 95.83 470 LEU B C 1
ATOM 7677 O O . LEU B 1 470 ? 5.167 37.492 21.476 1 95.83 470 LEU B O 1
ATOM 7681 N N . LEU B 1 471 ? 6.978 36.875 20.292 1 95.93 471 LEU B N 1
ATOM 7682 C CA . LEU B 1 471 ? 7.79 38.001 20.74 1 95.93 471 LEU B CA 1
ATOM 7683 C C . LEU B 1 471 ? 7.134 39.326 20.369 1 95.93 471 LEU B C 1
ATOM 7685 O O . LEU B 1 471 ? 7.014 40.221 21.209 1 95.93 471 LEU B O 1
ATOM 7689 N N . TYR B 1 472 ? 6.751 39.405 19.187 1 95.59 472 TYR B N 1
ATOM 7690 C CA . TYR B 1 472 ? 6.154 40.638 18.688 1 95.59 472 TYR B CA 1
ATOM 7691 C C . TYR B 1 472 ? 4.852 40.949 19.417 1 95.59 472 TYR B C 1
ATOM 7693 O O . TYR B 1 472 ? 4.61 42.093 19.808 1 95.59 472 TYR B O 1
ATOM 7701 N N . LEU B 1 473 ? 4.08 39.959 19.611 1 95.76 473 LEU B N 1
ATOM 7702 C CA . LEU B 1 473 ? 2.798 40.104 20.291 1 95.76 473 LEU B CA 1
ATOM 7703 C C . LEU B 1 473 ? 2.994 40.606 21.718 1 95.76 473 LEU B C 1
ATOM 7705 O O . LEU B 1 473 ? 2.296 41.523 22.159 1 95.76 473 LEU B O 1
ATOM 7709 N N . ILE B 1 474 ? 3.926 40.056 22.418 1 95.66 474 ILE B N 1
ATOM 7710 C CA . ILE B 1 474 ? 4.192 40.427 23.803 1 95.66 474 ILE B CA 1
ATOM 7711 C C . ILE B 1 474 ? 4.788 41.832 23.856 1 95.66 474 ILE B C 1
ATOM 7713 O O . ILE B 1 474 ? 4.428 42.634 24.721 1 95.66 474 ILE B O 1
ATOM 7717 N N . GLU B 1 475 ? 5.662 42.133 22.941 1 95 475 GLU B N 1
ATOM 7718 C CA . GLU B 1 475 ? 6.244 43.47 22.871 1 95 475 GLU B CA 1
ATOM 7719 C C . GLU B 1 475 ? 5.166 44.532 22.679 1 95 475 GLU B C 1
ATOM 7721 O O . GLU B 1 475 ? 5.177 45.565 23.352 1 95 475 GLU B O 1
ATOM 7726 N N . LEU B 1 476 ? 4.309 44.27 21.763 1 94.55 476 LEU B N 1
ATOM 7727 C CA . LEU B 1 476 ? 3.231 45.215 21.492 1 94.55 476 LEU B CA 1
ATOM 7728 C C . LEU B 1 476 ? 2.34 45.389 22.718 1 94.55 476 LEU B C 1
ATOM 7730 O O . LEU B 1 476 ? 1.945 46.509 23.049 1 94.55 476 LEU B O 1
ATOM 7734 N N . PHE B 1 477 ? 2.006 44.352 23.367 1 95.01 477 PHE B N 1
ATOM 7735 C CA . PHE B 1 477 ? 1.136 44.411 24.536 1 95.01 477 PHE B CA 1
ATOM 7736 C C . PHE B 1 477 ? 1.793 45.204 25.66 1 95.01 477 PHE B C 1
ATOM 7738 O O . PHE B 1 477 ? 1.145 46.035 26.301 1 95.01 477 PHE B O 1
ATOM 7745 N N . LEU B 1 478 ? 3.053 44.954 25.891 1 93.72 478 LEU B N 1
ATOM 7746 C CA . LEU B 1 478 ? 3.78 45.647 26.95 1 93.72 478 LEU B CA 1
ATOM 7747 C C . LEU B 1 478 ? 3.922 47.131 26.629 1 93.72 478 LEU B C 1
ATOM 7749 O O . LEU B 1 478 ? 3.844 47.975 27.525 1 93.72 478 LEU B O 1
ATOM 7753 N N . LYS B 1 479 ? 4.142 47.387 25.376 1 90.84 479 LYS B N 1
ATOM 7754 C CA . LYS B 1 479 ? 4.248 48.778 24.945 1 90.84 479 LYS B CA 1
ATOM 7755 C C . LYS B 1 479 ? 2.935 49.524 25.168 1 90.84 479 LYS B C 1
ATOM 7757 O O . LYS B 1 479 ? 2.939 50.701 25.536 1 90.84 479 LYS B O 1
ATOM 7762 N N . CYS B 1 480 ? 1.86 48.871 24.997 1 88.81 480 CYS B N 1
ATOM 7763 C CA . CYS B 1 480 ? 0.542 49.478 25.141 1 88.81 480 CYS B CA 1
ATOM 7764 C C . CYS B 1 480 ? 0.148 49.584 26.61 1 88.81 480 CYS B C 1
ATOM 7766 O O . CYS B 1 480 ? -0.616 50.473 26.989 1 88.81 480 CYS B O 1
ATOM 7768 N N . SER B 1 481 ? 0.535 48.775 27.421 1 84.64 481 SER B N 1
ATOM 7769 C CA . SER B 1 481 ? 0.1 48.705 28.812 1 84.64 481 SER B CA 1
ATOM 7770 C C . SER B 1 481 ? 0.973 49.577 29.709 1 84.64 481 SER B C 1
ATOM 7772 O O . SER B 1 481 ? 0.553 49.975 30.797 1 84.64 481 SER B O 1
ATOM 7774 N N . THR B 1 482 ? 2.181 49.818 29.43 1 72.16 482 THR B N 1
ATOM 7775 C CA . THR B 1 482 ? 3.05 50.648 30.256 1 72.16 482 THR B CA 1
ATOM 7776 C C . THR B 1 482 ? 3.509 51.884 29.486 1 72.16 482 THR B C 1
ATOM 7778 O O . THR B 1 482 ? 4.579 51.879 28.875 1 72.16 482 THR B O 1
ATOM 7781 N N . PRO B 1 483 ? 2.63 52.806 29.15 1 55.82 483 PRO B N 1
ATOM 7782 C CA . PRO B 1 483 ? 3.031 53.964 28.349 1 55.82 483 PRO B CA 1
ATOM 7783 C C . PRO B 1 483 ? 4.386 54.53 28.766 1 55.82 483 PRO B C 1
ATOM 7785 O O . PRO B 1 483 ? 5.077 55.152 27.954 1 55.82 483 PRO B O 1
ATOM 7788 N N . ALA B 1 484 ? 4.789 54.504 29.882 1 49.8 484 ALA B N 1
ATOM 7789 C CA . ALA B 1 484 ? 6.078 55.042 30.307 1 49.8 484 ALA B CA 1
ATOM 7790 C C . ALA B 1 484 ? 7.231 54.221 29.737 1 49.8 484 ALA B C 1
ATOM 7792 O O . ALA B 1 484 ? 8.333 54.738 29.54 1 49.8 484 ALA B O 1
ATOM 7793 N N . LEU B 1 485 ? 7.169 53.001 29.415 1 43.63 485 LEU B N 1
ATOM 7794 C CA . LEU B 1 485 ? 8.254 52.113 29.011 1 43.63 485 LEU B CA 1
ATOM 7795 C C . LEU B 1 485 ? 8.541 52.249 27.52 1 43.63 485 LEU B C 1
ATOM 7797 O O . LEU B 1 485 ? 9.533 51.71 27.023 1 43.63 485 LEU B O 1
ATOM 7801 N N . ALA B 1 486 ? 7.809 52.751 26.635 1 43.77 486 ALA B N 1
ATOM 7802 C CA . ALA B 1 486 ? 8.038 53.034 25.221 1 43.77 486 ALA B CA 1
ATOM 7803 C C . ALA B 1 486 ? 9.198 54.009 25.037 1 43.77 486 ALA B C 1
ATOM 7805 O O . ALA B 1 486 ? 9.711 54.172 23.928 1 43.77 486 ALA B O 1
ATOM 7806 N N . GLU B 1 487 ? 9.466 54.878 25.889 1 37.67 487 GLU B N 1
ATOM 7807 C CA . GLU B 1 487 ? 10.498 55.895 25.707 1 37.67 487 GLU B CA 1
ATOM 7808 C C . GLU B 1 487 ? 11.894 55.28 25.756 1 37.67 487 GLU B C 1
ATOM 7810 O O . GLU B 1 487 ? 12.883 55.945 25.441 1 37.67 487 GLU B O 1
ATOM 7815 N N . ILE B 1 488 ? 12.136 54.222 26.419 1 36.36 488 ILE B N 1
ATOM 7816 C CA . ILE B 1 488 ? 13.539 53.881 26.63 1 36.36 488 ILE B CA 1
ATOM 7817 C C . ILE B 1 488 ? 14.06 53.08 25.439 1 36.36 488 ILE B C 1
ATOM 7819 O O . ILE B 1 488 ? 15.271 52.994 25.222 1 36.36 488 ILE B O 1
ATOM 7823 N N . HIS B 1 489 ? 13.555 52.038 24.847 1 34.81 489 HIS B N 1
ATOM 7824 C CA . HIS B 1 489 ? 14.315 51.341 23.815 1 34.81 489 HIS B CA 1
ATOM 7825 C C . HIS B 1 489 ? 13.947 51.845 22.424 1 34.81 489 HIS B C 1
ATOM 7827 O O . HIS B 1 489 ? 12.767 52.037 22.121 1 34.81 489 HIS B O 1
#